Protein 3V8H (pdb70)

Organism: Burkholderia thailandensis (strain ATCC 700388 / DSM 13276 / CCUG 48851 / CIP 106301 / E264) (NCBI:txid271848)

InterPro domains:
  IPR000398 Thymidylate synthase [MF_00008] (1-323)
  IPR000398 Thymidylate synthase [PR00108] (42-63)
  IPR000398 Thymidylate synthase [PR00108] (161-180)
  IPR000398 Thymidylate synthase [PR00108] (187-202)
  IPR000398 Thymidylate synthase [PR00108] (207-233)
  IPR000398 Thymidylate synthase [PR00108] (245-262)
  IPR000398 Thymidylate synthase [TIGR03284] (153-323)
  IPR023451 Thymidylate synthase/dCMP hydroxymethylase domain [PF00303] (2-323)
  IPR023451 Thymidylate synthase/dCMP hydroxymethylase domain [cd00351] (3-265)
  IPR036926 Thymidylate synthase/dCMP hydroxymethylase superfamily [G3DSA:3.30.572.10] (1-323)
  IPR036926 Thymidylate synthase/dCMP hydroxymethylase superfamily [SSF55831] (1-323)
  IPR045097 Thymidylate synthase/dCMP hydroxymethylase [PTHR11548] (2-323)

Secondary structure (DSSP, 8-state):
-HHHHHHHHHHHHH-EEE-----EEEEEEEEEEEEGGG------SS---HHHHHHHHHHHHTT--BHHHHHHTT--TTHHHHHT-HHHHT-TT--STTB--S-THHHHHHEEEEEEEETT-HHHHHHHHHTT-EEEEEEEETTEEEEEEEEEE-HHHHHHHHHHH-TT-S--EEE---GGGGGGSSS--SEEEEEEEEETTTTEEEEEEEEEEEETTTTHHHHHHHHHHHHHHHHHHHT-EEEEEEEEEEEEEEEGGGHHHHHHHHHS-PPPP-EEEE-TTS--HHHH----TTHHHH--GGGEEEES----/-HHHHHHHHHHHHH-EEE----EEEEEEEEEEEEGGG-----TTTT--HHHHHHHHHHHHTT--BHHHHHHTT--TTHHHHHT-HHHHT-TT--STTB--S-THHHHHHEEEEEEEETT-HHHHHHHHHTT-EEEEEEEETTEEEEEEEEEE-HHHHHHHHHHH-TT-S--EEE---GGGGGGSSS--SEEEEEEEEETTTTEEEEEEEEEEEETTTTHHHHHHHHHHHHHHHHHHHT-EEEEEEEEEEEEEEEGGGHHHHHHHHHSPPPPP-EEEE-TTS--HHHH----TTHHHH--GGGEEEES----/-HHHHHHHHHHHH-EEE--TTS--EEEEEEEEEEEETTT----HHHHHHHHHHHHHTT--BHHHHHHTT--TTHHHHHT-HHHHT-TT--STTB--S-THHHHHHEEEEEEEETT-HHHHHHHHHTT-EEEEEEEETTEEEEEEEEEE-HHHHHHHHHHH-TT-S--EEE---GGGTTSSSS--SEEEEEEEEETTTTEEEEEEEEEEEETTTHHHHHHHHHHHHHHHHHHHHT-EEEEEEEEEEEEEEETT--EEEE-TTS--HHHH----TTHHHH--GGGEEEE-/-HHHHHHHHHHHH-EE--EEEEEEEEEEEETTT----HHHHHHHHHHHHHTT--BHHHHHHTT--TTHHHHHT-HHHHT-TT--STTB--S-THHHHHHEEEEEEEETT-HHHHHHHHHTT-EEEEEEEETTEEEEEEEEEE-HHHHHHHHHHH-TT-S--EEE---GGGTTSSSS--SEEEEEEEEETTTTEEEEEEEEEEEETTTHHHHHHHHHHHHHHHHHHHHT-EEEEEEEEEEEEEEEGGGHHHHHH---EEEE-TTS--HHHH----TTHHHH--GGGEEEE-

Structure (mmCIF, N/CA/C/O backbone):
data_3V8H
#
_entry.id   3V8H
#
_cell.length_a   59.060
_cell.length_b   107.690
_cell.length_c   117.240
_cell.angle_alpha   90.000
_cell.angle_beta   98.060
_cell.angle_gamma   90.000
#
_symmetry.space_group_name_H-M   'P 1 21 1'
#
loop_
_entity.id
_entity.type
_entity.pdbx_description
1 polymer 'Thymidylate synthase'
2 non-polymer 'CITRIC ACID'
3 non-polymer 1,2-ETHANEDIOL
4 water water
#
loop_
_atom_site.group_PDB
_atom_site.id
_atom_site.type_symbol
_atom_site.label_atom_id
_atom_site.label_alt_id
_atom_site.label_comp_id
_atom_site.label_asym_id
_atom_site.label_entity_id
_atom_site.label_seq_id
_atom_site.pdbx_PDB_ins_code
_atom_site.Cartn_x
_atom_site.Cartn_y
_atom_site.Cartn_z
_atom_site.occupancy
_atom_site.B_iso_or_equiv
_atom_site.auth_seq_id
_atom_site.auth_comp_id
_atom_site.auth_asym_id
_atom_site.auth_atom_id
_atom_site.pdbx_PDB_model_num
ATOM 1 N N . MET A 1 5 ? 15.324 51.276 97.196 1.00 33.93 1 MET A N 1
ATOM 2 C CA . MET A 1 5 ? 16.695 51.889 97.009 1.00 32.87 1 MET A CA 1
ATOM 3 C C . MET A 1 5 ? 16.679 53.420 96.990 1.00 32.54 1 MET A C 1
ATOM 4 O O . MET A 1 5 ? 17.708 54.046 96.741 1.00 30.32 1 MET A O 1
ATOM 9 N N . LYS A 1 6 ? 15.528 54.038 97.216 1.00 32.93 2 LYS A N 1
ATOM 10 C CA . LYS A 1 6 ? 15.518 55.487 97.348 1.00 34.37 2 LYS A CA 1
ATOM 11 C C . LYS A 1 6 ? 16.594 55.932 98.347 1.00 32.64 2 LYS A C 1
ATOM 12 O O . LYS A 1 6 ? 17.321 56.883 98.083 1.00 33.17 2 LYS A O 1
ATOM 18 N N . GLN A 1 7 ? 16.705 55.235 99.476 1.00 30.40 3 GLN A N 1
ATOM 19 C CA . GLN A 1 7 ? 17.718 55.575 100.485 1.00 29.32 3 GLN A CA 1
ATOM 20 C C . GLN A 1 7 ? 19.107 55.677 99.894 1.00 27.04 3 GLN A C 1
ATOM 21 O O . GLN A 1 7 ? 19.903 56.476 100.359 1.00 26.46 3 GLN A O 1
ATOM 27 N N . TYR A 1 8 ? 19.418 54.807 98.926 1.00 26.44 4 TYR A N 1
ATOM 28 C CA . TYR A 1 8 ? 20.740 54.814 98.291 1.00 24.72 4 TYR A CA 1
ATOM 29 C C . TYR A 1 8 ? 20.918 56.102 97.508 1.00 25.28 4 TYR A C 1
ATOM 30 O O . TYR A 1 8 ? 21.910 56.790 97.666 1.00 23.87 4 TYR A O 1
ATOM 39 N N . LEU A 1 9 ? 19.951 56.420 96.658 1.00 26.81 5 LEU A N 1
ATOM 40 C CA . LEU A 1 9 ? 20.007 57.642 95.872 1.00 28.26 5 LEU A CA 1
ATOM 41 C C . LEU A 1 9 ? 20.031 58.881 96.772 1.00 28.44 5 LEU A C 1
ATOM 42 O O . LEU A 1 9 ? 20.742 59.848 96.477 1.00 28.14 5 LEU A O 1
ATOM 47 N N . ASP A 1 10 ? 19.257 58.855 97.862 1.00 28.92 6 ASP A N 1
ATOM 48 C CA . ASP A 1 10 ? 19.286 59.931 98.858 1.00 29.48 6 ASP A CA 1
ATOM 49 C C . ASP A 1 10 ? 20.661 60.085 99.520 1.00 27.83 6 ASP A C 1
ATOM 50 O O . ASP A 1 10 ? 21.072 61.211 99.809 1.00 28.06 6 ASP A O 1
ATOM 55 N N . LEU A 1 11 ? 21.356 58.973 99.776 1.00 25.43 7 LEU A N 1
ATOM 56 C CA . LEU A 1 11 ? 22.741 59.036 100.294 1.00 24.18 7 LEU A CA 1
ATOM 57 C C . LEU A 1 11 ? 23.665 59.748 99.313 1.00 24.94 7 LEU A C 1
ATOM 58 O O . LEU A 1 11 ? 24.428 60.628 99.698 1.00 24.55 7 LEU A O 1
ATOM 63 N N . VAL A 1 12 ? 23.577 59.375 98.037 1.00 25.37 8 VAL A N 1
ATOM 64 C CA . VAL A 1 12 ? 24.346 60.034 97.004 1.00 26.07 8 VAL A CA 1
ATOM 65 C C . VAL A 1 12 ? 24.031 61.525 97.049 1.00 27.99 8 VAL A C 1
ATOM 66 O O . VAL A 1 12 ? 24.946 62.339 97.078 1.00 28.11 8 VAL A O 1
ATOM 70 N N . ARG A 1 13 ? 22.748 61.880 97.090 1.00 30.03 9 ARG A N 1
ATOM 71 C CA . ARG A 1 13 ? 22.348 63.296 97.085 1.00 33.15 9 ARG A CA 1
ATOM 72 C C . ARG A 1 13 ? 22.886 64.022 98.308 1.00 32.54 9 ARG A C 1
ATOM 73 O O . ARG A 1 13 ? 23.364 65.166 98.216 1.00 33.07 9 ARG A O 1
ATOM 81 N N . THR A 1 14 ? 22.802 63.358 99.456 1.00 30.88 10 THR A N 1
ATOM 82 C CA . THR A 1 14 ? 23.287 63.949 100.699 1.00 30.38 10 THR A CA 1
ATOM 83 C C . THR A 1 14 ? 24.785 64.217 100.646 1.00 29.32 10 THR A C 1
ATOM 84 O O . THR A 1 14 ? 25.246 65.243 101.126 1.00 30.49 10 THR A O 1
ATOM 88 N N . ILE A 1 15 ? 25.543 63.287 100.098 1.00 27.94 11 ILE A N 1
ATOM 89 C CA . ILE A 1 15 ? 26.993 63.467 99.985 1.00 27.10 11 ILE A CA 1
ATOM 90 C C . ILE A 1 15 ? 27.301 64.663 99.074 1.00 28.94 11 ILE A C 1
ATOM 91 O O . ILE A 1 15 ? 28.110 65.521 99.430 1.00 28.64 11 ILE A O 1
ATOM 96 N N . LEU A 1 16 ? 26.630 64.732 97.924 1.00 30.62 12 LEU A N 1
ATOM 97 C CA . LEU A 1 16 ? 26.844 65.847 96.989 1.00 33.22 12 LEU A CA 1
ATOM 98 C C . LEU A 1 16 ? 26.407 67.189 97.575 1.00 36.26 12 LEU A C 1
ATOM 99 O O . LEU A 1 16 ? 27.031 68.202 97.307 1.00 38.86 12 LEU A O 1
ATOM 104 N N . ASP A 1 17 ? 25.351 67.198 98.382 1.00 38.07 13 ASP A N 1
ATOM 105 C CA . ASP A 1 17 ? 24.806 68.439 98.939 1.00 40.66 13 ASP A CA 1
ATOM 106 C C . ASP A 1 17 ? 25.448 68.882 100.262 1.00 39.57 13 ASP A C 1
ATOM 107 O O . ASP A 1 17 ? 25.417 70.076 100.586 1.00 41.50 13 ASP A O 1
ATOM 112 N N . THR A 1 18 ? 26.004 67.942 101.033 1.00 37.40 14 THR A N 1
ATOM 113 C CA . THR A 1 18 ? 26.543 68.251 102.373 1.00 36.34 14 THR A CA 1
ATOM 114 C C . THR A 1 18 ? 28.012 67.823 102.593 1.00 34.73 14 THR A C 1
ATOM 115 O O . THR A 1 18 ? 28.622 68.197 103.592 1.00 34.04 14 THR A O 1
ATOM 119 N N . GLY A 1 19 ? 28.574 67.057 101.663 1.00 33.13 15 GLY A N 1
ATOM 120 C CA . GLY A 1 19 ? 29.950 66.595 101.763 1.00 31.96 15 GLY A CA 1
ATOM 121 C C . GLY A 1 19 ? 30.966 67.688 101.535 1.00 32.35 15 GLY A C 1
ATOM 122 O O . GLY A 1 19 ? 30.641 68.783 101.104 1.00 32.74 15 GLY A O 1
ATOM 123 N N . THR A 1 20 ? 32.218 67.371 101.828 1.00 32.08 16 THR A N 1
ATOM 124 C CA . THR A 1 20 ? 33.327 68.297 101.642 1.00 32.71 16 THR A CA 1
ATOM 125 C C . THR A 1 20 ? 34.404 67.622 100.755 1.00 32.71 16 THR A C 1
ATOM 126 O O . THR A 1 20 ? 34.506 66.384 100.723 1.00 32.53 16 THR A O 1
ATOM 130 N N . TRP A 1 21 ? 35.156 68.421 100.006 1.00 33.89 17 TRP A N 1
ATOM 131 C CA . TRP A 1 21 ? 36.156 67.910 99.049 1.00 34.12 17 TRP A CA 1
ATOM 132 C C . TRP A 1 21 ? 37.486 67.630 99.688 1.00 35.21 17 TRP A C 1
ATOM 133 O O . TRP A 1 21 ? 37.995 68.460 100.470 1.00 35.08 17 TRP A O 1
ATOM 144 N N . GLN A 1 22 ? 38.066 66.470 99.351 1.00 35.03 18 GLN A N 1
ATOM 145 C CA . GLN A 1 22 ? 39.376 66.035 99.868 1.00 36.15 18 GLN A CA 1
ATOM 146 C C . GLN A 1 22 ? 40.291 65.391 98.833 1.00 38.18 18 GLN A C 1
ATOM 147 O O . GLN A 1 22 ? 39.824 64.678 97.946 1.00 38.56 18 GLN A O 1
ATOM 153 N N . SER A 1 23 ? 41.597 65.618 98.986 1.00 40.40 19 SER A N 1
ATOM 154 C CA . SER A 1 23 ? 42.635 64.963 98.175 1.00 42.53 19 SER A CA 1
ATOM 155 C C . SER A 1 23 ? 43.234 63.749 98.910 1.00 44.08 19 SER A C 1
ATOM 156 O O . SER A 1 23 ? 43.231 63.703 100.143 1.00 43.77 19 SER A O 1
ATOM 159 N N . ASN A 1 24 ? 43.738 62.770 98.157 1.00 46.81 20 ASN A N 1
ATOM 160 C CA . ASN A 1 24 ? 44.193 61.487 98.729 1.00 48.03 20 ASN A CA 1
ATOM 161 C C . ASN A 1 24 ? 45.424 60.899 98.027 1.00 49.71 20 ASN A C 1
ATOM 162 O O . ASN A 1 24 ? 45.609 61.076 96.823 1.00 51.76 20 ASN A O 1
ATOM 167 N N . GLY A 1 27 ? 45.313 60.831 93.982 1.00 51.59 23 GLY A N 1
ATOM 168 C CA . GLY A 1 27 ? 45.243 61.522 92.694 1.00 51.91 23 GLY A CA 1
ATOM 169 C C . GLY A 1 27 ? 43.889 62.169 92.430 1.00 50.32 23 GLY A C 1
ATOM 170 O O . GLY A 1 27 ? 43.807 63.364 92.134 1.00 53.80 23 GLY A O 1
ATOM 171 N N . ILE A 1 28 ? 42.826 61.376 92.539 1.00 46.54 24 ILE A N 1
ATOM 172 C CA . ILE A 1 28 ? 41.467 61.829 92.226 1.00 44.15 24 ILE A CA 1
ATOM 173 C C . ILE A 1 28 ? 40.803 62.274 93.527 1.00 40.00 24 ILE A C 1
ATOM 174 O O . ILE A 1 28 ? 40.748 61.505 94.497 1.00 41.72 24 ILE A O 1
ATOM 179 N N . ARG A 1 29 ? 40.284 63.495 93.539 1.00 36.55 25 ARG A N 1
ATOM 180 C CA . ARG A 1 29 ? 39.610 64.031 94.712 1.00 34.38 25 ARG A CA 1
ATOM 181 C C . ARG A 1 29 ? 38.315 63.274 95.008 1.00 31.59 25 ARG A C 1
ATOM 182 O O . ARG A 1 29 ? 37.684 62.727 94.101 1.00 29.71 25 ARG A O 1
ATOM 190 N N . THR A 1 30 ? 37.906 63.322 96.278 1.00 29.37 26 THR A N 1
ATOM 191 C CA . THR A 1 30 ? 36.637 62.734 96.684 1.00 27.71 26 THR A CA 1
ATOM 192 C C . THR A 1 30 ? 35.801 63.736 97.472 1.00 26.98 26 THR A C 1
ATOM 193 O O . THR A 1 30 ? 36.341 64.637 98.129 1.00 27.05 26 THR A O 1
ATOM 197 N N . ILE A 1 31 ? 34.480 63.580 97.392 1.00 25.79 27 ILE A N 1
ATOM 198 C CA . ILE A 1 31 ? 33.540 64.296 98.249 1.00 24.98 27 ILE A CA 1
ATOM 199 C C . ILE A 1 31 ? 32.894 63.240 99.173 1.00 23.17 27 ILE A C 1
ATOM 200 O O . ILE A 1 31 ? 32.538 62.184 98.724 1.00 22.16 27 ILE A O 1
ATOM 205 N N . GLY A 1 32 ? 32.813 63.507 100.469 1.00 22.28 28 GLY A N 1
ATOM 206 C CA . GLY A 1 32 ? 32.423 62.473 101.421 1.00 21.22 28 GLY A CA 1
ATOM 207 C C . GLY A 1 32 ? 31.768 62.991 102.679 1.00 21.04 28 GLY A C 1
ATOM 208 O O . GLY A 1 32 ? 31.827 64.194 102.980 1.00 22.21 28 GLY A O 1
ATOM 209 N N . ILE A 1 33 ? 31.112 62.081 103.384 1.00 19.96 29 ILE A N 1
ATOM 210 C CA . ILE A 1 33 ? 30.624 62.332 104.747 1.00 19.93 29 ILE A CA 1
ATOM 211 C C . ILE A 1 33 ? 31.073 61.193 105.638 1.00 18.56 29 ILE A C 1
ATOM 212 O O . ILE A 1 33 ? 31.217 60.073 105.178 1.00 17.46 29 ILE A O 1
ATOM 217 N N . PRO A 1 34 ? 31.307 61.477 106.934 1.00 18.19 30 PRO A N 1
ATOM 218 C CA . PRO A 1 34 ? 31.657 60.446 107.908 1.00 17.67 30 PRO A CA 1
ATOM 219 C C . PRO A 1 34 ? 30.394 59.925 108.610 1.00 18.33 30 PRO A C 1
ATOM 220 O O . PRO A 1 34 ? 29.689 60.694 109.298 1.00 21.23 30 PRO A O 1
ATOM 224 N N . GLY A 1 35 ? 30.090 58.654 108.430 1.00 16.99 31 GLY A N 1
ATOM 225 C CA . GLY A 1 35 ? 28.964 58.049 109.139 1.00 16.68 31 GLY A CA 1
ATOM 226 C C . GLY A 1 35 ? 27.615 58.134 108.424 1.00 16.86 31 GLY A C 1
ATOM 227 O O . GLY A 1 35 ? 26.940 59.162 108.448 1.00 18.59 31 GLY A O 1
ATOM 228 N N . ALA A 1 36 ? 27.210 57.031 107.791 1.00 15.79 32 ALA A N 1
ATOM 229 C CA . ALA A 1 36 ? 25.898 56.920 107.164 1.00 15.75 32 ALA A CA 1
ATOM 230 C C . ALA A 1 36 ? 25.321 55.520 107.363 1.00 15.31 32 ALA A C 1
ATOM 231 O O . ALA A 1 36 ? 26.041 54.580 107.646 1.00 13.97 32 ALA A O 1
ATOM 233 N N . MET A 1 37 ? 23.993 55.407 107.256 1.00 15.80 33 MET A N 1
ATOM 234 C CA . MET A 1 37 ? 23.310 54.130 107.379 1.00 16.06 33 MET A CA 1
ATOM 235 C C . MET A 1 37 ? 22.284 53.957 106.223 1.00 16.14 33 MET A C 1
ATOM 236 O O . MET A 1 37 ? 21.515 54.890 105.879 1.00 17.32 33 MET A O 1
ATOM 241 N N . LEU A 1 38 ? 22.251 52.741 105.680 1.00 15.27 34 LEU A N 1
ATOM 242 C CA . LEU A 1 38 ? 21.185 52.301 104.794 1.00 15.86 34 LEU A CA 1
ATOM 243 C C . LEU A 1 38 ? 20.562 51.105 105.510 1.00 15.83 34 LEU A C 1
ATOM 244 O O . LEU A 1 38 ? 21.247 50.334 106.120 1.00 15.05 34 LEU A O 1
ATOM 249 N N . ARG A 1 39 ? 19.239 50.986 105.494 1.00 17.00 35 ARG A N 1
ATOM 250 C CA . ARG A 1 39 ? 18.626 49.887 106.209 1.00 17.21 35 ARG A CA 1
ATOM 251 C C . ARG A 1 39 ? 17.456 49.356 105.370 1.00 18.02 35 ARG A C 1
ATOM 252 O O . ARG A 1 39 ? 16.528 50.105 105.031 1.00 19.46 35 ARG A O 1
ATOM 260 N N . PHE A 1 40 ? 17.545 48.078 105.018 1.00 17.34 36 PHE A N 1
ATOM 261 C CA . PHE A 1 40 ? 16.635 47.439 104.084 1.00 17.88 36 PHE A CA 1
ATOM 262 C C . PHE A 1 40 ? 15.891 46.270 104.721 1.00 18.36 36 PHE A C 1
ATOM 263 O O . PHE A 1 40 ? 16.464 45.467 105.468 1.00 17.30 36 PHE A O 1
ATOM 271 N N . ASP A 1 41 ? 14.616 46.144 104.373 1.00 19.68 37 ASP A N 1
ATOM 272 C CA . ASP A 1 41 ? 13.816 45.014 104.780 1.00 20.93 37 ASP A CA 1
ATOM 273 C C . ASP A 1 41 ? 13.812 44.055 103.605 1.00 20.65 37 ASP A C 1
ATOM 274 O O . ASP A 1 41 ? 13.201 44.344 102.577 1.00 21.17 37 ASP A O 1
ATOM 279 N N . LEU A 1 42 ? 14.535 42.947 103.732 1.00 20.10 38 LEU A N 1
ATOM 280 C CA . LEU A 1 42 ? 14.768 42.062 102.601 1.00 19.95 38 LEU A CA 1
ATOM 281 C C . LEU A 1 42 ? 13.473 41.374 102.161 1.00 22.01 38 LEU A C 1
ATOM 282 O O . LEU A 1 42 ? 13.382 40.911 101.022 1.00 21.94 38 LEU A O 1
ATOM 287 N N . GLN A 1 43 ? 12.492 41.337 103.039 1.00 23.74 39 GLN A N 1
ATOM 288 C CA . GLN A 1 43 ? 11.198 40.781 102.635 1.00 26.57 39 GLN A CA 1
ATOM 289 C C . GLN A 1 43 ? 10.500 41.654 101.591 1.00 27.51 39 GLN A C 1
ATOM 290 O O . GLN A 1 43 ? 9.634 41.161 100.857 1.00 28.75 39 GLN A O 1
ATOM 296 N N . GLN A 1 44 ? 10.886 42.929 101.505 1.00 27.36 40 GLN A N 1
ATOM 297 C CA . GLN A 1 44 ? 10.407 43.834 100.477 1.00 28.75 40 GLN A CA 1
ATOM 298 C C . GLN A 1 44 ? 11.167 43.783 99.148 1.00 27.69 40 GLN A C 1
ATOM 299 O O . GLN A 1 44 ? 10.733 44.403 98.185 1.00 30.70 40 GLN A O 1
ATOM 305 N N . GLY A 1 45 ? 12.316 43.126 99.094 1.00 25.48 41 GLY A N 1
ATOM 306 C CA . GLY A 1 45 ? 13.028 42.981 97.840 1.00 24.41 41 GLY A CA 1
ATOM 307 C C . GLY A 1 45 ? 14.509 43.052 98.145 1.00 22.33 41 GLY A C 1
ATOM 308 O O . GLY A 1 45 ? 14.903 43.339 99.277 1.00 22.65 41 GLY A O 1
ATOM 309 N N . PHE A 1 46 ? 15.285 42.768 97.111 1.00 21.23 42 PHE A N 1
ATOM 310 C CA . PHE A 1 46 ? 16.759 42.693 97.173 1.00 19.99 42 PHE A CA 1
ATOM 311 C C . PHE A 1 46 ? 17.299 44.083 96.785 1.00 19.94 42 PHE A C 1
ATOM 312 O O . PHE A 1 46 ? 16.789 44.716 95.858 1.00 21.66 42 PHE A O 1
ATOM 320 N N . PRO A 1 47 ? 18.331 44.570 97.501 1.00 19.34 43 PRO A N 1
ATOM 321 C CA . PRO A 1 47 ? 18.779 45.957 97.298 1.00 19.53 43 PRO A CA 1
ATOM 322 C C . PRO A 1 47 ? 19.749 46.083 96.120 1.00 19.28 43 PRO A C 1
ATOM 323 O O . PRO A 1 47 ? 20.929 46.424 96.282 1.00 19.06 43 PRO A O 1
ATOM 327 N N . ALA A 1 48 ? 19.239 45.720 94.945 1.00 19.93 44 ALA A N 1
ATOM 328 C CA . ALA A 1 48 ? 19.920 45.927 93.672 1.00 20.35 44 ALA A CA 1
ATOM 329 C C . ALA A 1 48 ? 19.681 47.337 93.145 1.00 21.15 44 ALA A C 1
ATOM 330 O O . ALA A 1 48 ? 18.536 47.778 93.004 1.00 22.35 44 ALA A O 1
ATOM 332 N N . VAL A 1 49 ? 20.757 48.028 92.783 1.00 21.02 45 VAL A N 1
ATOM 333 C CA . VAL A 1 49 ? 20.600 49.286 92.020 1.00 22.04 45 VAL A CA 1
ATOM 334 C C . VAL A 1 49 ? 19.857 49.016 90.706 1.00 23.47 45 VAL A C 1
ATOM 335 O O . VAL A 1 49 ? 20.053 47.985 90.067 1.00 23.43 45 VAL A O 1
ATOM 339 N N . THR A 1 50 ? 18.964 49.928 90.346 1.00 24.70 46 THR A N 1
ATOM 340 C CA . THR A 1 50 ? 18.186 49.826 89.091 1.00 25.97 46 THR A CA 1
ATOM 341 C C . THR A 1 50 ? 18.431 50.991 88.127 1.00 27.17 46 THR A C 1
ATOM 342 O O . THR A 1 50 ? 18.087 50.904 86.949 1.00 27.53 46 THR A O 1
ATOM 346 N N . THR A 1 51 ? 19.040 52.066 88.631 1.00 27.53 47 THR A N 1
ATOM 347 C CA . THR A 1 51 ? 19.375 53.222 87.803 1.00 28.69 47 THR A CA 1
ATOM 348 C C . THR A 1 51 ? 20.651 52.957 86.967 1.00 28.65 47 THR A C 1
ATOM 349 O O . THR A 1 51 ? 21.040 53.787 86.147 1.00 29.05 47 THR A O 1
ATOM 353 N N . LYS A 1 52 ? 21.283 51.802 87.190 1.00 27.38 48 LYS A N 1
ATOM 354 C CA . LYS A 1 52 ? 22.309 51.241 86.312 1.00 28.14 48 LYS A CA 1
ATOM 355 C C . LYS A 1 52 ? 22.246 49.711 86.464 1.00 27.91 48 LYS A C 1
ATOM 356 O O . LYS A 1 52 ? 21.514 49.211 87.307 1.00 28.11 48 LYS A O 1
ATOM 362 N N . LYS A 1 53 ? 23.010 48.969 85.674 1.00 28.79 49 LYS A N 1
ATOM 363 C CA . LYS A 1 53 ? 23.004 47.509 85.773 1.00 29.33 49 LYS A CA 1
ATOM 364 C C . LYS A 1 53 ? 23.898 47.071 86.922 1.00 27.52 49 LYS A C 1
ATOM 365 O O . LYS A 1 53 ? 25.091 47.410 86.959 1.00 28.31 49 LYS A O 1
ATOM 371 N N . LEU A 1 54 ? 23.338 46.361 87.895 1.00 24.59 50 LEU A N 1
ATOM 372 C CA . LEU A 1 54 ? 24.170 45.775 88.955 1.00 23.43 50 LEU A CA 1
ATOM 373 C C . LEU A 1 54 ? 24.944 44.597 88.368 1.00 22.92 50 LEU A C 1
ATOM 374 O O . LEU A 1 54 ? 24.360 43.757 87.651 1.00 22.04 50 LEU A O 1
ATOM 379 N N . ALA A 1 55 ? 26.254 44.564 88.631 1.00 19.41 51 ALA A N 1
ATOM 380 C CA . ALA A 1 55 ? 27.090 43.411 88.258 1.00 19.11 51 ALA A CA 1
ATOM 381 C C . ALA A 1 55 ? 26.847 42.278 89.254 1.00 18.84 51 ALA A C 1
ATOM 382 O O . ALA A 1 55 ? 27.726 41.934 90.061 1.00 17.86 51 ALA A O 1
ATOM 384 N N . PHE A 1 56 ? 25.647 41.707 89.196 1.00 19.15 52 PHE A N 1
ATOM 385 C CA . PHE A 1 56 ? 25.175 40.755 90.196 1.00 18.74 52 PHE A CA 1
ATOM 386 C C . PHE A 1 56 ? 26.015 39.485 90.224 1.00 18.59 52 PHE A C 1
ATOM 387 O O . PHE A 1 56 ? 26.393 39.008 91.293 1.00 17.34 52 PHE A O 1
ATOM 395 N N . LYS A 1 57 ? 26.304 38.904 89.061 1.00 19.49 53 LYS A N 1
ATOM 396 C CA . LYS A 1 57 ? 27.036 37.639 89.071 1.00 19.62 53 LYS A CA 1
ATOM 397 C C . LYS A 1 57 ? 28.466 37.843 89.535 1.00 18.62 53 LYS A C 1
ATOM 398 O O . LYS A 1 57 ? 29.032 36.980 90.169 1.00 17.57 53 LYS A O 1
ATOM 404 N N . SER A 1 58 ? 29.015 39.002 89.250 1.00 17.52 54 SER A N 1
ATOM 405 C CA . SER A 1 58 ? 30.350 39.323 89.738 1.00 17.32 54 SER A CA 1
ATOM 406 C C . SER A 1 58 ? 30.411 39.407 91.296 1.00 16.28 54 SER A C 1
ATOM 407 O O . SER A 1 58 ? 31.351 38.938 91.958 1.00 15.55 54 SER A O 1
ATOM 410 N N . ALA A 1 59 ? 29.392 40.053 91.846 1.00 15.61 55 ALA A N 1
ATOM 411 C CA . ALA A 1 59 ? 29.241 40.257 93.295 1.00 14.73 55 ALA A CA 1
ATOM 412 C C . ALA A 1 59 ? 29.001 38.908 93.953 1.00 14.69 55 ALA A C 1
ATOM 413 O O . ALA A 1 59 ? 29.591 38.595 94.979 1.00 13.68 55 ALA A O 1
ATOM 415 N N . ILE A 1 60 ? 28.116 38.096 93.366 1.00 14.96 56 ILE A N 1
ATOM 416 C CA . ILE A 1 60 ? 27.861 36.755 93.924 1.00 14.69 56 ILE A CA 1
ATOM 417 C C . ILE A 1 60 ? 29.133 35.896 93.833 1.00 14.29 56 ILE A C 1
ATOM 418 O O . ILE A 1 60 ? 29.479 35.188 94.777 1.00 13.90 56 ILE A O 1
ATOM 423 N N . GLY A 1 61 ? 29.814 35.952 92.699 1.00 14.27 57 GLY A N 1
ATOM 424 C CA . GLY A 1 61 ? 31.129 35.281 92.558 1.00 14.50 57 GLY A CA 1
ATOM 425 C C . GLY A 1 61 ? 32.163 35.674 93.614 1.00 14.66 57 GLY A C 1
ATOM 426 O O . GLY A 1 61 ? 32.886 34.830 94.169 1.00 13.90 57 GLY A O 1
ATOM 427 N N . GLU A 1 62 ? 32.237 36.970 93.900 1.00 14.58 58 GLU A N 1
ATOM 428 C CA . GLU A 1 62 ? 33.127 37.448 94.927 1.00 14.34 58 GLU A CA 1
ATOM 429 C C . GLU A 1 62 ? 32.752 36.877 96.302 1.00 12.98 58 GLU A C 1
ATOM 430 O O . GLU A 1 62 ? 33.593 36.411 97.053 1.00 12.85 58 GLU A O 1
ATOM 436 N N . LEU A 1 63 ? 31.472 36.893 96.631 1.00 12.06 59 LEU A N 1
ATOM 437 C CA . LEU A 1 63 ? 31.019 36.382 97.934 1.00 11.70 59 LEU A CA 1
ATOM 438 C C . LEU A 1 63 ? 31.334 34.903 98.035 1.00 11.76 59 LEU A C 1
ATOM 439 O O . LEU A 1 63 ? 31.767 34.441 99.080 1.00 12.26 59 LEU A O 1
ATOM 444 N N . VAL A 1 64 ? 31.126 34.150 96.960 1.00 12.35 60 VAL A N 1
ATOM 445 C CA . VAL A 1 64 ? 31.365 32.704 97.024 1.00 12.56 60 VAL A CA 1
ATOM 446 C C . VAL A 1 64 ? 32.884 32.499 97.213 1.00 12.08 60 VAL A C 1
ATOM 447 O O . VAL A 1 64 ? 33.306 31.646 97.979 1.00 12.60 60 VAL A O 1
ATOM 451 N N . GLY A 1 65 ? 33.693 33.303 96.528 1.00 11.74 61 GLY A N 1
ATOM 452 C CA . GLY A 1 65 ? 35.132 33.274 96.731 1.00 11.68 61 GLY A CA 1
ATOM 453 C C . GLY A 1 65 ? 35.525 33.454 98.206 1.00 11.70 61 GLY A C 1
ATOM 454 O O . GLY A 1 65 ? 36.304 32.687 98.725 1.00 11.50 61 GLY A O 1
ATOM 455 N N . PHE A 1 66 ? 34.956 34.469 98.855 1.00 11.67 62 PHE A N 1
ATOM 456 C CA . PHE A 1 66 ? 35.196 34.727 100.258 1.00 11.57 62 PHE A CA 1
ATOM 457 C C . PHE A 1 66 ? 34.738 33.558 101.125 1.00 11.83 62 PHE A C 1
ATOM 458 O O . PHE A 1 66 ? 35.439 33.142 102.054 1.00 11.98 62 PHE A O 1
ATOM 466 N N . LEU A 1 67 ? 33.519 33.029 100.862 1.00 12.20 63 LEU A N 1
ATOM 467 C CA . LEU A 1 67 ? 33.086 31.847 101.605 1.00 12.58 63 LEU A CA 1
ATOM 468 C C . LEU A 1 67 ? 34.060 30.686 101.552 1.00 12.89 63 LEU A C 1
ATOM 469 O O . LEU A 1 67 ? 34.168 29.936 102.528 1.00 13.32 63 LEU A O 1
ATOM 474 N N . ARG A 1 68 ? 34.756 30.535 100.423 1.00 12.51 64 ARG A N 1
ATOM 475 C CA . ARG A 1 68 ? 35.757 29.490 100.224 1.00 12.81 64 ARG A CA 1
ATOM 476 C C . ARG A 1 68 ? 37.156 29.913 100.628 1.00 12.52 64 ARG A C 1
ATOM 477 O O . ARG A 1 68 ? 38.113 29.158 100.400 1.00 13.30 64 ARG A O 1
ATOM 485 N N . ALA A 1 69 ? 37.306 31.066 101.294 1.00 12.26 65 ALA A N 1
ATOM 486 C CA . ALA A 1 69 ? 38.624 31.503 101.775 1.00 12.48 65 ALA A CA 1
ATOM 487 C C . ALA A 1 69 ? 39.622 31.577 100.639 1.00 13.39 65 ALA A C 1
ATOM 488 O O . ALA A 1 69 ? 40.784 31.141 100.770 1.00 12.69 65 ALA A O 1
ATOM 490 N N . THR A 1 70 ? 39.199 32.207 99.541 1.00 13.42 66 THR A N 1
ATOM 491 C CA . THR A 1 70 ? 40.020 32.292 98.336 1.00 13.79 66 THR A CA 1
ATOM 492 C C . THR A 1 70 ? 41.031 33.385 98.409 1.00 13.41 66 THR A C 1
ATOM 493 O O . THR A 1 70 ? 40.687 34.513 98.822 1.00 13.11 66 THR A O 1
ATOM 497 N N . ARG A 1 71 ? 42.278 33.092 98.048 1.00 13.38 67 ARG A N 1
ATOM 498 C CA . ARG A 1 71 ? 43.258 34.140 97.974 1.00 13.53 67 ARG A CA 1
ATOM 499 C C . ARG A 1 71 ? 43.907 34.287 96.585 1.00 13.33 67 ARG A C 1
ATOM 500 O O . ARG A 1 71 ? 44.948 34.934 96.435 1.00 12.83 67 ARG A O 1
ATOM 508 N N . SER A 1 72 ? 43.334 33.594 95.620 1.00 12.93 68 SER A N 1
ATOM 509 C CA . SER A 1 72 ? 43.764 33.646 94.209 1.00 13.03 68 SER A CA 1
ATOM 510 C C . SER A 1 72 ? 42.749 34.377 93.303 1.00 12.73 68 SER A C 1
ATOM 511 O O . SER A 1 72 ? 41.543 34.031 93.248 1.00 12.44 68 SER A O 1
ATOM 514 N N . ALA A 1 73 ? 43.223 35.406 92.583 1.00 12.57 69 ALA A N 1
ATOM 515 C CA . ALA A 1 73 ? 42.374 36.057 91.593 1.00 13.01 69 ALA A CA 1
ATOM 516 C C . ALA A 1 73 ? 41.956 35.070 90.472 1.00 13.00 69 ALA A C 1
ATOM 517 O O . ALA A 1 73 ? 40.896 35.249 89.879 1.00 13.48 69 ALA A O 1
ATOM 519 N N . ALA A 1 74 ? 42.716 34.002 90.229 1.00 13.17 70 ALA A N 1
ATOM 520 C CA . ALA A 1 74 ? 42.301 33.036 89.192 1.00 13.91 70 ALA A CA 1
ATOM 521 C C . ALA A 1 74 ? 41.029 32.295 89.667 1.00 14.12 70 ALA A C 1
ATOM 522 O O . ALA A 1 74 ? 40.129 32.029 88.884 1.00 15.16 70 ALA A O 1
ATOM 524 N N . GLU A 1 75 ? 40.960 32.004 90.970 1.00 14.43 71 GLU A N 1
ATOM 525 C CA . GLU A 1 75 ? 39.791 31.313 91.504 1.00 14.90 71 GLU A CA 1
ATOM 526 C C . GLU A 1 75 ? 38.611 32.225 91.519 1.00 14.14 71 GLU A C 1
ATOM 527 O O . GLU A 1 75 ? 37.509 31.773 91.242 1.00 14.11 71 GLU A O 1
ATOM 533 N N . PHE A 1 76 ? 38.816 33.505 91.831 1.00 13.38 72 PHE A N 1
ATOM 534 C CA . PHE A 1 76 ? 37.744 34.480 91.667 1.00 13.62 72 PHE A CA 1
ATOM 535 C C . PHE A 1 76 ? 37.214 34.545 90.213 1.00 14.01 72 PHE A C 1
ATOM 536 O O . PHE A 1 76 ? 35.974 34.512 89.953 1.00 14.73 72 PHE A O 1
ATOM 544 N N . ARG A 1 77 ? 38.145 34.635 89.270 1.00 14.20 73 ARG A N 1
ATOM 545 C CA . ARG A 1 77 ? 37.785 34.603 87.858 1.00 14.88 73 ARG A CA 1
ATOM 546 C C . ARG A 1 77 ? 36.958 33.361 87.491 1.00 15.44 73 ARG A C 1
ATOM 547 O O . ARG A 1 77 ? 35.982 33.476 86.761 1.00 16.34 73 ARG A O 1
ATOM 555 N N . ALA A 1 78 ? 37.323 32.195 88.020 1.00 15.55 74 ALA A N 1
ATOM 556 C CA . ALA A 1 78 ? 36.578 30.950 87.746 1.00 16.60 74 ALA A CA 1
ATOM 557 C C . ALA A 1 78 ? 35.152 31.036 88.298 1.00 17.30 74 ALA A C 1
ATOM 558 O O . ALA A 1 78 ? 34.246 30.365 87.804 1.00 17.90 74 ALA A O 1
ATOM 560 N N . LEU A 1 79 ? 34.952 31.888 89.310 1.00 16.32 75 LEU A N 1
ATOM 561 C CA . LEU A 1 79 ? 33.641 32.129 89.922 1.00 17.20 75 LEU A CA 1
ATOM 562 C C . LEU A 1 79 ? 32.878 33.299 89.289 1.00 17.49 75 LEU A C 1
ATOM 563 O O . LEU A 1 79 ? 31.799 33.686 89.748 1.00 17.73 75 LEU A O 1
ATOM 568 N N . GLY A 1 80 ? 33.392 33.821 88.179 1.00 17.30 76 GLY A N 1
ATOM 569 C CA . GLY A 1 80 ? 32.723 34.901 87.470 1.00 17.57 76 GLY A CA 1
ATOM 570 C C . GLY A 1 80 ? 33.084 36.296 87.965 1.00 17.15 76 GLY A C 1
ATOM 571 O O . GLY A 1 80 ? 32.382 37.258 87.671 1.00 17.36 76 GLY A O 1
ATOM 572 N N . CYS A 1 81 ? 34.225 36.437 88.634 1.00 16.72 77 CYS A N 1
ATOM 573 C CA . CYS A 1 81 ? 34.562 37.692 89.281 1.00 15.80 77 CYS A CA 1
ATOM 574 C C . CYS A 1 81 ? 35.967 38.155 88.932 1.00 16.04 77 CYS A C 1
ATOM 575 O O . CYS A 1 81 ? 36.943 37.529 89.321 1.00 15.98 77 CYS A O 1
ATOM 578 N N . LYS A 1 82 ? 36.049 39.267 88.195 1.00 16.21 78 LYS A N 1
ATOM 579 C CA . LYS A 1 82 ? 37.345 39.833 87.745 1.00 16.88 78 LYS A CA 1
ATOM 580 C C . LYS A 1 82 ? 37.867 41.005 88.576 1.00 16.26 78 LYS A C 1
ATOM 581 O O . LYS A 1 82 ? 38.925 41.575 88.254 1.00 15.12 78 LYS A O 1
ATOM 587 N N . VAL A 1 83 ? 37.208 41.309 89.697 1.00 16.02 79 VAL A N 1
ATOM 588 C CA . VAL A 1 83 ? 37.481 42.576 90.358 1.00 15.90 79 VAL A CA 1
ATOM 589 C C . VAL A 1 83 ? 38.808 42.611 91.106 1.00 15.30 79 VAL A C 1
ATOM 590 O O . VAL A 1 83 ? 39.246 43.678 91.526 1.00 15.83 79 VAL A O 1
ATOM 594 N N . TRP A 1 84 ? 39.421 41.450 91.286 1.00 14.58 80 TRP A N 1
ATOM 595 C CA . TRP A 1 84 ? 40.708 41.357 91.967 1.00 14.57 80 TRP A CA 1
ATOM 596 C C . TRP A 1 84 ? 41.895 41.350 91.066 1.00 14.29 80 TRP A C 1
ATOM 597 O O . TRP A 1 84 ? 43.028 41.368 91.534 1.00 14.29 80 TRP A O 1
ATOM 608 N N . ASP A 1 85 ? 41.680 41.327 89.743 1.00 14.03 81 ASP A N 1
ATOM 609 C CA . ASP A 1 85 ? 42.823 41.131 88.867 1.00 14.04 81 ASP A CA 1
ATOM 610 C C . ASP A 1 85 ? 43.916 42.198 88.976 1.00 13.65 81 ASP A C 1
ATOM 611 O O . ASP A 1 85 ? 45.144 41.902 89.027 1.00 13.07 81 ASP A O 1
ATOM 616 N N . ALA A 1 86 ? 43.515 43.464 88.906 1.00 13.89 82 ALA A N 1
ATOM 617 C CA . ALA A 1 86 ? 44.466 44.566 89.029 1.00 14.24 82 ALA A CA 1
ATOM 618 C C . ALA A 1 86 ? 45.159 44.617 90.390 1.00 14.19 82 ALA A C 1
ATOM 619 O O . ALA A 1 86 ? 46.400 44.757 90.459 1.00 13.98 82 ALA A O 1
ATOM 621 N N . ASN A 1 87 ? 44.397 44.448 91.470 1.00 14.42 83 ASN A N 1
ATOM 622 C CA . ASN A 1 87 ? 45.013 44.432 92.809 1.00 15.84 83 ASN A CA 1
ATOM 623 C C . ASN A 1 87 ? 46.055 43.313 92.982 1.00 14.44 83 ASN A C 1
ATOM 624 O O . ASN A 1 87 ? 47.103 43.530 93.586 1.00 15.21 83 ASN A O 1
ATOM 629 N N . ALA A 1 88 ? 45.800 42.154 92.358 1.00 13.66 84 ALA A N 1
ATOM 630 C CA . ALA A 1 88 ? 46.703 41.020 92.439 1.00 13.61 84 ALA A CA 1
ATOM 631 C C . ALA A 1 88 ? 47.918 41.170 91.580 1.00 13.72 84 ALA A C 1
ATOM 632 O O . ALA A 1 88 ? 48.995 40.730 91.957 1.00 13.23 84 ALA A O 1
ATOM 634 N N . ASN A 1 89 ? 47.755 41.770 90.379 1.00 13.40 85 ASN A N 1
ATOM 635 C CA . ASN A 1 89 ? 48.795 41.662 89.366 1.00 14.44 85 ASN A CA 1
ATOM 636 C C . ASN A 1 89 ? 49.412 42.957 88.850 1.00 14.24 85 ASN A C 1
ATOM 637 O O . ASN A 1 89 ? 50.523 42.916 88.269 1.00 14.49 85 ASN A O 1
ATOM 642 N N . GLU A 1 90 ? 48.751 44.081 89.109 1.00 14.47 86 GLU A N 1
ATOM 643 C CA A GLU A 1 90 ? 49.286 45.376 88.650 0.50 15.11 86 GLU A CA 1
ATOM 644 C CA B GLU A 1 90 ? 49.196 45.392 88.642 0.50 15.02 86 GLU A CA 1
ATOM 645 C C . GLU A 1 90 ? 49.658 46.362 89.753 1.00 14.93 86 GLU A C 1
ATOM 646 O O . GLU A 1 90 ? 50.590 47.149 89.561 1.00 15.19 86 GLU A O 1
ATOM 657 N N . ASN A 1 91 ? 48.966 46.329 90.879 1.00 14.87 87 ASN A N 1
ATOM 658 C CA . ASN A 1 91 ? 49.252 47.217 92.015 1.00 15.61 87 ASN A CA 1
ATOM 659 C C . ASN A 1 91 ? 50.745 47.153 92.397 1.00 15.55 87 ASN A C 1
ATOM 660 O O . ASN A 1 91 ? 51.255 46.123 92.865 1.00 14.81 87 ASN A O 1
ATOM 665 N N . ALA A 1 92 ? 51.438 48.275 92.254 1.00 15.27 88 ALA A N 1
ATOM 666 C CA . ALA A 1 92 ? 52.876 48.274 92.391 1.00 15.93 88 ALA A CA 1
ATOM 667 C C . ALA A 1 92 ? 53.282 47.962 93.851 1.00 16.15 88 ALA A C 1
ATOM 668 O O . ALA A 1 92 ? 54.250 47.262 94.085 1.00 17.01 88 ALA A O 1
ATOM 670 N N . GLN A 1 93 ? 52.519 48.479 94.803 1.00 16.84 89 GLN A N 1
ATOM 671 C CA A GLN A 1 93 ? 52.862 48.297 96.217 0.70 17.59 89 GLN A CA 1
ATOM 672 C CA B GLN A 1 93 ? 52.830 48.319 96.211 0.30 16.60 89 GLN A CA 1
ATOM 673 C C . GLN A 1 93 ? 52.706 46.824 96.578 1.00 16.27 89 GLN A C 1
ATOM 674 O O . GLN A 1 93 ? 53.577 46.246 97.247 1.00 16.80 89 GLN A O 1
ATOM 685 N N . TRP A 1 94 ? 51.640 46.188 96.109 1.00 14.61 90 TRP A N 1
ATOM 686 C CA . TRP A 1 94 ? 51.460 44.741 96.343 1.00 13.42 90 TRP A CA 1
ATOM 687 C C . TRP A 1 94 ? 52.479 43.882 95.620 1.00 13.92 90 TRP A C 1
ATOM 688 O O . TRP A 1 94 ? 53.050 42.929 96.183 1.00 13.46 90 TRP A O 1
ATOM 699 N N . LEU A 1 95 ? 52.820 44.254 94.382 1.00 13.92 91 LEU A N 1
ATOM 700 C CA . LEU A 1 95 ? 53.848 43.540 93.656 1.00 14.81 91 LEU A CA 1
ATOM 701 C C . LEU A 1 95 ? 55.184 43.562 94.404 1.00 15.39 91 LEU A C 1
ATOM 702 O O . LEU A 1 95 ? 55.958 42.624 94.327 1.00 17.03 91 LEU A O 1
ATOM 707 N N . ALA A 1 96 ? 55.442 44.621 95.172 1.00 15.44 92 ALA A N 1
ATOM 708 C CA . ALA A 1 96 ? 56.688 44.790 95.937 1.00 16.19 92 ALA A CA 1
ATOM 709 C C . ALA A 1 96 ? 56.582 44.139 97.344 1.00 15.66 92 ALA A C 1
ATOM 710 O O . ALA A 1 96 ? 57.514 44.164 98.083 1.00 16.96 92 ALA A O 1
ATOM 712 N N . ASN A 1 97 ? 55.419 43.592 97.699 1.00 14.30 93 ASN A N 1
ATOM 713 C CA . ASN A 1 97 ? 55.174 43.092 99.046 1.00 13.85 93 ASN A CA 1
ATOM 714 C C . ASN A 1 97 ? 55.741 41.670 99.163 1.00 14.37 93 ASN A C 1
ATOM 715 O O . ASN A 1 97 ? 55.359 40.794 98.337 1.00 13.91 93 ASN A O 1
ATOM 720 N N . PRO A 1 98 ? 56.640 41.417 100.142 1.00 15.35 94 PRO A N 1
ATOM 721 C CA . PRO A 1 98 ? 57.270 40.091 100.204 1.00 15.35 94 PRO A CA 1
ATOM 722 C C . PRO A 1 98 ? 56.377 38.928 100.613 1.00 14.88 94 PRO A C 1
ATOM 723 O O . PRO A 1 98 ? 56.804 37.759 100.499 1.00 14.94 94 PRO A O 1
ATOM 727 N N . TYR A 1 99 ? 55.143 39.235 101.055 1.00 13.62 95 TYR A N 1
ATOM 728 C CA . TYR A 1 99 ? 54.152 38.231 101.352 1.00 13.30 95 TYR A CA 1
ATOM 729 C C . TYR A 1 99 ? 53.337 37.746 100.141 1.00 12.86 95 TYR A C 1
ATOM 730 O O . TYR A 1 99 ? 52.608 36.770 100.237 1.00 12.78 95 TYR A O 1
ATOM 739 N N . ARG A 1 100 ? 53.456 38.420 99.016 1.00 12.63 96 ARG A N 1
ATOM 740 C CA . ARG A 1 100 ? 52.726 38.053 97.797 1.00 12.65 96 ARG A CA 1
ATOM 741 C C . ARG A 1 100 ? 53.433 36.841 97.229 1.00 13.14 96 ARG A C 1
ATOM 742 O O . ARG A 1 100 ? 54.648 36.864 96.966 1.00 13.45 96 ARG A O 1
ATOM 750 N N . ARG A 1 101 ? 52.717 35.753 97.040 1.00 13.93 97 ARG A N 1
ATOM 751 C CA . ARG A 1 101 ? 53.374 34.506 96.635 1.00 15.49 97 ARG A CA 1
ATOM 752 C C . ARG A 1 101 ? 53.760 34.450 95.139 1.00 15.96 97 ARG A C 1
ATOM 753 O O . ARG A 1 101 ? 54.680 33.708 94.751 1.00 18.08 97 ARG A O 1
ATOM 761 N N . GLY A 1 102 ? 53.143 35.310 94.344 1.00 14.98 98 GLY A N 1
ATOM 762 C CA . GLY A 1 102 ? 53.273 35.300 92.886 1.00 14.50 98 GLY A CA 1
ATOM 763 C C . GLY A 1 102 ? 51.947 35.669 92.222 1.00 13.91 98 GLY A C 1
ATOM 764 O O . GLY A 1 102 ? 51.074 36.231 92.848 1.00 13.07 98 GLY A O 1
ATOM 765 N N . ALA A 1 103 ? 51.838 35.324 90.931 1.00 14.09 99 ALA A N 1
ATOM 766 C CA . ALA A 1 103 ? 50.752 35.747 90.091 1.00 13.64 99 ALA A CA 1
ATOM 767 C C . ALA A 1 103 ? 49.432 35.373 90.741 1.00 13.05 99 ALA A C 1
ATOM 768 O O . ALA A 1 103 ? 49.309 34.263 91.267 1.00 13.92 99 ALA A O 1
ATOM 770 N N . ASP A 1 104 ? 48.496 36.315 90.707 1.00 12.31 100 ASP A N 1
ATOM 771 C CA . ASP A 1 104 ? 47.107 36.175 91.128 1.00 11.83 100 ASP A CA 1
ATOM 772 C C . ASP A 1 104 ? 46.939 36.086 92.650 1.00 11.34 100 ASP A C 1
ATOM 773 O O . ASP A 1 104 ? 45.817 36.082 93.095 1.00 11.69 100 ASP A O 1
ATOM 778 N N . ASP A 1 105 ? 48.032 36.070 93.390 1.00 11.95 101 ASP A N 1
ATOM 779 C CA . ASP A 1 105 ? 47.934 36.000 94.879 1.00 11.93 101 ASP A CA 1
ATOM 780 C C . ASP A 1 105 ? 47.459 37.343 95.428 1.00 11.90 101 ASP A C 1
ATOM 781 O O . ASP A 1 105 ? 47.812 38.445 94.913 1.00 11.90 101 ASP A O 1
ATOM 786 N N . LEU A 1 106 ? 46.627 37.239 96.460 1.00 11.83 102 LEU A N 1
ATOM 787 C CA . LEU A 1 106 ? 46.081 38.384 97.174 1.00 11.40 102 LEU A CA 1
ATOM 788 C C . LEU A 1 106 ? 46.492 38.427 98.624 1.00 11.44 102 LEU A C 1
ATOM 789 O O . LEU A 1 106 ? 46.252 39.445 99.297 1.00 10.98 102 LEU A O 1
ATOM 794 N N . GLY A 1 107 ? 47.117 37.365 99.130 1.00 11.43 103 GLY A N 1
ATOM 795 C CA . GLY A 1 107 ? 47.244 37.260 100.577 1.00 12.03 103 GLY A CA 1
ATOM 796 C C . GLY A 1 107 ? 45.979 36.893 101.248 1.00 11.83 103 GLY A C 1
ATOM 797 O O . GLY A 1 107 ? 44.958 36.698 100.601 1.00 11.58 103 GLY A O 1
ATOM 798 N N . ASP A 1 108 ? 46.042 36.791 102.576 1.00 12.68 104 ASP A N 1
ATOM 799 C CA . ASP A 1 108 ? 44.939 36.260 103.368 1.00 12.80 104 ASP A CA 1
ATOM 800 C C . ASP A 1 108 ? 43.848 37.311 103.661 1.00 11.65 104 ASP A C 1
ATOM 801 O O . ASP A 1 108 ? 43.632 37.718 104.836 1.00 11.32 104 ASP A O 1
ATOM 806 N N . VAL A 1 109 ? 43.289 37.810 102.584 1.00 11.25 105 VAL A N 1
ATOM 807 C CA . VAL A 1 109 ? 42.174 38.751 102.594 1.00 10.74 105 VAL A CA 1
ATOM 808 C C . VAL A 1 109 ? 40.818 38.119 102.908 1.00 11.43 105 VAL A C 1
ATOM 809 O O . VAL A 1 109 ? 40.572 36.929 102.678 1.00 12.04 105 VAL A O 1
ATOM 813 N N . TYR A 1 110 ? 39.987 38.951 103.525 1.00 11.51 106 TYR A N 1
ATOM 814 C CA . TYR A 1 110 ? 38.547 38.698 103.673 1.00 11.66 106 TYR A CA 1
ATOM 815 C C . TYR A 1 110 ? 38.200 37.300 104.137 1.00 11.29 106 TYR A C 1
ATOM 816 O O . TYR A 1 110 ? 38.317 37.022 105.320 1.00 11.47 106 TYR A O 1
ATOM 825 N N . GLY A 1 111 ? 37.726 36.418 103.238 1.00 11.17 107 GLY A N 1
ATOM 826 C CA . GLY A 1 111 ? 37.233 35.125 103.649 1.00 11.26 107 GLY A CA 1
ATOM 827 C C . GLY A 1 111 ? 38.301 34.276 104.323 1.00 10.87 107 GLY A C 1
ATOM 828 O O . GLY A 1 111 ? 37.985 33.392 105.100 1.00 11.86 107 GLY A O 1
ATOM 829 N N . VAL A 1 112 ? 39.574 34.527 104.091 1.00 10.91 108 VAL A N 1
ATOM 830 C CA . VAL A 1 112 ? 40.551 33.770 104.832 1.00 10.20 108 VAL A CA 1
ATOM 831 C C . VAL A 1 112 ? 40.486 34.098 106.332 1.00 9.55 108 VAL A C 1
ATOM 832 O O . VAL A 1 112 ? 40.618 33.232 107.189 1.00 9.57 108 VAL A O 1
ATOM 836 N N . GLN A 1 113 ? 40.259 35.362 106.632 1.00 9.39 109 GLN A N 1
ATOM 837 C CA . GLN A 1 113 ? 40.074 35.762 107.993 1.00 9.21 109 GLN A CA 1
ATOM 838 C C . GLN A 1 113 ? 38.699 35.300 108.517 1.00 9.87 109 GLN A C 1
ATOM 839 O O . GLN A 1 113 ? 38.594 34.952 109.718 1.00 9.65 109 GLN A O 1
ATOM 845 N N . TRP A 1 114 ? 37.671 35.343 107.682 1.00 10.12 110 TRP A N 1
ATOM 846 C CA . TRP A 1 114 ? 36.323 34.901 108.098 1.00 10.88 110 TRP A CA 1
ATOM 847 C C . TRP A 1 114 ? 36.315 33.452 108.496 1.00 10.80 110 TRP A C 1
ATOM 848 O O . TRP A 1 114 ? 35.629 33.079 109.468 1.00 11.15 110 TRP A O 1
ATOM 859 N N . ARG A 1 115 ? 37.032 32.615 107.732 1.00 10.55 111 ARG A N 1
ATOM 860 C CA . ARG A 1 115 ? 36.945 31.139 107.851 1.00 10.78 111 ARG A CA 1
ATOM 861 C C . ARG A 1 115 ? 38.132 30.450 108.460 1.00 10.49 111 ARG A C 1
ATOM 862 O O . ARG A 1 115 ? 38.027 29.299 108.900 1.00 9.92 111 ARG A O 1
ATOM 870 N N . ARG A 1 116 ? 39.274 31.118 108.415 1.00 10.21 112 ARG A N 1
ATOM 871 C CA . ARG A 1 116 ? 40.583 30.550 108.759 1.00 11.17 112 ARG A CA 1
ATOM 872 C C . ARG A 1 116 ? 41.485 31.549 109.489 1.00 10.67 112 ARG A C 1
ATOM 873 O O . ARG A 1 116 ? 42.701 31.561 109.264 1.00 10.89 112 ARG A O 1
ATOM 881 N N . TRP A 1 117 ? 40.931 32.348 110.398 1.00 10.19 113 TRP A N 1
ATOM 882 C CA . TRP A 1 117 ? 41.686 33.383 111.081 1.00 10.70 113 TRP A CA 1
ATOM 883 C C . TRP A 1 117 ? 42.830 32.695 111.838 1.00 11.07 113 TRP A C 1
ATOM 884 O O . TRP A 1 117 ? 42.553 31.806 112.658 1.00 11.42 113 TRP A O 1
ATOM 895 N N . PRO A 1 118 ? 44.079 33.084 111.602 1.00 11.87 114 PRO A N 1
ATOM 896 C CA . PRO A 1 118 ? 45.155 32.437 112.312 1.00 12.27 114 PRO A CA 1
ATOM 897 C C . PRO A 1 118 ? 45.263 32.916 113.783 1.00 11.84 114 PRO A C 1
ATOM 898 O O . PRO A 1 118 ? 45.823 34.023 114.054 1.00 11.96 114 PRO A O 1
ATOM 902 N N . GLY A 1 119 ? 44.737 32.115 114.708 1.00 11.25 115 GLY A N 1
ATOM 903 C CA . GLY A 1 119 ? 44.752 32.452 116.140 1.00 11.45 115 GLY A CA 1
ATOM 904 C C . GLY A 1 119 ? 45.846 31.708 116.879 1.00 11.37 115 GLY A C 1
ATOM 905 O O . GLY A 1 119 ? 46.005 30.508 116.695 1.00 12.06 115 GLY A O 1
ATOM 906 N N . TYR A 1 120 ? 46.624 32.410 117.679 1.00 11.49 116 TYR A N 1
ATOM 907 C CA . TYR A 1 120 ? 47.694 31.821 118.446 1.00 11.29 116 TYR A CA 1
ATOM 908 C C . TYR A 1 120 ? 47.538 32.117 119.924 1.00 11.74 116 TYR A C 1
ATOM 909 O O . TYR A 1 120 ? 47.024 33.145 120.331 1.00 12.64 116 TYR A O 1
ATOM 918 N N . LYS A 1 121 ? 48.021 31.199 120.732 1.00 11.94 117 LYS A N 1
ATOM 919 C CA . LYS A 1 121 ? 48.241 31.415 122.162 1.00 12.52 117 LYS A CA 1
ATOM 920 C C . LYS A 1 121 ? 49.691 31.003 122.498 1.00 13.14 117 LYS A C 1
ATOM 921 O O . LYS A 1 121 ? 50.168 29.980 121.999 1.00 13.15 117 LYS A O 1
ATOM 927 N N . VAL A 1 122 ? 50.342 31.767 123.367 1.00 13.81 118 VAL A N 1
ATOM 928 C CA . VAL A 1 122 ? 51.576 31.323 123.977 1.00 14.47 118 VAL A CA 1
ATOM 929 C C . VAL A 1 122 ? 51.303 31.091 125.481 1.00 15.02 118 VAL A C 1
ATOM 930 O O . VAL A 1 122 ? 51.037 32.037 126.214 1.00 15.55 118 VAL A O 1
ATOM 934 N N . LEU A 1 123 ? 51.332 29.826 125.881 1.00 14.72 119 LEU A N 1
ATOM 935 C CA . LEU A 1 123 ? 51.046 29.380 127.252 1.00 15.74 119 LEU A CA 1
ATOM 936 C C . LEU A 1 123 ? 52.287 28.820 127.933 1.00 16.93 119 LEU A C 1
ATOM 937 O O . LEU A 1 123 ? 53.178 28.299 127.302 1.00 17.59 119 LEU A O 1
ATOM 942 N N . ASP A 1 124 ? 52.319 28.915 129.253 1.00 18.06 120 ASP A N 1
ATOM 943 C CA . ASP A 1 124 ? 53.292 28.171 130.014 1.00 19.72 120 ASP A CA 1
ATOM 944 C C . ASP A 1 124 ? 53.110 26.693 129.708 1.00 18.87 120 ASP A C 1
ATOM 945 O O . ASP A 1 124 ? 51.994 26.205 129.640 1.00 17.88 120 ASP A O 1
ATOM 950 N N . ALA A 1 125 ? 54.214 26.000 129.511 1.00 19.58 121 ALA A N 1
ATOM 951 C CA . ALA A 1 125 ? 54.207 24.579 129.167 1.00 19.69 121 ALA A CA 1
ATOM 952 C C . ALA A 1 125 ? 53.501 23.731 130.213 1.00 20.19 121 ALA A C 1
ATOM 953 O O . ALA A 1 125 ? 53.005 22.667 129.889 1.00 20.39 121 ALA A O 1
ATOM 955 N N . HIS A 1 126 ? 53.483 24.181 131.473 1.00 20.97 122 HIS A N 1
ATOM 956 C CA . HIS A 1 126 ? 52.807 23.441 132.539 1.00 21.60 122 HIS A CA 1
ATOM 957 C C . HIS A 1 126 ? 51.488 24.035 132.995 1.00 20.59 122 HIS A C 1
ATOM 958 O O . HIS A 1 126 ? 50.966 23.689 134.049 1.00 19.58 122 HIS A O 1
ATOM 965 N N . ALA A 1 127 ? 50.910 24.923 132.172 1.00 18.55 123 ALA A N 1
ATOM 966 C CA . ALA A 1 127 ? 49.583 25.479 132.440 1.00 17.41 123 ALA A CA 1
ATOM 967 C C . ALA A 1 127 ? 48.533 24.484 131.953 1.00 16.38 123 ALA A C 1
ATOM 968 O O . ALA A 1 127 ? 47.838 24.719 130.987 1.00 15.30 123 ALA A O 1
ATOM 970 N N . ASP A 1 128 ? 48.417 23.351 132.652 1.00 16.22 124 ASP A N 1
ATOM 971 C CA . ASP A 1 128 ? 47.699 22.214 132.117 1.00 16.42 124 ASP A CA 1
ATOM 972 C C . ASP A 1 128 ? 46.236 22.544 131.880 1.00 14.81 124 ASP A C 1
ATOM 973 O O . ASP A 1 128 ? 45.662 22.104 130.875 1.00 14.27 124 ASP A O 1
ATOM 978 N N . ALA A 1 129 ? 45.623 23.289 132.795 1.00 14.04 125 ALA A N 1
ATOM 979 C CA . ALA A 1 129 ? 44.190 23.598 132.661 1.00 13.56 125 ALA A CA 1
ATOM 980 C C . ALA A 1 129 ? 43.927 24.523 131.457 1.00 12.93 125 ALA A C 1
ATOM 981 O O . ALA A 1 129 ? 42.910 24.371 130.766 1.00 12.59 125 ALA A O 1
ATOM 983 N N . GLN A 1 130 ? 44.802 25.483 131.250 1.00 12.72 126 GLN A N 1
ATOM 984 C CA . GLN A 1 130 ? 44.661 26.378 130.084 1.00 12.25 126 GLN A CA 1
ATOM 985 C C . GLN A 1 130 ? 44.866 25.582 128.806 1.00 12.07 126 GLN A C 1
ATOM 986 O O . GLN A 1 130 ? 44.163 25.783 127.826 1.00 12.62 126 GLN A O 1
ATOM 992 N N . ILE A 1 131 ? 45.862 24.718 128.797 1.00 12.36 127 ILE A N 1
ATOM 993 C CA . ILE A 1 131 ? 46.154 23.906 127.601 1.00 12.21 127 ILE A CA 1
ATOM 994 C C . ILE A 1 131 ? 44.967 22.996 127.270 1.00 12.41 127 ILE A C 1
ATOM 995 O O . ILE A 1 131 ? 44.550 22.873 126.116 1.00 11.67 127 ILE A O 1
ATOM 1000 N N . ALA A 1 132 ? 44.441 22.316 128.278 1.00 12.39 128 ALA A N 1
ATOM 1001 C CA . ALA A 1 132 ? 43.300 21.418 128.062 1.00 12.34 128 ALA A CA 1
ATOM 1002 C C . ALA A 1 132 ? 42.087 22.182 127.563 1.00 12.23 128 ALA A C 1
ATOM 1003 O O . ALA A 1 132 ? 41.342 21.710 126.692 1.00 12.20 128 ALA A O 1
ATOM 1005 N N . ASP A 1 133 ? 41.883 23.389 128.098 1.00 12.01 129 ASP A N 1
ATOM 1006 C CA . ASP A 1 133 ? 40.748 24.193 127.667 1.00 11.75 129 ASP A CA 1
ATOM 1007 C C . ASP A 1 133 ? 40.923 24.640 126.207 1.00 10.99 129 ASP A C 1
ATOM 1008 O O . ASP A 1 133 ? 40.023 24.531 125.424 1.00 11.46 129 ASP A O 1
ATOM 1013 N N . ALA A 1 134 ? 42.129 25.043 125.860 1.00 10.31 130 ALA A N 1
ATOM 1014 C CA . ALA A 1 134 ? 42.394 25.549 124.511 1.00 9.98 130 ALA A CA 1
ATOM 1015 C C . ALA A 1 134 ? 42.239 24.386 123.520 1.00 10.05 130 ALA A C 1
ATOM 1016 O O . ALA A 1 134 ? 41.641 24.549 122.467 1.00 9.96 130 ALA A O 1
ATOM 1018 N N . THR A 1 135 ? 42.805 23.231 123.855 1.00 10.42 131 THR A N 1
ATOM 1019 C CA . THR A 1 135 ? 42.679 22.078 122.958 1.00 10.75 131 THR A CA 1
ATOM 1020 C C . THR A 1 135 ? 41.228 21.580 122.834 1.00 11.06 131 THR A C 1
ATOM 1021 O O . THR A 1 135 ? 40.809 21.121 121.766 1.00 10.83 131 THR A O 1
ATOM 1025 N N . SER A 1 136 ? 40.458 21.664 123.917 1.00 11.36 132 SER A N 1
ATOM 1026 C CA . SER A 1 136 ? 39.047 21.327 123.826 1.00 12.33 132 SER A CA 1
ATOM 1027 C C . SER A 1 136 ? 38.300 22.231 122.829 1.00 12.82 132 SER A C 1
ATOM 1028 O O . SER A 1 136 ? 37.260 21.835 122.272 1.00 13.97 132 SER A O 1
ATOM 1031 N N . ARG A 1 137 ? 38.802 23.463 122.636 1.00 12.53 133 ARG A N 1
ATOM 1032 C CA . ARG A 1 137 ? 38.208 24.441 121.717 1.00 12.87 133 ARG A CA 1
ATOM 1033 C C . ARG A 1 137 ? 38.824 24.420 120.314 1.00 12.24 133 ARG A C 1
ATOM 1034 O O . ARG A 1 137 ? 38.476 25.262 119.466 1.00 12.93 133 ARG A O 1
ATOM 1042 N N . GLY A 1 138 ? 39.733 23.463 120.051 1.00 12.21 134 GLY A N 1
ATOM 1043 C CA . GLY A 1 138 ? 40.269 23.294 118.699 1.00 11.79 134 GLY A CA 1
ATOM 1044 C C . GLY A 1 138 ? 41.684 23.809 118.453 1.00 11.48 134 GLY A C 1
ATOM 1045 O O . GLY A 1 138 ? 42.232 23.639 117.344 1.00 11.00 134 GLY A O 1
ATOM 1046 N N . PHE A 1 139 ? 42.281 24.465 119.438 1.00 11.15 135 PHE A N 1
ATOM 1047 C CA . PHE A 1 139 ? 43.706 24.824 119.362 1.00 11.35 135 PHE A CA 1
ATOM 1048 C C . PHE A 1 139 ? 44.556 23.586 119.432 1.00 11.82 135 PHE A C 1
ATOM 1049 O O . PHE A 1 139 ? 44.225 22.660 120.179 1.00 11.58 135 PHE A O 1
ATOM 1057 N N . ARG A 1 140 ? 45.692 23.608 118.731 1.00 12.24 136 ARG A N 1
ATOM 1058 C CA . ARG A 1 140 ? 46.621 22.483 118.788 1.00 12.71 136 ARG A CA 1
ATOM 1059 C C . ARG A 1 140 ? 48.012 23.022 119.020 1.00 13.39 136 ARG A C 1
ATOM 1060 O O . ARG A 1 140 ? 48.339 24.123 118.591 1.00 13.28 136 ARG A O 1
ATOM 1068 N N . ILE A 1 141 ? 48.832 22.248 119.747 1.00 14.48 137 ILE A N 1
ATOM 1069 C CA . ILE A 1 141 ? 50.197 22.625 120.103 1.00 15.57 137 ILE A CA 1
ATOM 1070 C C . ILE A 1 141 ? 51.097 22.420 118.894 1.00 16.57 137 ILE A C 1
ATOM 1071 O O . ILE A 1 141 ? 51.201 21.315 118.350 1.00 17.00 137 ILE A O 1
ATOM 1076 N N . VAL A 1 142 ? 51.726 23.499 118.459 1.00 17.63 138 VAL A N 1
ATOM 1077 C CA A VAL A 1 142 ? 52.559 23.454 117.273 0.70 18.73 138 VAL A CA 1
ATOM 1078 C CA B VAL A 1 142 ? 52.550 23.490 117.245 0.30 18.74 138 VAL A CA 1
ATOM 1079 C C . VAL A 1 142 ? 54.042 23.618 117.553 1.00 20.72 138 VAL A C 1
ATOM 1080 O O . VAL A 1 142 ? 54.872 23.367 116.680 1.00 24.82 138 VAL A O 1
ATOM 1087 N N . ALA A 1 143 ? 54.379 24.026 118.767 1.00 21.06 139 ALA A N 1
ATOM 1088 C CA . ALA A 1 143 ? 55.791 24.182 119.123 1.00 22.93 139 ALA A CA 1
ATOM 1089 C C . ALA A 1 143 ? 55.956 24.282 120.627 1.00 23.37 139 ALA A C 1
ATOM 1090 O O . ALA A 1 143 ? 55.061 24.719 121.348 1.00 20.06 139 ALA A O 1
ATOM 1092 N N . ARG A 1 144 ? 57.142 23.877 121.083 1.00 25.23 140 ARG A N 1
ATOM 1093 C CA . ARG A 1 144 ? 57.565 24.020 122.467 1.00 27.78 140 ARG A CA 1
ATOM 1094 C C . ARG A 1 144 ? 58.886 24.768 122.421 1.00 28.15 140 ARG A C 1
ATOM 1095 O O . ARG A 1 144 ? 59.767 24.406 121.636 1.00 30.90 140 ARG A O 1
ATOM 1103 N N . PHE A 1 145 ? 59.036 25.793 123.240 1.00 26.83 141 PHE A N 1
ATOM 1104 C CA . PHE A 1 145 ? 60.254 26.599 123.210 1.00 27.08 141 PHE A CA 1
ATOM 1105 C C . PHE A 1 145 ? 60.497 27.236 124.564 1.00 28.02 141 PHE A C 1
ATOM 1106 O O . PHE A 1 145 ? 59.596 27.295 125.398 1.00 25.81 141 PHE A O 1
ATOM 1114 N N . GLU A 1 146 ? 61.732 27.693 124.788 1.00 28.47 142 GLU A N 1
ATOM 1115 C CA . GLU A 1 146 ? 62.088 28.428 126.012 1.00 30.79 142 GLU A CA 1
ATOM 1116 C C . GLU A 1 146 ? 62.071 29.935 125.737 1.00 33.01 142 GLU A C 1
ATOM 1117 O O . GLU A 1 146 ? 62.494 30.396 124.670 1.00 34.59 142 GLU A O 1
ATOM 1119 N N . GLU A 1 147 ? 61.553 30.693 126.692 1.00 35.30 143 GLU A N 1
ATOM 1120 C CA . GLU A 1 147 ? 61.540 32.160 126.637 1.00 37.06 143 GLU A CA 1
ATOM 1121 C C . GLU A 1 147 ? 61.621 32.695 128.059 1.00 38.08 143 GLU A C 1
ATOM 1122 O O . GLU A 1 147 ? 60.899 32.218 128.944 1.00 40.00 143 GLU A O 1
ATOM 1128 N N . GLY A 1 148 ? 62.495 33.674 128.286 1.00 39.49 144 GLY A N 1
ATOM 1129 C CA . GLY A 1 148 ? 62.720 34.219 129.631 1.00 40.16 144 GLY A CA 1
ATOM 1130 C C . GLY A 1 148 ? 63.040 33.162 130.677 1.00 40.43 144 GLY A C 1
ATOM 1131 O O . GLY A 1 148 ? 62.696 33.314 131.851 1.00 43.58 144 GLY A O 1
ATOM 1132 N N . GLY A 1 149 ? 63.710 32.092 130.262 1.00 39.71 145 GLY A N 1
ATOM 1133 C CA . GLY A 1 149 ? 63.982 30.961 131.155 1.00 41.00 145 GLY A CA 1
ATOM 1134 C C . GLY A 1 149 ? 62.742 30.206 131.621 1.00 39.51 145 GLY A C 1
ATOM 1135 O O . GLY A 1 149 ? 62.768 29.557 132.659 1.00 42.36 145 GLY A O 1
ATOM 1136 N N . ALA A 1 150 ? 61.654 30.286 130.854 1.00 37.22 146 ALA A N 1
ATOM 1137 C CA . ALA A 1 150 ? 60.413 29.567 131.164 1.00 34.85 146 ALA A CA 1
ATOM 1138 C C . ALA A 1 150 ? 60.035 28.770 129.927 1.00 32.33 146 ALA A C 1
ATOM 1139 O O . ALA A 1 150 ? 60.173 29.256 128.819 1.00 31.64 146 ALA A O 1
ATOM 1141 N N . ASP A 1 151 ? 59.605 27.532 130.126 1.00 30.31 147 ASP A N 1
ATOM 1142 C CA . ASP A 1 151 ? 59.218 26.673 129.024 1.00 27.97 147 ASP A CA 1
ATOM 1143 C C . ASP A 1 151 ? 57.815 27.041 128.600 1.00 24.49 147 ASP A C 1
ATOM 1144 O O . ASP A 1 151 ? 56.921 27.172 129.441 1.00 23.58 147 ASP A O 1
ATOM 1149 N N . LYS A 1 152 ? 57.667 27.217 127.287 1.00 22.40 148 LYS A N 1
ATOM 1150 C CA A LYS A 1 152 ? 56.405 27.660 126.664 0.60 21.08 148 LYS A CA 1
ATOM 1151 C CA B LYS A 1 152 ? 56.378 27.611 126.720 0.40 20.63 148 LYS A CA 1
ATOM 1152 C C . LYS A 1 152 ? 55.890 26.676 125.619 1.00 19.75 148 LYS A C 1
ATOM 1153 O O . LYS A 1 152 ? 56.653 25.908 125.039 1.00 19.99 148 LYS A O 1
ATOM 1164 N N . VAL A 1 153 ? 54.579 26.741 125.364 1.00 17.62 149 VAL A N 1
ATOM 1165 C CA . VAL A 1 153 ? 53.973 26.092 124.211 1.00 17.31 149 VAL A CA 1
ATOM 1166 C C . VAL A 1 153 ? 53.230 27.124 123.330 1.00 16.09 149 VAL A C 1
ATOM 1167 O O . VAL A 1 153 ? 52.527 28.026 123.823 1.00 16.04 149 VAL A O 1
ATOM 1171 N N . LEU A 1 154 ? 53.419 27.005 122.019 1.00 15.44 150 LEU A N 1
ATOM 1172 C CA . LEU A 1 154 ? 52.625 27.748 121.037 1.00 14.84 150 LEU A CA 1
ATOM 1173 C C . LEU A 1 154 ? 51.447 26.902 120.590 1.00 14.16 150 LEU A C 1
ATOM 1174 O O . LEU A 1 154 ? 51.610 25.741 120.149 1.00 14.57 150 LEU A O 1
ATOM 1179 N N . LEU A 1 155 ? 50.254 27.453 120.751 1.00 13.74 151 LEU A N 1
ATOM 1180 C CA . LEU A 1 155 ? 49.048 26.835 120.233 1.00 13.90 151 LEU A CA 1
ATOM 1181 C C . LEU A 1 155 ? 48.489 27.635 119.063 1.00 13.01 151 LEU A C 1
ATOM 1182 O O . LEU A 1 155 ? 48.598 28.864 119.044 1.00 12.21 151 LEU A O 1
ATOM 1187 N N . HIS A 1 156 ? 47.892 26.926 118.103 1.00 12.18 152 HIS A N 1
ATOM 1188 C CA . HIS A 1 156 ? 47.299 27.543 116.909 1.00 11.93 152 HIS A CA 1
ATOM 1189 C C . HIS A 1 156 ? 45.923 26.975 116.663 1.00 11.19 152 HIS A C 1
ATOM 1190 O O . HIS A 1 156 ? 45.670 25.790 116.909 1.00 10.90 152 HIS A O 1
ATOM 1197 N N . LYS A 1 157 ? 45.022 27.827 116.191 1.00 10.91 153 LYS A N 1
ATOM 1198 C CA . LYS A 1 157 ? 43.742 27.405 115.643 1.00 11.10 153 LYS A CA 1
ATOM 1199 C C . LYS A 1 157 ? 43.441 28.297 114.433 1.00 10.72 153 LYS A C 1
ATOM 1200 O O . LYS A 1 157 ? 43.551 29.532 114.514 1.00 10.64 153 LYS A O 1
ATOM 1206 N N . ALA A 1 158 ? 43.076 27.667 113.308 1.00 11.09 154 ALA A N 1
ATOM 1207 C CA . ALA A 1 158 ? 42.507 28.414 112.188 1.00 11.04 154 ALA A CA 1
ATOM 1208 C C . ALA A 1 158 ? 41.043 28.608 112.499 1.00 10.63 154 ALA A C 1
ATOM 1209 O O . ALA A 1 158 ? 40.238 27.670 112.434 1.00 10.94 154 ALA A O 1
ATOM 1211 N N . ILE A 1 159 ? 40.682 29.794 112.990 1.00 10.49 155 ILE A N 1
ATOM 1212 C CA . ILE A 1 159 ? 39.368 29.989 113.524 1.00 11.21 155 ILE A CA 1
ATOM 1213 C C . ILE A 1 159 ? 38.304 30.281 112.469 1.00 11.07 155 ILE A C 1
ATOM 1214 O O . ILE A 1 159 ? 38.424 31.237 111.680 1.00 11.17 155 ILE A O 1
ATOM 1219 N N . ASP A 1 160 ? 37.266 29.455 112.448 1.00 11.76 156 ASP A N 1
ATOM 1220 C CA . ASP A 1 160 ? 36.223 29.600 111.492 1.00 10.81 156 ASP A CA 1
ATOM 1221 C C . ASP A 1 160 ? 35.117 30.403 112.118 1.00 10.70 156 ASP A C 1
ATOM 1222 O O . ASP A 1 160 ? 34.128 29.854 112.594 1.00 10.63 156 ASP A O 1
ATOM 1227 N N . GLN A 1 161 ? 35.278 31.717 112.102 1.00 10.24 157 GLN A N 1
ATOM 1228 C CA . GLN A 1 161 ? 34.314 32.612 112.724 1.00 10.58 157 GLN A CA 1
ATOM 1229 C C . GLN A 1 161 ? 32.931 32.444 112.147 1.00 10.86 157 GLN A C 1
ATOM 1230 O O . GLN A 1 161 ? 31.968 32.506 112.872 1.00 11.35 157 GLN A O 1
ATOM 1236 N N . LEU A 1 162 ? 32.830 32.351 110.805 1.00 11.60 158 LEU A N 1
ATOM 1237 C CA . LEU A 1 162 ? 31.514 32.295 110.167 1.00 11.49 158 LEU A CA 1
ATOM 1238 C C . LEU A 1 162 ? 30.795 31.001 110.571 1.00 12.07 158 LEU A C 1
ATOM 1239 O O . LEU A 1 162 ? 29.595 31.040 110.939 1.00 11.32 158 LEU A O 1
ATOM 1244 N N . ARG A 1 163 ? 31.492 29.847 110.490 1.00 13.19 159 ARG A N 1
ATOM 1245 C CA . ARG A 1 163 ? 30.859 28.595 110.887 1.00 14.28 159 ARG A CA 1
ATOM 1246 C C . ARG A 1 163 ? 30.492 28.608 112.370 1.00 13.59 159 ARG A C 1
ATOM 1247 O O . ARG A 1 163 ? 29.389 28.137 112.722 1.00 14.01 159 ARG A O 1
ATOM 1255 N N . ASP A 1 164 ? 31.323 29.235 113.199 1.00 13.42 160 ASP A N 1
ATOM 1256 C CA . ASP A 1 164 ? 31.034 29.429 114.634 1.00 13.37 160 ASP A CA 1
ATOM 1257 C C . ASP A 1 164 ? 29.742 30.253 114.772 1.00 13.49 160 ASP A C 1
ATOM 1258 O O . ASP A 1 164 ? 28.959 29.977 115.642 1.00 13.84 160 ASP A O 1
ATOM 1263 N N . CYS A 1 165 ? 29.533 31.248 113.905 1.00 12.60 161 CYS A N 1
ATOM 1264 C CA . CYS A 1 165 ? 28.308 32.035 113.978 1.00 13.07 161 CYS A CA 1
ATOM 1265 C C . CYS A 1 165 ? 27.145 31.187 113.621 1.00 13.38 161 CYS A C 1
ATOM 1266 O O . CYS A 1 165 ? 26.100 31.253 114.292 1.00 13.39 161 CYS A O 1
ATOM 1269 N N . LEU A 1 166 ? 27.250 30.375 112.570 1.00 13.28 162 LEU A N 1
ATOM 1270 C CA . LEU A 1 166 ? 26.067 29.558 112.220 1.00 13.87 162 LEU A CA 1
ATOM 1271 C C . LEU A 1 166 ? 25.729 28.570 113.356 1.00 14.32 162 LEU A C 1
ATOM 1272 O O . LEU A 1 166 ? 24.531 28.316 113.661 1.00 14.00 162 LEU A O 1
ATOM 1277 N N . ASP A 1 167 ? 26.760 28.002 113.964 1.00 14.67 163 ASP A N 1
ATOM 1278 C CA . ASP A 1 167 ? 26.583 27.083 115.100 1.00 15.24 163 ASP A CA 1
ATOM 1279 C C . ASP A 1 167 ? 25.810 27.767 116.257 1.00 15.11 163 ASP A C 1
ATOM 1280 O O . ASP A 1 167 ? 24.875 27.179 116.836 1.00 16.44 163 ASP A O 1
ATOM 1285 N N . THR A 1 168 ? 26.128 29.039 116.508 1.00 14.20 164 THR A N 1
ATOM 1286 C CA . THR A 1 168 ? 25.561 29.775 117.620 1.00 14.45 164 THR A CA 1
ATOM 1287 C C . THR A 1 168 ? 24.126 30.128 117.273 1.00 14.39 164 THR A C 1
ATOM 1288 O O . THR A 1 168 ? 23.250 30.068 118.116 1.00 15.47 164 THR A O 1
ATOM 1292 N N . ILE A 1 169 ? 23.876 30.486 116.014 1.00 13.99 165 ILE A N 1
ATOM 1293 C CA . ILE A 1 169 ? 22.471 30.748 115.603 1.00 14.06 165 ILE A CA 1
ATOM 1294 C C . ILE A 1 169 ? 21.574 29.532 115.903 1.00 15.50 165 ILE A C 1
ATOM 1295 O O . ILE A 1 169 ? 20.447 29.687 116.410 1.00 15.90 165 ILE A O 1
ATOM 1300 N N . VAL A 1 170 ? 22.049 28.342 115.556 1.00 15.94 166 VAL A N 1
ATOM 1301 C CA . VAL A 1 170 ? 21.254 27.100 115.755 1.00 17.42 166 VAL A CA 1
ATOM 1302 C C . VAL A 1 170 ? 21.180 26.702 117.238 1.00 19.04 166 VAL A C 1
ATOM 1303 O O . VAL A 1 170 ? 20.136 26.234 117.696 1.00 21.14 166 VAL A O 1
ATOM 1307 N N . ARG A 1 171 ? 22.271 26.894 117.979 1.00 19.95 167 ARG A N 1
ATOM 1308 C CA . ARG A 1 171 ? 22.396 26.463 119.380 1.00 20.96 167 ARG A CA 1
ATOM 1309 C C . ARG A 1 171 ? 21.856 27.475 120.394 1.00 20.86 167 ARG A C 1
ATOM 1310 O O . ARG A 1 171 ? 21.225 27.083 121.391 1.00 21.35 167 ARG A O 1
ATOM 1318 N N . ASP A 1 172 ? 22.054 28.765 120.121 1.00 20.27 168 ASP A N 1
ATOM 1319 C CA . ASP A 1 172 ? 21.851 29.817 121.112 1.00 20.21 168 ASP A CA 1
ATOM 1320 C C . ASP A 1 172 ? 21.492 31.136 120.412 1.00 18.93 168 ASP A C 1
ATOM 1321 O O . ASP A 1 172 ? 22.272 32.087 120.451 1.00 18.85 168 ASP A O 1
ATOM 1326 N N . PRO A 1 173 ? 20.298 31.206 119.785 1.00 18.44 169 PRO A N 1
ATOM 1327 C CA . PRO A 1 173 ? 19.947 32.335 118.910 1.00 18.04 169 PRO A CA 1
ATOM 1328 C C . PRO A 1 173 ? 19.778 33.660 119.661 1.00 19.08 169 PRO A C 1
ATOM 1329 O O . PRO A 1 173 ? 19.795 34.707 119.035 1.00 19.53 169 PRO A O 1
ATOM 1333 N N . SER A 1 174 ? 19.640 33.615 120.987 1.00 19.94 170 SER A N 1
ATOM 1334 C CA . SER A 1 174 ? 19.473 34.842 121.765 1.00 21.19 170 SER A CA 1
ATOM 1335 C C . SER A 1 174 ? 20.838 35.499 122.036 1.00 20.48 170 SER A C 1
ATOM 1336 O O . SER A 1 174 ? 20.909 36.623 122.538 1.00 21.33 170 SER A O 1
ATOM 1339 N N . SER A 1 175 ? 21.906 34.827 121.667 1.00 19.82 171 SER A N 1
ATOM 1340 C CA . SER A 1 175 ? 23.241 35.409 121.842 1.00 18.59 171 SER A CA 1
ATOM 1341 C C . SER A 1 175 ? 23.394 36.747 121.132 1.00 18.98 171 SER A C 1
ATOM 1342 O O . SER A 1 175 ? 22.913 36.915 120.012 1.00 18.95 171 SER A O 1
ATOM 1345 N N . ARG A 1 176 ? 24.081 37.689 121.798 1.00 18.15 172 ARG A N 1
ATOM 1346 C CA . ARG A 1 176 ? 24.320 39.015 121.250 1.00 18.40 172 ARG A CA 1
ATOM 1347 C C . ARG A 1 176 ? 25.779 39.113 120.787 1.00 16.70 172 ARG A C 1
ATOM 1348 O O . ARG A 1 176 ? 26.322 40.213 120.650 1.00 16.70 172 ARG A O 1
ATOM 1356 N N . ARG A 1 177 ? 26.395 37.964 120.526 1.00 16.17 173 ARG A N 1
ATOM 1357 C CA . ARG A 1 177 ? 27.825 37.891 120.196 1.00 15.79 173 ARG A CA 1
ATOM 1358 C C . ARG A 1 177 ? 28.077 37.183 118.856 1.00 14.07 173 ARG A C 1
ATOM 1359 O O . ARG A 1 177 ? 29.162 36.669 118.598 1.00 13.84 173 ARG A O 1
ATOM 1367 N N . ILE A 1 178 ? 27.055 37.087 118.039 1.00 12.83 174 ILE A N 1
ATOM 1368 C CA . ILE A 1 178 ? 27.101 36.355 116.778 1.00 11.82 174 ILE A CA 1
ATOM 1369 C C . ILE A 1 178 ? 27.616 37.268 115.686 1.00 11.57 174 ILE A C 1
ATOM 1370 O O . ILE A 1 178 ? 26.876 37.937 115.011 1.00 11.95 174 ILE A O 1
ATOM 1375 N N . LEU A 1 179 ? 28.936 37.390 115.619 1.00 10.85 175 LEU A N 1
ATOM 1376 C CA . LEU A 1 179 ? 29.551 38.225 114.621 1.00 11.00 175 LEU A CA 1
ATOM 1377 C C . LEU A 1 179 ? 30.907 37.678 114.174 1.00 11.03 175 LEU A C 1
ATOM 1378 O O . LEU A 1 179 ? 31.500 36.818 114.847 1.00 11.46 175 LEU A O 1
ATOM 1383 N N . PHE A 1 180 ? 31.338 38.127 112.990 1.00 10.23 176 PHE A N 1
ATOM 1384 C CA . PHE A 1 180 ? 32.713 37.866 112.532 1.00 10.32 176 PHE A CA 1
ATOM 1385 C C . PHE A 1 180 ? 33.220 39.096 111.857 1.00 10.62 176 PHE A C 1
ATOM 1386 O O . PHE A 1 180 ? 32.467 39.969 111.465 1.00 10.68 176 PHE A O 1
ATOM 1394 N N . HIS A 1 181 ? 34.546 39.198 111.755 1.00 10.42 177 HIS A N 1
ATOM 1395 C CA . HIS A 1 181 ? 35.083 40.302 110.978 1.00 11.24 177 HIS A CA 1
ATOM 1396 C C . HIS A 1 181 ? 36.399 39.981 110.375 1.00 11.08 177 HIS A C 1
ATOM 1397 O O . HIS A 1 181 ? 36.990 38.929 110.670 1.00 11.65 177 HIS A O 1
ATOM 1404 N N . GLY A 1 182 ? 36.877 40.830 109.455 1.00 10.61 178 GLY A N 1
ATOM 1405 C CA . GLY A 1 182 ? 38.091 40.519 108.725 1.00 10.88 178 GLY A CA 1
ATOM 1406 C C . GLY A 1 182 ? 39.232 41.469 108.941 1.00 10.56 178 GLY A C 1
ATOM 1407 O O . GLY A 1 182 ? 40.067 41.614 108.076 1.00 11.75 178 GLY A O 1
ATOM 1408 N N . TRP A 1 183 ? 39.235 42.188 110.078 1.00 9.82 179 TRP A N 1
ATOM 1409 C CA . TRP A 1 183 ? 40.301 43.118 110.350 1.00 9.75 179 TRP A CA 1
ATOM 1410 C C . TRP A 1 183 ? 41.233 42.529 111.359 1.00 9.52 179 TRP A C 1
ATOM 1411 O O . TRP A 1 183 ? 41.054 42.700 112.607 1.00 8.78 179 TRP A O 1
ATOM 1422 N N . ASN A 1 184 ? 42.282 41.888 110.863 1.00 9.76 180 ASN A N 1
ATOM 1423 C CA . ASN A 1 184 ? 43.291 41.257 111.704 1.00 9.71 180 ASN A CA 1
ATOM 1424 C C . ASN A 1 184 ? 44.567 42.118 111.716 1.00 9.96 180 ASN A C 1
ATOM 1425 O O . ASN A 1 184 ? 45.260 42.196 110.725 1.00 9.90 180 ASN A O 1
ATOM 1430 N N . PRO A 1 185 ? 44.769 42.875 112.799 1.00 9.74 181 PRO A N 1
ATOM 1431 C CA . PRO A 1 185 ? 45.934 43.768 112.875 1.00 10.24 181 PRO A CA 1
ATOM 1432 C C . PRO A 1 185 ? 47.261 43.128 112.657 1.00 10.84 181 PRO A C 1
ATOM 1433 O O . PRO A 1 185 ? 48.193 43.808 112.250 1.00 11.67 181 PRO A O 1
ATOM 1437 N N . ALA A 1 186 ? 47.386 41.832 112.917 1.00 10.57 182 ALA A N 1
ATOM 1438 C CA . ALA A 1 186 ? 48.656 41.169 112.792 1.00 10.96 182 ALA A CA 1
ATOM 1439 C C . ALA A 1 186 ? 49.124 40.921 111.339 1.00 11.39 182 ALA A C 1
ATOM 1440 O O . ALA A 1 186 ? 50.299 40.633 111.106 1.00 11.55 182 ALA A O 1
ATOM 1442 N N . VAL A 1 187 ? 48.231 41.059 110.387 1.00 11.47 183 VAL A N 1
ATOM 1443 C CA . VAL A 1 187 ? 48.489 40.740 109.013 1.00 11.77 183 VAL A CA 1
ATOM 1444 C C . VAL A 1 187 ? 48.090 41.835 108.034 1.00 11.84 183 VAL A C 1
ATOM 1445 O O . VAL A 1 187 ? 48.140 41.579 106.804 1.00 11.41 183 VAL A O 1
ATOM 1449 N N . LEU A 1 188 ? 47.855 43.052 108.527 1.00 11.61 184 LEU A N 1
ATOM 1450 C CA . LEU A 1 188 ? 47.669 44.202 107.615 1.00 12.32 184 LEU A CA 1
ATOM 1451 C C . LEU A 1 188 ? 48.774 44.454 106.638 1.00 13.42 184 LEU A C 1
ATOM 1452 O O . LEU A 1 188 ? 48.526 45.035 105.529 1.00 14.48 184 LEU A O 1
ATOM 1457 N N . ASP A 1 189 ? 49.979 43.973 106.954 1.00 13.40 185 ASP A N 1
ATOM 1458 C CA . ASP A 1 189 ? 51.131 44.172 106.169 1.00 14.31 185 ASP A CA 1
ATOM 1459 C C . ASP A 1 189 ? 51.360 43.039 105.157 1.00 14.18 185 ASP A C 1
ATOM 1460 O O . ASP A 1 189 ? 52.322 43.083 104.436 1.00 14.58 185 ASP A O 1
ATOM 1465 N N . GLU A 1 190 ? 50.463 42.054 105.122 1.00 13.42 186 GLU A N 1
ATOM 1466 C CA . GLU A 1 190 ? 50.658 40.859 104.346 1.00 14.01 186 GLU A CA 1
ATOM 1467 C C . GLU A 1 190 ? 49.662 40.688 103.226 1.00 13.53 186 GLU A C 1
ATOM 1468 O O . GLU A 1 190 ? 49.606 39.596 102.661 1.00 13.24 186 GLU A O 1
ATOM 1474 N N . ILE A 1 191 ? 48.867 41.726 102.879 1.00 13.10 187 ILE A N 1
ATOM 1475 C CA . ILE A 1 191 ? 47.696 41.535 102.042 1.00 13.37 187 ILE A CA 1
ATOM 1476 C C . ILE A 1 191 ? 47.598 42.618 100.953 1.00 13.92 187 ILE A C 1
ATOM 1477 O O . ILE A 1 191 ? 48.140 43.709 101.090 1.00 13.60 187 ILE A O 1
ATOM 1482 N N . ALA A 1 192 ? 46.893 42.270 99.881 1.00 14.57 188 ALA A N 1
ATOM 1483 C CA . ALA A 1 192 ? 46.727 43.168 98.755 1.00 15.72 188 ALA A CA 1
ATOM 1484 C C . ALA A 1 192 ? 45.929 44.410 99.093 1.00 16.64 188 ALA A C 1
ATOM 1485 O O . ALA A 1 192 ? 46.251 45.467 98.538 1.00 18.52 188 ALA A O 1
ATOM 1487 N N . LEU A 1 193 ? 44.926 44.240 99.957 1.00 17.17 189 LEU A N 1
ATOM 1488 C CA A LEU A 1 193 ? 43.965 45.290 100.356 0.60 18.03 189 LEU A CA 1
ATOM 1489 C CA B LEU A 1 193 ? 44.042 45.314 100.404 0.40 17.15 189 LEU A CA 1
ATOM 1490 C C . LEU A 1 193 ? 43.410 44.977 101.739 1.00 16.82 189 LEU A C 1
ATOM 1491 O O . LEU A 1 193 ? 42.983 43.869 101.976 1.00 16.78 189 LEU A O 1
ATOM 1500 N N . PRO A 1 194 ? 43.342 45.972 102.644 1.00 17.04 190 PRO A N 1
ATOM 1501 C CA . PRO A 1 194 ? 42.694 45.741 103.939 1.00 16.79 190 PRO A CA 1
ATOM 1502 C C . PRO A 1 194 ? 41.157 45.818 103.820 1.00 15.57 190 PRO A C 1
ATOM 1503 O O . PRO A 1 194 ? 40.649 46.477 102.908 1.00 16.17 190 PRO A O 1
ATOM 1507 N N . ALA A 1 195 ? 40.445 45.116 104.691 1.00 15.60 191 ALA A N 1
ATOM 1508 C CA . ALA A 1 195 ? 39.002 44.893 104.568 1.00 15.23 191 ALA A CA 1
ATOM 1509 C C . ALA A 1 195 ? 38.300 46.239 104.501 1.00 16.77 191 ALA A C 1
ATOM 1510 O O . ALA A 1 195 ? 38.600 47.125 105.343 1.00 16.19 191 ALA A O 1
ATOM 1512 N N . CYS A 1 196 ? 37.448 46.380 103.489 1.00 17.22 192 CYS A N 1
ATOM 1513 C CA . CYS A 1 196 ? 36.538 47.526 103.326 1.00 17.69 192 CYS A CA 1
ATOM 1514 C C . CYS A 1 196 ? 35.232 47.164 103.995 1.00 17.04 192 CYS A C 1
ATOM 1515 O O . CYS A 1 196 ? 34.774 47.877 104.896 1.00 18.00 192 CYS A O 1
ATOM 1518 N N . HIS A 1 197 ? 34.632 46.057 103.598 1.00 15.83 193 HIS A N 1
ATOM 1519 C CA . HIS A 1 197 ? 33.489 45.519 104.344 1.00 15.33 193 HIS A CA 1
ATOM 1520 C C . HIS A 1 197 ? 34.105 44.704 105.455 1.00 14.84 193 HIS A C 1
ATOM 1521 O O . HIS A 1 197 ? 34.879 43.768 105.202 1.00 15.10 193 HIS A O 1
ATOM 1528 N N . LEU A 1 198 ? 33.863 45.114 106.699 1.00 14.04 194 LEU A N 1
ATOM 1529 C CA . LEU A 1 198 ? 34.697 44.697 107.804 1.00 13.44 194 LEU A CA 1
ATOM 1530 C C . LEU A 1 198 ? 34.042 43.745 108.779 1.00 13.04 194 LEU A C 1
ATOM 1531 O O . LEU A 1 198 ? 34.568 42.659 108.991 1.00 13.85 194 LEU A O 1
ATOM 1536 N N . LEU A 1 199 ? 32.874 44.097 109.319 1.00 11.96 195 LEU A N 1
ATOM 1537 C CA . LEU A 1 199 ? 32.290 43.333 110.403 1.00 11.08 195 LEU A CA 1
ATOM 1538 C C . LEU A 1 199 ? 30.866 42.996 110.054 1.00 10.83 195 LEU A C 1
ATOM 1539 O O . LEU A 1 199 ? 30.144 43.855 109.606 1.00 11.37 195 LEU A O 1
ATOM 1544 N N . TYR A 1 200 ? 30.499 41.749 110.305 1.00 10.83 196 TYR A N 1
ATOM 1545 C CA . TYR A 1 200 ? 29.164 41.250 110.036 1.00 11.01 196 TYR A CA 1
ATOM 1546 C C . TYR A 1 200 ? 28.607 40.690 111.354 1.00 11.07 196 TYR A C 1
ATOM 1547 O O . TYR A 1 200 ? 29.178 39.777 111.925 1.00 11.06 196 TYR A O 1
ATOM 1556 N N . GLN A 1 201 ? 27.423 41.152 111.761 1.00 10.92 197 GLN A N 1
ATOM 1557 C CA . GLN A 1 201 ? 26.749 40.672 112.986 1.00 11.02 197 GLN A CA 1
ATOM 1558 C C . GLN A 1 201 ? 25.361 40.167 112.611 1.00 11.24 197 GLN A C 1
ATOM 1559 O O . GLN A 1 201 ? 24.548 40.884 111.988 1.00 11.02 197 GLN A O 1
ATOM 1565 N N . PHE A 1 202 ? 25.078 38.927 113.023 1.00 11.36 198 PHE A N 1
ATOM 1566 C CA . PHE A 1 202 ? 23.744 38.355 112.825 1.00 12.03 198 PHE A CA 1
ATOM 1567 C C . PHE A 1 202 ? 22.898 38.481 114.058 1.00 12.38 198 PHE A C 1
ATOM 1568 O O . PHE A 1 202 ? 23.360 38.246 115.160 1.00 11.81 198 PHE A O 1
ATOM 1576 N N . LEU A 1 203 ? 21.579 38.696 113.870 1.00 12.93 199 LEU A N 1
ATOM 1577 C CA . LEU A 1 203 ? 20.686 38.952 114.978 1.00 13.98 199 LEU A CA 1
ATOM 1578 C C . LEU A 1 203 ? 19.408 38.173 114.711 1.00 13.85 199 LEU A C 1
ATOM 1579 O O . LEU A 1 203 ? 18.467 38.692 114.061 1.00 15.52 199 LEU A O 1
ATOM 1584 N N . PRO A 1 204 ? 19.362 36.942 115.213 1.00 13.97 200 PRO A N 1
ATOM 1585 C CA . PRO A 1 204 ? 18.126 36.149 115.121 1.00 14.82 200 PRO A CA 1
ATOM 1586 C C . PRO A 1 204 ? 16.972 36.711 115.967 1.00 15.81 200 PRO A C 1
ATOM 1587 O O . PRO A 1 204 ? 17.204 37.221 117.060 1.00 16.38 200 PRO A O 1
ATOM 1591 N N . ASN A 1 205 ? 15.732 36.571 115.492 1.00 17.12 201 ASN A N 1
ATOM 1592 C CA . ASN A 1 205 ? 14.540 36.900 116.248 1.00 17.89 201 ASN A CA 1
ATOM 1593 C C . ASN A 1 205 ? 13.714 35.592 116.327 1.00 18.55 201 ASN A C 1
ATOM 1594 O O . ASN A 1 205 ? 13.200 35.134 115.306 1.00 17.67 201 ASN A O 1
ATOM 1599 N N . VAL A 1 206 ? 13.657 34.999 117.532 1.00 19.68 202 VAL A N 1
ATOM 1600 C CA . VAL A 1 206 ? 13.058 33.670 117.739 1.00 20.45 202 VAL A CA 1
ATOM 1601 C C . VAL A 1 206 ? 11.566 33.767 117.552 1.00 20.74 202 VAL A C 1
ATOM 1602 O O . VAL A 1 206 ? 11.008 32.921 116.872 1.00 20.96 202 VAL A O 1
ATOM 1606 N N . GLU A 1 207 ? 10.937 34.809 118.121 1.00 21.18 203 GLU A N 1
ATOM 1607 C CA . GLU A 1 207 ? 9.474 35.028 118.004 1.00 21.88 203 GLU A CA 1
ATOM 1608 C C . GLU A 1 207 ? 9.015 35.036 116.551 1.00 21.41 203 GLU A C 1
ATOM 1609 O O . GLU A 1 207 ? 7.976 34.460 116.215 1.00 21.72 203 GLU A O 1
ATOM 1615 N N . ARG A 1 208 ? 9.720 35.803 115.726 1.00 20.18 204 ARG A N 1
ATOM 1616 C CA . ARG A 1 208 ? 9.370 36.012 114.352 1.00 20.11 204 ARG A CA 1
ATOM 1617 C C . ARG A 1 208 ? 10.000 35.029 113.377 1.00 19.32 204 ARG A C 1
ATOM 1618 O O . ARG A 1 208 ? 9.688 35.070 112.194 1.00 19.10 204 ARG A O 1
ATOM 1626 N N . ARG A 1 209 ? 10.927 34.199 113.874 1.00 18.69 205 ARG A N 1
ATOM 1627 C CA . ARG A 1 209 ? 11.737 33.306 113.038 1.00 17.91 205 ARG A CA 1
ATOM 1628 C C . ARG A 1 209 ? 12.330 34.102 111.886 1.00 17.50 205 ARG A C 1
ATOM 1629 O O . ARG A 1 209 ? 12.227 33.732 110.697 1.00 17.50 205 ARG A O 1
ATOM 1631 N N . GLU A 1 210 ? 13.021 35.189 112.265 1.00 16.84 206 GLU A N 1
ATOM 1632 C CA . GLU A 1 210 ? 13.624 36.082 111.307 1.00 16.56 206 GLU A CA 1
ATOM 1633 C C . GLU A 1 210 ? 15.085 36.226 111.701 1.00 15.94 206 GLU A C 1
ATOM 1634 O O . GLU A 1 210 ? 15.441 36.038 112.874 1.00 15.83 206 GLU A O 1
ATOM 1640 N N . ILE A 1 211 ? 15.920 36.501 110.714 1.00 15.14 207 ILE A N 1
ATOM 1641 C CA . ILE A 1 211 ? 17.320 36.817 111.008 1.00 14.41 207 ILE A CA 1
ATOM 1642 C C . ILE A 1 211 ? 17.722 38.075 110.263 1.00 13.59 207 ILE A C 1
ATOM 1643 O O . ILE A 1 211 ? 17.422 38.231 109.082 1.00 13.28 207 ILE A O 1
ATOM 1648 N N . SER A 1 212 ? 18.437 38.952 110.985 1.00 13.18 208 SER A N 1
ATOM 1649 C CA . SER A 1 212 ? 18.902 40.236 110.475 1.00 12.14 208 SER A CA 1
ATOM 1650 C C . SER A 1 212 ? 20.444 40.269 110.477 1.00 11.62 208 SER A C 1
ATOM 1651 O O . SER A 1 212 ? 21.118 39.476 111.158 1.00 11.87 208 SER A O 1
ATOM 1654 N N . LEU A 1 213 ? 20.940 41.197 109.684 1.00 11.32 209 LEU A N 1
ATOM 1655 C CA . LEU A 1 213 ? 22.404 41.395 109.512 1.00 10.96 209 LEU A CA 1
ATOM 1656 C C . LEU A 1 213 ? 22.719 42.876 109.671 1.00 11.43 209 LEU A C 1
ATOM 1657 O O . LEU A 1 213 ? 22.053 43.702 109.041 1.00 11.68 209 LEU A O 1
ATOM 1662 N N . CYS A 1 214 ? 23.761 43.205 110.467 1.00 11.46 210 CYS A N 1
ATOM 1663 C CA . CYS A 1 214 ? 24.345 44.539 110.492 1.00 11.84 210 CYS A CA 1
ATOM 1664 C C . CYS A 1 214 ? 25.749 44.374 109.943 1.00 11.96 210 CYS A C 1
ATOM 1665 O O . CYS A 1 214 ? 26.453 43.454 110.320 1.00 12.11 210 CYS A O 1
ATOM 1668 N N . LEU A 1 215 ? 26.120 45.235 109.009 1.00 12.49 211 LEU A N 1
ATOM 1669 C CA . LEU A 1 215 ? 27.392 45.145 108.304 1.00 12.58 211 LEU A CA 1
ATOM 1670 C C . LEU A 1 215 ? 28.073 46.489 108.424 1.00 13.08 211 LEU A C 1
ATOM 1671 O O . LEU A 1 215 ? 27.474 47.501 108.004 1.00 13.08 211 LEU A O 1
ATOM 1676 N N . TYR A 1 216 ? 29.294 46.502 108.973 1.00 12.79 212 TYR A N 1
ATOM 1677 C CA . TYR A 1 216 ? 30.085 47.736 109.138 1.00 12.93 212 TYR A CA 1
ATOM 1678 C C . TYR A 1 216 ? 31.112 47.800 108.016 1.00 12.63 212 TYR A C 1
ATOM 1679 O O . TYR A 1 216 ? 31.910 46.884 107.837 1.00 11.26 212 TYR A O 1
ATOM 1688 N N . ILE A 1 217 ? 31.042 48.905 107.286 1.00 12.92 213 ILE A N 1
ATOM 1689 C CA . ILE A 1 217 ? 31.934 49.225 106.154 1.00 13.44 213 ILE A CA 1
ATOM 1690 C C . ILE A 1 217 ? 32.877 50.349 106.519 1.00 13.56 213 ILE A C 1
ATOM 1691 O O . ILE A 1 217 ? 32.441 51.443 106.820 1.00 13.73 213 ILE A O 1
ATOM 1696 N N . ARG A 1 218 ? 34.190 50.105 106.457 1.00 12.91 214 ARG A N 1
ATOM 1697 C CA . ARG A 1 218 ? 35.166 51.113 106.803 1.00 13.31 214 ARG A CA 1
ATOM 1698 C C . ARG A 1 218 ? 35.156 52.274 105.790 1.00 14.04 214 ARG A C 1
ATOM 1699 O O . ARG A 1 218 ? 35.313 53.448 106.148 1.00 13.87 214 ARG A O 1
ATOM 1707 N N . SER A 1 219 ? 35.049 51.936 104.515 1.00 14.46 215 SER A N 1
ATOM 1708 C CA . SER A 1 219 ? 35.222 52.883 103.438 1.00 15.49 215 SER A CA 1
ATOM 1709 C C . SER A 1 219 ? 34.511 52.346 102.214 1.00 16.13 215 SER A C 1
ATOM 1710 O O . SER A 1 219 ? 34.600 51.151 101.925 1.00 15.83 215 SER A O 1
ATOM 1713 N N . ASN A 1 220 ? 33.720 53.199 101.562 1.00 16.82 216 ASN A N 1
ATOM 1714 C CA . ASN A 1 220 ? 33.023 52.796 100.335 1.00 18.26 216 ASN A CA 1
ATOM 1715 C C . ASN A 1 220 ? 33.092 53.922 99.344 1.00 18.03 216 ASN A C 1
ATOM 1716 O O . ASN A 1 220 ? 32.766 55.069 99.666 1.00 17.57 216 ASN A O 1
ATOM 1721 N N . ASP A 1 221 ? 33.401 53.562 98.104 1.00 18.00 217 ASP A N 1
ATOM 1722 C CA . ASP A 1 221 ? 33.030 54.363 96.974 1.00 18.86 217 ASP A CA 1
ATOM 1723 C C . ASP A 1 221 ? 31.516 54.134 96.806 1.00 18.59 217 ASP A C 1
ATOM 1724 O O . ASP A 1 221 ? 31.085 53.017 96.460 1.00 18.13 217 ASP A O 1
ATOM 1729 N N . VAL A 1 222 ? 30.717 55.159 97.051 1.00 18.05 218 VAL A N 1
ATOM 1730 C CA . VAL A 1 222 ? 29.272 54.985 97.086 1.00 18.42 218 VAL A CA 1
ATOM 1731 C C . VAL A 1 222 ? 28.726 54.659 95.676 1.00 19.61 218 VAL A C 1
ATOM 1732 O O . VAL A 1 222 ? 27.749 53.940 95.544 1.00 19.02 218 VAL A O 1
ATOM 1736 N N . GLY A 1 223 ? 29.407 55.134 94.644 1.00 20.47 219 GLY A N 1
ATOM 1737 C CA . GLY A 1 223 ? 29.007 54.893 93.249 1.00 21.97 219 GLY A CA 1
ATOM 1738 C C . GLY A 1 223 ? 29.242 53.472 92.799 1.00 22.07 219 GLY A C 1
ATOM 1739 O O . GLY A 1 223 ? 28.307 52.814 92.357 1.00 23.01 219 GLY A O 1
ATOM 1740 N N . LEU A 1 224 ? 30.484 53.002 92.934 1.00 23.23 220 LEU A N 1
ATOM 1741 C CA . LEU A 1 224 ? 30.920 51.713 92.412 1.00 23.71 220 LEU A CA 1
ATOM 1742 C C . LEU A 1 224 ? 30.950 50.588 93.426 1.00 22.96 220 LEU A C 1
ATOM 1743 O O . LEU A 1 224 ? 30.685 49.453 93.074 1.00 22.92 220 LEU A O 1
ATOM 1748 N N . GLY A 1 225 ? 31.295 50.888 94.681 1.00 21.01 221 GLY A N 1
ATOM 1749 C CA . GLY A 1 225 ? 31.454 49.870 95.695 1.00 19.98 221 GLY A CA 1
ATOM 1750 C C . GLY A 1 225 ? 30.161 49.530 96.425 1.00 18.74 221 GLY A C 1
ATOM 1751 O O . GLY A 1 225 ? 29.860 48.347 96.591 1.00 19.27 221 GLY A O 1
ATOM 1752 N N . THR A 1 226 ? 29.400 50.542 96.853 1.00 17.97 222 THR A N 1
ATOM 1753 C CA . THR A 1 226 ? 28.195 50.299 97.692 1.00 17.23 222 THR A CA 1
ATOM 1754 C C . THR A 1 226 ? 27.234 49.336 97.050 1.00 17.61 222 THR A C 1
ATOM 1755 O O . THR A 1 226 ? 26.790 48.396 97.711 1.00 16.07 222 THR A O 1
ATOM 1759 N N . PRO A 1 227 ? 26.993 49.467 95.730 1.00 17.39 223 PRO A N 1
ATOM 1760 C CA . PRO A 1 227 ? 26.009 48.540 95.173 1.00 18.01 223 PRO A CA 1
ATOM 1761 C C . PRO A 1 227 ? 26.432 47.075 95.226 1.00 17.49 223 PRO A C 1
ATOM 1762 O O . PRO A 1 227 ? 25.626 46.171 95.442 1.00 16.96 223 PRO A O 1
ATOM 1766 N N . PHE A 1 228 ? 27.717 46.846 95.053 1.00 18.27 224 PHE A N 1
ATOM 1767 C CA . PHE A 1 228 ? 28.304 45.549 95.079 1.00 18.78 224 PHE A CA 1
ATOM 1768 C C . PHE A 1 228 ? 28.241 44.928 96.472 1.00 17.41 224 PHE A C 1
ATOM 1769 O O . PHE A 1 228 ? 27.794 43.790 96.630 1.00 16.83 224 PHE A O 1
ATOM 1777 N N . ASN A 1 229 ? 28.665 45.679 97.491 1.00 16.22 225 ASN A N 1
ATOM 1778 C CA . ASN A 1 229 ? 28.638 45.241 98.874 1.00 15.86 225 ASN A CA 1
ATOM 1779 C C . ASN A 1 229 ? 27.193 45.026 99.415 1.00 14.35 225 ASN A C 1
ATOM 1780 O O . ASN A 1 229 ? 26.961 44.148 100.220 1.00 14.00 225 ASN A O 1
ATOM 1785 N N . LEU A 1 230 ? 26.258 45.856 99.003 1.00 14.11 226 LEU A N 1
ATOM 1786 C CA . LEU A 1 230 ? 24.842 45.612 99.326 1.00 14.17 226 LEU A CA 1
ATOM 1787 C C . LEU A 1 230 ? 24.400 44.257 98.822 1.00 14.40 226 LEU A C 1
ATOM 1788 O O . LEU A 1 230 ? 23.678 43.499 99.518 1.00 14.54 226 LEU A O 1
ATOM 1793 N N . ALA A 1 231 ? 24.730 43.961 97.556 1.00 14.01 227 ALA A N 1
ATOM 1794 C CA . ALA A 1 231 ? 24.318 42.720 96.994 1.00 13.86 227 ALA A CA 1
ATOM 1795 C C . ALA A 1 231 ? 24.900 41.540 97.765 1.00 13.36 227 ALA A C 1
ATOM 1796 O O . ALA A 1 231 ? 24.233 40.543 98.049 1.00 13.81 227 ALA A O 1
ATOM 1798 N N . GLU A 1 232 ? 26.192 41.610 98.044 1.00 13.22 228 GLU A N 1
ATOM 1799 C CA A GLU A 1 232 ? 26.849 40.527 98.740 0.60 13.32 228 GLU A CA 1
ATOM 1800 C CA B GLU A 1 232 ? 26.899 40.555 98.760 0.40 13.03 228 GLU A CA 1
ATOM 1801 C C . GLU A 1 232 ? 26.326 40.307 100.151 1.00 12.58 228 GLU A C 1
ATOM 1802 O O . GLU A 1 232 ? 26.106 39.159 100.555 1.00 12.45 228 GLU A O 1
ATOM 1813 N N . GLY A 1 233 ? 26.139 41.388 100.888 1.00 12.09 229 GLY A N 1
ATOM 1814 C CA . GLY A 1 233 ? 25.620 41.282 102.263 1.00 12.12 229 GLY A CA 1
ATOM 1815 C C . GLY A 1 233 ? 24.206 40.699 102.267 1.00 12.14 229 GLY A C 1
ATOM 1816 O O . GLY A 1 233 ? 23.908 39.820 103.093 1.00 11.86 229 GLY A O 1
ATOM 1817 N N . ALA A 1 234 ? 23.323 41.187 101.391 1.00 13.15 230 ALA A N 1
ATOM 1818 C CA . ALA A 1 234 ? 21.999 40.640 101.315 1.00 13.33 230 ALA A CA 1
ATOM 1819 C C . ALA A 1 234 ? 22.010 39.144 100.960 1.00 13.40 230 ALA A C 1
ATOM 1820 O O . ALA A 1 234 ? 21.198 38.370 101.514 1.00 14.01 230 ALA A O 1
ATOM 1822 N N . ALA A 1 235 ? 22.848 38.759 100.000 1.00 12.58 231 ALA A N 1
ATOM 1823 C CA . ALA A 1 235 ? 22.963 37.354 99.608 1.00 13.01 231 ALA A CA 1
ATOM 1824 C C . ALA A 1 235 ? 23.476 36.473 100.735 1.00 12.65 231 ALA A C 1
ATOM 1825 O O . ALA A 1 235 ? 23.033 35.354 100.933 1.00 12.26 231 ALA A O 1
ATOM 1827 N N . LEU A 1 236 ? 24.499 36.949 101.446 1.00 12.27 232 LEU A N 1
ATOM 1828 C CA . LEU A 1 236 ? 25.003 36.224 102.617 1.00 12.43 232 LEU A CA 1
ATOM 1829 C C . LEU A 1 236 ? 23.890 35.987 103.653 1.00 12.85 232 LEU A C 1
ATOM 1830 O O . LEU A 1 236 ? 23.709 34.881 104.137 1.00 12.65 232 LEU A O 1
ATOM 1835 N N . LEU A 1 237 ? 23.141 37.020 103.973 1.00 12.87 233 LEU A N 1
ATOM 1836 C CA . LEU A 1 237 ? 22.096 36.869 104.972 1.00 13.73 233 LEU A CA 1
ATOM 1837 C C . LEU A 1 237 ? 21.090 35.831 104.549 1.00 14.09 233 LEU A C 1
ATOM 1838 O O . LEU A 1 237 ? 20.614 35.048 105.374 1.00 14.60 233 LEU A O 1
ATOM 1843 N N . THR A 1 238 ? 20.808 35.800 103.250 1.00 14.09 234 THR A N 1
ATOM 1844 C CA . THR A 1 238 ? 19.815 34.865 102.678 1.00 14.34 234 THR A CA 1
ATOM 1845 C C . THR A 1 238 ? 20.341 33.423 102.774 1.00 14.43 234 THR A C 1
ATOM 1846 O O . THR A 1 238 ? 19.607 32.515 103.162 1.00 15.32 234 THR A O 1
ATOM 1850 N N . LEU A 1 239 ? 21.632 33.215 102.471 1.00 14.30 235 LEU A N 1
ATOM 1851 C CA . LEU A 1 239 ? 22.235 31.894 102.598 1.00 14.03 235 LEU A CA 1
ATOM 1852 C C . LEU A 1 239 ? 22.233 31.447 104.079 1.00 14.22 235 LEU A C 1
ATOM 1853 O O . LEU A 1 239 ? 21.859 30.315 104.413 1.00 14.73 235 LEU A O 1
ATOM 1858 N N . VAL A 1 240 ? 22.591 32.357 104.973 1.00 13.85 236 VAL A N 1
ATOM 1859 C CA . VAL A 1 240 ? 22.674 32.001 106.388 1.00 13.79 236 VAL A CA 1
ATOM 1860 C C . VAL A 1 240 ? 21.280 31.660 106.924 1.00 14.28 236 VAL A C 1
ATOM 1861 O O . VAL A 1 240 ? 21.128 30.667 107.664 1.00 15.02 236 VAL A O 1
ATOM 1865 N N . GLY A 1 241 ? 20.259 32.440 106.567 1.00 15.17 237 GLY A N 1
ATOM 1866 C CA . GLY A 1 241 ? 18.918 32.080 106.985 1.00 15.72 237 GLY A CA 1
ATOM 1867 C C . GLY A 1 241 ? 18.470 30.708 106.500 1.00 16.45 237 GLY A C 1
ATOM 1868 O O . GLY A 1 241 ? 17.831 29.927 107.243 1.00 17.11 237 GLY A O 1
ATOM 1869 N N . ARG A 1 242 ? 18.783 30.399 105.252 1.00 16.50 238 ARG A N 1
ATOM 1870 C CA . ARG A 1 242 ? 18.461 29.088 104.705 1.00 17.03 238 ARG A CA 1
ATOM 1871 C C . ARG A 1 242 ? 19.097 27.956 105.508 1.00 16.98 238 ARG A C 1
ATOM 1872 O O . ARG A 1 242 ? 18.452 26.954 105.744 1.00 18.16 238 ARG A O 1
ATOM 1880 N N . LEU A 1 243 ? 20.353 28.102 105.918 1.00 16.03 239 LEU A N 1
ATOM 1881 C CA . LEU A 1 243 ? 21.021 27.026 106.606 1.00 15.73 239 LEU A CA 1
ATOM 1882 C C . LEU A 1 243 ? 20.726 26.973 108.119 1.00 15.91 239 LEU A C 1
ATOM 1883 O O . LEU A 1 243 ? 21.174 26.050 108.790 1.00 16.75 239 LEU A O 1
ATOM 1888 N N . THR A 1 244 ? 20.033 27.979 108.676 1.00 16.49 240 THR A N 1
ATOM 1889 C CA . THR A 1 244 ? 19.841 28.048 110.138 1.00 16.70 240 THR A CA 1
ATOM 1890 C C . THR A 1 244 ? 18.372 28.105 110.568 1.00 18.02 240 THR A C 1
ATOM 1891 O O . THR A 1 244 ? 18.076 28.098 111.776 1.00 19.08 240 THR A O 1
ATOM 1895 N N . GLY A 1 245 ? 17.472 28.144 109.597 1.00 18.30 241 GLY A N 1
ATOM 1896 C CA . GLY A 1 245 ? 16.044 28.053 109.890 1.00 18.37 241 GLY A CA 1
ATOM 1897 C C . GLY A 1 245 ? 15.344 29.375 110.146 1.00 18.19 241 GLY A C 1
ATOM 1898 O O . GLY A 1 245 ? 14.280 29.392 110.791 1.00 18.74 241 GLY A O 1
ATOM 1899 N N . TYR A 1 246 ? 15.877 30.475 109.607 1.00 17.03 242 TYR A N 1
ATOM 1900 C CA . TYR A 1 246 ? 15.310 31.826 109.808 1.00 16.67 242 TYR A CA 1
ATOM 1901 C C . TYR A 1 246 ? 15.066 32.520 108.468 1.00 17.24 242 TYR A C 1
ATOM 1902 O O . TYR A 1 246 ? 15.836 32.351 107.538 1.00 18.10 242 TYR A O 1
ATOM 1911 N N . SER A 1 247 ? 14.051 33.361 108.417 1.00 17.14 243 SER A N 1
ATOM 1912 C CA A SER A 1 247 ? 13.750 34.151 107.222 0.70 17.71 243 SER A CA 1
ATOM 1913 C CA B SER A 1 247 ? 13.723 34.159 107.233 0.30 17.25 243 SER A CA 1
ATOM 1914 C C . SER A 1 247 ? 14.558 35.437 107.286 1.00 16.99 243 SER A C 1
ATOM 1915 O O . SER A 1 247 ? 14.559 36.095 108.312 1.00 16.61 243 SER A O 1
ATOM 1920 N N . PRO A 1 248 ? 15.231 35.798 106.179 1.00 16.64 244 PRO A N 1
ATOM 1921 C CA . PRO A 1 248 ? 16.060 37.034 106.231 1.00 16.33 244 PRO A CA 1
ATOM 1922 C C . PRO A 1 248 ? 15.167 38.245 106.352 1.00 17.28 244 PRO A C 1
ATOM 1923 O O . PRO A 1 248 ? 14.107 38.304 105.667 1.00 18.49 244 PRO A O 1
ATOM 1927 N N . ARG A 1 249 ? 15.525 39.203 107.206 1.00 16.57 245 ARG A N 1
ATOM 1928 C CA . ARG A 1 249 ? 14.676 40.353 107.423 1.00 18.05 245 ARG A CA 1
ATOM 1929 C C . ARG A 1 249 ? 15.502 41.644 107.284 1.00 16.23 245 ARG A C 1
ATOM 1930 O O . ARG A 1 249 ? 15.687 42.130 106.169 1.00 16.05 245 ARG A O 1
ATOM 1938 N N . TRP A 1 250 ? 15.945 42.232 108.374 1.00 15.62 246 TRP A N 1
ATOM 1939 C CA . TRP A 1 250 ? 16.671 43.518 108.249 1.00 14.86 246 TRP A CA 1
ATOM 1940 C C . TRP A 1 250 ? 18.124 43.397 107.882 1.00 13.87 246 TRP A C 1
ATOM 1941 O O . TRP A 1 250 ? 18.828 42.586 108.452 1.00 13.59 246 TRP A O 1
ATOM 1952 N N . PHE A 1 251 ? 18.536 44.224 106.921 1.00 13.10 247 PHE A N 1
ATOM 1953 C CA . PHE A 1 251 ? 19.943 44.322 106.509 1.00 12.53 247 PHE A CA 1
ATOM 1954 C C . PHE A 1 251 ? 20.290 45.762 106.714 1.00 12.74 247 PHE A C 1
ATOM 1955 O O . PHE A 1 251 ? 19.803 46.657 105.970 1.00 13.00 247 PHE A O 1
ATOM 1963 N N . THR A 1 252 ? 21.116 46.015 107.737 1.00 12.94 248 THR A N 1
ATOM 1964 C CA . THR A 1 252 ? 21.536 47.366 108.079 1.00 12.34 248 THR A CA 1
ATOM 1965 C C . THR A 1 252 ? 23.020 47.513 107.704 1.00 12.16 248 THR A C 1
ATOM 1966 O O . THR A 1 252 ? 23.823 46.676 108.039 1.00 12.43 248 THR A O 1
ATOM 1970 N N . TYR A 1 253 ? 23.278 48.528 106.903 1.00 12.43 249 TYR A N 1
ATOM 1971 C CA . TYR A 1 253 ? 24.554 48.775 106.256 1.00 12.77 249 TYR A CA 1
ATOM 1972 C C . TYR A 1 253 ? 25.081 50.072 106.818 1.00 12.70 249 TYR A C 1
ATOM 1973 O O . TYR A 1 253 ? 24.558 51.129 106.497 1.00 12.71 249 TYR A O 1
ATOM 1982 N N . PHE A 1 254 ? 26.168 49.987 107.583 1.00 12.28 250 PHE A N 1
ATOM 1983 C CA . PHE A 1 254 ? 26.703 51.138 108.295 1.00 12.47 250 PHE A CA 1
ATOM 1984 C C . PHE A 1 254 ? 28.000 51.522 107.604 1.00 12.93 250 PHE A C 1
ATOM 1985 O O . PHE A 1 254 ? 28.839 50.637 107.432 1.00 13.11 250 PHE A O 1
ATOM 1993 N N . ILE A 1 255 ? 28.167 52.786 107.196 1.00 12.91 251 ILE A N 1
ATOM 1994 C CA . ILE A 1 255 ? 29.380 53.210 106.487 1.00 13.18 251 ILE A CA 1
ATOM 1995 C C . ILE A 1 255 ? 30.122 54.266 107.253 1.00 13.09 251 ILE A C 1
ATOM 1996 O O . ILE A 1 255 ? 29.564 55.294 107.673 1.00 12.96 251 ILE A O 1
ATOM 2001 N N . GLY A 1 256 ? 31.428 54.037 107.416 1.00 13.17 252 GLY A N 1
ATOM 2002 C CA . GLY A 1 256 ? 32.307 55.020 108.032 1.00 13.76 252 GLY A CA 1
ATOM 2003 C C . GLY A 1 256 ? 32.637 56.124 107.049 1.00 14.71 252 GLY A C 1
ATOM 2004 O O . GLY A 1 256 ? 32.052 57.193 107.097 1.00 14.98 252 GLY A O 1
ATOM 2005 N N . ASP A 1 257 ? 33.569 55.852 106.135 1.00 14.94 253 ASP A N 1
ATOM 2006 C CA . ASP A 1 257 ? 33.961 56.818 105.128 1.00 15.96 253 ASP A CA 1
ATOM 2007 C C . ASP A 1 257 ? 33.154 56.606 103.862 1.00 15.63 253 ASP A C 1
ATOM 2008 O O . ASP A 1 257 ? 33.490 55.746 103.041 1.00 16.04 253 ASP A O 1
ATOM 2013 N N . ALA A 1 258 ? 32.068 57.359 103.719 1.00 15.25 254 ALA A N 1
ATOM 2014 C CA . ALA A 1 258 ? 31.218 57.296 102.533 1.00 15.82 254 ALA A CA 1
ATOM 2015 C C . ALA A 1 258 ? 31.592 58.421 101.570 1.00 16.21 254 ALA A C 1
ATOM 2016 O O . ALA A 1 258 ? 31.377 59.586 101.893 1.00 17.44 254 ALA A O 1
ATOM 2018 N N . HIS A 1 259 ? 32.083 58.081 100.377 1.00 16.54 255 HIS A N 1
ATOM 2019 C CA . HIS A 1 259 ? 32.569 59.105 99.464 1.00 17.54 255 HIS A CA 1
ATOM 2020 C C . HIS A 1 259 ? 32.334 58.780 98.036 1.00 18.38 255 HIS A C 1
ATOM 2021 O O . HIS A 1 259 ? 32.109 57.604 97.645 1.00 17.95 255 HIS A O 1
ATOM 2028 N N . ILE A 1 260 ? 32.450 59.832 97.237 1.00 19.83 256 ILE A N 1
ATOM 2029 C CA . ILE A 1 260 ? 32.256 59.764 95.809 1.00 22.03 256 ILE A CA 1
ATOM 2030 C C . ILE A 1 260 ? 33.473 60.399 95.152 1.00 23.16 256 ILE A C 1
ATOM 2031 O O . ILE A 1 260 ? 33.956 61.455 95.585 1.00 23.59 256 ILE A O 1
ATOM 2036 N N . TYR A 1 261 ? 33.955 59.742 94.102 1.00 24.58 257 TYR A N 1
ATOM 2037 C CA . TYR A 1 261 ? 35.108 60.227 93.336 1.00 25.40 257 TYR A CA 1
ATOM 2038 C C . TYR A 1 261 ? 34.680 61.290 92.319 1.00 26.56 257 TYR A C 1
ATOM 2039 O O . TYR A 1 261 ? 33.605 61.201 91.711 1.00 26.69 257 TYR A O 1
ATOM 2048 N N . GLU A 1 262 ? 35.528 62.298 92.146 1.00 27.52 258 GLU A N 1
ATOM 2049 C CA . GLU A 1 262 ? 35.195 63.454 91.307 1.00 30.01 258 GLU A CA 1
ATOM 2050 C C . GLU A 1 262 ? 34.960 63.016 89.868 1.00 30.22 258 GLU A C 1
ATOM 2051 O O . GLU A 1 262 ? 34.068 63.557 89.223 1.00 30.82 258 GLU A O 1
ATOM 2057 N N . ASN A 1 263 ? 35.730 62.030 89.393 1.00 31.22 259 ASN A N 1
ATOM 2058 C CA . ASN A 1 263 ? 35.616 61.555 87.996 1.00 32.59 259 ASN A CA 1
ATOM 2059 C C . ASN A 1 263 ? 34.398 60.655 87.752 1.00 32.91 259 ASN A C 1
ATOM 2060 O O . ASN A 1 263 ? 34.203 60.151 86.649 1.00 32.43 259 ASN A O 1
ATOM 2065 N N . GLN A 1 264 ? 33.565 60.471 88.777 1.00 32.08 260 GLN A N 1
ATOM 2066 C CA . GLN A 1 264 ? 32.300 59.760 88.639 1.00 31.56 260 GLN A CA 1
ATOM 2067 C C . GLN A 1 264 ? 31.072 60.678 88.652 1.00 32.86 260 GLN A C 1
ATOM 2068 O O . GLN A 1 264 ? 29.957 60.208 88.442 1.00 33.29 260 GLN A O 1
ATOM 2074 N N . LEU A 1 265 ? 31.262 61.973 88.903 1.00 34.93 261 LEU A N 1
ATOM 2075 C CA . LEU A 1 265 ? 30.137 62.897 89.119 1.00 38.27 261 LEU A CA 1
ATOM 2076 C C . LEU A 1 265 ? 29.109 62.938 87.994 1.00 41.72 261 LEU A C 1
ATOM 2077 O O . LEU A 1 265 ? 27.896 62.947 88.248 1.00 42.21 261 LEU A O 1
ATOM 2082 N N . ASP A 1 266 ? 29.597 63.005 86.757 1.00 44.57 262 ASP A N 1
ATOM 2083 C CA . ASP A 1 266 ? 28.719 63.078 85.586 1.00 46.30 262 ASP A CA 1
ATOM 2084 C C . ASP A 1 266 ? 27.833 61.832 85.501 1.00 44.93 262 ASP A C 1
ATOM 2085 O O . ASP A 1 266 ? 26.614 61.938 85.356 1.00 45.67 262 ASP A O 1
ATOM 2090 N N . MET A 1 267 ? 28.467 60.667 85.607 1.00 43.08 263 MET A N 1
ATOM 2091 C CA . MET A 1 267 ? 27.786 59.368 85.634 1.00 42.33 263 MET A CA 1
ATOM 2092 C C . MET A 1 267 ? 26.703 59.359 86.726 1.00 40.54 263 MET A C 1
ATOM 2093 O O . MET A 1 267 ? 25.521 59.127 86.437 1.00 39.67 263 MET A O 1
ATOM 2098 N N . LEU A 1 268 ? 27.093 59.650 87.972 1.00 36.91 264 LEU A N 1
ATOM 2099 C CA . LEU A 1 268 ? 26.148 59.617 89.093 1.00 36.14 264 LEU A CA 1
ATOM 2100 C C . LEU A 1 268 ? 25.000 60.609 88.932 1.00 36.16 264 LEU A C 1
ATOM 2101 O O . LEU A 1 268 ? 23.855 60.270 89.225 1.00 35.55 264 LEU A O 1
ATOM 2106 N N . LYS A 1 269 ? 25.303 61.819 88.466 1.00 37.88 265 LYS A N 1
ATOM 2107 C CA . LYS A 1 269 ? 24.270 62.825 88.189 1.00 39.42 265 LYS A CA 1
ATOM 2108 C C . LYS A 1 269 ? 23.189 62.305 87.228 1.00 40.59 265 LYS A C 1
ATOM 2109 O O . LYS A 1 269 ? 22.004 62.522 87.464 1.00 39.85 265 LYS A O 1
ATOM 2111 N N . GLN A 1 270 ? 23.600 61.622 86.156 1.00 40.83 266 GLN A N 1
ATOM 2112 C CA . GLN A 1 270 ? 22.644 61.026 85.207 1.00 41.02 266 GLN A CA 1
ATOM 2113 C C . GLN A 1 270 ? 21.789 59.936 85.865 1.00 40.34 266 GLN A C 1
ATOM 2114 O O . GLN A 1 270 ? 20.600 59.828 85.558 1.00 39.76 266 GLN A O 1
ATOM 2116 N N . GLN A 1 271 ? 22.375 59.159 86.790 1.00 38.91 267 GLN A N 1
ATOM 2117 C CA . GLN A 1 271 ? 21.619 58.146 87.560 1.00 37.63 267 GLN A CA 1
ATOM 2118 C C . GLN A 1 271 ? 20.555 58.786 88.450 1.00 38.51 267 GLN A C 1
ATOM 2119 O O . GLN A 1 271 ? 19.453 58.251 88.591 1.00 39.47 267 GLN A O 1
ATOM 2125 N N . LEU A 1 272 ? 20.885 59.923 89.059 1.00 39.58 268 LEU A N 1
ATOM 2126 C CA . LEU A 1 272 ? 19.954 60.605 89.974 1.00 41.41 268 LEU A CA 1
ATOM 2127 C C . LEU A 1 272 ? 18.664 61.065 89.252 1.00 43.53 268 LEU A C 1
ATOM 2128 O O . LEU A 1 272 ? 17.600 61.181 89.874 1.00 43.46 268 LEU A O 1
ATOM 2133 N N . GLU A 1 273 ? 18.761 61.303 87.944 1.00 45.19 269 GLU A N 1
ATOM 2134 C CA . GLU A 1 273 ? 17.611 61.750 87.143 1.00 47.74 269 GLU A CA 1
ATOM 2135 C C . GLU A 1 273 ? 16.696 60.614 86.668 1.00 46.53 269 GLU A C 1
ATOM 2136 O O . GLU A 1 273 ? 15.552 60.870 86.307 1.00 48.14 269 GLU A O 1
ATOM 2142 N N . ARG A 1 274 ? 17.195 59.376 86.654 1.00 44.84 270 ARG A N 1
ATOM 2143 C CA . ARG A 1 274 ? 16.436 58.233 86.120 1.00 44.36 270 ARG A CA 1
ATOM 2144 C C . ARG A 1 274 ? 15.364 57.717 87.074 1.00 44.22 270 ARG A C 1
ATOM 2145 O O . ARG A 1 274 ? 15.532 57.766 88.296 1.00 43.39 270 ARG A O 1
ATOM 2153 N N . GLU A 1 275 ? 14.274 57.200 86.501 1.00 44.01 271 GLU A N 1
ATOM 2154 C CA . GLU A 1 275 ? 13.168 56.657 87.280 1.00 44.03 271 GLU A CA 1
ATOM 2155 C C . GLU A 1 275 ? 13.554 55.264 87.792 1.00 43.38 271 GLU A C 1
ATOM 2156 O O . GLU A 1 275 ? 13.704 54.333 86.998 1.00 42.91 271 GLU A O 1
ATOM 2158 N N . PRO A 1 276 ? 13.723 55.116 89.115 1.00 41.89 272 PRO A N 1
ATOM 2159 C CA . PRO A 1 276 ? 14.089 53.786 89.613 1.00 40.61 272 PRO A CA 1
ATOM 2160 C C . PRO A 1 276 ? 12.969 52.773 89.369 1.00 38.76 272 PRO A C 1
ATOM 2161 O O . PRO A 1 276 ? 11.810 53.159 89.175 1.00 39.63 272 PRO A O 1
ATOM 2165 N N . PHE A 1 277 ? 13.337 51.492 89.347 1.00 35.54 273 PHE A N 1
ATOM 2166 C CA . PHE A 1 277 ? 12.392 50.391 89.224 1.00 32.67 273 PHE A CA 1
ATOM 2167 C C . PHE A 1 277 ? 12.162 49.779 90.596 1.00 31.29 273 PHE A C 1
ATOM 2168 O O . PHE A 1 277 ? 12.948 50.002 91.513 1.00 30.92 273 PHE A O 1
ATOM 2176 N N . GLU A 1 278 ? 11.075 49.022 90.730 1.00 30.23 274 GLU A N 1
ATOM 2177 C CA . GLU A 1 278 ? 10.823 48.203 91.927 1.00 29.16 274 GLU A CA 1
ATOM 2178 C C . GLU A 1 278 ? 11.989 47.258 92.121 1.00 27.15 274 GLU A C 1
ATOM 2179 O O . GLU A 1 278 ? 12.537 46.747 91.148 1.00 26.31 274 GLU A O 1
ATOM 2181 N N . SER A 1 279 ? 12.352 47.005 93.373 1.00 25.76 275 SER A N 1
ATOM 2182 C CA . SER A 1 279 ? 13.379 46.012 93.648 1.00 24.36 275 SER A CA 1
ATOM 2183 C C . SER A 1 279 ? 13.005 44.619 93.136 1.00 24.00 275 SER A C 1
ATOM 2184 O O . SER A 1 279 ? 11.826 44.219 93.141 1.00 24.79 275 SER A O 1
ATOM 2187 N N . PRO A 1 280 ? 14.004 43.865 92.676 1.00 23.13 276 PRO A N 1
ATOM 2188 C CA . PRO A 1 280 ? 13.804 42.468 92.346 1.00 23.19 276 PRO A CA 1
ATOM 2189 C C . PRO A 1 280 ? 13.764 41.597 93.594 1.00 23.48 276 PRO A C 1
ATOM 2190 O O . PRO A 1 280 ? 13.862 42.105 94.714 1.00 22.85 276 PRO A O 1
ATOM 2194 N N . ARG A 1 281 ? 13.588 40.294 93.400 1.00 24.64 277 ARG A N 1
ATOM 2195 C CA . ARG A 1 281 ? 13.621 39.325 94.493 1.00 26.13 277 ARG A CA 1
ATOM 2196 C C . ARG A 1 281 ? 14.790 38.402 94.239 1.00 24.97 277 ARG A C 1
ATOM 2197 O O . ARG A 1 281 ? 15.060 38.050 93.087 1.00 25.06 277 ARG A O 1
ATOM 2205 N N . LEU A 1 282 ? 15.420 37.970 95.318 1.00 23.10 278 LEU A N 1
ATOM 2206 C CA . LEU A 1 282 ? 16.534 37.039 95.243 1.00 22.55 278 LEU A CA 1
ATOM 2207 C C . LEU A 1 282 ? 15.987 35.657 95.485 1.00 22.08 278 LEU A C 1
ATOM 2208 O O . LEU A 1 282 ? 15.300 35.462 96.470 1.00 22.69 278 LEU A O 1
ATOM 2213 N N . GLU A 1 283 ? 16.370 34.700 94.650 1.00 23.46 279 GLU A N 1
ATOM 2214 C CA . GLU A 1 283 ? 16.069 33.291 94.903 1.00 24.61 279 GLU A CA 1
ATOM 2215 C C . GLU A 1 283 ? 17.352 32.543 95.088 1.00 23.50 279 GLU A C 1
ATOM 2216 O O . GLU A 1 283 ? 18.288 32.696 94.307 1.00 24.70 279 GLU A O 1
ATOM 2222 N N . LEU A 1 284 ? 17.392 31.762 96.156 1.00 22.42 280 LEU A N 1
ATOM 2223 C CA . LEU A 1 284 ? 18.475 30.834 96.402 1.00 21.84 280 LEU A CA 1
ATOM 2224 C C . LEU A 1 284 ? 17.911 29.449 96.047 1.00 22.21 280 LEU A C 1
ATOM 2225 O O . LEU A 1 284 ? 16.801 29.071 96.495 1.00 23.85 280 LEU A O 1
ATOM 2230 N N . ALA A 1 285 ? 18.672 28.715 95.246 1.00 22.50 281 ALA A N 1
ATOM 2231 C CA . ALA A 1 285 ? 18.203 27.484 94.604 1.00 23.66 281 ALA A CA 1
ATOM 2232 C C . ALA A 1 285 ? 17.706 26.439 95.586 1.00 24.46 281 ALA A C 1
ATOM 2233 O O . ALA A 1 285 ? 18.226 26.280 96.676 1.00 22.64 281 ALA A O 1
ATOM 2235 N N . GLU A 1 286 ? 16.654 25.740 95.172 1.00 25.25 282 GLU A N 1
ATOM 2236 C CA . GLU A 1 286 ? 16.039 24.700 95.970 1.00 26.68 282 GLU A CA 1
ATOM 2237 C C . GLU A 1 286 ? 17.018 23.619 96.429 1.00 26.71 282 GLU A C 1
ATOM 2238 O O . GLU A 1 286 ? 16.806 23.019 97.467 1.00 27.22 282 GLU A O 1
ATOM 2240 N N . ARG A 1 287 ? 18.093 23.390 95.687 1.00 27.66 283 ARG A N 1
ATOM 2241 C CA . ARG A 1 287 ? 19.047 22.347 96.046 1.00 27.91 283 ARG A CA 1
ATOM 2242 C C . ARG A 1 287 ? 19.845 22.654 97.327 1.00 26.71 283 ARG A C 1
ATOM 2243 O O . ARG A 1 287 ? 20.359 21.734 97.964 1.00 26.97 283 ARG A O 1
ATOM 2251 N N . VAL A 1 288 ? 19.917 23.937 97.696 1.00 24.75 284 VAL A N 1
ATOM 2252 C CA . VAL A 1 288 ? 20.455 24.354 98.995 1.00 23.24 284 VAL A CA 1
ATOM 2253 C C . VAL A 1 288 ? 19.392 24.069 100.045 1.00 23.74 284 VAL A C 1
ATOM 2254 O O . VAL A 1 288 ? 18.352 24.743 100.096 1.00 22.80 284 VAL A O 1
ATOM 2258 N N . PRO A 1 289 ? 19.624 23.041 100.870 1.00 24.18 285 PRO A N 1
ATOM 2259 C CA . PRO A 1 289 ? 18.556 22.559 101.742 1.00 25.35 285 PRO A CA 1
ATOM 2260 C C . PRO A 1 289 ? 18.177 23.569 102.821 1.00 25.27 285 PRO A C 1
ATOM 2261 O O . PRO A 1 289 ? 19.040 24.327 103.303 1.00 23.87 285 PRO A O 1
ATOM 2265 N N . ASP A 1 290 ? 16.892 23.559 103.182 1.00 25.83 286 ASP A N 1
ATOM 2266 C CA . ASP A 1 290 ? 16.336 24.465 104.169 1.00 26.48 286 ASP A CA 1
ATOM 2267 C C . ASP A 1 290 ? 16.271 23.785 105.533 1.00 27.01 286 ASP A C 1
ATOM 2268 O O . ASP A 1 290 ? 15.458 22.860 105.737 1.00 27.20 286 ASP A O 1
ATOM 2273 N N . TYR A 1 291 ? 17.086 24.274 106.471 1.00 26.19 287 TYR A N 1
ATOM 2274 C CA . TYR A 1 291 ? 17.164 23.702 107.825 1.00 26.97 287 TYR A CA 1
ATOM 2275 C C . TYR A 1 291 ? 15.820 23.657 108.553 1.00 27.33 287 TYR A C 1
ATOM 2276 O O . TYR A 1 291 ? 15.566 22.739 109.345 1.00 27.78 287 TYR A O 1
ATOM 2285 N N . ALA A 1 292 ? 14.972 24.646 108.300 1.00 27.31 288 ALA A N 1
ATOM 2286 C CA . ALA A 1 292 ? 13.661 24.702 108.927 1.00 28.89 288 ALA A CA 1
ATOM 2287 C C . ALA A 1 292 ? 12.805 23.544 108.441 1.00 30.86 288 ALA A C 1
ATOM 2288 O O . ALA A 1 292 ? 11.945 23.063 109.169 1.00 34.93 288 ALA A O 1
ATOM 2290 N N . LYS A 1 293 ? 13.042 23.091 107.214 1.00 30.98 289 LYS A N 1
ATOM 2291 C CA . LYS A 1 293 ? 12.286 21.955 106.667 1.00 32.90 289 LYS A CA 1
ATOM 2292 C C . LYS A 1 293 ? 12.893 20.607 107.013 1.00 32.70 289 LYS A C 1
ATOM 2293 O O . LYS A 1 293 ? 12.163 19.655 107.347 1.00 34.20 289 LYS A O 1
ATOM 2299 N N . THR A 1 294 ? 14.208 20.494 106.886 1.00 30.49 290 THR A N 1
ATOM 2300 C CA . THR A 1 294 ? 14.883 19.219 107.071 1.00 30.62 290 THR A CA 1
ATOM 2301 C C . THR A 1 294 ? 15.188 18.892 108.523 1.00 31.34 290 THR A C 1
ATOM 2302 O O . THR A 1 294 ? 15.244 17.716 108.904 1.00 32.77 290 THR A O 1
ATOM 2306 N N . GLY A 1 295 ? 15.443 19.916 109.331 1.00 29.82 291 GLY A N 1
ATOM 2307 C CA . GLY A 1 295 ? 15.981 19.695 110.661 1.00 29.15 291 GLY A CA 1
ATOM 2308 C C . GLY A 1 295 ? 17.384 19.082 110.663 1.00 28.39 291 GLY A C 1
ATOM 2309 O O . GLY A 1 295 ? 17.862 18.652 111.723 1.00 28.81 291 GLY A O 1
ATOM 2310 N N . LYS A 1 296 ? 18.043 19.039 109.497 1.00 27.02 292 LYS A N 1
ATOM 2311 C CA . LYS A 1 296 ? 19.420 18.553 109.387 1.00 25.77 292 LYS A CA 1
ATOM 2312 C C . LYS A 1 296 ? 20.332 19.748 109.235 1.00 24.68 292 LYS A C 1
ATOM 2313 O O . LYS A 1 296 ? 20.172 20.547 108.310 1.00 23.61 292 LYS A O 1
ATOM 2315 N N . TYR A 1 297 ? 21.272 19.876 110.156 1.00 23.44 293 TYR A N 1
ATOM 2316 C CA . TYR A 1 297 ? 22.211 21.001 110.111 1.00 21.82 293 TYR A CA 1
ATOM 2317 C C . TYR A 1 297 ? 23.313 20.633 109.132 1.00 22.25 293 TYR A C 1
ATOM 2318 O O . TYR A 1 297 ? 23.961 19.614 109.291 1.00 23.04 293 TYR A O 1
ATOM 2327 N N . GLU A 1 298 ? 23.505 21.448 108.091 1.00 22.17 294 GLU A N 1
ATOM 2328 C CA . GLU A 1 298 ? 24.452 21.126 107.016 1.00 22.41 294 GLU A CA 1
ATOM 2329 C C . GLU A 1 298 ? 25.250 22.372 106.614 1.00 20.46 294 GLU A C 1
ATOM 2330 O O . GLU A 1 298 ? 25.140 22.857 105.491 1.00 19.58 294 GLU A O 1
ATOM 2336 N N . PRO A 1 299 ? 26.041 22.909 107.556 1.00 19.69 295 PRO A N 1
ATOM 2337 C CA . PRO A 1 299 ? 26.843 24.101 107.285 1.00 19.40 295 PRO A CA 1
ATOM 2338 C C . PRO A 1 299 ? 27.903 23.922 106.184 1.00 18.96 295 PRO A C 1
ATOM 2339 O O . PRO A 1 299 ? 28.470 24.921 105.726 1.00 18.64 295 PRO A O 1
ATOM 2343 N N . GLN A 1 300 ? 28.187 22.692 105.752 1.00 19.74 296 GLN A N 1
ATOM 2344 C CA . GLN A 1 300 ? 29.029 22.472 104.568 1.00 20.35 296 GLN A CA 1
ATOM 2345 C C . GLN A 1 300 ? 28.513 23.178 103.299 1.00 19.68 296 GLN A C 1
ATOM 2346 O O . GLN A 1 300 ? 29.290 23.436 102.386 1.00 19.61 296 GLN A O 1
ATOM 2352 N N . TRP A 1 301 ? 27.235 23.546 103.255 1.00 18.81 297 TRP A N 1
ATOM 2353 C CA . TRP A 1 301 ? 26.731 24.349 102.144 1.00 18.58 297 TRP A CA 1
ATOM 2354 C C . TRP A 1 301 ? 27.353 25.713 101.980 1.00 18.12 297 TRP A C 1
ATOM 2355 O O . TRP A 1 301 ? 27.214 26.330 100.911 1.00 17.56 297 TRP A O 1
ATOM 2366 N N . LEU A 1 302 ? 28.026 26.225 103.013 1.00 17.93 298 LEU A N 1
ATOM 2367 C CA . LEU A 1 302 ? 28.860 27.434 102.829 1.00 17.76 298 LEU A CA 1
ATOM 2368 C C . LEU A 1 302 ? 29.896 27.254 101.720 1.00 18.51 298 LEU A C 1
ATOM 2369 O O . LEU A 1 302 ? 30.157 28.195 100.989 1.00 19.10 298 LEU A O 1
ATOM 2374 N N . GLU A 1 303 ? 30.477 26.057 101.606 1.00 20.04 299 GLU A N 1
ATOM 2375 C CA . GLU A 1 303 ? 31.406 25.697 100.523 1.00 21.59 299 GLU A CA 1
ATOM 2376 C C . GLU A 1 303 ? 30.739 25.136 99.280 1.00 22.79 299 GLU A C 1
ATOM 2377 O O . GLU A 1 303 ? 31.235 25.365 98.162 1.00 24.07 299 GLU A O 1
ATOM 2383 N N . ARG A 1 304 ? 29.655 24.390 99.455 1.00 23.92 300 ARG A N 1
ATOM 2384 C CA . ARG A 1 304 ? 28.997 23.712 98.336 1.00 25.05 300 ARG A CA 1
ATOM 2385 C C . ARG A 1 304 ? 28.193 24.659 97.446 1.00 23.13 300 ARG A C 1
ATOM 2386 O O . ARG A 1 304 ? 28.017 24.377 96.253 1.00 23.12 300 ARG A O 1
ATOM 2394 N N . VAL A 1 305 ? 27.708 25.769 97.996 1.00 20.86 301 VAL A N 1
ATOM 2395 C CA . VAL A 1 305 ? 26.954 26.739 97.188 1.00 20.41 301 VAL A CA 1
ATOM 2396 C C . VAL A 1 305 ? 27.825 27.294 96.049 1.00 19.79 301 VAL A C 1
ATOM 2397 O O . VAL A 1 305 ? 29.041 27.520 96.204 1.00 18.13 301 VAL A O 1
ATOM 2401 N N . GLU A 1 306 ? 27.201 27.431 94.883 1.00 20.13 302 GLU A N 1
ATOM 2402 C CA . GLU A 1 306 ? 27.803 27.969 93.676 1.00 20.86 302 GLU A CA 1
ATOM 2403 C C . GLU A 1 306 ? 27.132 29.282 93.292 1.00 20.67 302 GLU A C 1
ATOM 2404 O O . GLU A 1 306 ? 25.950 29.538 93.616 1.00 19.28 302 GLU A O 1
ATOM 2410 N N . PRO A 1 307 ? 27.832 30.116 92.542 1.00 20.76 303 PRO A N 1
ATOM 2411 C CA . PRO A 1 307 ? 27.180 31.348 92.081 1.00 21.15 303 PRO A CA 1
ATOM 2412 C C . PRO A 1 307 ? 25.827 31.124 91.396 1.00 21.72 303 PRO A C 1
ATOM 2413 O O . PRO A 1 307 ? 24.893 31.896 91.603 1.00 22.20 303 PRO A O 1
ATOM 2417 N N . SER A 1 308 ? 25.710 30.031 90.648 1.00 21.75 304 SER A N 1
ATOM 2418 C CA . SER A 1 308 ? 24.487 29.715 89.924 1.00 22.70 304 SER A CA 1
ATOM 2419 C C . SER A 1 308 ? 23.302 29.436 90.837 1.00 22.65 304 SER A C 1
ATOM 2420 O O . SER A 1 308 ? 22.161 29.352 90.350 1.00 22.72 304 SER A O 1
ATOM 2423 N N . ASP A 1 309 ? 23.543 29.265 92.146 1.00 21.46 305 ASP A N 1
ATOM 2424 C CA . ASP A 1 309 ? 22.442 29.013 93.091 1.00 21.11 305 ASP A CA 1
ATOM 2425 C C . ASP A 1 309 ? 21.735 30.310 93.485 1.00 20.91 305 ASP A C 1
ATOM 2426 O O . ASP A 1 309 ? 20.638 30.278 94.042 1.00 21.78 305 ASP A O 1
ATOM 2431 N N . PHE A 1 310 ? 22.340 31.452 93.165 1.00 20.18 306 PHE A N 1
ATOM 2432 C CA . PHE A 1 310 ? 21.739 32.764 93.445 1.00 19.87 306 PHE A CA 1
ATOM 2433 C C . PHE A 1 310 ? 21.243 33.389 92.148 1.00 21.02 306 PHE A C 1
ATOM 2434 O O . PHE A 1 310 ? 22.016 33.572 91.228 1.00 20.95 306 PHE A O 1
ATOM 2442 N N . THR A 1 311 ? 19.965 33.737 92.095 1.00 22.57 307 THR A N 1
ATOM 2443 C CA . THR A 1 311 ? 19.367 34.326 90.901 1.00 24.17 307 THR A CA 1
ATOM 2444 C C . THR A 1 311 ? 18.448 35.470 91.327 1.00 24.57 307 THR A C 1
ATOM 2445 O O . THR A 1 311 ? 17.863 35.422 92.402 1.00 25.91 307 THR A O 1
ATOM 2449 N N . LEU A 1 312 ? 18.353 36.511 90.504 1.00 25.20 308 LEU A N 1
ATOM 2450 C CA . LEU A 1 312 ? 17.380 37.570 90.714 1.00 25.70 308 LEU A CA 1
ATOM 2451 C C . LEU A 1 312 ? 16.145 37.338 89.860 1.00 26.80 308 LEU A C 1
ATOM 2452 O O . LEU A 1 312 ? 16.241 36.980 88.682 1.00 27.20 308 LEU A O 1
ATOM 2457 N N . VAL A 1 313 ? 14.980 37.533 90.457 1.00 27.63 309 VAL A N 1
ATOM 2458 C CA . VAL A 1 313 ? 13.717 37.394 89.751 1.00 27.67 309 VAL A CA 1
ATOM 2459 C C . VAL A 1 313 ? 13.097 38.773 89.577 1.00 27.31 309 VAL A C 1
ATOM 2460 O O . VAL A 1 313 ? 12.958 39.534 90.547 1.00 25.97 309 VAL A O 1
ATOM 2464 N N . GLY A 1 314 ? 12.754 39.099 88.327 1.00 27.31 310 GLY A N 1
ATOM 2465 C CA . GLY A 1 314 ? 12.129 40.359 88.010 1.00 27.60 310 GLY A CA 1
ATOM 2466 C C . GLY A 1 314 ? 13.058 41.553 88.096 1.00 27.66 310 GLY A C 1
ATOM 2467 O O . GLY A 1 314 ? 12.615 42.640 88.454 1.00 27.88 310 GLY A O 1
ATOM 2468 N N . TYR A 1 315 ? 14.344 41.370 87.777 1.00 26.60 311 TYR A N 1
ATOM 2469 C CA . TYR A 1 315 ? 15.285 42.488 87.829 1.00 26.03 311 TYR A CA 1
ATOM 2470 C C . TYR A 1 315 ? 15.128 43.400 86.599 1.00 27.63 311 TYR A C 1
ATOM 2471 O O . TYR A 1 315 ? 15.360 42.976 85.463 1.00 30.65 311 TYR A O 1
ATOM 2480 N N . ARG A 1 316 ? 14.691 44.628 86.848 1.00 27.63 312 ARG A N 1
ATOM 2481 C CA . ARG A 1 316 ? 14.522 45.637 85.828 1.00 29.23 312 ARG A CA 1
ATOM 2482 C C . ARG A 1 316 ? 15.488 46.771 86.146 1.00 28.70 312 ARG A C 1
ATOM 2483 O O . ARG A 1 316 ? 15.644 47.170 87.314 1.00 27.75 312 ARG A O 1
ATOM 2491 N N . HIS A 1 317 ? 16.118 47.303 85.109 1.00 29.00 313 HIS A N 1
ATOM 2492 C CA . HIS A 1 317 ? 17.138 48.318 85.291 1.00 30.30 313 HIS A CA 1
ATOM 2493 C C . HIS A 1 317 ? 17.336 49.132 84.044 1.00 31.07 313 HIS A C 1
ATOM 2494 O O . HIS A 1 317 ? 16.965 48.706 82.962 1.00 30.85 313 HIS A O 1
ATOM 2501 N N . HIS A 1 318 ? 17.946 50.301 84.203 1.00 31.39 314 HIS A N 1
ATOM 2502 C CA . HIS A 1 318 ? 18.317 51.163 83.086 1.00 33.66 314 HIS A CA 1
ATOM 2503 C C . HIS A 1 318 ? 19.558 50.701 82.370 1.00 34.78 314 HIS A C 1
ATOM 2504 O O . HIS A 1 318 ? 20.391 50.002 82.957 1.00 35.89 314 HIS A O 1
ATOM 2511 N N . MET B 1 5 ? 23.350 32.116 47.537 1.00 49.32 1 MET B N 1
ATOM 2512 C CA . MET B 1 5 ? 22.136 31.572 46.856 1.00 47.56 1 MET B CA 1
ATOM 2513 C C . MET B 1 5 ? 22.129 30.043 46.802 1.00 47.54 1 MET B C 1
ATOM 2514 O O . MET B 1 5 ? 21.238 29.451 46.201 1.00 45.83 1 MET B O 1
ATOM 2519 N N . LYS B 1 6 ? 23.114 29.405 47.428 1.00 47.08 2 LYS B N 1
ATOM 2520 C CA . LYS B 1 6 ? 23.123 27.949 47.541 1.00 48.09 2 LYS B CA 1
ATOM 2521 C C . LYS B 1 6 ? 21.846 27.426 48.216 1.00 45.95 2 LYS B C 1
ATOM 2522 O O . LYS B 1 6 ? 21.320 26.390 47.817 1.00 47.22 2 LYS B O 1
ATOM 2528 N N . GLN B 1 7 ? 21.346 28.146 49.218 1.00 42.58 3 GLN B N 1
ATOM 2529 C CA . GLN B 1 7 ? 20.093 27.771 49.885 1.00 40.42 3 GLN B CA 1
ATOM 2530 C C . GLN B 1 7 ? 18.962 27.651 48.896 1.00 38.20 3 GLN B C 1
ATOM 2531 O O . GLN B 1 7 ? 18.040 26.863 49.099 1.00 37.30 3 GLN B O 1
ATOM 2537 N N . TYR B 1 8 ? 18.997 28.483 47.856 1.00 37.26 4 TYR B N 1
ATOM 2538 C CA . TYR B 1 8 ? 17.897 28.515 46.913 1.00 36.27 4 TYR B CA 1
ATOM 2539 C C . TYR B 1 8 ? 17.883 27.229 46.150 1.00 37.42 4 TYR B C 1
ATOM 2540 O O . TYR B 1 8 ? 16.848 26.590 46.041 1.00 36.16 4 TYR B O 1
ATOM 2549 N N . LEU B 1 9 ? 19.047 26.857 45.640 1.00 40.12 5 LEU B N 1
ATOM 2550 C CA . LEU B 1 9 ? 19.207 25.614 44.902 1.00 42.46 5 LEU B CA 1
ATOM 2551 C C . LEU B 1 9 ? 18.917 24.405 45.782 1.00 42.65 5 LEU B C 1
ATOM 2552 O O . LEU B 1 9 ? 18.308 23.439 45.317 1.00 43.15 5 LEU B O 1
ATOM 2557 N N . ASP B 1 10 ? 19.366 24.451 47.039 1.00 43.28 6 ASP B N 1
ATOM 2558 C CA . ASP B 1 10 ? 19.097 23.385 48.011 1.00 43.52 6 ASP B CA 1
ATOM 2559 C C . ASP B 1 10 ? 17.600 23.206 48.288 1.00 40.92 6 ASP B C 1
ATOM 2560 O O . ASP B 1 10 ? 17.135 22.084 48.528 1.00 41.09 6 ASP B O 1
ATOM 2565 N N . LEU B 1 11 ? 16.861 24.308 48.323 1.00 37.62 7 LEU B N 1
ATOM 2566 C CA . LEU B 1 11 ? 15.416 24.229 48.460 1.00 35.75 7 LEU B CA 1
ATOM 2567 C C . LEU B 1 11 ? 14.798 23.518 47.262 1.00 36.21 7 LEU B C 1
ATOM 2568 O O . LEU B 1 11 ? 13.932 22.662 47.430 1.00 35.77 7 LEU B O 1
ATOM 2573 N N . VAL B 1 12 ? 15.248 23.875 46.056 1.00 36.77 8 VAL B N 1
ATOM 2574 C CA . VAL B 1 12 ? 14.758 23.229 44.848 1.00 37.25 8 VAL B CA 1
ATOM 2575 C C . VAL B 1 12 ? 15.062 21.734 44.944 1.00 39.21 8 VAL B C 1
ATOM 2576 O O . VAL B 1 12 ? 14.183 20.913 44.717 1.00 39.83 8 VAL B O 1
ATOM 2580 N N . ARG B 1 13 ? 16.290 21.387 45.326 1.00 40.81 9 ARG B N 1
ATOM 2581 C CA . ARG B 1 13 ? 16.681 19.987 45.477 1.00 43.24 9 ARG B CA 1
ATOM 2582 C C . ARG B 1 13 ? 15.808 19.275 46.505 1.00 42.87 9 ARG B C 1
ATOM 2583 O O . ARG B 1 13 ? 15.379 18.143 46.284 1.00 44.42 9 ARG B O 1
ATOM 2585 N N . THR B 1 14 ? 15.545 19.940 47.627 1.00 41.18 10 THR B N 1
ATOM 2586 C CA . THR B 1 14 ? 14.735 19.364 48.704 1.00 40.52 10 THR B CA 1
ATOM 2587 C C . THR B 1 14 ? 13.302 19.085 48.251 1.00 39.07 10 THR B C 1
ATOM 2588 O O . THR B 1 14 ? 12.755 18.031 48.558 1.00 39.84 10 THR B O 1
ATOM 2592 N N . ILE B 1 15 ? 12.709 20.019 47.512 1.00 36.82 11 ILE B N 1
ATOM 2593 C CA . ILE B 1 15 ? 11.366 19.825 46.972 1.00 36.04 11 ILE B CA 1
ATOM 2594 C C . ILE B 1 15 ? 11.345 18.619 46.010 1.00 38.89 11 ILE B C 1
ATOM 2595 O O . ILE B 1 15 ? 10.455 17.757 46.102 1.00 38.89 11 ILE B O 1
ATOM 2600 N N . LEU B 1 16 ? 12.347 18.539 45.132 1.00 41.29 12 LEU B N 1
ATOM 2601 C CA . LEU B 1 16 ? 12.432 17.423 44.186 1.00 44.63 12 LEU B CA 1
ATOM 2602 C C . LEU B 1 16 ? 12.658 16.087 44.887 1.00 47.12 12 LEU B C 1
ATOM 2603 O O . LEU B 1 16 ? 12.103 15.085 44.462 1.00 49.24 12 LEU B O 1
ATOM 2608 N N . ASP B 1 17 ? 13.448 16.067 45.960 1.00 48.21 13 ASP B N 1
ATOM 2609 C CA . ASP B 1 17 ? 13.838 14.801 46.592 1.00 50.84 13 ASP B CA 1
ATOM 2610 C C . ASP B 1 17 ? 12.919 14.398 47.740 1.00 49.27 13 ASP B C 1
ATOM 2611 O O . ASP B 1 17 ? 12.997 13.268 48.201 1.00 50.99 13 ASP B O 1
ATOM 2616 N N . THR B 1 18 ? 12.069 15.314 48.223 1.00 46.04 14 THR B N 1
ATOM 2617 C CA . THR B 1 18 ? 11.180 15.002 49.363 1.00 44.38 14 THR B CA 1
ATOM 2618 C C . THR B 1 18 ? 9.712 15.425 49.177 1.00 41.98 14 THR B C 1
ATOM 2619 O O . THR B 1 18 ? 8.853 15.076 49.981 1.00 41.47 14 THR B O 1
ATOM 2623 N N . GLY B 1 19 ? 9.418 16.194 48.134 1.00 40.45 15 GLY B N 1
ATOM 2624 C CA . GLY B 1 19 ? 8.068 16.683 47.921 1.00 39.00 15 GLY B CA 1
ATOM 2625 C C . GLY B 1 19 ? 7.166 15.618 47.350 1.00 39.87 15 GLY B C 1
ATOM 2626 O O . GLY B 1 19 ? 7.619 14.540 46.975 1.00 40.65 15 GLY B O 1
ATOM 2627 N N . THR B 1 20 ? 5.880 15.933 47.284 1.00 39.28 16 THR B N 1
ATOM 2628 C CA . THR B 1 20 ? 4.879 15.015 46.761 1.00 40.68 16 THR B CA 1
ATOM 2629 C C . THR B 1 20 ? 4.152 15.674 45.570 1.00 40.39 16 THR B C 1
ATOM 2630 O O . THR B 1 20 ? 4.103 16.910 45.468 1.00 38.70 16 THR B O 1
ATOM 2634 N N . TRP B 1 21 ? 3.610 14.854 44.671 1.00 41.57 17 TRP B N 1
ATOM 2635 C CA . TRP B 1 21 ? 2.909 15.342 43.473 1.00 42.35 17 TRP B CA 1
ATOM 2636 C C . TRP B 1 21 ? 1.452 15.606 43.734 1.00 43.00 17 TRP B C 1
ATOM 2637 O O . TRP B 1 21 ? 0.760 14.779 44.346 1.00 42.59 17 TRP B O 1
ATOM 2648 N N . GLN B 1 22 ? 0.976 16.765 43.276 1.00 43.61 18 GLN B N 1
ATOM 2649 C CA . GLN B 1 22 ? -0.429 17.165 43.398 1.00 44.60 18 GLN B CA 1
ATOM 2650 C C . GLN B 1 22 ? -0.989 17.769 42.115 1.00 46.41 18 GLN B C 1
ATOM 2651 O O . GLN B 1 22 ? -0.263 18.398 41.352 1.00 46.89 18 GLN B O 1
ATOM 2657 N N . SER B 1 23 ? -2.294 17.587 41.911 1.00 48.34 19 SER B N 1
ATOM 2658 C CA . SER B 1 23 ? -3.043 18.244 40.839 1.00 50.19 19 SER B CA 1
ATOM 2659 C C . SER B 1 23 ? -3.775 19.464 41.414 1.00 50.23 19 SER B C 1
ATOM 2660 O O . SER B 1 23 ? -4.007 19.526 42.618 1.00 48.48 19 SER B O 1
ATOM 2663 N N . ASN B 1 24 ? -4.147 20.423 40.566 1.00 52.65 20 ASN B N 1
ATOM 2664 C CA . ASN B 1 24 ? -4.699 21.702 41.055 1.00 52.87 20 ASN B CA 1
ATOM 2665 C C . ASN B 1 24 ? -5.763 22.319 40.144 1.00 54.49 20 ASN B C 1
ATOM 2666 O O . ASN B 1 24 ? -5.753 22.112 38.934 1.00 56.37 20 ASN B O 1
ATOM 2671 N N . ILE B 1 28 ? -1.834 21.469 35.132 1.00 53.41 24 ILE B N 1
ATOM 2672 C CA . ILE B 1 28 ? -0.406 21.201 35.303 1.00 51.97 24 ILE B CA 1
ATOM 2673 C C . ILE B 1 28 ? -0.150 20.808 36.756 1.00 49.24 24 ILE B C 1
ATOM 2674 O O . ILE B 1 28 ? -0.532 21.536 37.674 1.00 49.45 24 ILE B O 1
ATOM 2679 N N . ARG B 1 29 ? 0.478 19.651 36.966 1.00 47.82 25 ARG B N 1
ATOM 2680 C CA . ARG B 1 29 ? 0.761 19.163 38.315 1.00 45.01 25 ARG B CA 1
ATOM 2681 C C . ARG B 1 29 ? 1.889 19.956 38.973 1.00 42.02 25 ARG B C 1
ATOM 2682 O O . ARG B 1 29 ? 2.684 20.622 38.287 1.00 41.49 25 ARG B O 1
ATOM 2690 N N . THR B 1 30 ? 1.948 19.872 40.301 1.00 39.34 26 THR B N 1
ATOM 2691 C CA . THR B 1 30 ? 3.029 20.492 41.066 1.00 37.54 26 THR B CA 1
ATOM 2692 C C . THR B 1 30 ? 3.651 19.500 42.057 1.00 35.98 26 THR B C 1
ATOM 2693 O O . THR B 1 30 ? 2.974 18.585 42.540 1.00 36.28 26 THR B O 1
ATOM 2697 N N . ILE B 1 31 ? 4.948 19.673 42.320 1.00 34.53 27 ILE B N 1
ATOM 2698 C CA . ILE B 1 31 ? 5.630 18.981 43.401 1.00 33.51 27 ILE B CA 1
ATOM 2699 C C . ILE B 1 31 ? 6.047 20.013 44.469 1.00 31.11 27 ILE B C 1
ATOM 2700 O O . ILE B 1 31 ? 6.532 21.071 44.140 1.00 30.32 27 ILE B O 1
ATOM 2705 N N . GLY B 1 32 ? 5.854 19.708 45.741 1.00 29.81 28 GLY B N 1
ATOM 2706 C CA . GLY B 1 32 ? 6.007 20.742 46.762 1.00 28.16 28 GLY B CA 1
ATOM 2707 C C . GLY B 1 32 ? 6.189 20.259 48.175 1.00 27.61 28 GLY B C 1
ATOM 2708 O O . GLY B 1 32 ? 5.986 19.087 48.469 1.00 28.46 28 GLY B O 1
ATOM 2709 N N . ILE B 1 33 ? 6.601 21.186 49.037 1.00 26.10 29 ILE B N 1
ATOM 2710 C CA . ILE B 1 33 ? 6.621 20.976 50.484 1.00 25.85 29 ILE B CA 1
ATOM 2711 C C . ILE B 1 33 ? 5.923 22.127 51.204 1.00 24.31 29 ILE B C 1
ATOM 2712 O O . ILE B 1 33 ? 5.889 23.255 50.716 1.00 23.47 29 ILE B O 1
ATOM 2717 N N . PRO B 1 34 ? 5.333 21.851 52.364 1.00 23.76 30 PRO B N 1
ATOM 2718 C CA . PRO B 1 34 ? 4.753 22.903 53.178 1.00 22.99 30 PRO B CA 1
ATOM 2719 C C . PRO B 1 34 ? 5.757 23.438 54.215 1.00 23.19 30 PRO B C 1
ATOM 2720 O O . PRO B 1 34 ? 6.169 22.689 55.108 1.00 25.28 30 PRO B O 1
ATOM 2724 N N . GLY B 1 35 ? 6.133 24.708 54.120 1.00 22.17 31 GLY B N 1
ATOM 2725 C CA . GLY B 1 35 ? 6.955 25.319 55.162 1.00 21.89 31 GLY B CA 1
ATOM 2726 C C . GLY B 1 35 ? 8.441 25.220 54.804 1.00 22.21 31 GLY B C 1
ATOM 2727 O O . GLY B 1 35 ? 9.047 24.159 54.903 1.00 23.76 31 GLY B O 1
ATOM 2728 N N . ALA B 1 36 ? 8.997 26.337 54.337 1.00 21.08 32 ALA B N 1
ATOM 2729 C CA . ALA B 1 36 ? 10.446 26.463 54.094 1.00 21.47 32 ALA B CA 1
ATOM 2730 C C . ALA B 1 36 ? 10.932 27.872 54.428 1.00 20.89 32 ALA B C 1
ATOM 2731 O O . ALA B 1 36 ? 10.159 28.785 54.494 1.00 19.68 32 ALA B O 1
ATOM 2733 N N . MET B 1 37 ? 12.246 28.020 54.618 1.00 21.67 33 MET B N 1
ATOM 2734 C CA . MET B 1 37 ? 12.840 29.313 54.930 1.00 21.61 33 MET B CA 1
ATOM 2735 C C . MET B 1 37 ? 14.146 29.476 54.135 1.00 22.31 33 MET B C 1
ATOM 2736 O O . MET B 1 37 ? 14.919 28.528 53.997 1.00 23.66 33 MET B O 1
ATOM 2741 N N . LEU B 1 38 ? 14.349 30.685 53.634 1.00 21.68 34 LEU B N 1
ATOM 2742 C CA . LEU B 1 38 ? 15.639 31.119 53.139 1.00 22.48 34 LEU B CA 1
ATOM 2743 C C . LEU B 1 38 ? 16.018 32.330 53.977 1.00 22.44 34 LEU B C 1
ATOM 2744 O O . LEU B 1 38 ? 15.150 33.106 54.382 1.00 21.86 34 LEU B O 1
ATOM 2749 N N . ARG B 1 39 ? 17.310 32.481 54.278 1.00 23.64 35 ARG B N 1
ATOM 2750 C CA . ARG B 1 39 ? 17.720 33.595 55.129 1.00 23.92 35 ARG B CA 1
ATOM 2751 C C . ARG B 1 39 ? 19.069 34.133 54.646 1.00 24.94 35 ARG B C 1
ATOM 2752 O O . ARG B 1 39 ? 20.014 33.383 54.563 1.00 26.03 35 ARG B O 1
ATOM 2760 N N . PHE B 1 40 ? 19.103 35.438 54.367 1.00 24.54 36 PHE B N 1
ATOM 2761 C CA . PHE B 1 40 ? 20.222 36.113 53.711 1.00 25.41 36 PHE B CA 1
ATOM 2762 C C . PHE B 1 40 ? 20.708 37.276 54.539 1.00 26.05 36 PHE B C 1
ATOM 2763 O O . PHE B 1 40 ? 19.943 38.011 55.123 1.00 25.32 36 PHE B O 1
ATOM 2771 N N . ASP B 1 41 ? 22.035 37.441 54.570 1.00 27.66 37 ASP B N 1
ATOM 2772 C CA . ASP B 1 41 ? 22.615 38.631 55.160 1.00 28.66 37 ASP B CA 1
ATOM 2773 C C . ASP B 1 41 ? 22.917 39.617 54.024 1.00 28.33 37 ASP B C 1
ATOM 2774 O O . ASP B 1 41 ? 23.864 39.414 53.270 1.00 28.98 37 ASP B O 1
ATOM 2779 N N . LEU B 1 42 ? 22.136 40.689 53.933 1.00 27.35 38 LEU B N 1
ATOM 2780 C CA . LEU B 1 42 ? 22.268 41.663 52.855 1.00 27.08 38 LEU B CA 1
ATOM 2781 C C . LEU B 1 42 ? 23.673 42.326 52.860 1.00 29.13 38 LEU B C 1
ATOM 2782 O O . LEU B 1 42 ? 24.132 42.737 51.806 1.00 29.13 38 LEU B O 1
ATOM 2787 N N . GLN B 1 43 ? 24.321 42.409 54.019 1.00 30.90 39 GLN B N 1
ATOM 2788 C CA . GLN B 1 43 ? 25.729 42.914 54.064 1.00 33.65 39 GLN B CA 1
ATOM 2789 C C . GLN B 1 43 ? 26.623 42.115 53.139 1.00 34.76 39 GLN B C 1
ATOM 2790 O O . GLN B 1 43 ? 27.692 42.605 52.683 1.00 35.97 39 GLN B O 1
ATOM 2796 N N . GLN B 1 44 ? 26.260 40.863 52.880 1.00 34.72 40 GLN B N 1
ATOM 2797 C CA . GLN B 1 44 ? 27.124 39.985 52.092 1.00 36.40 40 GLN B CA 1
ATOM 2798 C C . GLN B 1 44 ? 26.802 39.975 50.602 1.00 35.56 40 GLN B C 1
ATOM 2799 O O . GLN B 1 44 ? 27.522 39.360 49.828 1.00 37.06 40 GLN B O 1
ATOM 2805 N N . GLY B 1 45 ? 25.702 40.613 50.209 1.00 34.06 41 GLY B N 1
ATOM 2806 C CA . GLY B 1 45 ? 2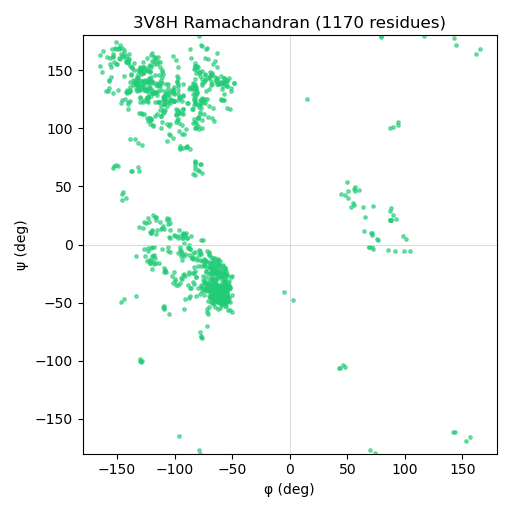5.346 40.690 48.799 1.00 33.43 41 GLY B CA 1
ATOM 2807 C C . GLY B 1 45 ? 23.842 40.580 48.619 1.00 31.55 41 GLY B C 1
ATOM 2808 O O . GLY B 1 45 ? 23.099 40.381 49.583 1.00 32.07 41 GLY B O 1
ATOM 2809 N N . PHE B 1 46 ? 23.418 40.695 47.367 1.00 31.06 42 PHE B N 1
ATOM 2810 C CA . PHE B 1 46 ? 21.999 40.746 47.004 1.00 29.84 42 PHE B CA 1
ATOM 2811 C C . PHE B 1 46 ? 21.552 39.365 46.484 1.00 29.95 42 PHE B C 1
ATOM 2812 O O . PHE B 1 46 ? 22.240 38.767 45.660 1.00 31.64 42 PHE B O 1
ATOM 2820 N N . PRO B 1 47 ? 20.383 38.861 46.956 1.00 29.41 43 PRO B N 1
ATOM 2821 C CA . PRO B 1 47 ? 19.951 37.484 46.616 1.00 29.47 43 PRO B CA 1
ATOM 2822 C C . PRO B 1 47 ? 19.324 37.340 45.212 1.00 29.82 43 PRO B C 1
ATOM 2823 O O . PRO B 1 47 ? 18.121 37.041 45.074 1.00 28.80 43 PRO B O 1
ATOM 2827 N N . ALA B 1 48 ? 20.139 37.587 44.197 1.00 31.34 44 ALA B N 1
ATOM 2828 C CA . ALA B 1 48 ? 19.782 37.392 42.796 1.00 32.42 44 ALA B CA 1
ATOM 2829 C C . ALA B 1 48 ? 20.197 36.000 42.322 1.00 34.27 44 ALA B C 1
ATOM 2830 O O . ALA B 1 48 ? 21.372 35.628 42.463 1.00 36.37 44 ALA B O 1
ATOM 2832 N N . VAL B 1 49 ? 19.268 35.243 41.729 1.00 34.72 45 VAL B N 1
ATOM 2833 C CA . VAL B 1 49 ? 19.634 33.992 41.008 1.00 37.03 45 VAL B CA 1
ATOM 2834 C C . VAL B 1 49 ? 20.697 34.231 39.927 1.00 39.74 45 VAL B C 1
ATOM 2835 O O . VAL B 1 49 ? 20.633 35.214 39.177 1.00 40.76 45 VAL B O 1
ATOM 2839 N N . THR B 1 50 ? 21.686 33.343 39.861 1.00 42.14 46 THR B N 1
ATOM 2840 C CA . THR B 1 50 ? 22.750 33.444 38.857 1.00 44.21 46 THR B CA 1
ATOM 2841 C C . THR B 1 50 ? 22.735 32.294 37.834 1.00 46.12 46 THR B C 1
ATOM 2842 O O . THR B 1 50 ? 23.367 32.403 36.788 1.00 47.92 46 THR B O 1
ATOM 2846 N N . THR B 1 51 ? 22.017 31.208 38.132 1.00 46.09 47 THR B N 1
ATOM 2847 C CA . THR B 1 51 ? 21.881 30.069 37.202 1.00 47.32 47 THR B CA 1
ATOM 2848 C C . THR B 1 51 ? 20.881 30.359 36.059 1.00 47.68 47 THR B C 1
ATOM 2849 O O . THR B 1 51 ? 20.766 29.579 35.103 1.00 49.57 47 THR B O 1
ATOM 2853 N N . LYS B 1 52 ? 20.171 31.482 36.165 1.00 46.06 48 LYS B N 1
ATOM 2854 C CA . LYS B 1 52 ? 19.434 32.078 35.048 1.00 46.55 48 LYS B CA 1
ATOM 2855 C C . LYS B 1 52 ? 19.509 33.601 35.214 1.00 44.76 48 LYS B C 1
ATOM 2856 O O . LYS B 1 52 ? 19.933 34.083 36.264 1.00 44.03 48 LYS B O 1
ATOM 2862 N N . LYS B 1 53 ? 19.108 34.360 34.199 1.00 44.50 49 LYS B N 1
ATOM 2863 C CA . LYS B 1 53 ? 19.102 35.818 34.317 1.00 43.69 49 LYS B CA 1
ATOM 2864 C C . LYS B 1 53 ? 17.885 36.240 35.132 1.00 41.64 49 LYS B C 1
ATOM 2865 O O . LYS B 1 53 ? 16.756 35.897 34.781 1.00 42.89 49 LYS B O 1
ATOM 2867 N N . LEU B 1 54 ? 18.115 36.939 36.240 1.00 38.79 50 LEU B N 1
ATOM 2868 C CA . LEU B 1 54 ? 17.014 37.532 37.000 1.00 36.46 50 LEU B CA 1
ATOM 2869 C C . LEU B 1 54 ? 16.413 38.684 36.199 1.00 36.26 50 LEU B C 1
ATOM 2870 O O . LEU B 1 54 ? 17.154 39.515 35.661 1.00 36.13 50 LEU B O 1
ATOM 2875 N N . ALA B 1 55 ? 15.076 38.730 36.116 1.00 23.36 51 ALA B N 1
ATOM 2876 C CA . ALA B 1 55 ? 14.393 39.859 35.520 1.00 22.72 51 ALA B CA 1
ATOM 2877 C C . ALA B 1 55 ? 14.392 40.982 36.568 1.00 21.94 51 ALA B C 1
ATOM 2878 O O . ALA B 1 55 ? 13.382 41.337 37.130 1.00 21.09 51 ALA B O 1
ATOM 2880 N N . PHE B 1 56 ? 15.568 41.523 36.834 1.00 20.96 52 PHE B N 1
ATOM 2881 C CA . PHE B 1 56 ? 15.763 42.451 37.941 1.00 20.52 52 PHE B CA 1
ATOM 2882 C C . PHE B 1 56 ? 14.939 43.722 37.751 1.00 20.29 52 PHE B C 1
ATOM 2883 O O . PHE B 1 56 ? 14.234 44.173 38.672 1.00 19.57 52 PHE B O 1
ATOM 2891 N N . LYS B 1 57 ? 14.997 44.323 36.568 1.00 21.18 53 LYS B N 1
ATOM 2892 C CA . LYS B 1 57 ? 14.249 45.562 36.372 1.00 21.69 53 LYS B CA 1
ATOM 2893 C C . LYS B 1 57 ? 12.747 45.324 36.425 1.00 20.14 53 LYS B C 1
ATOM 2894 O O . LYS B 1 57 ? 12.009 46.182 36.872 1.00 18.99 53 LYS B O 1
ATOM 2900 N N . SER B 1 58 ? 12.310 44.143 36.035 1.00 19.71 54 SER B N 1
ATOM 2901 C CA . SER B 1 58 ? 10.885 43.842 36.102 1.00 19.49 54 SER B CA 1
ATOM 2902 C C . SER B 1 58 ? 10.394 43.760 37.558 1.00 18.17 54 SER B C 1
ATOM 2903 O O . SER B 1 58 ? 9.297 44.233 37.897 1.00 17.87 54 SER B O 1
ATOM 2906 N N . ALA B 1 59 ? 11.217 43.148 38.399 1.00 17.80 55 ALA B N 1
ATOM 2907 C CA . ALA B 1 59 ? 10.933 43.010 39.826 1.00 17.18 55 ALA B CA 1
ATOM 2908 C C . ALA B 1 59 ? 10.983 44.362 40.509 1.00 16.89 55 ALA B C 1
ATOM 2909 O O . ALA B 1 59 ? 10.101 44.685 41.288 1.00 16.16 55 ALA B O 1
ATOM 2911 N N . ILE B 1 60 ? 12.013 45.166 40.205 1.00 16.87 56 ILE B N 1
ATOM 2912 C CA . ILE B 1 60 ? 12.063 46.522 40.759 1.00 16.99 56 ILE B CA 1
ATOM 2913 C C . ILE B 1 60 ? 10.837 47.369 40.318 1.00 16.68 56 ILE B C 1
ATOM 2914 O O . ILE B 1 60 ? 10.243 48.096 41.113 1.00 16.27 56 ILE B O 1
ATOM 2919 N N . GLY B 1 61 ? 10.441 47.254 39.054 1.00 16.89 57 GLY B N 1
ATOM 2920 C CA . GLY B 1 61 ? 9.262 47.982 38.587 1.00 16.94 57 GLY B CA 1
ATOM 2921 C C . GLY B 1 61 ? 8.015 47.551 39.296 1.00 16.42 57 GLY B C 1
ATOM 2922 O O . GLY B 1 61 ? 7.145 48.371 39.612 1.00 15.72 57 GLY B O 1
ATOM 2923 N N . GLU B 1 62 ? 7.917 46.261 39.606 1.00 16.12 58 GLU B N 1
ATOM 2924 C CA . GLU B 1 62 ? 6.733 45.778 40.333 1.00 15.80 58 GLU B CA 1
ATOM 2925 C C . GLU B 1 62 ? 6.713 46.366 41.735 1.00 14.57 58 GLU B C 1
ATOM 2926 O O . GLU B 1 62 ? 5.702 46.845 42.206 1.00 13.96 58 GLU B O 1
ATOM 2932 N N . LEU B 1 63 ? 7.865 46.396 42.384 1.00 13.97 59 LEU B N 1
ATOM 2933 C CA . LEU B 1 63 ? 7.939 46.931 43.751 1.00 13.79 59 LEU B CA 1
ATOM 2934 C C . LEU B 1 63 ? 7.573 48.400 43.773 1.00 13.51 59 LEU B C 1
ATOM 2935 O O . LEU B 1 63 ? 6.819 48.837 44.639 1.00 13.91 59 LEU B O 1
ATOM 2940 N N . VAL B 1 64 ? 8.090 49.160 42.816 1.00 13.98 60 VAL B N 1
ATOM 2941 C CA . VAL B 1 64 ? 7.826 50.593 42.767 1.00 14.26 60 VAL B CA 1
ATOM 2942 C C . VAL B 1 64 ? 6.332 50.775 42.553 1.00 13.72 60 VAL B C 1
ATOM 2943 O O . VAL B 1 64 ? 5.718 51.651 43.141 1.00 13.56 60 VAL B O 1
ATOM 2947 N N . GLY B 1 65 ? 5.751 49.972 41.672 1.00 13.22 61 GLY B N 1
ATOM 2948 C CA . GLY B 1 65 ? 4.313 50.017 41.493 1.00 13.05 61 GLY B CA 1
ATOM 2949 C C . GLY B 1 65 ? 3.520 49.807 42.773 1.00 13.05 61 GLY B C 1
ATOM 2950 O O . GLY B 1 65 ? 2.551 50.531 43.055 1.00 12.44 61 GLY B O 1
ATOM 2951 N N . PHE B 1 66 ? 3.901 48.788 43.536 1.00 13.17 62 PHE B N 1
ATOM 2952 C CA . PHE B 1 66 ? 3.279 48.555 44.816 1.00 13.00 62 PHE B CA 1
ATOM 2953 C C . PHE B 1 66 ? 3.479 49.726 45.776 1.00 13.09 62 PHE B C 1
ATOM 2954 O O . PHE B 1 66 ? 2.558 50.133 46.470 1.00 12.96 62 PHE B O 1
ATOM 2962 N N . LEU B 1 67 ? 4.696 50.258 45.838 1.00 12.94 63 LEU B N 1
ATOM 2963 C CA . LEU B 1 67 ? 4.954 51.438 46.673 1.00 13.46 63 LEU B CA 1
ATOM 2964 C C . LEU B 1 67 ? 4.011 52.590 46.354 1.00 13.65 63 LEU B C 1
ATOM 2965 O O . LEU B 1 67 ? 3.664 53.375 47.251 1.00 14.61 63 LEU B O 1
ATOM 2970 N N . ARG B 1 68 ? 3.682 52.738 45.078 1.00 13.40 64 ARG B N 1
ATOM 2971 C CA . ARG B 1 68 ? 2.754 53.754 44.595 1.00 13.67 64 ARG B CA 1
ATOM 2972 C C . ARG B 1 68 ? 1.280 53.369 44.644 1.00 13.11 64 ARG B C 1
ATOM 2973 O O . ARG B 1 68 ? 0.439 54.153 44.182 1.00 14.25 64 ARG B O 1
ATOM 2981 N N . ALA B 1 69 ? 0.933 52.230 45.244 1.00 12.96 65 ALA B N 1
ATOM 2982 C CA . ALA B 1 69 ? -0.470 51.794 45.346 1.00 13.07 65 ALA B CA 1
ATOM 2983 C C . ALA B 1 69 ? -1.154 51.698 43.972 1.00 13.65 65 ALA B C 1
ATOM 2984 O O . ALA B 1 69 ? -2.306 52.139 43.786 1.00 13.45 65 ALA B O 1
ATOM 2986 N N . THR B 1 70 ? -0.438 51.078 43.035 1.00 14.23 66 THR B N 1
ATOM 2987 C CA . THR B 1 70 ? -0.839 50.967 41.640 1.00 14.63 66 THR B CA 1
ATOM 2988 C C . THR B 1 70 ? -1.851 49.853 41.459 1.00 14.06 66 THR B C 1
ATOM 2989 O O . THR B 1 70 ? -1.651 48.734 41.957 1.00 13.60 66 THR B O 1
ATOM 2993 N N . ARG B 1 71 ? -2.961 50.148 40.788 1.00 13.74 67 ARG B N 1
ATOM 2994 C CA . ARG B 1 71 ? -3.876 49.090 40.444 1.00 13.99 67 ARG B CA 1
ATOM 2995 C C . ARG B 1 71 ? -4.084 48.961 38.904 1.00 13.74 67 ARG B C 1
ATOM 2996 O O . ARG B 1 71 ? -5.002 48.300 38.490 1.00 13.66 67 ARG B O 1
ATOM 3004 N N . SER B 1 72 ? -3.271 49.657 38.112 1.00 13.18 68 SER B N 1
ATOM 3005 C CA . SER B 1 72 ? -3.296 49.594 36.638 1.00 13.00 68 SER B CA 1
ATOM 3006 C C . SER B 1 72 ? -2.079 48.862 36.054 1.00 13.35 68 SER B C 1
ATOM 3007 O O . SER B 1 72 ? -0.930 49.237 36.361 1.00 13.27 68 SER B O 1
ATOM 3010 N N . ALA B 1 73 ? -2.312 47.833 35.219 1.00 13.07 69 ALA B N 1
ATOM 3011 C CA . ALA B 1 73 ? -1.200 47.173 34.518 1.00 13.38 69 ALA B CA 1
ATOM 3012 C C . ALA B 1 73 ? -0.459 48.157 33.576 1.00 13.75 69 ALA B C 1
ATOM 3013 O O . ALA B 1 73 ? 0.752 47.984 33.316 1.00 14.23 69 ALA B O 1
ATOM 3015 N N . ALA B 1 74 ? -1.156 49.194 33.121 1.00 14.31 70 ALA B N 1
ATOM 3016 C CA . ALA B 1 74 ? -0.492 50.197 32.261 1.00 14.93 70 ALA B CA 1
ATOM 3017 C C . ALA B 1 74 ? 0.580 50.929 33.062 1.00 15.19 70 ALA B C 1
ATOM 3018 O O . ALA B 1 74 ? 1.676 51.180 32.561 1.00 15.82 70 ALA B O 1
ATOM 3020 N N . GLU B 1 75 ? 0.283 51.239 34.319 1.00 15.24 71 GLU B N 1
ATOM 3021 C CA . GLU B 1 75 ? 1.281 51.890 35.177 1.00 15.80 71 GLU B CA 1
ATOM 3022 C C . GLU B 1 75 ? 2.445 5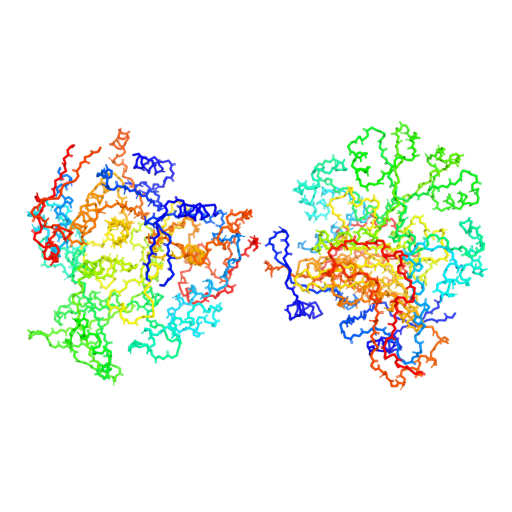0.987 35.526 1.00 14.92 71 GLU B C 1
ATOM 3023 O O . GLU B 1 75 ? 3.603 51.443 35.571 1.00 14.92 71 GLU B O 1
ATOM 3029 N N . PHE B 1 76 ? 2.177 49.704 35.766 1.00 14.12 72 PHE B N 1
ATOM 3030 C CA . PHE B 1 76 ? 3.235 48.703 35.888 1.00 14.37 72 PHE B CA 1
ATOM 3031 C C . PHE B 1 76 ? 4.113 48.649 34.644 1.00 15.01 72 PHE B C 1
ATOM 3032 O O . PHE B 1 76 ? 5.373 48.668 34.727 1.00 15.73 72 PHE B O 1
ATOM 3040 N N . ARG B 1 77 ? 3.472 48.595 33.474 1.00 15.75 73 ARG B N 1
ATOM 3041 C CA . ARG B 1 77 ? 4.250 48.587 32.223 1.00 16.40 73 ARG B CA 1
ATOM 3042 C C . ARG B 1 77 ? 5.184 49.814 32.083 1.00 16.97 73 ARG B C 1
ATOM 3043 O O . ARG B 1 77 ? 6.346 49.682 31.683 1.00 18.61 73 ARG B O 1
ATOM 3051 N N . ALA B 1 78 ? 4.690 50.994 32.479 1.00 16.85 74 ALA B N 1
ATOM 3052 C CA . ALA B 1 78 ? 5.463 52.243 32.432 1.00 17.88 74 ALA B CA 1
ATOM 3053 C C . ALA B 1 78 ? 6.682 52.199 33.385 1.00 17.73 74 ALA B C 1
ATOM 3054 O O . ALA B 1 78 ? 7.680 52.878 33.171 1.00 18.70 74 ALA B O 1
ATOM 3056 N N . LEU B 1 79 ? 6.608 51.343 34.404 1.00 17.19 75 LEU B N 1
ATOM 3057 C CA . LEU B 1 79 ? 7.679 51.109 35.366 1.00 18.26 75 LEU B CA 1
ATOM 3058 C C . LEU B 1 79 ? 8.578 49.932 34.982 1.00 18.48 75 LEU B C 1
ATOM 3059 O O . LEU B 1 79 ? 9.471 49.538 35.730 1.00 18.83 75 LEU B O 1
ATOM 3064 N N . GLY B 1 80 ? 8.391 49.393 33.772 1.00 19.25 76 GLY B N 1
ATOM 3065 C CA . GLY B 1 80 ? 9.228 48.294 33.307 1.00 20.06 76 GLY B CA 1
ATOM 3066 C C . GLY B 1 80 ? 8.744 46.914 33.699 1.00 19.71 76 GLY B C 1
ATOM 3067 O O . GLY B 1 80 ? 9.498 45.938 33.633 1.00 20.50 76 GLY B O 1
ATOM 3068 N N . CYS B 1 81 ? 7.459 46.803 34.012 1.00 19.27 77 CYS B N 1
ATOM 3069 C CA . CYS B 1 81 ? 6.911 45.571 34.525 1.00 18.61 77 CYS B CA 1
ATOM 3070 C C . CYS B 1 81 ? 5.679 45.103 33.763 1.00 18.08 77 CYS B C 1
ATOM 3071 O O . CYS B 1 81 ? 4.606 45.709 33.864 1.00 17.80 77 CYS B O 1
ATOM 3074 N N . LYS B 1 82 ? 5.820 43.981 33.049 1.00 17.87 78 LYS B N 1
ATOM 3075 C CA . LYS B 1 82 ? 4.705 43.384 32.259 1.00 18.77 78 LYS B CA 1
ATOM 3076 C C . LYS B 1 82 ? 3.979 42.210 32.897 1.00 17.66 78 LYS B C 1
ATOM 3077 O O . LYS B 1 82 ? 3.085 41.592 32.273 1.00 16.89 78 LYS B O 1
ATOM 3083 N N . VAL B 1 83 ? 4.289 41.924 34.163 1.00 17.12 79 VAL B N 1
ATOM 3084 C CA . VAL B 1 83 ? 3.855 40.643 34.730 1.00 16.43 79 VAL B CA 1
ATOM 3085 C C . VAL B 1 83 ? 2.369 40.601 35.057 1.00 15.67 79 VAL B C 1
ATOM 3086 O O . VAL B 1 83 ? 1.818 39.527 35.319 1.00 16.23 79 VAL B O 1
ATOM 3090 N N . TRP B 1 84 ? 1.749 41.767 35.073 1.00 14.77 80 TRP B N 1
ATOM 3091 C CA . TRP B 1 84 ? 0.308 41.868 35.375 1.00 14.99 80 TRP B CA 1
ATOM 3092 C C . TRP B 1 84 ? -0.588 41.874 34.196 1.00 14.48 80 TRP B C 1
ATOM 3093 O O . TRP B 1 84 ? -1.799 41.831 34.356 1.00 14.17 80 TRP B O 1
ATOM 3104 N N . ASP B 1 85 ? -0.027 41.920 32.987 1.00 15.10 81 ASP B N 1
ATOM 3105 C CA . ASP B 1 85 ? -0.866 42.092 31.801 1.00 14.98 81 ASP B CA 1
ATOM 3106 C C . ASP B 1 85 ? -1.934 41.025 31.588 1.00 14.65 81 ASP B C 1
ATOM 3107 O O . ASP B 1 85 ? -3.096 41.349 31.258 1.00 14.18 81 ASP B O 1
ATOM 3112 N N . ALA B 1 86 ? -1.555 39.756 31.705 1.00 14.55 82 ALA B N 1
ATOM 3113 C CA . ALA B 1 86 ? -2.488 38.635 31.547 1.00 14.95 82 ALA B CA 1
ATOM 3114 C C . ALA B 1 86 ? -3.556 38.563 32.621 1.00 14.77 82 ALA B C 1
ATOM 3115 O O . ALA B 1 86 ? -4.782 38.342 32.338 1.00 14.45 82 ALA B O 1
ATOM 3117 N N . ASN B 1 87 ? -3.142 38.750 33.870 1.00 15.69 83 ASN B N 1
ATOM 3118 C CA . ASN B 1 87 ? -4.115 38.794 34.965 1.00 15.73 83 ASN B CA 1
ATOM 3119 C C . ASN B 1 87 ? -5.149 39.910 34.819 1.00 14.56 83 ASN B C 1
ATOM 3120 O O . ASN B 1 87 ? -6.321 39.704 35.089 1.00 15.47 83 ASN B O 1
ATOM 3125 N N . ALA B 1 88 ? -4.729 41.053 34.288 1.00 13.88 84 ALA B N 1
ATOM 3126 C CA . ALA B 1 88 ? -5.620 42.193 34.135 1.00 13.39 84 ALA B CA 1
ATOM 3127 C C . ALA B 1 88 ? -6.573 42.052 32.978 1.00 13.74 84 ALA B C 1
ATOM 3128 O O . ALA B 1 88 ? -7.703 42.463 33.084 1.00 13.41 84 ALA B O 1
ATOM 3130 N N . ASN B 1 89 ? -6.117 41.446 31.861 1.00 14.20 85 ASN B N 1
ATOM 3131 C CA . ASN B 1 89 ? -6.805 41.604 30.617 1.00 14.71 85 ASN B CA 1
ATOM 3132 C C . ASN B 1 89 ? -7.235 40.303 29.944 1.00 14.93 85 ASN B C 1
ATOM 3133 O O . ASN B 1 89 ? -8.082 40.355 29.070 1.00 14.86 85 ASN B O 1
ATOM 3138 N N . GLU B 1 90 ? -6.703 39.171 30.397 1.00 14.82 86 GLU B N 1
ATOM 3139 C CA A GLU B 1 90 ? -7.036 37.875 29.781 0.60 15.79 86 GLU B CA 1
ATOM 3140 C CA B GLU B 1 90 ? -6.981 37.873 29.803 0.40 15.35 86 GLU B CA 1
ATOM 3141 C C . GLU B 1 90 ? -7.719 36.904 30.733 1.00 15.62 86 GLU B C 1
ATOM 3142 O O . GLU B 1 90 ? -8.560 36.115 30.296 1.00 15.39 86 GLU B O 1
ATOM 3153 N N . ASN B 1 91 ? -7.364 36.934 32.015 1.00 15.25 87 ASN B N 1
ATOM 3154 C CA . ASN B 1 91 ? -7.925 36.018 33.009 1.00 16.01 87 ASN B CA 1
ATOM 3155 C C . ASN B 1 91 ? -9.467 36.082 33.000 1.00 16.11 87 ASN B C 1
ATOM 3156 O O . ASN B 1 91 ? -10.061 37.120 33.293 1.00 16.04 87 ASN B O 1
ATOM 3161 N N . ALA B 1 92 ? -10.103 34.964 32.670 1.00 16.20 88 ALA B N 1
ATOM 3162 C CA . ALA B 1 92 ? -11.544 34.966 32.397 1.00 17.28 88 ALA B CA 1
ATOM 3163 C C . ALA B 1 92 ? -12.342 35.278 33.666 1.00 17.46 88 ALA B C 1
ATOM 3164 O O . ALA B 1 92 ? -13.373 35.951 33.607 1.00 17.98 88 ALA B O 1
ATOM 3166 N N . GLN B 1 93 ? -11.863 34.767 34.793 1.00 17.76 89 GLN B N 1
ATOM 3167 C CA A GLN B 1 93 ? -12.563 34.940 36.075 0.50 17.70 89 GLN B CA 1
ATOM 3168 C CA B GLN B 1 93 ? -12.577 34.925 36.046 0.50 17.53 89 GLN B CA 1
ATOM 3169 C C . GLN B 1 93 ? -12.555 36.417 36.436 1.00 16.62 89 GLN B C 1
ATOM 3170 O O . GLN B 1 93 ? -13.606 36.992 36.784 1.00 17.04 89 GLN B O 1
ATOM 3181 N N . TRP B 1 94 ? -11.406 37.064 36.285 1.00 14.75 90 TRP B N 1
ATOM 3182 C CA . TRP B 1 94 ? -11.304 38.509 36.553 1.00 13.98 90 TRP B CA 1
ATOM 3183 C C . TRP B 1 94 ? -12.051 39.360 35.568 1.00 14.50 90 TRP B C 1
ATOM 3184 O O . TRP B 1 94 ? -12.752 40.346 35.915 1.00 14.22 90 TRP B O 1
ATOM 3195 N N . LEU B 1 95 ? -12.050 38.948 34.295 1.00 14.46 91 LEU B N 1
ATOM 3196 C CA . LEU B 1 95 ? -12.793 39.705 33.308 1.00 15.05 91 LEU B CA 1
ATOM 3197 C C . LEU B 1 95 ? -14.300 39.685 33.645 1.00 15.45 91 LEU B C 1
ATOM 3198 O O . LEU B 1 95 ? -15.010 40.622 33.320 1.00 17.40 91 LEU B O 1
ATOM 3203 N N . ALA B 1 96 ? -14.780 38.624 34.301 1.00 15.54 92 ALA B N 1
ATOM 3204 C CA . ALA B 1 96 ? -16.186 38.459 34.726 1.00 16.08 92 ALA B CA 1
ATOM 3205 C C . ALA B 1 96 ? -16.492 39.085 36.104 1.00 15.68 92 ALA B C 1
ATOM 3206 O O . ALA B 1 96 ? -17.622 39.128 36.511 1.00 16.91 92 ALA B O 1
ATOM 3208 N N . ASN B 1 97 ? -15.464 39.616 36.757 1.00 14.44 93 ASN B N 1
ATOM 3209 C CA . ASN B 1 97 ? -15.577 40.151 38.126 1.00 13.87 93 ASN B CA 1
ATOM 3210 C C . ASN B 1 97 ? -16.137 41.576 38.045 1.00 14.01 93 ASN B C 1
ATOM 3211 O O . ASN B 1 97 ? -15.546 42.439 37.389 1.00 14.15 93 ASN B O 1
ATOM 3216 N N . PRO B 1 98 ? -17.273 41.849 38.715 1.00 14.34 94 PRO B N 1
ATOM 3217 C CA . PRO B 1 98 ? -17.896 43.174 38.592 1.00 14.49 94 PRO B CA 1
ATOM 3218 C C . PRO B 1 98 ? -17.141 44.322 39.245 1.00 14.36 94 PRO B C 1
ATOM 3219 O O . PRO B 1 98 ? -17.479 45.478 39.002 1.00 14.00 94 PRO B O 1
ATOM 3223 N N . TYR B 1 99 ? -16.078 44.002 40.001 1.00 14.29 95 TYR B N 1
ATOM 3224 C CA . TYR B 1 99 ? -15.200 45.013 40.594 1.00 13.89 95 TYR B CA 1
ATOM 3225 C C . TYR B 1 99 ? -14.093 45.503 39.672 1.00 13.41 95 TYR B C 1
ATOM 3226 O O . TYR B 1 99 ? -13.464 46.493 39.969 1.00 13.38 95 TYR B O 1
ATOM 3235 N N . ARG B 1 100 ? -13.869 44.833 38.555 1.00 13.51 96 ARG B N 1
ATOM 3236 C CA . ARG B 1 100 ? -12.844 45.229 37.587 1.00 13.62 96 ARG B CA 1
ATOM 3237 C C . ARG B 1 100 ? -13.380 46.442 36.844 1.00 14.35 96 ARG B C 1
ATOM 3238 O O . ARG B 1 100 ? -14.457 46.396 36.290 1.00 14.24 96 ARG B O 1
ATOM 3246 N N . ARG B 1 101 ? -12.636 47.533 36.831 1.00 14.99 97 ARG B N 1
ATOM 3247 C CA . ARG B 1 101 ? -13.154 48.791 36.330 1.00 16.86 97 ARG B CA 1
ATOM 3248 C C . ARG B 1 101 ? -13.120 48.831 34.791 1.00 16.99 97 ARG B C 1
ATOM 3249 O O . ARG B 1 101 ? -13.862 49.596 34.164 1.00 18.90 97 ARG B O 1
ATOM 3257 N N . GLY B 1 102 ? -12.320 47.961 34.208 1.00 15.56 98 GLY B N 1
ATOM 3258 C CA . GLY B 1 102 ? -12.086 47.947 32.759 1.00 15.23 98 GLY B CA 1
ATOM 3259 C C . GLY B 1 102 ? -10.638 47.617 32.453 1.00 14.71 98 GLY B C 1
ATOM 3260 O O . GLY B 1 102 ? -9.936 47.065 33.268 1.00 14.01 98 GLY B O 1
ATOM 3261 N N . ALA B 1 103 ? -10.218 47.944 31.239 1.00 14.52 99 ALA B N 1
ATOM 3262 C CA . ALA B 1 103 ? -8.908 47.551 30.766 1.00 14.32 99 ALA B CA 1
ATOM 3263 C C . ALA B 1 103 ? -7.771 47.921 31.736 1.00 13.97 99 ALA B C 1
ATOM 3264 O O . ALA B 1 103 ? -7.779 49.007 32.304 1.00 14.64 99 ALA B O 1
ATOM 3266 N N . ASP B 1 104 ? -6.867 46.965 31.951 1.00 13.75 100 ASP B N 1
ATOM 3267 C CA . ASP B 1 104 ? -5.644 47.078 32.773 1.00 13.09 100 ASP B CA 1
ATOM 3268 C C . ASP B 1 104 ? -5.895 47.153 34.281 1.00 12.66 100 ASP B C 1
ATOM 3269 O O . ASP B 1 104 ? -4.941 47.155 35.036 1.00 12.81 100 ASP B O 1
ATOM 3274 N N . ASP B 1 105 ? -7.150 47.151 34.699 1.00 12.56 101 ASP B N 1
ATOM 3275 C CA . ASP B 1 105 ? -7.455 47.237 36.146 1.00 12.59 101 ASP B CA 1
ATOM 3276 C C . ASP B 1 105 ? -7.127 45.918 36.822 1.00 12.34 101 ASP B C 1
ATOM 3277 O O . ASP B 1 105 ? -7.280 44.837 36.228 1.00 12.54 101 ASP B O 1
ATOM 3282 N N . LEU B 1 106 ? -6.681 46.013 38.072 1.00 12.36 102 LEU B N 1
ATOM 3283 C CA . LEU B 1 106 ? -6.330 44.840 38.879 1.00 12.35 102 LEU B CA 1
ATOM 3284 C C . LEU B 1 106 ? -7.109 44.789 40.171 1.00 12.41 102 LEU B C 1
ATOM 3285 O O . LEU B 1 106 ? -7.076 43.770 40.878 1.00 12.09 102 LEU B O 1
ATOM 3290 N N . GLY B 1 107 ? -7.890 45.820 40.447 1.00 12.24 103 GLY B N 1
ATOM 3291 C CA . GLY B 1 107 ? -8.415 46.001 41.775 1.00 13.07 103 GLY B CA 1
ATOM 3292 C C . GLY B 1 107 ? -7.396 46.369 42.783 1.00 12.41 103 GLY B C 1
ATOM 3293 O O . GLY B 1 107 ? -6.201 46.577 42.489 1.00 12.48 103 GLY B O 1
ATOM 3294 N N . ASP B 1 108 ? -7.857 46.475 44.025 1.00 13.97 104 ASP B N 1
ATOM 3295 C CA . ASP B 1 108 ? -6.995 46.972 45.107 1.00 14.22 104 ASP B CA 1
ATOM 3296 C C . ASP B 1 108 ? -5.992 45.939 45.675 1.00 14.15 104 ASP B C 1
ATOM 3297 O O . ASP B 1 108 ? -6.037 45.531 46.858 1.00 14.18 104 ASP B O 1
ATOM 3302 N N . VAL B 1 109 ? -5.100 45.514 44.812 1.00 13.84 105 VAL B N 1
ATOM 3303 C CA . VAL B 1 109 ? -4.108 44.524 45.126 1.00 13.46 105 VAL B CA 1
ATOM 3304 C C . VAL B 1 109 ? -2.866 45.134 45.823 1.00 13.98 105 VAL B C 1
ATOM 3305 O O . VAL B 1 109 ? -2.564 46.339 45.691 1.00 14.07 105 VAL B O 1
ATOM 3309 N N . TYR B 1 110 ? -2.220 44.313 46.645 1.00 14.21 106 TYR B N 1
ATOM 3310 C CA . TYR B 1 110 ? -0.866 44.575 47.159 1.00 14.14 106 TYR B CA 1
ATOM 3311 C C . TYR B 1 110 ? -0.669 45.971 47.703 1.00 13.31 106 TYR B C 1
ATOM 3312 O O . TYR B 1 110 ? -1.151 46.254 48.779 1.00 13.25 106 TYR B O 1
ATOM 3321 N N . GLY B 1 111 ? 0.025 46.861 46.985 1.00 12.90 107 GLY B N 1
ATOM 3322 C CA . GLY B 1 111 ? 0.323 48.160 47.520 1.00 12.77 107 GLY B CA 1
ATOM 3323 C C . GLY B 1 111 ? -0.864 49.015 47.879 1.00 11.93 107 GLY B C 1
ATOM 3324 O O . GLY B 1 111 ? -0.737 49.894 48.734 1.00 12.89 107 GLY B O 1
ATOM 3325 N N . VAL B 1 112 ? -2.037 48.779 47.289 1.00 11.80 108 VAL B N 1
ATOM 3326 C CA . VAL B 1 112 ? -3.211 49.522 47.714 1.00 11.24 108 VAL B CA 1
ATOM 3327 C C . VAL B 1 112 ? -3.550 49.180 49.163 1.00 10.54 108 VAL B C 1
ATOM 3328 O O . VAL B 1 112 ? -3.874 50.037 49.961 1.00 10.56 108 VAL B O 1
ATOM 3332 N N . GLN B 1 113 ? -3.432 47.921 49.506 1.00 10.47 109 GLN B N 1
ATOM 3333 C CA . GLN B 1 113 ? -3.554 47.528 50.890 1.00 10.62 109 GLN B CA 1
ATOM 3334 C C . GLN B 1 113 ? -2.371 47.970 51.769 1.00 10.82 109 GLN B C 1
ATOM 3335 O O . GLN B 1 113 ? -2.587 48.305 52.940 1.00 10.57 109 GLN B O 1
ATOM 3341 N N . TRP B 1 114 ? -1.135 47.989 51.259 1.00 11.42 110 TRP B N 1
ATOM 3342 C CA . TRP B 1 114 ? 0.002 48.419 52.044 1.00 12.13 110 TRP B CA 1
ATOM 3343 C C . TRP B 1 114 ? -0.061 49.877 52.419 1.00 11.98 110 TRP B C 1
ATOM 3344 O O . TRP B 1 114 ? 0.318 50.263 53.552 1.00 12.03 110 TRP B O 1
ATOM 3355 N N . ARG B 1 115 ? -0.573 50.689 51.483 1.00 11.76 111 ARG B N 1
ATOM 3356 C CA . ARG B 1 115 ? -0.550 52.158 51.621 1.00 11.83 111 ARG B CA 1
ATOM 3357 C C . ARG B 1 115 ? -1.858 52.834 51.873 1.00 11.60 111 ARG B C 1
ATOM 3358 O O . ARG B 1 115 ? -1.886 53.998 52.302 1.00 11.39 111 ARG B O 1
ATOM 3366 N N . ARG B 1 116 ? -2.935 52.154 51.549 1.00 11.37 112 ARG B N 1
ATOM 3367 C CA . ARG B 1 116 ? -4.264 52.740 51.504 1.00 12.27 112 ARG B CA 1
ATOM 3368 C C . ARG B 1 116 ? -5.321 51.732 51.943 1.00 11.48 112 ARG B C 1
ATOM 3369 O O . ARG B 1 116 ? -6.459 51.706 51.436 1.00 11.75 112 ARG B O 1
ATOM 3377 N N . TRP B 1 117 ? -5.013 50.923 52.939 1.00 10.92 113 TRP B N 1
ATOM 3378 C CA . TRP B 1 117 ? -5.956 49.930 53.428 1.00 11.05 113 TRP B CA 1
ATOM 3379 C C . TRP B 1 117 ? -7.254 50.594 53.859 1.00 11.48 113 TRP B C 1
ATOM 3380 O O . TRP B 1 117 ? -7.200 51.470 54.741 1.00 11.71 113 TRP B O 1
ATOM 3391 N N . PRO B 1 118 ? -8.409 50.181 53.314 1.00 12.39 114 PRO B N 1
ATOM 3392 C CA . PRO B 1 118 ? -9.658 50.848 53.702 1.00 13.00 114 PRO B CA 1
ATOM 3393 C C . PRO B 1 118 ? -10.154 50.342 55.051 1.00 12.51 114 PRO B C 1
ATOM 3394 O O . PRO B 1 118 ? -10.637 49.208 55.173 1.00 13.12 114 PRO B O 1
ATOM 3398 N N . GLY B 1 119 ? -9.928 51.142 56.082 1.00 12.12 115 GLY B N 1
ATOM 3399 C CA . GLY B 1 119 ? -10.280 50.782 57.437 1.00 12.10 115 GLY B CA 1
ATOM 3400 C C . GLY B 1 119 ? -11.523 51.540 57.854 1.00 11.73 115 GLY B C 1
ATOM 3401 O O . GLY B 1 119 ? -11.626 52.758 57.665 1.00 12.06 115 GLY B O 1
ATOM 3402 N N . TYR B 1 120 ? -12.471 50.824 58.422 1.00 11.40 116 TYR B N 1
ATOM 3403 C CA . TYR B 1 120 ? -13.736 51.410 58.837 1.00 11.70 116 TYR B CA 1
ATOM 3404 C C . TYR B 1 120 ? -14.053 51.118 60.307 1.00 12.47 116 TYR B C 1
ATOM 3405 O O . TYR B 1 120 ? -13.662 50.084 60.851 1.00 13.62 116 TYR B O 1
ATOM 3414 N N . LYS B 1 121 ? -14.819 52.016 60.927 1.00 12.10 117 LYS B N 1
ATOM 3415 C CA . LYS B 1 121 ? -15.381 51.798 62.255 1.00 12.26 117 LYS B CA 1
ATOM 3416 C C . LYS B 1 121 ? -16.802 52.235 62.171 1.00 12.57 117 LYS B C 1
ATOM 3417 O O . LYS B 1 121 ? -17.100 53.235 61.528 1.00 13.29 117 LYS B O 1
ATOM 3423 N N . VAL B 1 122 ? -17.668 51.455 62.795 1.00 13.12 118 VAL B N 1
ATOM 3424 C CA . VAL B 1 122 ? -19.050 51.877 63.009 1.00 13.36 118 VAL B CA 1
ATOM 3425 C C . VAL B 1 122 ? -19.196 52.083 64.524 1.00 14.66 118 VAL B C 1
ATOM 3426 O O . VAL B 1 122 ? -19.176 51.108 65.296 1.00 15.86 118 VAL B O 1
ATOM 3430 N N . LEU B 1 123 ? -19.340 53.333 64.939 1.00 14.58 119 LEU B N 1
ATOM 3431 C CA . LEU B 1 123 ? -19.438 53.716 66.354 1.00 15.08 119 LEU B CA 1
ATOM 3432 C C . LEU B 1 123 ? -20.851 54.262 66.643 1.00 16.17 119 LEU B C 1
ATOM 3433 O O . LEU B 1 123 ? -21.511 54.807 65.780 1.00 16.88 119 LEU B O 1
ATOM 3438 N N . ASP B 1 124 ? -21.252 54.215 67.900 1.00 17.82 120 ASP B N 1
ATOM 3439 C CA . ASP B 1 124 ? -22.457 54.917 68.275 1.00 20.17 120 ASP B CA 1
ATOM 3440 C C . ASP B 1 124 ? -22.254 56.414 68.076 1.00 19.86 120 ASP B C 1
ATOM 3441 O O . ASP B 1 124 ? -21.155 56.936 68.312 1.00 18.84 120 ASP B O 1
ATOM 3446 N N . ALA B 1 125 ? -23.289 57.090 67.607 1.00 19.80 121 ALA B N 1
ATOM 3447 C CA . ALA B 1 125 ? -23.199 58.508 67.273 1.00 19.93 121 ALA B CA 1
ATOM 3448 C C . ALA B 1 125 ? -22.791 59.391 68.460 1.00 20.73 121 ALA B C 1
ATOM 3449 O O . ALA B 1 125 ? -22.278 60.484 68.259 1.00 21.32 121 ALA B O 1
ATOM 3451 N N . HIS B 1 126 ? -23.038 58.921 69.677 1.00 21.26 122 HIS B N 1
ATOM 3452 C CA . HIS B 1 126 ? -22.717 59.684 70.887 1.00 22.65 122 HIS B CA 1
ATOM 3453 C C . HIS B 1 126 ? -21.618 59.067 71.709 1.00 20.40 122 HIS B C 1
ATOM 3454 O O . HIS B 1 126 ? -21.466 59.393 72.888 1.00 20.10 122 HIS B O 1
ATOM 3461 N N . ALA B 1 127 ? -20.811 58.192 71.086 1.00 18.23 123 ALA B N 1
ATOM 3462 C CA . ALA B 1 127 ? -19.615 57.649 71.725 1.00 17.34 123 ALA B CA 1
ATOM 3463 C C . ALA B 1 127 ? -18.474 58.665 71.572 1.00 16.54 123 ALA B C 1
ATOM 3464 O O . ALA B 1 127 ? -17.525 58.451 70.869 1.00 15.91 123 ALA B O 1
ATOM 3466 N N . ASP B 1 128 ? -18.589 59.811 72.230 1.00 16.94 124 ASP B N 1
ATOM 3467 C CA . ASP B 1 128 ? -17.715 60.942 71.943 1.00 17.38 124 ASP B CA 1
ATOM 3468 C C . ASP B 1 128 ? -16.245 60.630 72.140 1.00 15.66 124 ASP B C 1
ATOM 3469 O O . ASP B 1 128 ? -15.393 61.101 71.368 1.00 15.49 124 ASP B O 1
ATOM 3474 N N . ALA B 1 129 ? -15.927 59.907 73.206 1.00 14.59 125 ALA B N 1
ATOM 3475 C CA . ALA B 1 129 ? -14.522 59.606 73.478 1.00 13.99 125 ALA B CA 1
ATOM 3476 C C . ALA B 1 129 ? -13.929 58.681 72.415 1.00 13.54 125 ALA B C 1
ATOM 3477 O O . ALA B 1 129 ? -12.750 58.836 72.034 1.00 12.45 125 ALA B O 1
ATOM 3479 N N . GLN B 1 130 ? -14.693 57.698 71.962 1.00 13.39 126 GLN B N 1
ATOM 3480 C CA . GLN B 1 130 ? -14.198 56.819 70.874 1.00 12.77 126 GLN B CA 1
ATOM 3481 C C . GLN B 1 130 ? -14.050 57.604 69.575 1.00 12.87 126 GLN B C 1
ATOM 3482 O O . GLN B 1 130 ? -13.060 57.434 68.883 1.00 12.72 126 GLN B O 1
ATOM 3488 N N . ILE B 1 131 ? -15.019 58.452 69.272 1.00 13.21 127 ILE B N 1
ATOM 3489 C CA . ILE B 1 131 ? -14.954 59.293 68.051 1.00 13.08 127 ILE B CA 1
ATOM 3490 C C . ILE B 1 131 ? -13.716 60.201 68.093 1.00 12.91 127 ILE B C 1
ATOM 3491 O O . ILE B 1 131 ? -12.995 60.315 67.130 1.00 13.03 127 ILE B O 1
ATOM 3496 N N . ALA B 1 132 ? -13.475 60.880 69.218 1.00 12.78 128 ALA B N 1
ATOM 3497 C CA . ALA B 1 132 ? -12.346 61.786 69.315 1.00 12.83 128 ALA B CA 1
ATOM 3498 C C . ALA B 1 132 ? -11.049 61.035 69.206 1.00 12.45 128 ALA B C 1
ATOM 3499 O O . ALA B 1 132 ? -10.096 61.514 68.595 1.00 12.41 128 ALA B O 1
ATOM 3501 N N . ASP B 1 133 ? -11.002 59.834 69.779 1.00 12.43 129 ASP B N 1
ATOM 3502 C CA . ASP B 1 133 ? -9.805 59.054 69.675 1.00 12.21 129 ASP B CA 1
ATOM 3503 C C . ASP B 1 133 ? -9.546 58.645 68.204 1.00 11.44 129 ASP B C 1
ATOM 3504 O O . ASP B 1 133 ? -8.431 58.726 67.717 1.00 11.24 129 ASP B O 1
ATOM 3509 N N . ALA B 1 134 ? -10.583 58.172 67.536 1.00 10.61 130 ALA B N 1
ATOM 3510 C CA . ALA B 1 134 ? -10.451 57.689 66.154 1.00 10.14 130 ALA B CA 1
ATOM 3511 C C . ALA B 1 134 ? -10.009 58.848 65.236 1.00 10.38 130 ALA B C 1
ATOM 3512 O O . ALA B 1 134 ? -9.094 58.708 64.418 1.00 10.32 130 ALA B O 1
ATOM 3514 N N . THR B 1 135 ? -10.609 60.001 65.446 1.00 10.95 131 THR B N 1
ATOM 3515 C CA . THR B 1 135 ? -10.305 61.140 64.586 1.00 11.24 131 THR B CA 1
ATOM 3516 C C . THR B 1 135 ? -8.892 61.650 64.889 1.00 11.67 131 THR B C 1
ATOM 3517 O O . THR B 1 135 ? -8.199 62.099 63.970 1.00 11.77 131 THR B O 1
ATOM 3521 N N . SER B 1 136 ? -8.447 61.572 66.152 1.00 12.04 132 SER B N 1
ATOM 3522 C CA . SER B 1 136 ? -7.033 61.916 66.469 1.00 12.74 132 SER B CA 1
ATOM 3523 C C . SER B 1 136 ? -6.041 61.033 65.728 1.00 13.09 132 SER B C 1
ATOM 3524 O O . SER B 1 136 ? -4.908 61.461 65.476 1.00 14.84 132 SER B O 1
ATOM 3527 N N . ARG B 1 137 ? -6.437 59.798 65.386 1.00 12.91 133 ARG B N 1
ATOM 3528 C CA . ARG B 1 137 ? -5.598 58.831 64.671 1.00 13.29 133 ARG B CA 1
ATOM 3529 C C . ARG B 1 137 ? -5.836 58.816 63.154 1.00 13.20 133 ARG B C 1
ATOM 3530 O O . ARG B 1 137 ? -5.325 57.949 62.457 1.00 13.46 133 ARG B O 1
ATOM 3538 N N . GLY B 1 138 ? -6.549 59.815 62.632 1.00 13.00 134 GLY B N 1
ATOM 3539 C CA . GLY B 1 138 ? -6.707 59.960 61.168 1.00 12.72 134 GLY B CA 1
ATOM 3540 C C . GLY B 1 138 ? -8.023 59.441 60.565 1.00 12.32 134 GLY B C 1
ATOM 3541 O O . GLY B 1 138 ? -8.260 59.615 59.368 1.00 12.37 134 GLY B O 1
ATOM 3542 N N . PHE B 1 139 ? -8.882 58.804 61.349 1.00 11.65 135 PHE B N 1
ATOM 3543 C CA . PHE B 1 139 ? -10.226 58.429 60.863 1.00 11.56 135 PHE B CA 1
ATOM 3544 C C . PHE B 1 139 ? -11.068 59.670 60.680 1.00 12.03 135 PHE B C 1
ATOM 3545 O O . PHE B 1 139 ? -10.943 60.626 61.479 1.00 12.42 135 PHE B O 1
ATOM 3553 N N . ARG B 1 140 ? -11.925 59.663 59.663 1.00 12.22 136 ARG B N 1
ATOM 3554 C CA . ARG B 1 140 ? -12.894 60.752 59.470 1.00 12.41 136 ARG B CA 1
ATOM 3555 C C . ARG B 1 140 ? -14.286 60.209 59.336 1.00 13.48 136 ARG B C 1
ATOM 3556 O O . ARG B 1 140 ? -14.504 59.106 58.841 1.00 12.80 136 ARG B O 1
ATOM 3564 N N . ILE B 1 141 ? -15.237 61.000 59.817 1.00 14.72 137 ILE B N 1
ATOM 3565 C CA . ILE B 1 141 ? -16.639 60.614 59.772 1.00 15.71 137 ILE B CA 1
ATOM 3566 C C . ILE B 1 141 ? -17.113 60.773 58.344 1.00 16.67 137 ILE B C 1
ATOM 3567 O O . ILE B 1 141 ? -17.033 61.858 57.767 1.00 16.61 137 ILE B O 1
ATOM 3572 N N . VAL B 1 142 ? -17.608 59.688 57.766 1.00 17.84 138 VAL B N 1
ATOM 3573 C CA . VAL B 1 142 ? -18.091 59.732 56.396 1.00 19.09 138 VAL B CA 1
ATOM 3574 C C . VAL B 1 142 ? -19.617 59.653 56.274 1.00 21.42 138 VAL B C 1
ATOM 3575 O O . VAL B 1 142 ? -20.168 60.105 55.284 1.00 24.87 138 VAL B O 1
ATOM 3579 N N . ALA B 1 143 ? -20.287 59.107 57.277 1.00 21.67 139 ALA B N 1
ATOM 3580 C CA . ALA B 1 143 ? -21.755 59.001 57.215 1.00 22.76 139 ALA B CA 1
ATOM 3581 C C . ALA B 1 143 ? -22.331 58.924 58.603 1.00 22.70 139 ALA B C 1
ATOM 3582 O O . ALA B 1 143 ? -21.658 58.506 59.545 1.00 20.89 139 ALA B O 1
ATOM 3584 N N . ARG B 1 144 ? -23.592 59.331 58.722 1.00 23.40 140 ARG B N 1
ATOM 3585 C CA . ARG B 1 144 ? -24.357 59.140 59.937 1.00 24.81 140 ARG B CA 1
ATOM 3586 C C . ARG B 1 144 ? -25.615 58.423 59.462 1.00 25.79 140 ARG B C 1
ATOM 3587 O O . ARG B 1 144 ? -26.171 58.763 58.403 1.00 27.69 140 ARG B O 1
ATOM 3589 N N . PHE B 1 145 ? -25.985 57.377 60.174 1.00 25.02 141 PHE B N 1
ATOM 3590 C CA . PHE B 1 145 ? -27.116 56.551 59.799 1.00 26.45 141 PHE B CA 1
ATOM 3591 C C . PHE B 1 145 ? -27.705 55.878 61.033 1.00 27.80 141 PHE B C 1
ATOM 3592 O O . PHE B 1 145 ? -27.071 55.780 62.095 1.00 26.04 141 PHE B O 1
ATOM 3600 N N . GLU B 1 146 ? -28.941 55.419 60.879 1.00 29.56 142 GLU B N 1
ATOM 3601 C CA . GLU B 1 146 ? -29.604 54.618 61.882 1.00 32.35 142 GLU B CA 1
ATOM 3602 C C . GLU B 1 146 ? -29.517 53.147 61.453 1.00 33.90 142 GLU B C 1
ATOM 3603 O O . GLU B 1 146 ? -29.737 52.825 60.285 1.00 35.73 142 GLU B O 1
ATOM 3609 N N . GLU B 1 147 ? -29.196 52.263 62.385 1.00 33.53 143 GLU B N 1
ATOM 3610 C CA . GLU B 1 147 ? -29.212 50.829 62.135 1.00 35.04 143 GLU B CA 1
ATOM 3611 C C . GLU B 1 147 ? -29.807 50.121 63.346 1.00 34.74 143 GLU B C 1
ATOM 3612 O O . GLU B 1 147 ? -29.303 50.262 64.445 1.00 34.83 143 GLU B O 1
ATOM 3618 N N . GLY B 1 148 ? -30.874 49.343 63.141 1.00 32.51 144 GLY B N 1
ATOM 3619 C CA . GLY B 1 148 ? -31.492 48.583 64.230 1.00 32.47 144 GLY B CA 1
ATOM 3620 C C . GLY B 1 148 ? -31.901 49.410 65.432 1.00 31.57 144 GLY B C 1
ATOM 3621 O O . GLY B 1 148 ? -31.810 48.947 66.574 1.00 32.95 144 GLY B O 1
ATOM 3622 N N . GLY B 1 149 ? -32.358 50.634 65.185 1.00 30.26 145 GLY B N 1
ATOM 3623 C CA . GLY B 1 149 ? -32.756 51.540 66.236 1.00 30.46 145 GLY B CA 1
ATOM 3624 C C . GLY B 1 149 ? -31.689 52.394 66.896 1.00 30.67 145 GLY B C 1
ATOM 3625 O O . GLY B 1 149 ? -32.015 53.213 67.742 1.00 31.50 145 GLY B O 1
ATOM 3626 N N . ALA B 1 150 ? -30.419 52.192 66.541 1.00 30.40 146 ALA B N 1
ATOM 3627 C CA . ALA B 1 150 ? -29.312 52.945 67.166 1.00 29.76 146 ALA B CA 1
ATOM 3628 C C . ALA B 1 150 ? -28.706 53.905 66.155 1.00 28.54 146 ALA B C 1
ATOM 3629 O O . ALA B 1 150 ? -28.545 53.564 64.986 1.00 28.91 146 ALA B O 1
ATOM 3631 N N . ASP B 1 151 ? -28.396 55.113 66.611 1.00 26.94 147 ASP B N 1
ATOM 3632 C CA . ASP B 1 151 ? -27.818 56.130 65.759 1.00 26.90 147 ASP B CA 1
ATOM 3633 C C . ASP B 1 151 ? -26.317 55.860 65.717 1.00 24.04 147 ASP B C 1
ATOM 3634 O O . ASP B 1 151 ? -25.699 55.736 66.762 1.00 23.45 147 ASP B O 1
ATOM 3639 N N . LYS B 1 152 ? -25.782 55.734 64.510 1.00 21.96 148 LYS B N 1
ATOM 3640 C CA . LYS B 1 152 ? -24.364 55.387 64.281 1.00 21.16 148 LYS B CA 1
ATOM 3641 C C . LYS B 1 152 ? -23.649 56.413 63.412 1.00 19.29 148 LYS B C 1
ATOM 3642 O O . LYS B 1 152 ? -24.251 57.148 62.623 1.00 19.55 148 LYS B O 1
ATOM 3648 N N . VAL B 1 153 ? -22.325 56.393 63.501 1.00 17.12 149 VAL B N 1
ATOM 3649 C CA . VAL B 1 153 ? -21.452 57.071 62.563 1.00 16.94 149 VAL B CA 1
ATOM 3650 C C . VAL B 1 153 ? -20.492 56.065 61.936 1.00 15.70 149 VAL B C 1
ATOM 3651 O O . VAL B 1 153 ? -19.972 55.153 62.619 1.00 15.34 149 VAL B O 1
ATOM 3655 N N . LEU B 1 154 ? -20.261 56.231 60.639 1.00 15.34 150 LEU B N 1
ATOM 3656 C CA . LEU B 1 154 ? -19.264 55.473 59.930 1.00 14.69 150 LEU B CA 1
ATOM 3657 C C . LEU B 1 154 ? -17.990 56.316 59.878 1.00 13.93 150 LEU B C 1
ATOM 3658 O O . LEU B 1 154 ? -18.019 57.469 59.394 1.00 14.19 150 LEU B O 1
ATOM 3663 N N . LEU B 1 155 ? -16.890 55.738 60.321 1.00 13.44 151 LEU B N 1
ATOM 3664 C CA . LEU B 1 155 ? -15.591 56.390 60.199 1.00 13.27 151 LEU B CA 1
ATOM 3665 C C . LEU B 1 155 ? -14.730 55.591 59.234 1.00 12.88 151 LEU B C 1
ATOM 3666 O O . LEU B 1 155 ? -14.813 54.354 59.212 1.00 12.49 151 LEU B O 1
ATOM 3671 N N . HIS B 1 156 ? -13.892 56.307 58.478 1.00 12.24 152 HIS B N 1
ATOM 3672 C CA . HIS B 1 156 ? -12.966 55.716 57.503 1.00 12.13 152 HIS B CA 1
ATOM 3673 C C . HIS B 1 156 ? -11.568 56.293 57.649 1.00 11.46 152 HIS B C 1
ATOM 3674 O O . HIS B 1 156 ? -11.401 57.470 57.944 1.00 11.37 152 HIS B O 1
ATOM 3681 N N . LYS B 1 157 ? -10.571 55.441 57.466 1.00 10.96 153 LYS B N 1
ATOM 3682 C CA . LYS B 1 157 ? -9.196 55.868 57.270 1.00 11.66 153 LYS B CA 1
ATOM 3683 C C . LYS B 1 157 ? -8.582 54.973 56.173 1.00 11.86 153 LYS B C 1
ATOM 3684 O O . LYS B 1 157 ? -8.688 53.722 56.228 1.00 12.22 153 LYS B O 1
ATOM 3690 N N . ALA B 1 158 ? -7.933 55.605 55.183 1.00 11.98 154 ALA B N 1
ATOM 3691 C CA . ALA B 1 158 ? -7.073 54.865 54.277 1.00 11.41 154 ALA B CA 1
ATOM 3692 C C . ALA B 1 158 ? -5.734 54.677 54.970 1.00 10.92 154 ALA B C 1
ATOM 3693 O O . ALA B 1 158 ? -4.940 55.623 55.151 1.00 11.58 154 ALA B O 1
ATOM 3695 N N . ILE B 1 159 ? -5.523 53.482 55.517 1.00 10.97 155 ILE B N 1
ATOM 3696 C CA . ILE B 1 159 ? -4.421 53.273 56.401 1.00 11.30 155 ILE B CA 1
ATOM 3697 C C . ILE B 1 159 ? -3.111 52.997 55.674 1.00 11.57 155 ILE B C 1
ATOM 3698 O O . ILE B 1 159 ? -3.016 52.036 54.888 1.00 11.23 155 ILE B O 1
ATOM 3703 N N . ASP B 1 160 ? -2.125 53.848 55.912 1.00 11.64 156 ASP B N 1
ATOM 3704 C CA . ASP B 1 160 ? -0.824 53.695 55.298 1.00 11.77 156 ASP B CA 1
ATOM 3705 C C . ASP B 1 160 ? 0.071 52.887 56.216 1.00 11.62 156 ASP B C 1
ATOM 3706 O O . ASP B 1 160 ? 0.915 53.435 56.967 1.00 11.54 156 ASP B O 1
ATOM 3711 N N . GLN B 1 161 ? -0.075 51.563 56.127 1.00 11.16 157 GLN B N 1
ATOM 3712 C CA . GLN B 1 161 ? 0.619 50.687 57.038 1.00 10.92 157 GLN B CA 1
ATOM 3713 C C . GLN B 1 161 ? 2.107 50.852 56.834 1.00 11.23 157 GLN B C 1
ATOM 3714 O O . GLN B 1 161 ? 2.864 50.839 57.797 1.00 12.35 157 GLN B O 1
ATOM 3720 N N . LEU B 1 162 ? 2.542 50.916 55.565 1.00 11.05 158 LEU B N 1
ATOM 3721 C CA . LEU B 1 162 ? 3.985 51.061 55.289 1.00 11.41 158 LEU B CA 1
ATOM 3722 C C . LEU B 1 162 ? 4.560 52.347 55.896 1.00 12.47 158 LEU B C 1
ATOM 3723 O O . LEU B 1 162 ? 5.611 52.303 56.580 1.00 12.30 158 LEU B O 1
ATOM 3728 N N . ARG B 1 163 ? 3.968 53.497 55.581 1.00 13.17 159 ARG B N 1
ATOM 3729 C CA . ARG B 1 163 ? 4.450 54.742 56.147 1.00 14.40 159 ARG B CA 1
ATOM 3730 C C . ARG B 1 163 ? 4.408 54.763 57.667 1.00 14.11 159 ARG B C 1
ATOM 3731 O O . ARG B 1 163 ? 5.367 55.263 58.280 1.00 14.64 159 ARG B O 1
ATOM 3739 N N . ASP B 1 164 ? 3.373 54.182 58.278 1.00 13.41 160 ASP B N 1
ATOM 3740 C CA . ASP B 1 164 ? 3.302 53.976 59.728 1.00 13.96 160 ASP B CA 1
ATOM 3741 C C . ASP B 1 164 ? 4.517 53.152 60.205 1.00 14.04 160 ASP B C 1
ATOM 3742 O O . ASP B 1 164 ? 5.049 53.411 61.267 1.00 14.75 160 ASP B O 1
ATOM 3747 N N . CYS B 1 165 ? 4.917 52.131 59.452 1.00 13.99 161 CYS B N 1
ATOM 3748 C CA . CYS B 1 165 ? 6.103 51.350 59.804 1.00 14.63 161 CYS B CA 1
ATOM 3749 C C . CYS B 1 165 ? 7.359 52.217 59.824 1.00 15.15 161 CYS B C 1
ATOM 3750 O O . CYS B 1 165 ? 8.156 52.126 60.752 1.00 15.66 161 CYS B O 1
ATOM 3753 N N . LEU B 1 166 ? 7.550 53.053 58.798 1.00 15.17 162 LEU B N 1
ATOM 3754 C CA . LEU B 1 166 ? 8.789 53.885 58.763 1.00 16.11 162 LEU B CA 1
ATOM 3755 C C . LEU B 1 166 ? 8.755 54.861 59.955 1.00 16.45 162 LEU B C 1
ATOM 3756 O O . LEU B 1 166 ? 9.751 55.100 60.627 1.00 16.25 162 LEU B O 1
ATOM 3761 N N . ASP B 1 167 ? 7.574 55.415 60.221 1.00 16.38 163 ASP B N 1
ATOM 3762 C CA . ASP B 1 167 ? 7.396 56.341 61.370 1.00 16.64 163 ASP B CA 1
ATOM 3763 C C . ASP B 1 167 ? 7.797 55.667 62.673 1.00 17.04 163 ASP B C 1
ATOM 3764 O O . ASP B 1 167 ? 8.443 56.279 63.532 1.00 17.09 163 ASP B O 1
ATOM 3769 N N . THR B 1 168 ? 7.416 54.403 62.831 1.00 15.82 164 THR B N 1
ATOM 3770 C CA . THR B 1 168 ? 7.643 53.701 64.060 1.00 16.36 164 THR B CA 1
ATOM 3771 C C . THR B 1 168 ? 9.147 53.391 64.160 1.00 16.77 164 THR B C 1
ATOM 3772 O O . THR B 1 168 ? 9.725 53.439 65.229 1.00 18.36 164 THR B O 1
ATOM 3776 N N . ILE B 1 169 ? 9.752 53.068 63.031 1.00 16.94 165 ILE B N 1
ATOM 3777 C CA . ILE B 1 169 ? 11.173 52.734 63.035 1.00 17.28 165 ILE B CA 1
ATOM 3778 C C . ILE B 1 169 ? 11.976 53.931 63.563 1.00 19.17 165 ILE B C 1
ATOM 3779 O O . ILE B 1 169 ? 12.882 53.760 64.366 1.00 19.94 165 ILE B O 1
ATOM 3784 N N . VAL B 1 170 ? 11.623 55.119 63.092 1.00 19.74 166 VAL B N 1
ATOM 3785 C CA . VAL B 1 170 ? 12.290 56.374 63.504 1.00 21.00 166 VAL B CA 1
ATOM 3786 C C . VAL B 1 170 ? 11.923 56.781 64.940 1.00 22.26 166 VAL B C 1
ATOM 3787 O O . VAL B 1 170 ? 12.799 57.258 65.685 1.00 24.33 166 VAL B O 1
ATOM 3791 N N . ARG B 1 171 ? 10.655 56.605 65.340 1.00 21.79 167 ARG B N 1
ATOM 3792 C CA . ARG B 1 171 ? 10.143 57.050 66.653 1.00 22.77 167 ARG B CA 1
ATOM 3793 C C . ARG B 1 171 ? 10.340 56.037 67.805 1.00 22.55 167 ARG B C 1
ATOM 3794 O O . ARG B 1 171 ? 10.590 56.406 68.959 1.00 23.21 167 ARG B O 1
ATOM 3802 N N . ASP B 1 172 ? 10.191 54.753 67.504 1.00 22.57 168 ASP B N 1
ATOM 3803 C CA . ASP B 1 172 ? 10.104 53.730 68.528 1.00 21.68 168 ASP B CA 1
ATOM 3804 C C . ASP B 1 172 ? 10.655 52.424 67.969 1.00 20.83 168 ASP B C 1
ATOM 3805 O O . ASP B 1 172 ? 9.903 51.472 67.799 1.00 19.23 168 ASP B O 1
ATOM 3810 N N . PRO B 1 173 ? 11.987 52.356 67.705 1.00 20.54 169 PRO B N 1
ATOM 3811 C CA . PRO B 1 173 ? 12.553 51.236 66.985 1.00 20.78 169 PRO B CA 1
ATOM 3812 C C . PRO B 1 173 ? 12.552 49.943 67.756 1.00 21.64 169 PRO B C 1
ATOM 3813 O O . PRO B 1 173 ? 12.724 48.913 67.135 1.00 21.89 169 PRO B O 1
ATOM 3817 N N . SER B 1 174 ? 12.343 50.002 69.077 1.00 22.66 170 SER B N 1
ATOM 3818 C CA . SER B 1 174 ? 12.288 48.796 69.894 1.00 23.94 170 SER B CA 1
ATOM 3819 C C . SER B 1 174 ? 10.917 48.088 69.756 1.00 22.87 170 SER B C 1
ATOM 3820 O O . SER B 1 174 ? 10.757 46.969 70.244 1.00 24.39 170 SER B O 1
ATOM 3823 N N . SER B 1 175 ? 9.948 48.726 69.105 1.00 22.80 171 SER B N 1
ATOM 3824 C CA . SER B 1 175 ? 8.626 48.092 68.902 1.00 22.01 171 SER B CA 1
ATOM 3825 C C . SER B 1 175 ? 8.740 46.749 68.203 1.00 22.49 171 SER B C 1
ATOM 3826 O O . SER B 1 175 ? 9.568 46.581 67.307 1.00 22.60 171 SER B O 1
ATOM 3829 N N . ARG B 1 176 ? 7.925 45.780 68.624 1.00 22.05 172 ARG B N 1
ATOM 3830 C CA . ARG B 1 176 ? 7.908 44.465 67.968 1.00 22.61 172 ARG B CA 1
ATOM 3831 C C . ARG B 1 176 ? 6.634 44.305 67.113 1.00 20.26 172 ARG B C 1
ATOM 3832 O O . ARG B 1 176 ? 6.228 43.176 66.798 1.00 17.75 172 ARG B O 1
ATOM 3840 N N . ARG B 1 177 ? 6.048 45.438 66.721 1.00 18.74 173 ARG B N 1
ATOM 3841 C CA . ARG B 1 177 ? 4.782 45.461 65.980 1.00 18.55 173 ARG B CA 1
ATOM 3842 C C . ARG B 1 177 ? 4.929 46.209 64.646 1.00 16.51 173 ARG B C 1
ATOM 3843 O O . ARG B 1 177 ? 3.973 46.722 64.117 1.00 16.17 173 ARG B O 1
ATOM 3851 N N . ILE B 1 178 ? 6.142 46.300 64.136 1.00 15.10 174 ILE B N 1
ATOM 3852 C CA . ILE B 1 178 ? 6.446 47.028 62.926 1.00 14.37 174 ILE B CA 1
ATOM 3853 C C . ILE B 1 178 ? 6.292 46.116 61.735 1.00 14.36 174 ILE B C 1
ATOM 3854 O O . ILE B 1 178 ? 7.215 45.491 61.262 1.00 13.78 174 ILE B O 1
ATOM 3859 N N . LEU B 1 179 ? 5.050 46.022 61.277 1.00 12.98 175 LEU B N 1
ATOM 3860 C CA . LEU B 1 179 ? 4.746 45.165 60.166 1.00 13.63 175 LEU B CA 1
ATOM 3861 C C . LEU B 1 179 ? 3.616 45.703 59.331 1.00 13.12 175 LEU B C 1
ATOM 3862 O O . LEU B 1 179 ? 2.823 46.569 59.794 1.00 13.14 175 LEU B O 1
ATOM 3867 N N . PHE B 1 180 ? 3.534 45.213 58.086 1.00 12.76 176 PHE B N 1
ATOM 3868 C CA . PHE B 1 180 ? 2.369 45.486 57.251 1.00 12.22 176 PHE B CA 1
ATOM 3869 C C . PHE B 1 180 ? 2.014 44.247 56.473 1.00 12.80 176 PHE B C 1
ATOM 3870 O O . PHE B 1 180 ? 2.828 43.373 56.282 1.00 12.53 176 PHE B O 1
ATOM 3878 N N . HIS B 1 181 ? 0.768 44.149 56.029 1.00 12.46 177 HIS B N 1
ATOM 3879 C CA . HIS B 1 181 ? 0.469 43.041 55.151 1.00 13.20 177 HIS B CA 1
ATOM 3880 C C . HIS B 1 181 ? -0.637 43.362 54.198 1.00 12.45 177 HIS B C 1
ATOM 3881 O O . HIS B 1 181 ? -1.296 44.419 54.292 1.00 12.30 177 HIS B O 1
ATOM 3888 N N . GLY B 1 182 ? -0.810 42.494 53.196 1.00 12.07 178 GLY B N 1
ATOM 3889 C CA . GLY B 1 182 ? -1.776 42.779 52.146 1.00 12.11 178 GLY B CA 1
ATOM 3890 C C . GLY B 1 182 ? -2.938 41.834 52.029 1.00 11.42 178 GLY B C 1
ATOM 3891 O O . GLY B 1 182 ? -3.497 41.696 50.950 1.00 13.36 178 GLY B O 1
ATOM 3892 N N . TRP B 1 183 ? -3.241 41.093 53.113 1.00 10.79 179 TRP B N 1
ATOM 3893 C CA . TRP B 1 183 ? -4.339 40.152 53.104 1.00 10.91 179 TRP B CA 1
ATOM 3894 C C . TRP B 1 183 ? -5.555 40.730 53.805 1.00 10.62 179 TRP B C 1
ATOM 3895 O O . TRP B 1 183 ? -5.702 40.620 55.052 1.00 9.49 179 TRP B O 1
ATOM 3906 N N . ASN B 1 184 ? -6.418 41.369 53.030 1.00 10.48 180 ASN B N 1
ATOM 3907 C CA . ASN B 1 184 ? -7.628 42.020 53.575 1.00 10.20 180 ASN B CA 1
ATOM 3908 C C . ASN B 1 184 ? -8.822 41.156 53.258 1.00 10.61 180 ASN B C 1
ATOM 3909 O O . ASN B 1 184 ? -9.242 41.060 52.094 1.00 10.93 180 ASN B O 1
ATOM 3914 N N . PRO B 1 185 ? -9.321 40.432 54.266 1.00 10.22 181 PRO B N 1
ATOM 3915 C CA . PRO B 1 185 ? -10.421 39.472 54.004 1.00 11.11 181 PRO B CA 1
ATOM 3916 C C . PRO B 1 185 ? -11.685 40.099 53.413 1.00 11.98 181 PRO B C 1
ATOM 3917 O O . PRO B 1 185 ? -12.493 39.387 52.782 1.00 13.04 181 PRO B O 1
ATOM 3921 N N . ALA B 1 186 ? -11.888 41.409 53.602 1.00 11.35 182 ALA B N 1
ATOM 3922 C CA . ALA B 1 186 ? -13.120 42.064 53.147 1.00 11.56 182 ALA B CA 1
ATOM 3923 C C . ALA B 1 186 ? -13.154 42.312 51.624 1.00 12.19 182 ALA B C 1
ATOM 3924 O O . ALA B 1 186 ? -14.216 42.592 51.082 1.00 12.95 182 ALA B O 1
ATOM 3926 N N . VAL B 1 187 ? -12.005 42.188 50.964 1.00 12.48 183 VAL B N 1
ATOM 3927 C CA . VAL B 1 187 ? -11.900 42.505 49.553 1.00 12.27 183 VAL B CA 1
ATOM 3928 C C . VAL B 1 187 ? -11.290 41.376 48.697 1.00 11.79 183 VAL B C 1
ATOM 3929 O O . VAL B 1 187 ? -10.980 41.612 47.528 1.00 11.56 183 VAL B O 1
ATOM 3933 N N . LEU B 1 188 ? -11.186 40.159 49.233 1.00 11.56 184 LEU B N 1
ATOM 3934 C CA . LEU B 1 188 ? -10.717 39.028 48.430 1.00 12.30 184 LEU B CA 1
ATOM 3935 C C . LEU B 1 188 ? -11.518 38.785 47.169 1.00 13.32 184 LEU B C 1
ATOM 3936 O O . LEU B 1 188 ? -10.982 38.206 46.203 1.00 14.01 184 LEU B O 1
ATOM 3941 N N . ASP B 1 189 ? -12.807 39.210 47.151 1.00 13.68 185 ASP B N 1
ATOM 3942 C CA . ASP B 1 189 ? -13.679 39.064 46.037 1.00 14.92 185 ASP B CA 1
ATOM 3943 C C . ASP B 1 189 ? -13.604 40.204 45.014 1.00 14.62 185 ASP B C 1
ATOM 3944 O O . ASP B 1 189 ? -14.342 40.186 44.036 1.00 14.73 185 ASP B O 1
ATOM 3949 N N . GLU B 1 190 ? -12.753 41.190 45.278 1.00 13.33 186 GLU B N 1
ATOM 3950 C CA . GLU B 1 190 ? -12.677 42.419 44.484 1.00 13.63 186 GLU B CA 1
ATOM 3951 C C . GLU B 1 190 ? -11.404 42.572 43.699 1.00 12.71 186 GLU B C 1
ATOM 3952 O O . GLU B 1 190 ? -11.164 43.658 43.142 1.00 12.73 186 GLU B O 1
ATOM 3958 N N . ILE B 1 191 ? -10.603 41.516 43.560 1.00 11.75 187 ILE B N 1
ATOM 3959 C CA . ILE B 1 191 ? -9.220 41.681 43.089 1.00 12.44 187 ILE B CA 1
ATOM 3960 C C . ILE B 1 191 ? -8.807 40.607 42.093 1.00 12.90 187 ILE B C 1
ATOM 3961 O O . ILE B 1 191 ? -9.360 39.496 42.069 1.00 13.93 187 ILE B O 1
ATOM 3966 N N . ALA B 1 192 ? -7.857 40.973 41.244 1.00 13.61 188 ALA B N 1
ATOM 3967 C CA . ALA B 1 192 ? -7.383 40.092 40.182 1.00 13.78 188 ALA B CA 1
ATOM 3968 C C . ALA B 1 192 ? -6.676 38.852 40.729 1.00 14.61 188 ALA B C 1
ATOM 3969 O O . ALA B 1 192 ? -6.802 37.789 40.119 1.00 16.28 188 ALA B O 1
ATOM 3971 N N . LEU B 1 193 ? -5.961 39.014 41.844 1.00 21.70 189 LEU B N 1
ATOM 3972 C CA . LEU B 1 193 ? -5.262 37.921 42.567 1.00 21.56 189 LEU B CA 1
ATOM 3973 C C . LEU B 1 193 ? -5.071 38.279 44.019 1.00 19.68 189 LEU B C 1
ATOM 3974 O O . LEU B 1 193 ? -4.759 39.405 44.330 1.00 18.93 189 LEU B O 1
ATOM 3979 N N . PRO B 1 194 ? -5.161 37.288 44.919 1.00 19.39 190 PRO B N 1
ATOM 3980 C CA . PRO B 1 194 ? -4.964 37.512 46.357 1.00 19.11 190 PRO B CA 1
ATOM 3981 C C . PRO B 1 194 ? -3.460 37.499 46.636 1.00 18.06 190 PRO B C 1
ATOM 3982 O O . PRO B 1 194 ? -2.721 36.907 45.852 1.00 18.08 190 PRO B O 1
ATOM 3986 N N . ALA B 1 195 ? -3.027 38.185 47.685 1.00 17.92 191 ALA B N 1
ATOM 3987 C CA . ALA B 1 195 ? -1.593 38.424 47.922 1.00 17.74 191 ALA B CA 1
ATOM 3988 C C . ALA B 1 195 ? -0.875 37.092 48.040 1.00 18.79 191 ALA B C 1
ATOM 3989 O O . ALA B 1 195 ? -1.370 36.186 48.722 1.00 18.82 191 ALA B O 1
ATOM 3991 N N . CYS B 1 196 ? 0.263 36.984 47.350 1.00 19.66 192 CYS B N 1
ATOM 3992 C CA A CYS B 1 196 ? 1.160 35.816 47.434 0.50 19.86 192 CYS B CA 1
ATOM 3993 C CA B CYS B 1 196 ? 1.106 35.834 47.466 0.50 20.54 192 CYS B CA 1
ATOM 3994 C C . CYS B 1 196 ? 2.227 36.135 48.449 1.00 19.89 192 CYS B C 1
ATOM 3995 O O . CYS B 1 196 ? 2.399 35.403 49.417 1.00 20.69 192 CYS B O 1
ATOM 4000 N N . HIS B 1 197 ? 2.941 37.239 48.229 1.00 19.00 193 HIS B N 1
ATOM 4001 C CA . HIS B 1 197 ? 3.882 37.748 49.222 1.00 18.40 193 HIS B CA 1
ATOM 4002 C C . HIS B 1 197 ? 3.000 38.576 50.111 1.00 17.51 193 HIS B C 1
ATOM 4003 O O . HIS B 1 197 ? 2.410 39.542 49.656 1.00 17.69 193 HIS B O 1
ATOM 4010 N N . LEU B 1 198 ? 2.881 38.178 51.377 1.00 16.42 194 LEU B N 1
ATOM 4011 C CA . LEU B 1 198 ? 1.744 38.564 52.178 1.00 15.82 194 LEU B CA 1
ATOM 4012 C C . LEU B 1 198 ? 2.072 39.558 53.273 1.00 15.65 194 LEU B C 1
ATOM 4013 O O . LEU B 1 198 ? 1.409 40.603 53.321 1.00 16.20 194 LEU B O 1
ATOM 4018 N N . LEU B 1 199 ? 3.080 39.244 54.116 1.00 14.46 195 LEU B N 1
ATOM 4019 C CA . LEU B 1 199 ? 3.347 39.986 55.365 1.00 13.96 195 LEU B CA 1
ATOM 4020 C C . LEU B 1 199 ? 4.795 40.344 55.410 1.00 13.63 195 LEU B C 1
ATOM 4021 O O . LEU B 1 199 ? 5.617 39.479 55.165 1.00 13.94 195 LEU B O 1
ATOM 4026 N N . TYR B 1 200 ? 5.089 41.606 55.736 1.00 13.31 196 TYR B N 1
ATOM 4027 C CA . TYR B 1 200 ? 6.445 42.110 55.818 1.00 13.46 196 TYR B CA 1
ATOM 4028 C C . TYR B 1 200 ? 6.626 42.691 57.233 1.00 13.26 196 TYR B C 1
ATOM 4029 O O . TYR B 1 200 ? 5.856 43.557 57.627 1.00 13.09 196 TYR B O 1
ATOM 4038 N N . GLN B 1 201 ? 7.619 42.221 57.980 1.00 12.97 197 GLN B N 1
ATOM 4039 C CA . GLN B 1 201 ? 7.863 42.700 59.354 1.00 13.37 197 GLN B CA 1
ATOM 4040 C C . GLN B 1 201 ? 9.290 43.215 59.401 1.00 13.86 197 GLN B C 1
ATOM 4041 O O . GLN B 1 201 ? 10.218 42.489 59.063 1.00 14.64 197 GLN B O 1
ATOM 4047 N N . PHE B 1 202 ? 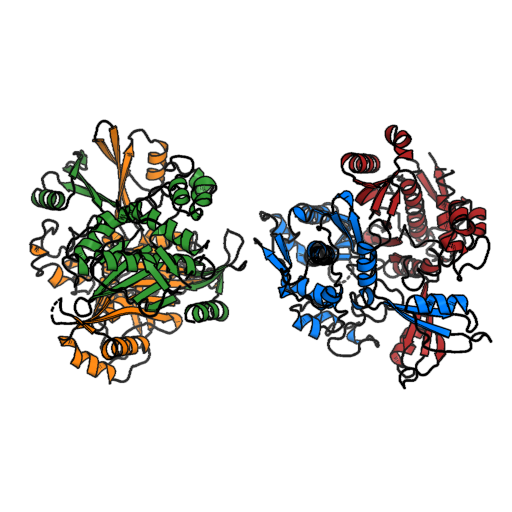9.458 44.458 59.865 1.00 13.90 198 PHE B N 1
ATOM 4048 C CA . PHE B 1 202 ? 10.790 45.059 60.007 1.00 14.74 198 PHE B CA 1
ATOM 4049 C C . PHE B 1 202 ? 11.253 44.906 61.443 1.00 15.23 198 PHE B C 1
ATOM 4050 O O . PHE B 1 202 ? 10.480 45.095 62.362 1.00 15.17 198 PHE B O 1
ATOM 4058 N N . LEU B 1 203 ? 12.553 44.660 61.644 1.00 15.54 199 LEU B N 1
ATOM 4059 C CA . LEU B 1 203 ? 13.059 44.406 62.966 1.00 16.86 199 LEU B CA 1
ATOM 4060 C C . LEU B 1 203 ? 14.328 45.233 63.134 1.00 17.29 199 LEU B C 1
ATOM 4061 O O . LEU B 1 203 ? 15.415 44.807 62.759 1.00 18.94 199 LEU B O 1
ATOM 4066 N N . PRO B 1 204 ? 14.175 46.453 63.645 1.00 17.62 200 PRO B N 1
ATOM 4067 C CA . PRO B 1 204 ? 15.391 47.245 63.893 1.00 18.64 200 PRO B CA 1
ATOM 4068 C C . PRO B 1 204 ? 16.242 46.711 65.066 1.00 20.06 200 PRO B C 1
ATOM 4069 O O . PRO B 1 204 ? 15.719 46.242 66.067 1.00 20.96 200 PRO B O 1
ATOM 4073 N N . ASN B 1 205 ? 17.552 46.809 64.931 1.00 21.73 201 ASN B N 1
ATOM 4074 C CA . ASN B 1 205 ? 18.501 46.491 66.001 1.00 22.83 201 ASN B CA 1
ATOM 4075 C C . ASN B 1 205 ? 19.101 47.868 66.345 1.00 24.04 201 ASN B C 1
ATOM 4076 O O . ASN B 1 205 ? 19.933 48.377 65.613 1.00 23.24 201 ASN B O 1
ATOM 4081 N N . VAL B 1 206 ? 18.592 48.447 67.437 1.00 24.85 202 VAL B N 1
ATOM 4082 C CA . VAL B 1 206 ? 18.846 49.830 67.820 1.00 26.28 202 VAL B CA 1
ATOM 4083 C C . VAL B 1 206 ? 20.319 49.965 68.103 1.00 27.44 202 VAL B C 1
ATOM 4084 O O . VAL B 1 206 ? 20.970 50.915 67.628 1.00 29.15 202 VAL B O 1
ATOM 4088 N N . GLU B 1 207 ? 20.870 49.006 68.848 1.00 28.08 203 GLU B N 1
ATOM 4089 C CA . GLU B 1 207 ? 22.286 49.074 69.265 1.00 29.35 203 GLU B CA 1
ATOM 4090 C C . GLU B 1 207 ? 23.314 48.990 68.120 1.00 29.81 203 GLU B C 1
ATOM 4091 O O . GLU B 1 207 ? 24.374 49.633 68.180 1.00 30.08 203 GLU B O 1
ATOM 4093 N N . ARG B 1 208 ? 23.033 48.173 67.107 1.00 28.57 204 ARG B N 1
ATOM 4094 C CA . ARG B 1 208 ? 23.897 48.029 65.953 1.00 28.54 204 ARG B CA 1
ATOM 4095 C C . ARG B 1 208 ? 23.491 48.915 64.772 1.00 27.35 204 ARG B C 1
ATOM 4096 O O . ARG B 1 208 ? 24.152 48.908 63.747 1.00 27.21 204 ARG B O 1
ATOM 4104 N N . ARG B 1 209 ? 22.397 49.663 64.911 1.00 27.21 205 ARG B N 1
ATOM 4105 C CA . ARG B 1 209 ? 21.874 50.481 63.819 1.00 26.68 205 ARG B CA 1
ATOM 4106 C C . ARG B 1 209 ? 21.719 49.665 62.542 1.00 24.93 205 ARG B C 1
ATOM 4107 O O . ARG B 1 209 ? 22.045 50.137 61.463 1.00 24.25 205 ARG B O 1
ATOM 4115 N N . GLU B 1 210 ? 21.131 48.465 62.671 1.00 23.10 206 GLU B N 1
ATOM 4116 C CA . GLU B 1 210 ? 20.899 47.569 61.542 1.00 21.82 206 GLU B CA 1
ATOM 4117 C C . GLU B 1 210 ? 19.424 47.305 61.484 1.00 19.97 206 GLU B C 1
ATOM 4118 O O . GLU B 1 210 ? 18.786 47.424 62.499 1.00 19.58 206 GLU B O 1
ATOM 4124 N N . ILE B 1 211 ? 18.919 46.995 60.304 1.00 18.63 207 ILE B N 1
ATOM 4125 C CA . ILE B 1 211 ? 17.482 46.658 60.189 1.00 17.34 207 ILE B CA 1
ATOM 4126 C C . ILE B 1 211 ? 17.321 45.391 59.369 1.00 17.15 207 ILE B C 1
ATOM 4127 O O . ILE B 1 211 ? 17.966 45.219 58.324 1.00 17.42 207 ILE B O 1
ATOM 4132 N N . SER B 1 212 ? 16.408 44.519 59.835 1.00 16.63 208 SER B N 1
ATOM 4133 C CA . SER B 1 212 ? 16.169 43.230 59.197 1.00 16.17 208 SER B CA 1
ATOM 4134 C C . SER B 1 212 ? 14.706 43.164 58.750 1.00 15.28 208 SER B C 1
ATOM 4135 O O . SER B 1 212 ? 13.873 43.938 59.216 1.00 15.67 208 SER B O 1
ATOM 4138 N N . LEU B 1 213 ? 14.425 42.227 57.852 1.00 15.31 209 LEU B N 1
ATOM 4139 C CA . LEU B 1 213 ? 13.075 42.037 57.299 1.00 14.91 209 LEU B CA 1
ATOM 4140 C C . LEU B 1 213 ? 12.725 40.549 57.327 1.00 15.11 209 LEU B C 1
ATOM 4141 O O . LEU B 1 213 ? 13.550 39.711 56.970 1.00 15.54 209 LEU B O 1
ATOM 4146 N N . CYS B 1 214 ? 11.483 40.244 57.735 1.00 14.80 210 CYS B N 1
ATOM 4147 C CA . CYS B 1 214 ? 10.921 38.906 57.636 1.00 15.25 210 CYS B CA 1
ATOM 4148 C C . CYS B 1 214 ? 9.730 39.035 56.698 1.00 14.77 210 CYS B C 1
ATOM 4149 O O . CYS B 1 214 ? 8.928 39.951 56.839 1.00 13.77 210 CYS B O 1
ATOM 4152 N N . LEU B 1 215 ? 9.664 38.151 55.711 1.00 15.01 211 LEU B N 1
ATOM 4153 C CA . LEU B 1 215 ? 8.629 38.222 54.677 1.00 15.03 211 LEU B CA 1
ATOM 4154 C C . LEU B 1 215 ? 7.944 36.860 54.626 1.00 15.01 211 LEU B C 1
ATOM 4155 O O . LEU B 1 215 ? 8.626 35.852 54.439 1.00 15.90 211 LEU B O 1
ATOM 4160 N N . TYR B 1 216 ? 6.613 36.839 54.780 1.00 14.43 212 TYR B N 1
ATOM 4161 C CA . TYR B 1 216 ? 5.825 35.602 54.719 1.00 15.04 212 TYR B CA 1
ATOM 4162 C C . TYR B 1 216 ? 5.165 35.539 53.371 1.00 15.26 212 TYR B C 1
ATOM 4163 O O . TYR B 1 216 ? 4.473 36.479 52.986 1.00 14.32 212 TYR B O 1
ATOM 4172 N N . ILE B 1 217 ? 5.432 34.438 52.676 1.00 16.57 213 ILE B N 1
ATOM 4173 C CA . ILE B 1 217 ? 4.897 34.128 51.349 1.00 17.41 213 ILE B CA 1
ATOM 4174 C C . ILE B 1 217 ? 3.895 32.997 51.445 1.00 17.96 213 ILE B C 1
ATOM 4175 O O . ILE B 1 217 ? 4.227 31.906 51.888 1.00 18.31 213 ILE B O 1
ATOM 4180 N N . ARG B 1 218 ? 2.653 33.240 51.025 1.00 17.57 214 ARG B N 1
ATOM 4181 C CA . ARG B 1 218 ? 1.628 32.231 51.093 1.00 18.53 214 ARG B CA 1
ATOM 4182 C C . ARG B 1 218 ? 1.921 31.050 50.142 1.00 19.48 214 ARG B C 1
ATOM 4183 O O . ARG B 1 218 ? 1.693 29.878 50.449 1.00 19.82 214 ARG B O 1
ATOM 4191 N N . SER B 1 219 ? 2.378 31.388 48.951 1.00 19.82 215 SER B N 1
ATOM 4192 C CA . SER B 1 219 ? 2.538 30.399 47.907 1.00 21.56 215 SER B CA 1
ATOM 4193 C C . SER B 1 219 ? 3.560 30.908 46.927 1.00 21.95 215 SER B C 1
ATOM 4194 O O . SER B 1 219 ? 3.537 32.084 46.604 1.00 21.06 215 SER B O 1
ATOM 4197 N N . ASN B 1 220 ? 4.496 30.057 46.507 1.00 22.65 216 ASN B N 1
ATOM 4198 C CA . ASN B 1 220 ? 5.535 30.463 45.538 1.00 23.98 216 ASN B CA 1
ATOM 4199 C C . ASN B 1 220 ? 5.722 29.331 44.552 1.00 24.61 216 ASN B C 1
ATOM 4200 O O . ASN B 1 220 ? 5.892 28.172 44.950 1.00 24.59 216 ASN B O 1
ATOM 4205 N N . ASP B 1 221 ? 5.735 29.691 43.275 1.00 24.82 217 ASP B N 1
ATOM 4206 C CA . ASP B 1 221 ? 6.446 28.942 42.271 1.00 25.94 217 ASP B CA 1
ATOM 4207 C C . ASP B 1 221 ? 7.946 29.176 42.535 1.00 25.68 217 ASP B C 1
ATOM 4208 O O . ASP B 1 221 ? 8.474 30.289 42.344 1.00 24.44 217 ASP B O 1
ATOM 4213 N N . VAL B 1 222 ? 8.630 28.149 43.005 1.00 26.16 218 VAL B N 1
ATOM 4214 C CA . VAL B 1 222 ? 10.001 28.334 43.450 1.00 26.67 218 VAL B CA 1
ATOM 4215 C C . VAL B 1 222 ? 10.915 28.597 42.249 1.00 27.96 218 VAL B C 1
ATOM 4216 O O . VAL B 1 222 ? 11.976 29.211 42.393 1.00 28.02 218 VAL B O 1
ATOM 4220 N N . GLY B 1 223 ? 10.509 28.122 41.073 1.00 28.80 219 GLY B N 1
ATOM 4221 C CA . GLY B 1 223 ? 11.295 28.326 39.854 1.00 30.11 219 GLY B CA 1
ATOM 4222 C C . GLY B 1 223 ? 11.215 29.765 39.401 1.00 30.16 219 GLY B C 1
ATOM 4223 O O . GLY B 1 223 ? 12.239 30.452 39.320 1.00 30.08 219 GLY B O 1
ATOM 4224 N N . LEU B 1 224 ? 9.991 30.246 39.158 1.00 30.36 220 LEU B N 1
ATOM 4225 C CA . LEU B 1 224 ? 9.792 31.544 38.511 1.00 30.86 220 LEU B CA 1
ATOM 4226 C C . LEU B 1 224 ? 9.416 32.665 39.459 1.00 29.32 220 LEU B C 1
ATOM 4227 O O . LEU B 1 224 ? 9.665 33.806 39.151 1.00 29.29 220 LEU B O 1
ATOM 4232 N N . GLY B 1 225 ? 8.779 32.352 40.589 1.00 27.69 221 GLY B N 1
ATOM 4233 C CA . GLY B 1 225 ? 8.306 33.376 41.506 1.00 26.48 221 GLY B CA 1
ATOM 4234 C C . GLY B 1 225 ? 9.315 33.747 42.583 1.00 25.41 221 GLY B C 1
ATOM 4235 O O . GLY B 1 225 ? 9.531 34.934 42.858 1.00 25.37 221 GLY B O 1
ATOM 4236 N N . THR B 1 226 ? 9.912 32.739 43.215 1.00 25.09 222 THR B N 1
ATOM 4237 C CA . THR B 1 226 ? 10.830 32.972 44.342 1.00 24.26 222 THR B CA 1
ATOM 4238 C C . THR B 1 226 ? 11.952 33.965 43.991 1.00 24.52 222 THR B C 1
ATOM 4239 O O . THR B 1 226 ? 12.187 34.909 44.751 1.00 23.09 222 THR B O 1
ATOM 4243 N N . PRO B 1 227 ? 12.586 33.822 42.823 1.00 25.30 223 PRO B N 1
ATOM 4244 C CA . PRO B 1 227 ? 13.678 34.783 42.535 1.00 25.42 223 PRO B CA 1
ATOM 4245 C C . PRO B 1 227 ? 13.244 36.262 42.474 1.00 24.61 223 PRO B C 1
ATOM 4246 O O . PRO B 1 227 ? 13.958 37.172 42.932 1.00 24.34 223 PRO B O 1
ATOM 4250 N N . PHE B 1 228 ? 12.044 36.461 41.945 1.00 24.86 224 PHE B N 1
ATOM 4251 C CA . PHE B 1 228 ? 11.388 37.726 41.820 1.00 25.15 224 PHE B CA 1
ATOM 4252 C C . PHE B 1 228 ? 11.113 38.366 43.175 1.00 23.76 224 PHE B C 1
ATOM 4253 O O . PHE B 1 228 ? 11.501 39.509 43.432 1.00 22.85 224 PHE B O 1
ATOM 4261 N N . ASN B 1 229 ? 10.419 37.617 44.037 1.00 22.34 225 ASN B N 1
ATOM 4262 C CA . ASN B 1 229 ? 10.066 38.069 45.375 1.00 21.54 225 ASN B CA 1
ATOM 4263 C C . ASN B 1 229 ? 11.290 38.306 46.304 1.00 19.64 225 ASN B C 1
ATOM 4264 O O . ASN B 1 229 ? 11.256 39.203 47.155 1.00 18.85 225 ASN B O 1
ATOM 4269 N N . LEU B 1 230 ? 12.349 37.517 46.138 1.00 18.96 226 LEU B N 1
ATOM 4270 C CA . LEU B 1 230 ? 13.624 37.751 46.849 1.00 18.55 226 LEU B CA 1
ATOM 4271 C C . LEU B 1 230 ? 14.208 39.120 46.473 1.00 18.03 226 LEU B C 1
ATOM 4272 O O . LEU B 1 230 ? 14.578 39.898 47.346 1.00 17.08 226 LEU B O 1
ATOM 4277 N N . ALA B 1 231 ? 14.213 39.435 45.177 1.00 17.75 227 ALA B N 1
ATOM 4278 C CA . ALA B 1 231 ? 14.703 40.732 44.712 1.00 17.58 227 ALA B CA 1
ATOM 4279 C C . ALA B 1 231 ? 13.920 41.884 45.290 1.00 16.79 227 ALA B C 1
ATOM 4280 O O . ALA B 1 231 ? 14.469 42.880 45.749 1.00 17.01 227 ALA B O 1
ATOM 4282 N N . GLU B 1 232 ? 12.599 41.786 45.217 1.00 16.21 228 GLU B N 1
ATOM 4283 C CA A GLU B 1 232 ? 11.722 42.831 45.712 0.50 15.69 228 GLU B CA 1
ATOM 4284 C CA B GLU B 1 232 ? 11.749 42.854 45.704 0.50 15.65 228 GLU B CA 1
ATOM 4285 C C . GLU B 1 232 ? 11.905 43.073 47.201 1.00 14.99 228 GLU B C 1
ATOM 4286 O O . GLU B 1 232 ? 11.976 44.222 47.663 1.00 14.64 228 GLU B O 1
ATOM 4297 N N . GLY B 1 233 ? 11.936 41.991 47.962 1.00 14.79 229 GLY B N 1
ATOM 4298 C CA . GLY B 1 233 ? 12.069 42.092 49.420 1.00 14.82 229 GLY B CA 1
ATOM 4299 C C . GLY B 1 233 ? 13.392 42.734 49.827 1.00 15.19 229 GLY B C 1
ATOM 4300 O O . GLY B 1 233 ? 13.434 43.648 50.671 1.00 14.75 229 GLY B O 1
ATOM 4301 N N . ALA B 1 234 ? 14.460 42.252 49.230 1.00 16.08 230 ALA B N 1
ATOM 4302 C CA . ALA B 1 234 ? 15.775 42.820 49.504 1.00 16.72 230 ALA B CA 1
ATOM 4303 C C . ALA B 1 234 ? 15.839 44.306 49.146 1.00 16.71 230 ALA B C 1
ATOM 4304 O O . ALA B 1 234 ? 16.458 45.117 49.888 1.00 17.21 230 ALA B O 1
ATOM 4306 N N . ALA B 1 235 ? 15.298 44.650 47.981 1.00 16.41 231 ALA B N 1
ATOM 4307 C CA . ALA B 1 235 ? 15.256 46.055 47.550 1.00 16.40 231 ALA B CA 1
ATOM 4308 C C . ALA B 1 235 ? 14.482 46.918 48.521 1.00 15.93 231 ALA B C 1
ATOM 4309 O O . ALA B 1 235 ? 14.901 48.028 48.858 1.00 16.40 231 ALA B O 1
ATOM 4311 N N . LEU B 1 236 ? 13.320 46.438 48.951 1.00 15.33 232 LEU B N 1
ATOM 4312 C CA . LEU B 1 236 ? 12.511 47.180 49.895 1.00 14.99 232 LEU B CA 1
ATOM 4313 C C . LEU B 1 236 ? 13.235 47.445 51.201 1.00 15.27 232 LEU B C 1
ATOM 4314 O O . LEU B 1 236 ? 13.234 48.579 51.683 1.00 15.02 232 LEU B O 1
ATOM 4319 N N . LEU B 1 237 ? 13.902 46.434 51.733 1.00 15.86 233 LEU B N 1
ATOM 4320 C CA . LEU B 1 237 ? 14.575 46.572 53.006 1.00 16.05 233 LEU B CA 1
ATOM 4321 C C . LEU B 1 237 ? 15.685 47.619 52.862 1.00 16.34 233 LEU B C 1
ATOM 4322 O O . LEU B 1 237 ? 15.861 48.440 53.751 1.00 16.42 233 LEU B O 1
ATOM 4327 N N . THR B 1 238 ? 16.308 47.636 51.690 1.00 16.61 234 THR B N 1
ATOM 4328 C CA . THR B 1 238 ? 17.427 48.559 51.398 1.00 17.23 234 THR B CA 1
ATOM 4329 C C . THR B 1 238 ? 16.904 50.006 51.376 1.00 17.17 234 THR B C 1
ATOM 4330 O O . THR B 1 238 ? 17.528 50.915 51.986 1.00 18.16 234 THR B O 1
ATOM 4334 N N . LEU B 1 239 ? 15.722 50.202 50.749 1.00 16.83 235 LEU B N 1
ATOM 4335 C CA . LEU B 1 239 ? 15.088 51.517 50.668 1.00 16.61 235 LEU B CA 1
ATOM 4336 C C . LEU B 1 239 ? 14.636 51.985 52.062 1.00 16.40 235 LEU B C 1
ATOM 4337 O O . LEU B 1 239 ? 14.847 53.143 52.463 1.00 16.40 235 LEU B O 1
ATOM 4342 N N . VAL B 1 240 ? 14.060 51.056 52.814 1.00 15.85 236 VAL B N 1
ATOM 4343 C CA . VAL B 1 240 ? 13.566 51.406 54.151 1.00 15.87 236 VAL B CA 1
ATOM 4344 C C . VAL B 1 240 ? 14.752 51.799 55.045 1.00 16.18 236 VAL B C 1
ATOM 4345 O O . VAL B 1 240 ? 14.689 52.794 55.803 1.00 16.27 236 VAL B O 1
ATOM 4349 N N . GLY B 1 241 ? 15.857 51.049 54.993 1.00 17.26 237 GLY B N 1
ATOM 4350 C CA . GLY B 1 241 ? 17.049 51.433 55.779 1.00 18.34 237 GLY B CA 1
ATOM 4351 C C . GLY B 1 241 ? 17.616 52.817 55.458 1.00 18.98 237 GLY B C 1
ATOM 4352 O O . GLY B 1 241 ? 17.945 53.627 56.361 1.00 19.61 237 GLY B O 1
ATOM 4353 N N . ARG B 1 242 ? 17.712 53.105 54.165 1.00 18.75 238 ARG B N 1
ATOM 4354 C CA . ARG B 1 242 ? 18.127 54.423 53.690 1.00 19.32 238 ARG B CA 1
ATOM 4355 C C . ARG B 1 242 ? 17.284 55.565 54.278 1.00 19.37 238 ARG B C 1
ATOM 4356 O O . ARG B 1 242 ? 17.814 56.571 54.755 1.00 20.16 238 ARG B O 1
ATOM 4364 N N . LEU B 1 243 ? 15.959 55.401 54.271 1.00 18.35 239 LEU B N 1
ATOM 4365 C CA . LEU B 1 243 ? 15.085 56.454 54.739 1.00 18.49 239 LEU B CA 1
ATOM 4366 C C . LEU B 1 243 ? 14.931 56.500 56.275 1.00 19.10 239 LEU B C 1
ATOM 4367 O O . LEU B 1 243 ? 14.295 57.423 56.802 1.00 20.25 239 LEU B O 1
ATOM 4372 N N . THR B 1 244 ? 15.393 55.482 56.988 1.00 19.49 240 THR B N 1
ATOM 4373 C CA . THR B 1 244 ? 15.198 55.442 58.451 1.00 20.11 240 THR B CA 1
ATOM 4374 C C . THR B 1 244 ? 16.491 55.445 59.304 1.00 21.63 240 THR B C 1
ATOM 4375 O O . THR B 1 244 ? 16.383 55.451 60.538 1.00 23.29 240 THR B O 1
ATOM 4379 N N . GLY B 1 245 ? 17.667 55.431 58.665 1.00 21.59 241 GLY B N 1
ATOM 4380 C CA . GLY B 1 245 ? 18.977 55.544 59.347 1.00 23.07 241 GLY B CA 1
ATOM 4381 C C . GLY B 1 245 ? 19.558 54.222 59.812 1.00 22.64 241 GLY B C 1
ATOM 4382 O O . GLY B 1 245 ? 20.387 54.207 60.722 1.00 24.41 241 GLY B O 1
ATOM 4383 N N . TYR B 1 246 ? 19.101 53.109 59.214 1.00 21.45 242 TYR B N 1
ATOM 4384 C CA . TYR B 1 246 ? 19.564 51.749 59.546 1.00 21.13 242 TYR B CA 1
ATOM 4385 C C . TYR B 1 246 ? 20.190 51.052 58.349 1.00 21.24 242 TYR B C 1
ATOM 4386 O O . TYR B 1 246 ? 19.729 51.176 57.216 1.00 21.06 242 TYR B O 1
ATOM 4395 N N . SER B 1 247 ? 21.269 50.331 58.608 1.00 21.94 243 SER B N 1
ATOM 4396 C CA A SER B 1 247 ? 21.924 49.526 57.604 0.50 21.98 243 SER B CA 1
ATOM 4397 C CA B SER B 1 247 ? 21.897 49.540 57.579 0.50 22.01 243 SER B CA 1
ATOM 4398 C C . SER B 1 247 ? 21.160 48.220 57.416 1.00 21.07 243 SER B C 1
ATOM 4399 O O . SER B 1 247 ? 20.888 47.543 58.393 1.00 20.36 243 SER B O 1
ATOM 4404 N N . PRO B 1 248 ? 20.865 47.839 56.160 1.00 20.57 244 PRO B N 1
ATOM 4405 C CA . PRO B 1 248 ? 20.134 46.573 55.961 1.00 20.24 244 PRO B CA 1
ATOM 4406 C C . PRO B 1 248 ? 20.946 45.350 56.339 1.00 21.04 244 PRO B C 1
ATOM 4407 O O . PRO B 1 248 ? 22.176 45.263 56.051 1.00 21.90 244 PRO B O 1
ATOM 4411 N N . ARG B 1 249 ? 20.289 44.401 57.001 1.00 20.59 245 ARG B N 1
ATOM 4412 C CA . ARG B 1 249 ? 20.993 43.237 57.487 1.00 21.38 245 ARG B CA 1
ATOM 4413 C C . ARG B 1 249 ? 20.304 41.917 57.088 1.00 20.52 245 ARG B C 1
ATOM 4414 O O . ARG B 1 249 ? 20.466 41.473 55.946 1.00 20.13 245 ARG B O 1
ATOM 4422 N N . TRP B 1 250 ? 19.545 41.287 57.991 1.00 20.16 246 TRP B N 1
ATOM 4423 C CA . TRP B 1 250 ? 18.975 39.976 57.677 1.00 19.78 246 TRP B CA 1
ATOM 4424 C C . TRP B 1 250 ? 17.685 40.088 56.905 1.00 18.55 246 TRP B C 1
ATOM 4425 O O . TRP B 1 250 ? 16.851 40.911 57.209 1.00 17.82 246 TRP B O 1
ATOM 4436 N N . PHE B 1 251 ? 17.541 39.232 55.895 1.00 18.32 247 PHE B N 1
ATOM 4437 C CA . PHE B 1 251 ? 16.340 39.115 55.110 1.00 17.66 247 PHE B CA 1
ATOM 4438 C C . PHE B 1 251 ? 15.918 37.656 55.194 1.00 17.75 247 PHE B C 1
ATOM 4439 O O . PHE B 1 251 ? 16.582 36.783 54.642 1.00 18.19 247 PHE B O 1
ATOM 4447 N N . THR B 1 252 ? 14.830 37.409 55.918 1.00 17.30 248 THR B N 1
ATOM 4448 C CA . THR B 1 252 ? 14.341 36.056 56.128 1.00 17.23 248 THR B CA 1
ATOM 4449 C C . THR B 1 252 ? 13.042 35.890 55.332 1.00 16.78 248 THR B C 1
ATOM 4450 O O . THR B 1 252 ? 12.129 36.721 55.405 1.00 15.90 248 THR B O 1
ATOM 4454 N N . TYR B 1 253 ? 13.018 34.842 54.529 1.00 17.12 249 TYR B N 1
ATOM 4455 C CA . TYR B 1 253 ? 11.975 34.577 53.561 1.00 17.38 249 TYR B CA 1
ATOM 4456 C C . TYR B 1 253 ? 11.301 33.280 53.945 1.00 16.94 249 TYR B C 1
ATOM 4457 O O . TYR B 1 253 ? 11.899 32.215 53.814 1.00 17.62 249 TYR B O 1
ATOM 4466 N N . PHE B 1 254 ? 10.057 33.374 54.395 1.00 16.09 250 PHE B N 1
ATOM 4467 C CA . PHE B 1 254 ? 9.330 32.234 54.882 1.00 16.31 250 PHE B CA 1
ATOM 4468 C C . PHE B 1 254 ? 8.275 31.861 53.853 1.00 16.26 250 PHE B C 1
ATOM 4469 O O . PHE B 1 254 ? 7.502 32.749 53.433 1.00 15.84 250 PHE B O 1
ATOM 4477 N N . ILE B 1 255 ? 8.225 30.583 53.456 1.00 16.86 251 ILE B N 1
ATOM 4478 C CA . ILE B 1 255 ? 7.308 30.153 52.415 1.00 17.05 251 ILE B CA 1
ATOM 4479 C C . ILE B 1 255 ? 6.382 29.095 52.941 1.00 17.17 251 ILE B C 1
ATOM 4480 O O . ILE B 1 255 ? 6.823 28.104 53.506 1.00 17.31 251 ILE B O 1
ATOM 4485 N N . GLY B 1 256 ? 5.084 29.315 52.746 1.00 16.96 252 GLY B N 1
ATOM 4486 C CA . GLY B 1 256 ? 4.088 28.339 53.100 1.00 17.50 252 GLY B CA 1
ATOM 4487 C C . GLY B 1 256 ? 4.018 27.228 52.080 1.00 18.91 252 GLY B C 1
ATOM 4488 O O . GLY B 1 256 ? 4.483 26.126 52.343 1.00 19.69 252 GLY B O 1
ATOM 4489 N N . ASP B 1 257 ? 3.421 27.492 50.916 1.00 19.24 253 ASP B N 1
ATOM 4490 C CA . ASP B 1 257 ? 3.298 26.474 49.857 1.00 20.78 253 ASP B CA 1
ATOM 4491 C C . ASP B 1 257 ? 4.455 26.694 48.880 1.00 21.12 253 ASP B C 1
ATOM 4492 O O . ASP B 1 257 ? 4.400 27.568 48.009 1.00 20.87 253 ASP B O 1
ATOM 4497 N N . ALA B 1 258 ? 5.520 25.922 49.055 1.00 21.50 254 ALA B N 1
ATOM 4498 C CA . ALA B 1 258 ? 6.683 25.979 48.176 1.00 22.21 254 ALA B CA 1
ATOM 4499 C C . ALA B 1 258 ? 6.603 24.848 47.151 1.00 23.31 254 ALA B C 1
ATOM 4500 O O . ALA B 1 258 ? 6.739 23.686 47.514 1.00 23.88 254 ALA B O 1
ATOM 4502 N N . HIS B 1 259 ? 6.386 25.190 45.876 1.00 24.10 255 HIS B N 1
ATOM 4503 C CA . HIS B 1 259 ? 6.185 24.167 44.844 1.00 25.58 255 HIS B CA 1
ATOM 4504 C C . HIS B 1 259 ? 6.870 24.474 43.545 1.00 26.85 255 HIS B C 1
ATOM 4505 O O . HIS B 1 259 ? 7.241 25.617 43.251 1.00 25.87 255 HIS B O 1
ATOM 4512 N N . ILE B 1 260 ? 6.978 23.423 42.730 1.00 28.57 256 ILE B N 1
ATOM 4513 C CA . ILE B 1 260 ? 7.574 23.485 41.418 1.00 30.52 256 ILE B CA 1
ATOM 4514 C C . ILE B 1 260 ? 6.566 22.878 40.451 1.00 32.10 256 ILE B C 1
ATOM 4515 O O . ILE B 1 260 ? 5.945 21.872 40.763 1.00 32.59 256 ILE B O 1
ATOM 4520 N N . TYR B 1 261 ? 6.413 23.494 39.284 1.00 33.85 257 TYR B N 1
ATOM 4521 C CA . TYR B 1 261 ? 5.488 23.009 38.248 1.00 35.61 257 TYR B CA 1
ATOM 4522 C C . TYR B 1 261 ? 6.143 21.929 37.406 1.00 37.69 257 TYR B C 1
ATOM 4523 O O . TYR B 1 261 ? 7.328 22.023 37.073 1.00 37.43 257 TYR B O 1
ATOM 4532 N N . GLU B 1 262 ? 5.374 20.883 37.088 1.00 39.65 258 GLU B N 1
ATOM 4533 C CA . GLU B 1 262 ? 5.893 19.745 36.320 1.00 42.42 258 GLU B CA 1
ATOM 4534 C C . GLU B 1 262 ? 6.515 20.169 34.990 1.00 43.20 258 GLU B C 1
ATOM 4535 O O . GLU B 1 262 ? 7.577 19.654 34.617 1.00 44.03 258 GLU B O 1
ATOM 4541 N N . ASN B 1 263 ? 5.884 21.126 34.300 1.00 43.30 259 ASN B N 1
ATOM 4542 C CA . ASN B 1 263 ? 6.399 21.601 32.999 1.00 44.12 259 ASN B CA 1
ATOM 4543 C C . ASN B 1 263 ? 7.634 22.519 33.104 1.00 43.31 259 ASN B C 1
ATOM 4544 O O . ASN B 1 263 ? 8.111 23.025 32.091 1.00 42.33 259 ASN B O 1
ATOM 4549 N N . GLN B 1 264 ? 8.154 22.725 34.319 1.00 41.30 260 GLN B N 1
ATOM 4550 C CA . GLN B 1 264 ? 9.412 23.450 34.506 1.00 41.31 260 GLN B CA 1
ATOM 4551 C C . GLN B 1 264 ? 10.588 22.521 34.864 1.00 42.43 260 GLN B C 1
ATOM 4552 O O . GLN B 1 264 ? 11.710 22.985 34.988 1.00 41.90 260 GLN B O 1
ATOM 4558 N N . LEU B 1 265 ? 10.342 21.221 35.011 1.00 44.40 261 LEU B N 1
ATOM 4559 C CA . LEU B 1 265 ? 11.353 20.299 35.563 1.00 47.29 261 LEU B CA 1
ATOM 4560 C C . LEU B 1 265 ? 12.707 20.284 34.841 1.00 50.16 261 LEU B C 1
ATOM 4561 O O . LEU B 1 265 ? 13.752 20.415 35.482 1.00 50.83 261 LEU B O 1
ATOM 4566 N N . ASP B 1 266 ? 12.687 20.080 33.522 1.00 53.28 262 ASP B N 1
ATOM 4567 C CA . ASP B 1 266 ? 13.922 20.053 32.734 1.00 54.67 262 ASP B CA 1
ATOM 4568 C C . ASP B 1 266 ? 14.682 21.379 32.859 1.00 54.22 262 ASP B C 1
ATOM 4569 O O . ASP B 1 266 ? 15.894 21.375 33.079 1.00 56.67 262 ASP B O 1
ATOM 4571 N N . MET B 1 267 ? 13.978 22.503 32.732 1.00 52.26 263 MET B N 1
ATOM 4572 C CA . MET B 1 267 ? 14.608 23.822 32.854 1.00 51.53 263 MET B CA 1
ATOM 4573 C C . MET B 1 267 ? 15.337 23.960 34.194 1.00 51.43 263 MET B C 1
ATOM 4574 O O . MET B 1 267 ? 16.523 24.300 34.224 1.00 51.32 263 MET B O 1
ATOM 4576 N N . LEU B 1 268 ? 14.626 23.679 35.294 1.00 50.42 264 LEU B N 1
ATOM 4577 C CA . LEU B 1 268 ? 15.212 23.736 36.643 1.00 50.22 264 LEU B CA 1
ATOM 4578 C C . LEU B 1 268 ? 16.345 22.734 36.810 1.00 52.08 264 LEU B C 1
ATOM 4579 O O . LEU B 1 268 ? 17.359 23.042 37.440 1.00 52.85 264 LEU B O 1
ATOM 4584 N N . LYS B 1 269 ? 16.168 21.543 36.241 1.00 53.78 265 LYS B N 1
ATOM 4585 C CA . LYS B 1 269 ? 17.193 20.502 36.268 1.00 56.41 265 LYS B CA 1
ATOM 4586 C C . LYS B 1 269 ? 18.524 21.008 35.710 1.00 57.45 265 LYS B C 1
ATOM 4587 O O . LYS B 1 269 ? 19.577 20.765 36.300 1.00 57.73 265 LYS B O 1
ATOM 4589 N N . GLN B 1 270 ? 18.469 21.712 34.577 1.00 58.61 266 GLN B N 1
ATOM 4590 C CA . GLN B 1 270 ? 19.672 22.288 33.958 1.00 59.58 266 GLN B CA 1
ATOM 4591 C C . GLN B 1 270 ? 20.316 23.375 34.839 1.00 58.47 266 GLN B C 1
ATOM 4592 O O . GLN B 1 270 ? 21.542 23.499 34.864 1.00 59.18 266 GLN B O 1
ATOM 4594 N N . GLN B 1 271 ? 19.500 24.141 35.567 1.00 56.52 267 GLN B N 1
ATOM 4595 C CA . GLN B 1 271 ? 20.019 25.138 36.517 1.00 55.57 267 GLN B CA 1
ATOM 4596 C C . GLN B 1 271 ? 20.767 24.483 37.681 1.00 57.04 267 GLN B C 1
ATOM 4597 O O . GLN B 1 271 ? 21.796 24.989 38.141 1.00 57.16 267 GLN B O 1
ATOM 4603 N N . LEU B 1 272 ? 20.227 23.369 38.171 1.00 58.67 268 LEU B N 1
ATOM 4604 C CA . LEU B 1 272 ? 20.836 22.636 39.277 1.00 60.02 268 LEU B CA 1
ATOM 4605 C C . LEU B 1 272 ? 22.221 22.095 38.907 1.00 62.85 268 LEU B C 1
ATOM 4606 O O . LEU B 1 272 ? 23.044 21.852 39.792 1.00 64.38 268 LEU B O 1
ATOM 4608 N N . GLU B 1 273 ? 22.465 21.905 37.608 1.00 62.94 269 GLU B N 1
ATOM 4609 C CA . GLU B 1 273 ? 23.761 21.439 37.107 1.00 65.03 269 GLU B CA 1
ATOM 4610 C C . GLU B 1 273 ? 24.754 22.585 36.844 1.00 65.08 269 GLU B C 1
ATOM 4611 O O . GLU B 1 273 ? 25.964 22.362 36.852 1.00 67.17 269 GLU B O 1
ATOM 4613 N N . ARG B 1 274 ? 24.254 23.801 36.619 1.00 64.34 270 ARG B N 1
ATOM 4614 C CA . ARG B 1 274 ? 25.120 24.954 36.310 1.00 64.23 270 ARG B CA 1
ATOM 4615 C C . ARG B 1 274 ? 25.878 25.468 37.543 1.00 63.96 270 ARG B C 1
ATOM 4616 O O . ARG B 1 274 ? 25.359 25.424 38.662 1.00 62.32 270 ARG B O 1
ATOM 4618 N N . GLU B 1 275 ? 27.103 25.955 37.320 1.00 64.33 271 GLU B N 1
ATOM 4619 C CA . GLU B 1 275 ? 27.957 26.494 38.390 1.00 63.18 271 GLU B CA 1
ATOM 4620 C C . GLU B 1 275 ? 27.456 27.877 38.858 1.00 60.66 271 GLU B C 1
ATOM 4621 O O . GLU B 1 275 ? 27.362 28.803 38.046 1.00 58.79 271 GLU B O 1
ATOM 4623 N N . PRO B 1 276 ? 27.131 28.026 40.163 1.00 59.28 272 PRO B N 1
ATOM 4624 C CA . PRO B 1 276 ? 26.596 29.318 40.641 1.00 57.08 272 PRO B CA 1
ATOM 4625 C C . PRO B 1 276 ? 27.670 30.403 40.796 1.00 56.44 272 PRO B C 1
ATOM 4626 O O . PRO B 1 276 ? 28.763 30.118 41.296 1.00 58.55 272 PRO B O 1
ATOM 4630 N N . PHE B 1 277 ? 27.359 31.626 40.362 1.00 53.10 273 PHE B N 1
ATOM 4631 C CA . PHE B 1 277 ? 28.280 32.760 40.512 1.00 51.08 273 PHE B CA 1
ATOM 4632 C C . PHE B 1 277 ? 28.077 33.385 41.879 1.00 47.96 273 PHE B C 1
ATOM 4633 O O . PHE B 1 277 ? 27.033 33.183 42.500 1.00 46.40 273 PHE B O 1
ATOM 4641 N N . GLU B 1 278 ? 29.076 34.141 42.341 1.00 46.11 274 GLU B N 1
ATOM 4642 C CA . GLU B 1 278 ? 28.950 34.937 43.570 1.00 43.45 274 GLU B CA 1
ATOM 4643 C C . GLU B 1 278 ? 27.868 35.993 43.391 1.00 40.10 274 GLU B C 1
ATOM 4644 O O . GLU B 1 278 ? 27.611 36.452 42.276 1.00 38.73 274 GLU B O 1
ATOM 4646 N N . SER B 1 279 ? 27.259 36.387 44.501 1.00 37.88 275 SER B N 1
ATOM 4647 C CA . SER B 1 279 ? 26.173 37.380 44.499 1.00 34.84 275 SER B CA 1
ATOM 4648 C C . SER B 1 279 ? 26.608 38.774 44.043 1.00 32.82 275 SER B C 1
ATOM 4649 O O . SER B 1 279 ? 27.728 39.202 44.317 1.00 33.96 275 SER B O 1
ATOM 4652 N N . PRO B 1 280 ? 25.725 39.490 43.333 1.00 30.71 276 PRO B N 1
ATOM 4653 C CA . PRO B 1 280 ? 26.006 40.870 43.017 1.00 29.70 276 PRO B CA 1
ATOM 4654 C C . PRO B 1 280 ? 25.716 41.737 44.224 1.00 28.88 276 PRO B C 1
ATOM 4655 O O . PRO B 1 280 ? 25.360 41.230 45.299 1.00 28.60 276 PRO B O 1
ATOM 4659 N N . ARG B 1 281 ? 25.860 43.041 44.055 1.00 28.34 277 ARG B N 1
ATOM 4660 C CA . ARG B 1 281 ? 25.486 43.981 45.091 1.00 27.56 277 ARG B CA 1
ATOM 4661 C C . ARG B 1 281 ? 24.429 44.909 44.515 1.00 26.55 277 ARG B C 1
ATOM 4662 O O . ARG B 1 281 ? 24.395 45.173 43.317 1.00 26.99 277 ARG B O 1
ATOM 4670 N N . LEU B 1 282 ? 23.606 45.417 45.394 1.00 25.72 278 LEU B N 1
ATOM 4671 C CA . LEU B 1 282 ? 22.547 46.335 45.025 1.00 25.35 278 LEU B CA 1
ATOM 4672 C C . LEU B 1 282 ? 23.026 47.729 45.347 1.00 25.91 278 LEU B C 1
ATOM 4673 O O . LEU B 1 282 ? 23.477 47.964 46.462 1.00 27.07 278 LEU B O 1
ATOM 4678 N N . GLU B 1 283 ? 22.918 48.652 44.400 1.00 26.76 279 GLU B N 1
ATOM 4679 C CA . GLU B 1 283 ? 23.127 50.061 44.697 1.00 28.26 279 GLU B CA 1
ATOM 4680 C C . GLU B 1 283 ? 21.822 50.807 44.614 1.00 27.06 279 GLU B C 1
ATOM 4681 O O . GLU B 1 283 ? 21.106 50.697 43.628 1.00 27.16 279 GLU B O 1
ATOM 4687 N N . LEU B 1 284 ? 21.513 51.528 45.685 1.00 25.83 280 LEU B N 1
ATOM 4688 C CA . LEU B 1 284 ? 20.398 52.450 45.710 1.00 25.43 280 LEU B CA 1
ATOM 4689 C C . LEU B 1 284 ? 21.015 53.840 45.520 1.00 25.51 280 LEU B C 1
ATOM 4690 O O . LEU B 1 284 ? 21.938 54.224 46.270 1.00 26.88 280 LEU B O 1
ATOM 4695 N N . ALA B 1 285 ? 20.549 54.537 44.486 1.00 25.18 281 ALA B N 1
ATOM 4696 C CA . ALA B 1 285 ? 21.148 55.785 44.000 1.00 26.14 281 ALA B CA 1
ATOM 4697 C C . ALA B 1 285 ? 21.325 56.840 45.098 1.00 26.45 281 ALA B C 1
ATOM 4698 O O . ALA B 1 285 ? 20.509 56.948 45.998 1.00 26.11 281 ALA B O 1
ATOM 4700 N N . GLU B 1 286 ? 22.424 57.595 45.010 1.00 27.26 282 GLU B N 1
ATOM 4701 C CA . GLU B 1 286 ? 22.789 58.609 46.009 1.00 27.81 282 GLU B CA 1
ATOM 4702 C C . GLU B 1 286 ? 21.759 59.722 46.142 1.00 27.85 282 GLU B C 1
ATOM 4703 O O . GLU B 1 286 ? 21.640 60.311 47.206 1.00 28.72 282 GLU B O 1
ATOM 4705 N N . ARG B 1 287 ? 20.989 59.989 45.094 1.00 27.99 283 ARG B N 1
ATOM 4706 C CA . ARG B 1 287 ? 19.945 61.004 45.160 1.00 28.60 283 ARG B CA 1
ATOM 4707 C C . ARG B 1 287 ? 18.814 60.657 46.141 1.00 27.56 283 ARG B C 1
ATOM 4708 O O . ARG B 1 287 ? 18.075 61.542 46.535 1.00 28.34 283 ARG B O 1
ATOM 4716 N N . VAL B 1 288 ? 18.659 59.381 46.517 1.00 26.56 284 VAL B N 1
ATOM 4717 C CA . VAL B 1 288 ? 17.729 59.015 47.606 1.00 25.11 284 VAL B CA 1
ATOM 4718 C C . VAL B 1 288 ? 18.459 59.319 48.915 1.00 25.12 284 VAL B C 1
ATOM 4719 O O . VAL B 1 288 ? 19.454 58.645 49.263 1.00 25.67 284 VAL B O 1
ATOM 4723 N N . PRO B 1 289 ? 18.003 60.360 49.635 1.00 24.95 285 PRO B N 1
ATOM 4724 C CA . PRO B 1 289 ? 18.789 60.865 50.765 1.00 26.29 285 PRO B CA 1
ATOM 4725 C C . PRO B 1 289 ? 18.839 59.867 51.916 1.00 25.98 285 PRO B C 1
ATOM 4726 O O . PRO B 1 289 ? 17.902 59.131 52.142 1.00 24.01 285 PRO B O 1
ATOM 4730 N N . ASP B 1 290 ? 19.965 59.846 52.607 1.00 26.91 286 ASP B N 1
ATOM 4731 C CA . ASP B 1 290 ? 20.241 58.908 53.687 1.00 27.61 286 ASP B CA 1
ATOM 4732 C C . ASP B 1 290 ? 19.972 59.643 54.987 1.00 28.13 286 ASP B C 1
ATOM 4733 O O . ASP B 1 290 ? 20.673 60.596 55.314 1.00 27.92 286 ASP B O 1
ATOM 4738 N N . TYR B 1 291 ? 18.930 59.221 55.693 1.00 27.83 287 TYR B N 1
ATOM 4739 C CA . TYR B 1 291 ? 18.525 59.821 56.969 1.00 28.74 287 TYR B CA 1
ATOM 4740 C C . TYR B 1 291 ? 19.630 59.832 58.054 1.00 30.30 287 TYR B C 1
ATOM 4741 O O . TYR B 1 291 ? 19.675 60.729 58.909 1.00 30.48 287 TYR B O 1
ATOM 4750 N N . ALA B 1 292 ? 20.526 58.851 58.008 1.00 29.75 288 ALA B N 1
ATOM 4751 C CA . ALA B 1 292 ? 21.628 58.787 58.953 1.00 31.68 288 ALA B CA 1
ATOM 4752 C C . ALA B 1 292 ? 22.592 59.933 58.724 1.00 33.34 288 ALA B C 1
ATOM 4753 O O . ALA B 1 292 ? 23.306 60.326 59.650 1.00 35.82 288 ALA B O 1
ATOM 4755 N N . LYS B 1 293 ? 22.618 60.462 57.497 1.00 32.96 289 LYS B N 1
ATOM 4756 C CA . LYS B 1 293 ? 23.531 61.570 57.137 1.00 34.40 289 LYS B CA 1
ATOM 4757 C C . LYS B 1 293 ? 22.839 62.920 57.227 1.00 34.61 289 LYS B C 1
ATOM 4758 O O . LYS B 1 293 ? 23.465 63.915 57.553 1.00 36.12 289 LYS B O 1
ATOM 4764 N N . THR B 1 294 ? 21.554 62.974 56.902 1.00 33.12 290 THR B N 1
ATOM 4765 C CA . THR B 1 294 ? 20.877 64.264 56.801 1.00 33.61 290 THR B CA 1
ATOM 4766 C C . THR B 1 294 ? 20.148 64.652 58.073 1.00 33.81 290 THR B C 1
ATOM 4767 O O . THR B 1 294 ? 20.035 65.840 58.359 1.00 34.86 290 THR B O 1
ATOM 4771 N N . GLY B 1 295 ? 19.625 63.666 58.804 1.00 33.03 291 GLY B N 1
ATOM 4772 C CA . GLY B 1 295 ? 18.796 63.924 59.967 1.00 32.97 291 GLY B CA 1
ATOM 4773 C C . GLY B 1 295 ? 17.417 64.464 59.603 1.00 32.50 291 GLY B C 1
ATOM 4774 O O . GLY B 1 295 ? 16.667 64.882 60.490 1.00 32.78 291 GLY B O 1
ATOM 4775 N N . LYS B 1 296 ? 17.085 64.436 58.306 1.00 31.43 292 LYS B N 1
ATOM 4776 C CA . LYS B 1 296 ? 15.832 64.966 57.799 1.00 31.19 292 LYS B CA 1
ATOM 4777 C C . LYS B 1 296 ? 14.958 63.778 57.381 1.00 28.50 292 LYS B C 1
ATOM 4778 O O . LYS B 1 296 ? 15.305 63.033 56.458 1.00 26.96 292 LYS B O 1
ATOM 4784 N N . TYR B 1 297 ? 13.833 63.597 58.061 1.00 26.73 293 TYR B N 1
ATOM 4785 C CA . TYR B 1 297 ? 12.942 62.487 57.756 1.00 25.08 293 TYR B CA 1
ATOM 4786 C C . TYR B 1 297 ? 12.101 62.804 56.517 1.00 24.64 293 TYR B C 1
ATOM 4787 O O . TYR B 1 297 ? 11.350 63.761 56.510 1.00 25.39 293 TYR B O 1
ATOM 4796 N N . GLU B 1 298 ? 12.223 61.978 55.481 1.00 24.31 294 GLU B N 1
ATOM 4797 C CA . GLU B 1 298 ? 11.666 62.270 54.156 1.00 23.85 294 GLU B CA 1
ATOM 4798 C C . GLU B 1 298 ? 11.011 61.008 53.576 1.00 22.17 294 GLU B C 1
ATOM 4799 O O . GLU B 1 298 ? 11.445 60.497 52.537 1.00 21.05 294 GLU B O 1
ATOM 4805 N N . PRO B 1 299 ? 9.960 60.513 54.258 1.00 20.97 295 PRO B N 1
ATOM 4806 C CA . PRO B 1 299 ? 9.290 59.292 53.785 1.00 20.63 295 PRO B CA 1
ATOM 4807 C C . PRO B 1 299 ? 8.553 59.427 52.456 1.00 20.51 295 PRO B C 1
ATOM 4808 O O . PRO B 1 299 ? 8.185 58.405 51.893 1.00 19.65 295 PRO B O 1
ATOM 4812 N N . GLN B 1 300 ? 8.374 60.649 51.952 1.00 21.49 296 GLN B N 1
ATOM 4813 C CA . GLN B 1 300 ? 7.869 60.867 50.589 1.00 21.99 296 GLN B CA 1
ATOM 4814 C C . GLN B 1 300 ? 8.704 60.171 49.509 1.00 21.10 296 GLN B C 1
ATOM 4815 O O . GLN B 1 300 ? 8.220 59.934 48.390 1.00 21.74 296 GLN B O 1
ATOM 4821 N N . TRP B 1 301 ? 9.949 59.825 49.824 1.00 20.23 297 TRP B N 1
ATOM 4822 C CA . TRP B 1 301 ? 10.750 59.029 48.902 1.00 20.38 297 TRP B CA 1
ATOM 4823 C C . TRP B 1 301 ? 10.232 57.657 48.576 1.00 19.62 297 TRP B C 1
ATOM 4824 O O . TRP B 1 301 ? 10.693 57.019 47.632 1.00 19.60 297 TRP B O 1
ATOM 4835 N N . LEU B 1 302 ? 9.260 57.175 49.332 1.00 19.33 298 LEU B N 1
ATOM 4836 C CA . LEU B 1 302 ? 8.581 55.921 48.962 1.00 19.26 298 LEU B CA 1
ATOM 4837 C C . LEU B 1 302 ? 7.874 56.0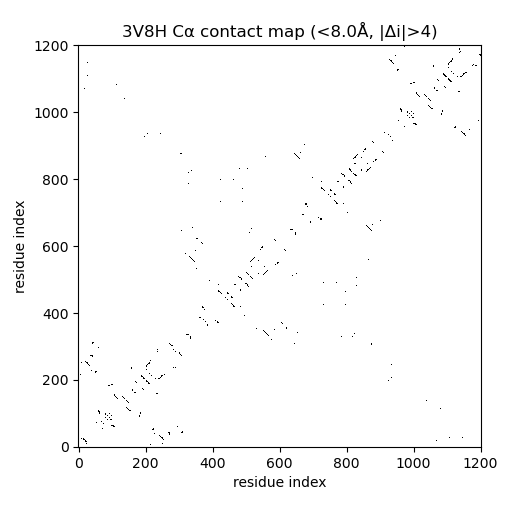62 47.608 1.00 20.19 298 LEU B C 1
ATOM 4838 O O . LEU B 1 302 ? 7.845 55.116 46.835 1.00 20.45 298 LEU B O 1
ATOM 4843 N N . GLU B 1 303 ? 7.331 57.246 47.350 1.00 21.48 299 GLU B N 1
ATOM 4844 C CA . GLU B 1 303 ? 6.757 57.637 46.061 1.00 23.74 299 GLU B CA 1
ATOM 4845 C C . GLU B 1 303 ? 7.729 58.144 45.019 1.00 25.12 299 GLU B C 1
ATOM 4846 O O . GLU B 1 303 ? 7.508 57.930 43.825 1.00 26.30 299 GLU B O 1
ATOM 4852 N N . ARG B 1 304 ? 8.773 58.840 45.456 1.00 24.96 300 ARG B N 1
ATOM 4853 C CA . ARG B 1 304 ? 9.659 59.567 44.540 1.00 25.94 300 ARG B CA 1
ATOM 4854 C C . ARG B 1 304 ? 10.702 58.639 43.941 1.00 23.94 300 ARG B C 1
ATOM 4855 O O . ARG B 1 304 ? 11.203 58.908 42.851 1.00 23.69 300 ARG B O 1
ATOM 4863 N N . VAL B 1 305 ? 11.022 57.531 44.619 1.00 21.70 301 VAL B N 1
ATOM 4864 C CA . VAL B 1 305 ? 12.041 56.597 44.090 1.00 21.17 301 VAL B CA 1
ATOM 4865 C C . VAL B 1 305 ? 11.510 56.003 42.768 1.00 20.62 301 VAL B C 1
ATOM 4866 O O . VAL B 1 305 ? 10.313 55.734 42.624 1.00 19.42 301 VAL B O 1
ATOM 4870 N N . GLU B 1 306 ? 12.408 55.845 41.801 1.00 21.15 302 GLU B N 1
ATOM 4871 C CA . GLU B 1 306 ? 12.123 55.295 40.480 1.00 22.13 302 GLU B CA 1
ATOM 4872 C C . GLU B 1 306 ? 12.875 53.991 40.278 1.00 21.71 302 GLU B C 1
ATOM 4873 O O . GLU B 1 306 ? 13.884 53.745 40.939 1.00 20.69 302 GLU B O 1
ATOM 4879 N N . PRO B 1 307 ? 12.425 53.155 39.330 1.00 21.66 303 PRO B N 1
ATOM 4880 C CA . PRO B 1 307 ? 13.214 51.930 39.076 1.00 22.57 303 PRO B CA 1
ATOM 4881 C C . PRO B 1 307 ? 14.703 52.166 38.789 1.00 22.72 303 PRO B C 1
ATOM 4882 O O . PRO B 1 307 ? 15.564 51.402 39.261 1.00 22.54 303 PRO B O 1
ATOM 4886 N N . SER B 1 308 ? 15.016 53.235 38.059 1.00 23.50 304 SER B N 1
ATOM 4887 C CA . SER B 1 308 ? 16.408 53.605 37.749 1.00 24.76 304 SER B CA 1
ATOM 4888 C C . SER B 1 308 ? 17.280 53.897 38.980 1.00 24.44 304 SER B C 1
ATOM 4889 O O . SER B 1 308 ? 18.525 53.980 38.862 1.00 24.92 304 SER B O 1
ATOM 4892 N N . ASP B 1 309 ? 16.652 54.079 40.148 1.00 23.67 305 ASP B N 1
ATOM 4893 C CA . ASP B 1 309 ? 17.402 54.304 41.395 1.00 23.34 305 ASP B CA 1
ATOM 4894 C C . ASP B 1 309 ? 17.977 53.008 41.966 1.00 23.11 305 ASP B C 1
ATOM 4895 O O . ASP B 1 309 ? 18.875 53.063 42.815 1.00 23.94 305 ASP B O 1
ATOM 4900 N N . PHE B 1 310 ? 17.528 51.859 41.474 1.00 22.07 306 PHE B N 1
ATOM 4901 C CA . PHE B 1 310 ? 18.034 50.542 41.911 1.00 22.12 306 PHE B CA 1
ATOM 4902 C C . PHE B 1 310 ? 18.854 49.894 40.810 1.00 23.20 306 PHE B C 1
ATOM 4903 O O . PHE B 1 310 ? 18.355 49.702 39.718 1.00 22.78 306 PHE B O 1
ATOM 4911 N N . THR B 1 311 ? 20.126 49.587 41.083 1.00 24.38 307 THR B N 1
ATOM 4912 C CA . THR B 1 311 ? 20.990 48.977 40.074 1.00 25.62 307 THR B CA 1
ATOM 4913 C C . THR B 1 311 ? 21.716 47.769 40.677 1.00 25.97 307 THR B C 1
ATOM 4914 O O . THR B 1 311 ? 22.061 47.767 41.859 1.00 26.08 307 THR B O 1
ATOM 4918 N N . LEU B 1 312 ? 21.931 46.729 39.885 1.00 26.50 308 LEU B N 1
ATOM 4919 C CA . LEU B 1 312 ? 22.758 45.614 40.319 1.00 27.87 308 LEU B CA 1
ATOM 4920 C C . LEU B 1 312 ? 24.156 45.790 39.773 1.00 29.32 308 LEU B C 1
ATOM 4921 O O . LEU B 1 312 ? 24.357 46.032 38.579 1.00 28.94 308 LEU B O 1
ATOM 4926 N N . VAL B 1 313 ? 25.121 45.675 40.662 1.00 30.78 309 VAL B N 1
ATOM 4927 C CA . VAL B 1 313 ? 26.513 45.837 40.288 1.00 32.44 309 VAL B CA 1
ATOM 4928 C C . VAL B 1 313 ? 27.229 44.497 40.419 1.00 34.48 309 VAL B C 1
ATOM 4929 O O . VAL B 1 313 ? 26.983 43.733 41.357 1.00 33.45 309 VAL B O 1
ATOM 4933 N N . GLY B 1 314 ? 28.108 44.224 39.456 1.00 35.97 310 GLY B N 1
ATOM 4934 C CA . GLY B 1 314 ? 28.799 42.942 39.370 1.00 38.42 310 GLY B CA 1
ATOM 4935 C C . GLY B 1 314 ? 27.896 41.739 39.133 1.00 39.18 310 GLY B C 1
ATOM 4936 O O . GLY B 1 314 ? 28.212 40.645 39.599 1.00 40.16 310 GLY B O 1
ATOM 4937 N N . TYR B 1 315 ? 26.790 41.911 38.400 1.00 38.92 311 TYR B N 1
ATOM 4938 C CA . TYR B 1 315 ? 25.859 40.803 38.180 1.00 39.22 311 TYR B CA 1
ATOM 4939 C C . TYR B 1 315 ? 26.315 39.857 37.062 1.00 41.94 311 TYR B C 1
ATOM 4940 O O . TYR B 1 315 ? 26.214 40.180 35.872 1.00 43.72 311 TYR B O 1
ATOM 4949 N N . ARG B 1 316 ? 26.824 38.694 37.458 1.00 42.81 312 ARG B N 1
ATOM 4950 C CA . ARG B 1 316 ? 27.225 37.649 36.515 1.00 45.51 312 ARG B CA 1
ATOM 4951 C C . ARG B 1 316 ? 26.182 36.529 36.572 1.00 46.01 312 ARG B C 1
ATOM 4952 O O . ARG B 1 316 ? 25.707 36.166 37.660 1.00 46.00 312 ARG B O 1
ATOM 4954 N N . HIS B 1 317 ? 25.809 36.005 35.406 1.00 46.65 313 HIS B N 1
ATOM 4955 C CA . HIS B 1 317 ? 24.782 34.965 35.325 1.00 47.49 313 HIS B CA 1
ATOM 4956 C C . HIS B 1 317 ? 24.950 34.078 34.120 1.00 48.98 313 HIS B C 1
ATOM 4957 O O . HIS B 1 317 ? 25.561 34.469 33.120 1.00 47.75 313 HIS B O 1
ATOM 4964 N N . HIS B 1 318 ? 24.386 32.878 34.222 1.00 50.07 314 HIS B N 1
ATOM 4965 C CA . HIS B 1 318 ? 24.338 31.928 33.118 1.00 53.26 314 HIS B CA 1
ATOM 4966 C C . HIS B 1 318 ? 23.264 32.287 32.134 1.00 53.76 314 HIS B C 1
ATOM 4967 O O . HIS B 1 318 ? 23.325 31.877 30.971 1.00 56.15 314 HIS B O 1
ATOM 4974 N N . LYS C 1 6 ? 15.237 19.207 70.330 1.00 48.75 2 LYS C N 1
ATOM 4975 C CA . LYS C 1 6 ? 16.574 19.272 69.676 1.00 50.79 2 LYS C CA 1
ATOM 4976 C C . LYS C 1 6 ? 16.671 20.480 68.750 1.00 49.37 2 LYS C C 1
ATOM 4977 O O . LYS C 1 6 ? 17.691 21.172 68.718 1.00 50.81 2 LYS C O 1
ATOM 4979 N N . GLN C 1 7 ? 15.621 20.717 67.974 1.00 46.76 3 GLN C N 1
ATOM 4980 C CA . GLN C 1 7 ? 15.533 21.925 67.162 1.00 43.60 3 GLN C CA 1
ATOM 4981 C C . GLN C 1 7 ? 15.366 23.123 68.063 1.00 43.39 3 GLN C C 1
ATOM 4982 O O . GLN C 1 7 ? 15.952 24.188 67.837 1.00 43.36 3 GLN C O 1
ATOM 4988 N N . TYR C 1 8 ? 14.490 22.950 69.047 1.00 42.46 4 TYR C N 1
ATOM 4989 C CA . TYR C 1 8 ? 14.196 23.997 70.001 1.00 41.65 4 TYR C CA 1
ATOM 4990 C C . TYR C 1 8 ? 15.474 24.393 70.734 1.00 42.64 4 TYR C C 1
ATOM 4991 O O . TYR C 1 8 ? 15.765 25.575 70.884 1.00 41.64 4 TYR C O 1
ATOM 5000 N N . LEU C 1 9 ? 16.242 23.393 71.158 1.00 43.96 5 LEU C N 1
ATOM 5001 C CA . LEU C 1 9 ? 17.536 23.624 71.801 1.00 45.21 5 LEU C CA 1
ATOM 5002 C C . LEU C 1 9 ? 18.570 24.267 70.876 1.00 44.40 5 LEU C C 1
ATOM 5003 O O . LEU C 1 9 ? 19.343 25.110 71.317 1.00 44.83 5 LEU C O 1
ATOM 5008 N N . ASP C 1 10 ? 18.599 23.868 69.607 1.00 43.27 6 ASP C N 1
ATOM 5009 C CA . ASP C 1 10 ? 19.486 24.512 68.630 1.00 43.64 6 ASP C CA 1
ATOM 5010 C C . ASP C 1 10 ? 19.127 25.979 68.432 1.00 40.86 6 ASP C C 1
ATOM 5011 O O . ASP C 1 10 ? 20.017 26.817 68.235 1.00 41.32 6 ASP C O 1
ATOM 5016 N N . LEU C 1 11 ? 17.831 26.292 68.463 1.00 37.57 7 LEU C N 1
ATOM 5017 C CA . LEU C 1 11 ? 17.393 27.681 68.353 1.00 34.76 7 LEU C CA 1
ATOM 5018 C C . LEU C 1 11 ? 17.856 28.465 69.577 1.00 35.11 7 LEU C C 1
ATOM 5019 O O . LEU C 1 11 ? 18.421 29.539 69.434 1.00 35.25 7 LEU C O 1
ATOM 5024 N N . VAL C 1 12 ? 17.642 27.909 70.769 1.00 36.28 8 VAL C N 1
ATOM 5025 C CA . VAL C 1 12 ? 18.146 28.513 72.009 1.00 37.58 8 VAL C CA 1
ATOM 5026 C C . VAL C 1 12 ? 19.648 28.814 71.900 1.00 38.86 8 VAL C C 1
ATOM 5027 O O . VAL C 1 12 ? 20.061 29.962 72.070 1.00 39.62 8 VAL C O 1
ATOM 5031 N N . ARG C 1 13 ? 20.452 27.790 71.599 1.00 40.78 9 ARG C N 1
ATOM 5032 C CA . ARG C 1 13 ? 21.906 27.938 71.431 1.00 43.01 9 ARG C CA 1
ATOM 5033 C C . ARG C 1 13 ? 22.264 29.010 70.402 1.00 42.12 9 ARG C C 1
ATOM 5034 O O . ARG C 1 13 ? 23.200 29.772 70.612 1.00 41.78 9 ARG C O 1
ATOM 5036 N N . THR C 1 14 ? 21.512 29.068 69.301 1.00 39.57 10 THR C N 1
ATOM 5037 C CA . THR C 1 14 ? 21.783 30.040 68.245 1.00 38.50 10 THR C CA 1
ATOM 5038 C C . THR C 1 14 ? 21.527 31.456 68.729 1.00 37.05 10 THR C C 1
ATOM 5039 O O . THR C 1 14 ? 22.291 32.365 68.411 1.00 37.20 10 THR C O 1
ATOM 5043 N N . ILE C 1 15 ? 20.453 31.652 69.493 1.00 35.43 11 ILE C N 1
ATOM 5044 C CA . ILE C 1 15 ? 20.141 32.990 70.008 1.00 34.54 11 ILE C CA 1
ATOM 5045 C C . ILE C 1 15 ? 21.233 33.414 70.997 1.00 37.60 11 ILE C C 1
ATOM 5046 O O . ILE C 1 15 ? 21.706 34.549 70.957 1.00 37.39 11 ILE C O 1
ATOM 5051 N N . LEU C 1 16 ? 21.658 32.480 71.845 1.00 40.34 12 LEU C N 1
ATOM 5052 C CA . LEU C 1 16 ? 22.722 32.739 72.811 1.00 43.49 12 LEU C CA 1
ATOM 5053 C C . LEU C 1 16 ? 24.050 33.048 72.120 1.00 45.48 12 LEU C C 1
ATOM 5054 O O . LEU C 1 16 ? 24.729 34.009 72.492 1.00 48.31 12 LEU C O 1
ATOM 5059 N N . ASP C 1 17 ? 24.424 32.242 71.125 1.00 46.25 13 ASP C N 1
ATOM 5060 C CA . ASP C 1 17 ? 25.731 32.394 70.457 1.00 47.16 13 ASP C CA 1
ATOM 5061 C C . ASP C 1 17 ? 25.812 33.560 69.454 1.00 45.94 13 ASP C C 1
ATOM 5062 O O . ASP C 1 17 ? 26.863 34.200 69.333 1.00 46.65 13 ASP C O 1
ATOM 5067 N N . THR C 1 18 ? 24.716 33.837 68.747 1.00 43.25 14 THR C N 1
ATOM 5068 C CA . THR C 1 18 ? 24.735 34.783 67.625 1.00 41.67 14 THR C CA 1
ATOM 5069 C C . THR C 1 18 ? 23.839 36.007 67.822 1.00 40.07 14 THR C C 1
ATOM 5070 O O . THR C 1 18 ? 23.994 37.012 67.115 1.00 38.94 14 THR C O 1
ATOM 5074 N N . GLY C 1 19 ? 22.908 35.921 68.771 1.00 38.40 15 GLY C N 1
ATOM 5075 C CA . GLY C 1 19 ? 22.000 37.016 69.073 1.00 35.99 15 GLY C CA 1
ATOM 5076 C C . GLY C 1 19 ? 22.691 38.256 69.586 1.00 36.26 15 GLY C C 1
ATOM 5077 O O . GLY C 1 19 ? 23.866 38.221 69.981 1.00 37.70 15 GLY C O 1
ATOM 5078 N N . THR C 1 20 ? 21.958 39.359 69.582 1.00 34.62 16 THR C N 1
ATOM 5079 C CA . THR C 1 20 ? 22.445 40.626 70.117 1.00 35.52 16 THR C CA 1
ATOM 5080 C C . THR C 1 20 ? 21.514 41.095 71.235 1.00 34.85 16 THR C C 1
ATOM 5081 O O . THR C 1 20 ? 20.312 40.768 71.229 1.00 34.20 16 THR C O 1
ATOM 5085 N N . TRP C 1 21 ? 22.078 41.799 72.219 1.00 35.72 17 TRP C N 1
ATOM 5086 C CA . TRP C 1 21 ? 21.299 42.345 73.331 1.00 35.48 17 TRP C CA 1
ATOM 5087 C C . TRP C 1 21 ? 20.647 43.618 72.924 1.00 35.95 17 TRP C C 1
ATOM 5088 O O . TRP C 1 21 ? 21.284 44.461 72.294 1.00 38.86 17 TRP C O 1
ATOM 5099 N N . GLN C 1 22 ? 19.375 43.772 73.272 1.00 35.35 18 GLN C N 1
ATOM 5100 C CA . GLN C 1 22 ? 18.634 44.998 73.013 1.00 36.13 18 GLN C CA 1
ATOM 5101 C C . GLN C 1 22 ? 17.928 45.367 74.298 1.00 37.76 18 GLN C C 1
ATOM 5102 O O . GLN C 1 22 ? 17.347 44.498 74.932 1.00 36.11 18 GLN C O 1
ATOM 5104 N N . SER C 1 23 ? 18.007 46.638 74.696 1.00 40.98 19 SER C N 1
ATOM 5105 C CA . SER C 1 23 ? 17.254 47.116 75.852 1.00 43.11 19 SER C CA 1
ATOM 5106 C C . SER C 1 23 ? 15.819 47.574 75.504 1.00 43.96 19 SER C C 1
ATOM 5107 O O . SER C 1 23 ? 15.433 47.691 74.332 1.00 41.90 19 SER C O 1
ATOM 5110 N N . ASN C 1 24 ? 15.025 47.784 76.548 1.00 44.68 20 ASN C N 1
ATOM 5111 C CA . ASN C 1 24 ? 13.620 48.135 76.408 1.00 45.04 20 ASN C CA 1
ATOM 5112 C C . ASN C 1 24 ? 13.201 49.122 77.487 1.00 47.29 20 ASN C C 1
ATOM 5113 O O . ASN C 1 24 ? 13.902 49.286 78.494 1.00 49.09 20 ASN C O 1
ATOM 5118 N N . ARG C 1 25 ? 12.046 49.756 77.283 1.00 46.06 21 ARG C N 1
ATOM 5119 C CA . ARG C 1 25 ? 11.478 50.670 78.278 1.00 47.18 21 ARG C CA 1
ATOM 5120 C C . ARG C 1 25 ? 11.054 49.878 79.533 1.00 46.54 21 ARG C C 1
ATOM 5121 O O . ARG C 1 25 ? 10.951 50.429 80.636 1.00 48.56 21 ARG C O 1
ATOM 5123 N N . THR C 1 26 ? 10.831 48.579 79.331 1.00 44.49 22 THR C N 1
ATOM 5124 C CA . THR C 1 26 ? 10.455 47.626 80.364 1.00 44.51 22 THR C CA 1
ATOM 5125 C C . THR C 1 26 ? 11.528 47.426 81.460 1.00 43.90 22 THR C C 1
ATOM 5126 O O . THR C 1 26 ? 11.194 47.033 82.586 1.00 43.51 22 THR C O 1
ATOM 5130 N N . GLY C 1 27 ? 12.797 47.683 81.129 1.00 40.56 23 GLY C N 1
ATOM 5131 C CA . GLY C 1 27 ? 13.905 47.468 82.060 1.00 40.90 23 GLY C CA 1
ATOM 5132 C C . GLY C 1 27 ? 14.569 46.097 82.004 1.00 39.47 23 GLY C C 1
ATOM 5133 O O . GLY C 1 27 ? 15.578 45.863 82.694 1.00 38.71 23 GLY C O 1
ATOM 5134 N N . ILE C 1 28 ? 14.017 45.187 81.199 1.00 37.94 24 ILE C N 1
ATOM 5135 C CA . ILE C 1 28 ? 14.615 43.869 81.012 1.00 37.86 24 ILE C CA 1
ATOM 5136 C C . ILE C 1 28 ? 15.094 43.749 79.570 1.00 36.49 24 ILE C C 1
ATOM 5137 O O . ILE C 1 28 ? 14.313 43.913 78.630 1.00 34.40 24 ILE C O 1
ATOM 5142 N N . ARG C 1 29 ? 16.384 43.483 79.396 1.00 36.32 25 ARG C N 1
ATOM 5143 C CA . ARG C 1 29 ? 16.943 43.352 78.067 1.00 36.28 25 ARG C CA 1
ATOM 5144 C C . ARG C 1 29 ? 16.444 42.056 77.427 1.00 35.51 25 ARG C C 1
ATOM 5145 O O . ARG C 1 29 ? 16.003 41.134 78.103 1.00 34.79 25 ARG C O 1
ATOM 5153 N N . THR C 1 30 ? 16.516 42.001 76.111 1.00 34.66 26 THR C N 1
ATOM 5154 C CA . THR C 1 30 ? 16.253 40.756 75.402 1.00 34.61 26 THR C CA 1
ATOM 5155 C C . THR C 1 30 ? 17.484 40.458 74.573 1.00 34.56 26 THR C C 1
ATOM 5156 O O . THR C 1 30 ? 18.190 41.385 74.180 1.00 33.39 26 THR C O 1
ATOM 5160 N N . ILE C 1 31 ? 17.770 39.171 74.359 1.00 33.74 27 ILE C N 1
ATOM 5161 C CA . ILE C 1 31 ? 18.767 38.752 73.370 1.00 32.56 27 ILE C CA 1
ATOM 5162 C C . ILE C 1 31 ? 18.023 37.967 72.293 1.00 30.39 27 ILE C C 1
ATOM 5163 O O . ILE C 1 31 ? 17.258 37.061 72.607 1.00 29.36 27 ILE C O 1
ATOM 5168 N N . GLY C 1 32 ? 18.225 38.334 71.031 1.00 27.75 28 GLY C N 1
ATOM 5169 C CA . GLY C 1 32 ? 17.380 37.791 69.968 1.00 25.37 28 GLY C CA 1
ATOM 5170 C C . GLY C 1 32 ? 18.021 37.759 68.607 1.00 24.71 28 GLY C C 1
ATOM 5171 O O . GLY C 1 32 ? 19.113 38.328 68.409 1.00 25.86 28 GLY C O 1
ATOM 5172 N N . ILE C 1 33 ? 17.351 37.051 67.699 1.00 22.32 29 ILE C N 1
ATOM 5173 C CA . ILE C 1 33 ? 17.637 37.061 66.284 1.00 22.29 29 ILE C CA 1
ATOM 5174 C C . ILE C 1 33 ? 16.360 37.343 65.493 1.00 20.88 29 ILE C C 1
ATOM 5175 O O . ILE C 1 33 ? 15.260 37.043 65.961 1.00 20.45 29 ILE C O 1
ATOM 5180 N N . PRO C 1 34 ? 16.502 37.962 64.315 1.00 20.15 30 PRO C N 1
ATOM 5181 C CA . PRO C 1 34 ? 15.362 38.231 63.452 1.00 19.37 30 PRO C CA 1
ATOM 5182 C C . PRO C 1 34 ? 15.191 37.093 62.460 1.00 19.72 30 PRO C C 1
ATOM 5183 O O . PRO C 1 34 ? 16.051 36.908 61.598 1.00 22.19 30 PRO C O 1
ATOM 5187 N N . GLY C 1 35 ? 14.112 36.333 62.582 1.00 18.71 31 GLY C N 1
ATOM 5188 C CA . GLY C 1 35 ? 13.790 35.295 61.620 1.00 18.14 31 GLY C CA 1
ATOM 5189 C C . GLY C 1 35 ? 14.326 33.932 62.039 1.00 18.24 31 GLY C C 1
ATOM 5190 O O . GLY C 1 35 ? 15.526 33.662 61.946 1.00 20.35 31 GLY C O 1
ATOM 5191 N N . ALA C 1 36 ? 13.438 33.069 62.501 1.00 17.17 32 ALA C N 1
ATOM 5192 C CA . ALA C 1 36 ? 13.779 31.706 62.870 1.00 17.24 32 ALA C CA 1
ATOM 5193 C C . ALA C 1 36 ? 12.644 30.792 62.468 1.00 16.80 32 ALA C C 1
ATOM 5194 O O . ALA C 1 36 ? 11.509 31.248 62.316 1.00 15.12 32 ALA C O 1
ATOM 5196 N N . MET C 1 37 ? 12.951 29.515 62.295 1.00 17.69 33 MET C N 1
ATOM 5197 C CA . MET C 1 37 ? 11.957 28.503 61.919 1.00 18.00 33 MET C CA 1
ATOM 5198 C C . MET C 1 37 ? 12.139 27.247 62.743 1.00 18.29 33 MET C C 1
ATOM 5199 O O . MET C 1 37 ? 13.253 26.782 62.918 1.00 19.48 33 MET C O 1
ATOM 5204 N N . LEU C 1 38 ? 11.029 26.687 63.206 1.00 17.87 34 LEU C N 1
ATOM 5205 C CA . LEU C 1 38 ? 10.985 25.362 63.800 1.00 18.35 34 LEU C CA 1
ATOM 5206 C C . LEU C 1 38 ? 9.980 24.548 62.970 1.00 18.47 34 LEU C C 1
ATOM 5207 O O . LEU C 1 38 ? 8.963 25.092 62.538 1.00 18.56 34 LEU C O 1
ATOM 5212 N N . ARG C 1 39 ? 10.263 23.270 62.726 1.00 19.18 35 ARG C N 1
ATOM 5213 C CA . ARG C 1 39 ? 9.418 22.475 61.848 1.00 19.35 35 ARG C CA 1
ATOM 5214 C C . ARG C 1 39 ? 9.257 21.073 62.416 1.00 19.55 35 ARG C C 1
ATOM 5215 O O . ARG C 1 39 ? 10.241 20.355 62.574 1.00 20.56 35 ARG C O 1
ATOM 5223 N N . PHE C 1 40 ? 8.024 20.706 62.760 1.00 18.69 36 PHE C N 1
ATOM 5224 C CA . PHE C 1 40 ? 7.740 19.467 63.466 1.00 19.80 36 PHE C CA 1
ATOM 5225 C C . PHE C 1 40 ? 6.783 18.584 62.666 1.00 19.37 36 PHE C C 1
ATOM 5226 O O . PHE C 1 40 ? 5.798 19.084 62.114 1.00 18.83 36 PHE C O 1
ATOM 5234 N N . ASP C 1 41 ? 7.054 17.276 62.681 1.00 19.96 37 ASP C N 1
ATOM 5235 C CA . ASP C 1 41 ? 6.161 16.298 62.079 1.00 19.66 37 ASP C CA 1
ATOM 5236 C C . ASP C 1 41 ? 5.282 15.755 63.185 1.00 19.49 37 ASP C C 1
ATOM 5237 O O . ASP C 1 41 ? 5.728 14.963 64.003 1.00 20.28 37 ASP C O 1
ATOM 5242 N N . LEU C 1 42 ? 4.031 16.183 63.220 1.00 18.59 38 LEU C N 1
ATOM 5243 C CA . LEU C 1 42 ? 3.146 15.835 64.326 1.00 19.00 38 LEU C CA 1
ATOM 5244 C C . LEU C 1 42 ? 2.758 14.357 64.323 1.00 20.77 38 LEU C C 1
ATOM 5245 O O . LEU C 1 42 ? 2.300 13.851 65.341 1.00 20.92 38 LEU C O 1
ATOM 5250 N N . GLN C 1 43 ? 2.919 13.661 63.194 1.00 21.84 39 GLN C N 1
ATOM 5251 C CA . GLN C 1 43 ? 2.678 12.203 63.187 1.00 24.59 39 GLN C CA 1
ATOM 5252 C C . GLN C 1 43 ? 3.771 11.508 64.011 1.00 26.74 39 GLN C C 1
ATOM 5253 O O . GLN C 1 43 ? 3.529 10.450 64.597 1.00 28.38 39 GLN C O 1
ATOM 5259 N N . GLN C 1 44 ? 4.968 12.092 64.058 1.00 28.04 40 GLN C N 1
ATOM 5260 C CA . GLN C 1 44 ? 6.038 11.538 64.898 1.00 30.91 40 GLN C CA 1
ATOM 5261 C C . GLN C 1 44 ? 5.694 11.726 66.362 1.00 30.39 40 GLN C C 1
ATOM 5262 O O . GLN C 1 44 ? 5.919 10.837 67.157 1.00 31.54 40 GLN C O 1
ATOM 5268 N N . GLY C 1 45 ? 5.130 12.879 66.708 1.00 28.81 41 GLY C N 1
ATOM 5269 C CA . GLY C 1 45 ? 4.858 13.212 68.082 1.00 28.92 41 GLY C CA 1
ATOM 5270 C C . GLY C 1 45 ? 4.547 14.679 68.282 1.00 28.48 41 GLY C C 1
ATOM 5271 O O . GLY C 1 45 ? 4.762 15.503 67.396 1.00 26.26 41 GLY C O 1
ATOM 5272 N N . PHE C 1 46 ? 4.051 14.985 69.473 1.00 30.38 42 PHE C N 1
ATOM 5273 C CA . PHE C 1 46 ? 3.729 16.350 69.862 1.00 31.40 42 PHE C CA 1
ATOM 5274 C C . PHE C 1 46 ? 5.040 17.076 70.187 1.00 33.47 42 PHE C C 1
ATOM 5275 O O . PHE C 1 46 ? 5.934 16.491 70.803 1.00 36.91 42 PHE C O 1
ATOM 5283 N N . PRO C 1 47 ? 5.185 18.344 69.761 1.00 33.42 43 PRO C N 1
ATOM 5284 C CA . PRO C 1 47 ? 6.469 19.000 70.051 1.00 35.16 43 PRO C CA 1
ATOM 5285 C C . PRO C 1 47 ? 6.625 19.378 71.536 1.00 37.63 43 PRO C C 1
ATOM 5286 O O . PRO C 1 47 ? 5.864 20.232 72.019 1.00 41.45 43 PRO C O 1
ATOM 5290 N N . LEU C 1 54 ? -0.014 22.257 83.951 1.00 47.49 50 LEU C N 1
ATOM 5291 C CA . LEU C 1 54 ? -0.689 23.542 84.049 1.00 45.40 50 LEU C CA 1
ATOM 5292 C C . LEU C 1 54 ? -0.574 24.275 82.717 1.00 42.23 50 LEU C C 1
ATOM 5293 O O . LEU C 1 54 ? -1.576 24.771 82.194 1.00 41.38 50 LEU C O 1
ATOM 5295 N N . ALA C 1 55 ? 0.649 24.310 82.178 1.00 39.43 51 ALA C N 1
ATOM 5296 C CA . ALA C 1 55 ? 0.973 24.993 80.938 1.00 35.62 51 ALA C CA 1
ATOM 5297 C C . ALA C 1 55 ? 0.149 24.504 79.741 1.00 32.83 51 ALA C C 1
ATOM 5298 O O . ALA C 1 55 ? -0.397 25.311 78.997 1.00 30.59 51 ALA C O 1
ATOM 5300 N N . PHE C 1 56 ? 0.068 23.190 79.550 1.00 24.33 52 PHE C N 1
ATOM 5301 C CA . PHE C 1 56 ? -0.681 22.639 78.400 1.00 23.22 52 PHE C CA 1
ATOM 5302 C C . PHE C 1 56 ? -2.146 23.047 78.461 1.00 22.80 52 PHE C C 1
ATOM 5303 O O . PHE C 1 56 ? -2.705 23.573 77.487 1.00 19.98 52 PHE C O 1
ATOM 5311 N N . LYS C 1 57 ? -2.753 22.878 79.634 1.00 22.81 53 LYS C N 1
ATOM 5312 C CA . LYS C 1 57 ? -4.175 23.179 79.783 1.00 23.01 53 LYS C CA 1
ATOM 5313 C C . LYS C 1 57 ? -4.470 24.668 79.614 1.00 21.33 53 LYS C C 1
ATOM 5314 O O . LYS C 1 57 ? -5.529 25.039 79.113 1.00 19.92 53 LYS C O 1
ATOM 5320 N N . SER C 1 58 ? -3.523 25.512 79.994 1.00 21.02 54 SER C N 1
ATOM 5321 C CA . SER C 1 58 ? -3.687 26.946 79.839 1.00 20.26 54 SER C CA 1
ATOM 5322 C C . SER C 1 58 ? -3.722 27.298 78.337 1.00 19.15 54 SER C C 1
ATOM 5323 O O . SER C 1 58 ? -4.546 28.106 77.872 1.00 17.47 54 SER C O 1
ATOM 5326 N N . ALA C 1 59 ? -2.832 26.639 77.586 1.00 18.75 55 ALA C N 1
ATOM 5327 C CA . ALA C 1 59 ? -2.718 26.825 76.136 1.00 17.86 55 ALA C CA 1
ATOM 5328 C C . ALA C 1 59 ? -3.979 26.348 75.450 1.00 16.75 55 ALA C C 1
ATOM 5329 O O . ALA C 1 59 ? -4.492 27.026 74.600 1.00 16.37 55 ALA C O 1
ATOM 5331 N N . ILE C 1 60 ? -4.470 25.180 75.843 1.00 16.30 56 ILE C N 1
ATOM 5332 C CA . ILE C 1 60 ? -5.725 24.681 75.284 1.00 16.44 56 ILE C CA 1
ATOM 5333 C C . ILE C 1 60 ? -6.924 25.579 75.594 1.00 15.76 56 ILE C C 1
ATOM 5334 O O . ILE C 1 60 ? -7.786 25.838 74.737 1.00 15.82 56 ILE C O 1
ATOM 5339 N N . GLY C 1 61 ? -7.003 26.049 76.848 1.00 16.17 57 GLY C N 1
ATOM 5340 C CA . GLY C 1 61 ? -8.017 26.997 77.237 1.00 15.81 57 GLY C CA 1
ATOM 5341 C C . GLY C 1 61 ? -7.993 28.279 76.419 1.00 15.12 57 GLY C C 1
ATOM 5342 O O . GLY C 1 61 ? -9.035 28.772 76.008 1.00 15.05 57 GLY C O 1
ATOM 5343 N N . GLU C 1 62 ? -6.801 28.794 76.147 1.00 15.39 58 GLU C N 1
ATOM 5344 C CA . GLU C 1 62 ? -6.679 29.944 75.237 1.00 15.55 58 GLU C CA 1
ATOM 5345 C C . GLU C 1 62 ? -7.221 29.637 73.826 1.00 14.86 58 GLU C C 1
ATOM 5346 O O . GLU C 1 62 ? -7.974 30.409 73.282 1.00 14.26 58 GLU C O 1
ATOM 5352 N N . LEU C 1 63 ? -6.831 28.498 73.265 1.00 14.75 59 LEU C N 1
ATOM 5353 C CA . LEU C 1 63 ? -7.274 28.126 71.915 1.00 14.33 59 LEU C CA 1
ATOM 5354 C C . LEU C 1 63 ? -8.786 28.034 71.884 1.00 13.79 59 LEU C C 1
ATOM 5355 O O . LEU C 1 63 ? -9.418 28.561 70.994 1.00 14.09 59 LEU C O 1
ATOM 5360 N N . VAL C 1 64 ? -9.398 27.366 72.874 1.00 13.58 60 VAL C N 1
ATOM 5361 C CA . VAL C 1 64 ? -10.853 27.231 72.869 1.00 13.56 60 VAL C CA 1
ATOM 5362 C C . VAL C 1 64 ? -11.482 28.633 72.980 1.00 13.64 60 VAL C C 1
ATOM 5363 O O . VAL C 1 64 ? -12.477 28.937 72.340 1.00 14.38 60 VAL C O 1
ATOM 5367 N N . GLY C 1 65 ? -10.891 29.498 73.774 1.00 13.79 61 GLY C N 1
ATOM 5368 C CA . GLY C 1 65 ? -11.354 30.860 73.930 1.00 13.43 61 GLY C CA 1
ATOM 5369 C C . GLY C 1 65 ? -11.391 31.567 72.581 1.00 13.91 61 GLY C C 1
ATOM 5370 O O . GLY C 1 65 ? -12.388 32.204 72.193 1.00 13.34 61 GLY C O 1
ATOM 5371 N N . PHE C 1 66 ? -10.298 31.416 71.849 1.00 14.04 62 PHE C N 1
ATOM 5372 C CA . PHE C 1 66 ? -10.173 32.036 70.507 1.00 14.25 62 PHE C CA 1
ATOM 5373 C C . PHE C 1 66 ? -11.198 31.434 69.527 1.00 13.61 62 PHE C C 1
ATOM 5374 O O . PHE C 1 66 ? -11.893 32.146 68.807 1.00 13.22 62 PHE C O 1
ATOM 5382 N N . LEU C 1 67 ? -11.354 30.124 69.552 1.00 13.56 63 LEU C N 1
ATOM 5383 C CA . LEU C 1 67 ? -12.344 29.495 68.694 1.00 13.63 63 LEU C CA 1
ATOM 5384 C C . LEU C 1 67 ? -13.742 30.050 68.913 1.00 13.79 63 LEU C C 1
ATOM 5385 O O . LEU C 1 67 ? -14.508 30.156 67.959 1.00 14.45 63 LEU C O 1
ATOM 5390 N N . ARG C 1 68 ? -14.080 30.402 70.169 1.00 13.68 64 ARG C N 1
ATOM 5391 C CA . ARG C 1 68 ? -15.400 30.942 70.527 1.00 13.80 64 ARG C CA 1
ATOM 5392 C C . ARG C 1 68 ? -15.467 32.467 70.497 1.00 13.80 64 ARG C C 1
ATOM 5393 O O . ARG C 1 68 ? -16.477 33.051 70.924 1.00 13.54 64 ARG C O 1
ATOM 5401 N N . ALA C 1 69 ? -14.420 33.100 69.964 1.00 13.25 65 ALA C N 1
ATOM 5402 C CA . ALA C 1 69 ? -14.412 34.535 69.680 1.00 13.36 65 ALA C CA 1
ATOM 5403 C C . ALA C 1 69 ? -14.628 35.303 71.008 1.00 13.08 65 ALA C C 1
ATOM 5404 O O . ALA C 1 69 ? -15.517 36.178 71.119 1.00 13.79 65 ALA C O 1
ATOM 5406 N N . THR C 1 70 ? -13.869 34.883 72.012 1.00 13.39 66 THR C N 1
ATOM 5407 C CA . THR C 1 70 ? -14.006 35.413 73.373 1.00 13.41 66 THR C CA 1
ATOM 5408 C C . THR C 1 70 ? -13.259 36.715 73.504 1.00 12.47 66 THR C C 1
ATOM 5409 O O . THR C 1 70 ? -12.073 36.779 73.128 1.00 12.73 66 THR C O 1
ATOM 5413 N N . ARG C 1 71 ? -13.883 37.708 74.153 1.00 12.58 67 ARG C N 1
ATOM 5414 C CA . ARG C 1 71 ? -13.194 38.929 74.519 1.00 12.50 67 ARG C CA 1
ATOM 5415 C C . ARG C 1 71 ? -13.155 39.236 76.002 1.00 12.88 67 ARG C C 1
ATOM 5416 O O . ARG C 1 71 ? -12.776 40.351 76.391 1.00 13.37 67 ARG C O 1
ATOM 5424 N N . SER C 1 72 ? -13.572 38.256 76.803 1.00 12.80 68 SER C N 1
ATOM 5425 C CA . SER C 1 72 ? -13.634 38.401 78.292 1.00 12.82 68 SER C CA 1
ATOM 5426 C C . SER C 1 72 ? -12.626 37.485 78.946 1.00 12.83 68 SER C C 1
ATOM 5427 O O . SER C 1 72 ? -12.656 36.263 78.746 1.00 12.65 68 SER C O 1
ATOM 5430 N N . ALA C 1 73 ? -11.720 38.068 79.735 1.00 12.32 69 ALA C N 1
ATOM 5431 C CA . ALA C 1 73 ? -10.771 37.271 80.550 1.00 12.12 69 ALA C CA 1
ATOM 5432 C C . ALA C 1 73 ? -11.491 36.289 81.494 1.00 12.27 69 ALA C C 1
ATOM 5433 O O . ALA C 1 73 ? -10.985 35.219 81.773 1.00 12.46 69 ALA C O 1
ATOM 5435 N N . ALA C 1 74 ? -12.723 36.605 81.908 1.00 12.49 70 ALA C N 1
ATOM 5436 C CA . ALA C 1 74 ? -13.502 35.678 82.763 1.00 12.69 70 ALA C CA 1
ATOM 5437 C C . ALA C 1 74 ? -13.854 34.403 81.993 1.00 13.03 70 ALA C C 1
ATOM 5438 O O . ALA C 1 74 ? -13.839 33.317 82.564 1.00 13.65 70 ALA C O 1
ATOM 5440 N N . GLU C 1 75 ? -14.253 34.554 80.729 1.00 13.58 71 GLU C N 1
ATOM 5441 C CA . GLU C 1 75 ? -14.546 33.380 79.868 1.00 14.15 71 GLU C CA 1
ATOM 5442 C C . GLU C 1 75 ? -13.287 32.565 79.638 1.00 13.70 71 GLU C C 1
ATOM 5443 O O . GLU C 1 75 ? -13.356 31.336 79.669 1.00 13.78 71 GLU C O 1
ATOM 5449 N N . PHE C 1 76 ? -12.139 33.214 79.452 1.00 12.95 72 PHE C N 1
ATOM 5450 C CA . PHE C 1 76 ? -10.856 32.468 79.361 1.00 12.64 72 PHE C CA 1
ATOM 5451 C C . PHE C 1 76 ? -10.584 31.709 80.660 1.00 13.13 72 PHE C C 1
ATOM 5452 O O . PHE C 1 76 ? -10.198 30.556 80.657 1.00 14.13 72 PHE C O 1
ATOM 5460 N N . ARG C 1 77 ? -10.790 32.370 81.800 1.00 13.16 73 ARG C N 1
ATOM 5461 C CA . ARG C 1 77 ? -10.586 31.664 83.077 1.00 13.77 73 ARG C CA 1
ATOM 5462 C C . ARG C 1 77 ? -11.472 30.453 83.254 1.00 14.49 73 ARG C C 1
ATOM 5463 O O . ARG C 1 77 ? -11.034 29.408 83.780 1.00 14.94 73 ARG C O 1
ATOM 5471 N N . ALA C 1 78 ? -12.726 30.545 82.822 1.00 14.56 74 ALA C N 1
ATOM 5472 C CA . ALA C 1 78 ? -13.604 29.388 82.913 1.00 14.86 74 ALA C CA 1
ATOM 5473 C C . ALA C 1 78 ? -13.138 28.202 82.060 1.00 15.19 74 ALA C C 1
ATOM 5474 O O . ALA C 1 78 ? -13.485 27.051 82.319 1.00 16.32 74 ALA C O 1
ATOM 5476 N N . LEU C 1 79 ? -12.355 28.513 81.044 1.00 15.20 75 LEU C N 1
ATOM 5477 C CA . LEU C 1 79 ? -11.728 27.514 80.177 1.00 15.17 75 LEU C CA 1
ATOM 5478 C C . LEU C 1 79 ? -10.310 27.119 80.645 1.00 15.96 75 LEU C C 1
ATOM 5479 O O . LEU C 1 79 ? -9.612 26.407 79.933 1.00 16.44 75 LEU C O 1
ATOM 5484 N N . GLY C 1 80 ? -9.891 27.553 81.845 1.00 16.30 76 GLY C N 1
ATOM 5485 C CA . GLY C 1 80 ? -8.623 27.157 82.417 1.00 16.64 76 GLY C CA 1
ATOM 5486 C C . GLY C 1 80 ? -7.461 28.021 82.040 1.00 16.69 76 GLY C C 1
ATOM 5487 O O . GLY C 1 80 ? -6.317 27.585 82.167 1.00 17.53 76 GLY C O 1
ATOM 5488 N N . CYS C 1 81 ? -7.733 29.260 81.603 1.00 16.72 77 CYS C N 1
ATOM 5489 C CA . CYS C 1 81 ? -6.715 30.152 81.080 1.00 16.57 77 CYS C CA 1
ATOM 5490 C C . CYS C 1 81 ? -6.709 31.508 81.767 1.00 16.44 77 CYS C C 1
ATOM 5491 O O . CYS C 1 81 ? -7.651 32.306 81.571 1.00 15.91 77 CYS C O 1
ATOM 5494 N N . LYS C 1 82 ? -5.639 31.788 82.532 1.00 16.48 78 LYS C N 1
ATOM 5495 C CA . LYS C 1 82 ? -5.574 33.017 83.326 1.00 17.12 78 LYS C CA 1
ATOM 5496 C C . LYS C 1 82 ? -4.634 34.036 82.690 1.00 16.24 78 LYS C C 1
ATOM 5497 O O . LYS C 1 82 ? -4.430 35.123 83.252 1.00 15.28 78 LYS C O 1
ATOM 5503 N N . VAL C 1 83 ? -4.133 33.743 81.486 1.00 15.68 79 VAL C N 1
ATOM 5504 C CA . VAL C 1 83 ? -3.020 34.527 80.941 1.00 16.24 79 VAL C CA 1
ATOM 5505 C C . VAL C 1 83 ? -3.389 35.929 80.470 1.00 15.80 79 VAL C C 1
ATOM 5506 O O . VAL C 1 83 ? -2.513 36.745 80.286 1.00 16.63 79 VAL C O 1
ATOM 5510 N N . TRP C 1 84 ? -4.685 36.193 80.352 1.00 15.47 80 TRP C N 1
ATOM 5511 C CA . TRP C 1 84 ? -5.216 37.462 79.859 1.00 15.01 80 TRP C CA 1
ATOM 5512 C C . TRP C 1 84 ? -5.616 38.435 80.959 1.00 14.29 80 TRP C C 1
ATOM 5513 O O . TRP C 1 84 ? -5.978 39.577 80.675 1.00 14.15 80 TRP C O 1
ATOM 5524 N N . ASP C 1 85 ? -5.588 38.000 82.220 1.00 13.92 81 ASP C N 1
ATOM 5525 C CA . ASP C 1 85 ? -6.107 38.836 83.293 1.00 14.31 81 ASP C CA 1
ATOM 5526 C C . ASP C 1 85 ? -5.395 40.174 83.442 1.00 14.47 81 ASP C C 1
ATOM 5527 O O . ASP C 1 85 ? -6.027 41.229 83.522 1.00 13.59 81 ASP C O 1
ATOM 5532 N N . ALA C 1 86 ? -4.068 40.125 83.470 1.00 14.46 82 ALA C N 1
ATOM 5533 C CA . ALA C 1 86 ? -3.281 41.337 83.674 1.00 15.26 82 ALA C CA 1
ATOM 5534 C C . ALA C 1 86 ? -3.416 42.327 82.496 1.00 14.22 82 ALA C C 1
ATOM 5535 O O . ALA C 1 86 ? -3.516 43.528 82.702 1.00 14.96 82 ALA C O 1
ATOM 5537 N N . ASN C 1 87 ? -3.416 41.825 81.275 1.00 14.99 83 ASN C N 1
ATOM 5538 C CA . ASN C 1 87 ? -3.685 42.687 80.108 1.00 14.70 83 ASN C CA 1
ATOM 5539 C C . ASN C 1 87 ? -5.098 43.298 80.122 1.00 13.86 83 ASN C C 1
ATOM 5540 O O . ASN C 1 87 ? -5.276 44.456 79.700 1.00 14.53 83 ASN C O 1
ATOM 5545 N N . ALA C 1 88 ? -6.094 42.564 80.629 1.00 13.67 84 ALA C N 1
ATOM 5546 C CA . ALA C 1 88 ? -7.447 43.101 80.722 1.00 12.90 84 ALA C CA 1
ATOM 5547 C C . ALA C 1 88 ? -7.617 44.191 81.806 1.00 13.09 84 ALA C C 1
ATOM 5548 O O . ALA C 1 88 ? -8.325 45.174 81.623 1.00 12.43 84 ALA C O 1
ATOM 5550 N N . ASN C 1 89 ? -6.964 43.969 82.946 1.00 13.33 85 ASN C N 1
ATOM 5551 C CA . ASN C 1 89 ? -7.266 44.704 84.163 1.00 13.51 85 ASN C CA 1
ATOM 5552 C C . ASN C 1 89 ? -6.150 45.518 84.785 1.00 14.37 85 ASN C C 1
ATOM 5553 O O . ASN C 1 89 ? -6.435 46.306 85.673 1.00 15.07 85 ASN C O 1
ATOM 5558 N N . GLU C 1 90 ? -4.899 45.325 84.371 1.00 15.72 86 GLU C N 1
ATOM 5559 C CA . GLU C 1 90 ? -3.785 46.043 84.986 1.00 17.48 86 GLU C CA 1
ATOM 5560 C C . GLU C 1 90 ? -2.939 46.898 84.039 1.00 17.80 86 GLU C C 1
ATOM 5561 O O . GLU C 1 90 ? -2.177 47.760 84.501 1.00 20.53 86 GLU C O 1
ATOM 5567 N N . ASN C 1 91 ? -3.066 46.666 82.752 1.00 16.71 87 ASN C N 1
ATOM 5568 C CA . ASN C 1 91 ? -2.333 47.425 81.758 1.00 16.88 87 ASN C CA 1
ATOM 5569 C C . ASN C 1 91 ? -2.841 48.861 81.676 1.00 16.78 87 ASN C C 1
ATOM 5570 O O . ASN C 1 91 ? -4.009 49.119 81.382 1.00 16.16 87 ASN C O 1
ATOM 5575 N N . ALA C 1 92 ? -1.959 49.812 81.959 1.00 17.13 88 ALA C N 1
ATOM 5576 C CA . ALA C 1 92 ? -2.388 51.194 82.115 1.00 17.59 88 ALA C CA 1
ATOM 5577 C C . ALA C 1 92 ? -2.973 51.766 80.813 1.00 17.40 88 ALA C C 1
ATOM 5578 O O . ALA C 1 92 ? -3.980 52.471 80.840 1.00 17.22 88 ALA C O 1
ATOM 5580 N N . GLN C 1 93 ? -2.318 51.467 79.697 1.00 18.69 89 GLN C N 1
ATOM 5581 C CA . GLN C 1 93 ? -2.760 51.952 78.391 1.00 19.10 89 GLN C CA 1
ATOM 5582 C C . GLN C 1 93 ? -4.176 51.429 78.089 1.00 16.94 89 GLN C C 1
ATOM 5583 O O . GLN C 1 93 ? -5.038 52.181 77.657 1.00 17.17 89 GLN C O 1
ATOM 5589 N N . TRP C 1 94 ? -4.405 50.134 78.333 1.00 14.89 90 TRP C N 1
ATOM 5590 C CA . TRP C 1 94 ? -5.696 49.533 78.029 1.00 13.86 90 TRP C CA 1
ATOM 5591 C C . TRP C 1 94 ? -6.746 50.059 78.958 1.00 14.21 90 TRP C C 1
ATOM 5592 O O . TRP C 1 94 ? -7.886 50.298 78.557 1.00 14.06 90 TRP C O 1
ATOM 5603 N N . LEU C 1 95 ? -6.418 50.211 80.253 1.00 15.14 91 LEU C N 1
ATOM 5604 C CA . LEU C 1 95 ? -7.379 50.766 81.210 1.00 15.52 91 LEU C CA 1
ATOM 5605 C C . LEU C 1 95 ? -7.896 52.149 80.798 1.00 16.35 91 LEU C C 1
ATOM 5606 O O . LEU C 1 95 ? -9.048 52.486 81.086 1.00 17.03 91 LEU C O 1
ATOM 5611 N N . ALA C 1 96 ? -7.062 52.919 80.103 1.00 16.02 92 ALA C N 1
ATOM 5612 C CA . ALA C 1 96 ? -7.413 54.256 79.625 1.00 16.60 92 ALA C CA 1
ATOM 5613 C C . ALA C 1 96 ? -8.073 54.241 78.238 1.00 15.89 92 ALA C C 1
ATOM 5614 O O . ALA C 1 96 ? -8.453 55.295 77.701 1.00 16.42 92 ALA C O 1
ATOM 5616 N N . ASN C 1 97 ? -8.201 53.068 77.625 1.00 14.91 93 ASN C N 1
ATOM 5617 C CA . ASN C 1 97 ? -8.646 53.012 76.239 1.00 13.68 93 ASN C CA 1
ATOM 5618 C C . ASN C 1 97 ? -10.177 53.113 76.191 1.00 13.62 93 ASN C C 1
ATOM 5619 O O . ASN C 1 97 ? -10.862 52.392 76.909 1.00 13.42 93 ASN C O 1
ATOM 5624 N N . PRO C 1 98 ? -10.721 54.021 75.361 1.00 13.36 94 PRO C N 1
ATOM 5625 C CA . PRO C 1 98 ? -12.186 54.204 75.353 1.00 13.60 94 PRO C CA 1
ATOM 5626 C C . PRO C 1 98 ? -13.033 53.080 74.780 1.00 13.70 94 PRO C C 1
ATOM 5627 O O . PRO C 1 98 ? -14.277 53.170 74.837 1.00 13.84 94 PRO C O 1
ATOM 5631 N N . TYR C 1 99 ? -12.403 52.056 74.210 1.00 13.34 95 TYR C N 1
ATOM 5632 C CA . TYR C 1 99 ? -13.117 50.909 73.668 1.00 12.76 95 TYR C CA 1
ATOM 5633 C C . TYR C 1 99 ? -13.201 49.768 74.700 1.00 12.83 95 TYR C C 1
ATOM 5634 O O . TYR C 1 99 ? -13.885 48.756 74.473 1.00 13.25 95 TYR C O 1
ATOM 5643 N N . ARG C 1 100 ? -12.538 49.937 75.836 1.00 13.48 96 ARG C N 1
ATOM 5644 C CA . ARG C 1 100 ? -12.574 48.917 76.883 1.00 13.27 96 ARG C CA 1
ATOM 5645 C C . ARG C 1 100 ? -13.937 49.015 77.601 1.00 14.04 96 ARG C C 1
ATOM 5646 O O . ARG C 1 100 ? -14.275 50.110 78.109 1.00 15.22 96 ARG C O 1
ATOM 5654 N N . ARG C 1 101 ? -14.686 47.912 77.703 1.00 14.22 97 ARG C N 1
ATOM 5655 C CA . ARG C 1 101 ? -16.053 47.959 78.225 1.00 15.85 97 ARG C CA 1
ATOM 5656 C C . ARG C 1 101 ? -16.103 47.971 79.749 1.00 16.02 97 ARG C C 1
ATOM 5657 O O . ARG C 1 101 ? -17.054 48.462 80.338 1.00 18.46 97 ARG C O 1
ATOM 5665 N N . GLY C 1 102 ? -15.099 47.381 80.370 1.00 14.77 98 GLY C N 1
ATOM 5666 C CA . GLY C 1 102 ? -15.077 47.232 81.833 1.00 14.19 98 GLY C CA 1
ATOM 5667 C C . GLY C 1 102 ? -14.192 46.087 82.244 1.00 13.25 98 GLY C C 1
ATOM 5668 O O . GLY C 1 102 ? -13.469 45.540 81.438 1.00 12.55 98 GLY C O 1
ATOM 5669 N N . ALA C 1 103 ? -14.321 45.678 83.501 1.00 13.04 99 ALA C N 1
ATOM 5670 C CA . ALA C 1 103 ? -13.449 44.650 84.032 1.00 12.58 99 ALA C CA 1
ATOM 5671 C C . ALA C 1 103 ? -13.496 43.399 83.149 1.00 12.74 99 ALA C C 1
ATOM 5672 O O . ALA C 1 103 ? -14.535 43.006 82.662 1.00 13.14 99 ALA C O 1
ATOM 5674 N N . ASP C 1 104 ? -12.329 42.802 83.011 1.00 12.28 100 ASP C N 1
ATOM 5675 C CA . ASP C 1 104 ? -12.082 41.576 82.244 1.00 12.25 100 ASP C CA 1
ATOM 5676 C C . ASP C 1 104 ? -12.217 41.734 80.729 1.00 11.79 100 ASP C C 1
ATOM 5677 O O . ASP C 1 104 ? -11.960 40.776 80.018 1.00 11.89 100 ASP C O 1
ATOM 5682 N N . ASP C 1 105 ? -12.574 42.913 80.222 1.00 11.74 101 ASP C N 1
ATOM 5683 C CA . ASP C 1 105 ? -12.699 43.061 78.750 1.00 11.77 101 ASP C CA 1
ATOM 5684 C C . ASP C 1 105 ? -11.319 43.199 78.104 1.00 12.09 101 ASP C C 1
ATOM 5685 O O . ASP C 1 105 ? -10.425 43.819 78.645 1.00 11.91 101 ASP C O 1
ATOM 5690 N N . LEU C 1 106 ? -11.194 42.639 76.896 1.00 11.87 102 LEU C N 1
ATOM 5691 C CA . LEU C 1 106 ? -9.958 42.673 76.133 1.00 12.58 102 LEU C CA 1
ATOM 5692 C C . LEU C 1 106 ? -10.112 43.368 74.783 1.00 12.24 102 LEU C C 1
ATOM 5693 O O . LEU C 1 106 ? -9.097 43.590 74.124 1.00 12.57 102 LEU C O 1
ATOM 5698 N N . GLY C 1 107 ? -11.358 43.665 74.378 1.00 12.11 103 GLY C N 1
ATOM 5699 C CA . GLY C 1 107 ? -11.611 44.132 73.013 1.00 12.29 103 GLY C CA 1
ATOM 5700 C C . GLY C 1 107 ? -11.618 42.958 72.054 1.00 12.27 103 GLY C C 1
ATOM 5701 O O . GLY C 1 107 ? -11.393 41.819 72.445 1.00 11.81 103 GLY C O 1
ATOM 5702 N N . ASP C 1 108 ? -11.866 43.257 70.777 1.00 12.48 104 ASP C N 1
ATOM 5703 C CA . ASP C 1 108 ? -12.003 42.235 69.743 1.00 13.35 104 ASP C CA 1
ATOM 5704 C C . ASP C 1 108 ? -10.657 41.609 69.279 1.00 13.51 104 ASP C C 1
ATOM 5705 O O . ASP C 1 108 ? -10.262 41.654 68.097 1.00 12.66 104 ASP C O 1
ATOM 5710 N N . VAL C 1 109 ? -9.994 40.985 70.224 1.00 12.38 105 VAL C N 1
ATOM 5711 C CA . VAL C 1 109 ? -8.691 40.331 70.001 1.00 13.08 105 VAL C CA 1
ATOM 5712 C C . VAL C 1 109 ? -8.887 38.946 69.366 1.00 13.02 105 VAL C C 1
ATOM 5713 O O . VAL C 1 109 ? -9.933 38.294 69.516 1.00 12.68 105 VAL C O 1
ATOM 5717 N N . TYR C 1 110 ? -7.844 38.538 68.650 1.00 13.60 106 TYR C N 1
ATOM 5718 C CA . TYR C 1 110 ? -7.627 37.187 68.143 1.00 13.63 106 TYR C CA 1
ATOM 5719 C C . TYR C 1 110 ? -8.876 36.525 67.557 1.00 13.81 106 TYR C C 1
ATOM 5720 O O . TYR C 1 110 ? -9.289 36.850 66.453 1.00 13.00 106 TYR C O 1
ATOM 5729 N N . GLY C 1 111 ? -9.466 35.564 68.259 1.00 13.47 107 GLY C N 1
ATOM 5730 C CA . GLY C 1 111 ? -10.619 34.871 67.761 1.00 13.05 107 GLY C CA 1
ATOM 5731 C C . GLY C 1 111 ? -11.801 35.686 67.264 1.00 12.40 107 GLY C C 1
ATOM 5732 O O . GLY C 1 111 ? -12.557 35.212 66.428 1.00 12.76 107 GLY C O 1
ATOM 5733 N N . VAL C 1 112 ? -12.004 36.894 67.790 1.00 11.33 108 VAL C N 1
ATOM 5734 C CA . VAL C 1 112 ? -13.051 37.733 67.237 1.00 11.38 108 VAL C CA 1
ATOM 5735 C C . VAL C 1 112 ? -12.727 38.026 65.763 1.00 10.75 108 VAL C C 1
ATOM 5736 O O . VAL C 1 112 ? -13.600 38.055 64.931 1.00 11.36 108 VAL C O 1
ATOM 5740 N N . GLN C 1 113 ? -11.446 38.271 65.463 1.00 10.33 109 GLN C N 1
ATOM 5741 C CA . GLN C 1 113 ? -11.006 38.512 64.081 1.00 10.05 109 GLN C CA 1
ATOM 5742 C C . GLN C 1 113 ? -10.987 37.225 63.279 1.00 10.48 109 GLN C C 1
ATOM 5743 O O . GLN C 1 113 ? -11.264 37.265 62.090 1.00 10.42 109 GLN C O 1
ATOM 5749 N N . TRP C 1 114 ? -10.691 36.083 63.917 1.00 10.85 110 TRP C N 1
ATOM 5750 C CA . TRP C 1 114 ? -10.664 34.815 63.199 1.00 10.97 110 TRP C CA 1
ATOM 5751 C C . TRP C 1 114 ? -12.066 34.411 62.742 1.00 11.54 110 TRP C C 1
ATOM 5752 O O . TRP C 1 114 ? -12.244 33.793 61.686 1.00 11.73 110 TRP C O 1
ATOM 5763 N N . ARG C 1 115 ? -13.042 34.677 63.593 1.00 12.08 111 ARG C N 1
ATOM 5764 C CA . ARG C 1 115 ? -14.417 34.170 63.414 1.00 12.08 111 ARG C CA 1
ATOM 5765 C C . ARG C 1 115 ? -15.459 35.160 63.009 1.00 12.31 111 ARG C C 1
ATOM 5766 O O . ARG C 1 115 ? -16.512 34.758 62.551 1.00 11.57 111 ARG C O 1
ATOM 5774 N N . ARG C 1 116 ? -15.226 36.440 63.301 1.00 13.11 112 ARG C N 1
ATOM 5775 C CA . ARG C 1 116 ? -16.221 37.472 63.117 1.00 14.02 112 ARG C CA 1
ATOM 5776 C C . ARG C 1 116 ? -15.552 38.781 62.670 1.00 13.43 112 ARG C C 1
ATOM 5777 O O . ARG C 1 116 ? -15.825 39.852 63.203 1.00 14.03 112 ARG C O 1
ATOM 5785 N N . TRP C 1 117 ? -14.636 38.670 61.723 1.00 12.82 113 TRP C N 1
ATOM 5786 C CA . TRP C 1 117 ? -13.875 39.836 61.226 1.00 12.21 113 TRP C CA 1
ATOM 5787 C C . TRP C 1 117 ? -14.876 40.845 60.662 1.00 12.89 113 TRP C C 1
ATOM 5788 O O . TRP C 1 117 ? -15.687 40.514 59.783 1.00 12.29 113 TRP C O 1
ATOM 5799 N N . PRO C 1 118 ? -14.830 42.097 61.154 1.00 13.43 114 PRO C N 1
ATOM 5800 C CA . PRO C 1 118 ? -15.825 43.039 60.610 1.00 13.33 114 PRO C CA 1
ATOM 5801 C C . PRO C 1 118 ? -15.424 43.574 59.249 1.00 12.96 114 PRO C C 1
ATOM 5802 O O . PRO C 1 118 ? -14.533 44.458 59.150 1.00 12.86 114 PRO C O 1
ATOM 5806 N N . GLY C 1 119 ? -16.007 42.985 58.224 1.00 12.16 115 GLY C N 1
ATOM 5807 C CA . GLY C 1 119 ? -15.756 43.329 56.835 1.00 11.81 115 GLY C CA 1
ATOM 5808 C C . GLY C 1 119 ? -16.723 44.354 56.313 1.00 11.86 115 GLY C C 1
ATOM 5809 O O . GLY C 1 119 ? -17.949 44.144 56.380 1.00 12.49 115 GLY C O 1
ATOM 5810 N N . TYR C 1 120 ? -16.210 45.420 55.715 1.00 12.49 116 TYR C N 1
ATOM 5811 C CA . TYR C 1 120 ? -17.058 46.448 55.192 1.00 12.30 116 TYR C CA 1
ATOM 5812 C C . TYR C 1 120 ? -16.720 46.734 53.742 1.00 12.87 116 TYR C C 1
ATOM 5813 O O . TYR C 1 120 ? -15.542 46.626 53.338 1.00 13.60 116 TYR C O 1
ATOM 5822 N N . LYS C 1 121 ? -17.738 47.101 52.992 1.00 13.21 117 LYS C N 1
ATOM 5823 C CA . LYS C 1 121 ? -17.594 47.696 51.658 1.00 13.09 117 LYS C CA 1
ATOM 5824 C C . LYS C 1 121 ? -18.441 48.960 51.552 1.00 13.47 117 LYS C C 1
ATOM 5825 O O . LYS C 1 121 ? -19.597 48.993 51.993 1.00 13.40 117 LYS C O 1
ATOM 5831 N N . VAL C 1 122 ? -17.868 50.003 50.938 1.00 13.14 118 VAL C N 1
ATOM 5832 C CA . VAL C 1 122 ? -18.631 51.154 50.524 1.00 13.40 118 VAL C CA 1
ATOM 5833 C C . VAL C 1 122 ? -18.692 51.096 48.996 1.00 14.26 118 VAL C C 1
ATOM 5834 O O . VAL C 1 122 ? -17.652 51.152 48.326 1.00 15.31 118 VAL C O 1
ATOM 5838 N N . LEU C 1 123 ? -19.896 50.889 48.486 1.00 14.87 119 LEU C N 1
ATOM 5839 C CA . LEU C 1 123 ? -20.122 50.766 47.042 1.00 15.92 119 LEU C CA 1
ATOM 5840 C C . LEU C 1 123 ? -21.045 51.881 46.552 1.00 16.60 119 LEU C C 1
ATOM 5841 O O . LEU C 1 123 ? -21.838 52.431 47.303 1.00 17.93 119 LEU C O 1
ATOM 5846 N N . ASP C 1 124 ? -20.959 52.215 45.271 1.00 17.40 120 ASP C N 1
ATOM 5847 C CA . ASP C 1 124 ? -21.958 53.111 44.698 1.00 18.86 120 ASP C CA 1
ATOM 5848 C C . ASP C 1 124 ? -23.318 52.443 44.771 1.00 18.68 120 ASP C C 1
ATOM 5849 O O . ASP C 1 124 ? -23.419 51.251 44.491 1.00 18.55 120 ASP C O 1
ATOM 5854 N N . ALA C 1 125 ? -24.350 53.190 45.132 1.00 18.69 121 ALA C N 1
ATOM 5855 C CA . ALA C 1 125 ? -25.691 52.605 45.288 1.00 20.21 121 ALA C CA 1
ATOM 5856 C C . ALA C 1 125 ? -26.253 52.002 44.015 1.00 20.90 121 ALA C C 1
ATOM 5857 O O . ALA C 1 125 ? -27.194 51.247 44.085 1.00 21.97 121 ALA C O 1
ATOM 5859 N N . HIS C 1 126 ? -25.711 52.364 42.867 1.00 21.76 122 HIS C N 1
ATOM 5860 C CA . HIS C 1 126 ? -26.201 51.837 41.592 1.00 23.24 122 HIS C CA 1
ATOM 5861 C C . HIS C 1 126 ? -25.213 50.896 40.960 1.00 21.33 122 HIS C C 1
ATOM 5862 O O . HIS C 1 126 ? -25.329 50.557 39.777 1.00 20.70 122 HIS C O 1
ATOM 5869 N N . ALA C 1 127 ? -24.237 50.427 41.737 1.00 19.98 123 ALA C N 1
ATOM 5870 C CA . ALA C 1 127 ? -23.326 49.387 41.239 1.00 18.38 123 ALA C CA 1
ATOM 5871 C C . ALA C 1 127 ? -24.004 48.040 41.417 1.00 18.30 123 ALA C C 1
ATOM 5872 O O . ALA C 1 127 ? -23.633 47.246 42.295 1.00 17.55 123 ALA C O 1
ATOM 5874 N N . ASP C 1 128 ? -25.038 47.797 40.608 1.00 19.23 124 ASP C N 1
ATOM 5875 C CA . ASP C 1 128 ? -25.920 46.678 40.841 1.00 20.49 124 ASP C CA 1
ATOM 5876 C C . ASP C 1 128 ? -25.231 45.326 40.864 1.00 18.50 124 ASP C C 1
ATOM 5877 O O . ASP C 1 128 ? -25.523 44.498 41.735 1.00 18.41 124 ASP C O 1
ATOM 5882 N N . ALA C 1 129 ? -24.331 45.093 39.912 1.00 17.51 125 ALA C N 1
ATOM 5883 C CA . ALA C 1 129 ? -23.605 43.803 39.831 1.00 17.06 125 ALA C CA 1
ATOM 5884 C C . ALA C 1 129 ? -22.669 43.566 41.025 1.00 16.43 125 ALA C C 1
ATOM 5885 O O . ALA C 1 129 ? -22.556 42.442 41.532 1.00 15.34 125 ALA C O 1
ATOM 5887 N N . GLN C 1 130 ? -22.016 44.629 41.500 1.00 15.54 126 GLN C N 1
ATOM 5888 C CA . GLN C 1 130 ? -21.159 44.525 42.673 1.00 15.60 126 GLN C CA 1
ATOM 5889 C C . GLN C 1 130 ? -21.974 44.256 43.927 1.00 15.46 126 GLN C C 1
ATOM 5890 O O . GLN C 1 130 ? -21.672 43.365 44.679 1.00 15.54 126 GLN C O 1
ATOM 5896 N N . ILE C 1 131 ? -23.062 44.995 44.106 1.00 15.23 127 ILE C N 1
ATOM 5897 C CA . ILE C 1 131 ? -23.962 44.762 45.235 1.00 15.23 127 ILE C CA 1
ATOM 5898 C C . ILE C 1 131 ? -24.538 43.346 45.219 1.00 14.91 127 ILE C C 1
ATOM 5899 O O . ILE C 1 131 ? -24.577 42.682 46.263 1.00 14.41 127 ILE C O 1
ATOM 5904 N N . ALA C 1 132 ? -24.936 42.847 44.040 1.00 15.44 128 ALA C N 1
ATOM 5905 C CA . ALA C 1 132 ? -25.473 41.474 43.939 1.00 16.02 128 ALA C CA 1
ATOM 5906 C C . ALA C 1 132 ? -24.411 40.475 44.293 1.00 15.59 128 ALA C C 1
ATOM 5907 O O . ALA C 1 132 ? -24.680 39.463 44.940 1.00 16.05 128 ALA C O 1
ATOM 5909 N N . ASP C 1 133 ? -23.196 40.725 43.834 1.00 15.48 129 ASP C N 1
ATOM 5910 C CA . ASP C 1 133 ? -22.114 39.820 44.151 1.00 15.23 129 ASP C CA 1
ATOM 5911 C C . ASP C 1 133 ? -21.856 39.791 45.663 1.00 14.31 129 ASP C C 1
ATOM 5912 O O . ASP C 1 133 ? -21.755 38.722 46.268 1.00 13.86 129 ASP C O 1
ATOM 5917 N N . ALA C 1 134 ? -21.794 40.974 46.263 1.00 14.17 130 ALA C N 1
ATOM 5918 C CA . ALA C 1 134 ? -21.526 41.096 47.703 1.00 14.12 130 ALA C CA 1
ATOM 5919 C C . ALA C 1 134 ? -22.629 40.373 48.501 1.00 14.28 130 ALA C C 1
ATOM 5920 O O . ALA C 1 134 ? -22.324 39.587 49.415 1.00 14.10 130 ALA C O 1
ATOM 5922 N N . THR C 1 135 ? -23.905 40.628 48.177 1.00 14.90 131 THR C N 1
ATOM 5923 C CA . THR C 1 135 ? -24.972 39.996 48.913 1.00 15.77 131 THR C CA 1
ATOM 5924 C C . THR C 1 135 ? -24.963 38.466 48.749 1.00 15.69 131 THR C C 1
ATOM 5925 O O . THR C 1 135 ? -25.200 37.726 49.716 1.00 16.05 131 THR C O 1
ATOM 5929 N N . SER C 1 136 ? -24.611 37.991 47.567 1.00 16.09 132 SER C N 1
ATOM 5930 C CA . SER C 1 136 ? -24.505 36.536 47.338 1.00 17.27 132 SER C CA 1
ATOM 5931 C C . SER C 1 136 ? -23.429 35.873 48.175 1.00 17.56 132 SER C C 1
ATOM 5932 O O . SER C 1 136 ? -23.478 34.653 48.402 1.00 18.96 132 SER C O 1
ATOM 5935 N N . ARG C 1 137 ? -22.449 36.668 48.609 1.00 17.56 133 ARG C N 1
ATOM 5936 C CA . ARG C 1 137 ? -21.357 36.204 49.463 1.00 17.00 133 ARG C CA 1
ATOM 5937 C C . ARG C 1 137 ? -21.591 36.475 50.948 1.00 16.96 133 ARG C C 1
ATOM 5938 O O . ARG C 1 137 ? -20.671 36.304 51.734 1.00 17.53 133 ARG C O 1
ATOM 5946 N N . GLY C 1 138 ? -22.792 36.942 51.321 1.00 14.86 134 GLY C N 1
ATOM 5947 C CA . GLY C 1 138 ? -23.117 37.091 52.730 1.00 15.24 134 GLY C CA 1
ATOM 5948 C C . GLY C 1 138 ? -22.963 38.480 53.313 1.00 14.24 134 GLY C C 1
ATOM 5949 O O . GLY C 1 138 ? -23.155 38.665 54.534 1.00 14.84 134 GLY C O 1
ATOM 5950 N N . PHE C 1 139 ? -22.695 39.461 52.468 1.00 14.02 135 PHE C N 1
ATOM 5951 C CA . PHE C 1 139 ? -22.710 40.865 52.911 1.00 13.87 135 PHE C CA 1
ATOM 5952 C C . PHE C 1 139 ? -24.146 41.326 52.924 1.00 14.22 135 PHE C C 1
ATOM 5953 O O . PHE C 1 139 ? -24.964 40.842 52.117 1.00 15.21 135 PHE C O 1
ATOM 5961 N N . ARG C 1 140 ? -24.461 42.231 53.857 1.00 14.37 136 ARG C N 1
ATOM 5962 C CA . ARG C 1 140 ? -25.791 42.789 53.965 1.00 15.50 136 ARG C CA 1
ATOM 5963 C C . ARG C 1 140 ? -25.644 44.301 53.844 1.00 16.25 136 ARG C C 1
ATOM 5964 O O . ARG C 1 140 ? -24.685 44.889 54.365 1.00 15.42 136 ARG C O 1
ATOM 5966 N N . ILE C 1 141 ? -26.575 44.940 53.132 1.00 16.83 137 ILE C N 1
ATOM 5967 C CA . ILE C 1 141 ? -26.619 46.408 53.086 1.00 17.73 137 ILE C CA 1
ATOM 5968 C C . ILE C 1 141 ? -27.117 46.910 54.440 1.00 19.09 137 ILE C C 1
ATOM 5969 O O . ILE C 1 141 ? -28.218 46.511 54.866 1.00 20.24 137 ILE C O 1
ATOM 5974 N N . VAL C 1 142 ? -26.371 47.792 55.100 1.00 19.01 138 VAL C N 1
ATOM 5975 C CA . VAL C 1 142 ? -26.766 48.293 56.415 1.00 20.18 138 VAL C CA 1
ATOM 5976 C C . VAL C 1 142 ? -26.984 49.798 56.474 1.00 20.67 138 VAL C C 1
ATOM 5977 O O . VAL C 1 142 ? -27.490 50.308 57.468 1.00 23.05 138 VAL C O 1
ATOM 5981 N N . ALA C 1 143 ? -26.610 50.509 55.425 1.00 20.91 139 ALA C N 1
ATOM 5982 C CA . ALA C 1 143 ? -26.727 51.976 55.408 1.00 21.83 139 ALA C CA 1
ATOM 5983 C C . ALA C 1 143 ? -26.630 52.504 54.000 1.00 22.21 139 ALA C C 1
ATOM 5984 O O . ALA C 1 143 ? -25.991 51.906 53.137 1.00 20.51 139 ALA C O 1
ATOM 5986 N N . ARG C 1 144 ? -27.347 53.616 53.797 1.00 23.08 140 ARG C N 1
ATOM 5987 C CA A ARG C 1 144 ? -27.413 54.333 52.528 0.60 24.23 140 ARG C CA 1
ATOM 5988 C CA B ARG C 1 144 ? -27.384 54.314 52.534 0.40 23.68 140 ARG C CA 1
ATOM 5989 C C . ARG C 1 144 ? -27.087 55.777 52.852 1.00 24.47 140 ARG C C 1
ATOM 5990 O O . ARG C 1 144 ? -27.663 56.345 53.772 1.00 27.06 140 ARG C O 1
ATOM 6005 N N . PHE C 1 145 ? -26.153 56.372 52.129 1.00 23.83 141 PHE C N 1
ATOM 6006 C CA . PHE C 1 145 ? -25.731 57.713 52.460 1.00 24.42 141 PHE C CA 1
ATOM 6007 C C . PHE C 1 145 ? -25.151 58.387 51.244 1.00 24.24 141 PHE C C 1
ATOM 6008 O O . PHE C 1 145 ? -24.785 57.727 50.290 1.00 23.10 141 PHE C O 1
ATOM 6016 N N . GLU C 1 146 ? -25.099 59.712 51.281 1.00 26.43 142 GLU C N 1
ATOM 6017 C CA . GLU C 1 146 ? -24.514 60.494 50.214 1.00 27.75 142 GLU C CA 1
ATOM 6018 C C . GLU C 1 146 ? -23.108 60.945 50.620 1.00 27.65 142 GLU C C 1
ATOM 6019 O O . GLU C 1 146 ? -22.890 61.419 51.755 1.00 28.43 142 GLU C O 1
ATOM 6025 N N . GLU C 1 147 ? -22.151 60.756 49.730 1.00 27.25 143 GLU C N 1
ATOM 6026 C CA . GLU C 1 147 ? -20.786 61.199 49.958 1.00 28.73 143 GLU C CA 1
ATOM 6027 C C . GLU C 1 147 ? -20.249 61.702 48.637 1.00 29.64 143 GLU C C 1
ATOM 6028 O O . GLU C 1 147 ? -20.377 61.006 47.606 1.00 27.21 143 GLU C O 1
ATOM 6034 N N . GLY C 1 148 ? -19.653 62.894 48.671 1.00 28.83 144 GLY C N 1
ATOM 6035 C CA . GLY C 1 148 ? -19.100 63.535 47.476 1.00 29.15 144 GLY C CA 1
ATOM 6036 C C . GLY C 1 148 ? -20.103 63.569 46.342 1.00 28.66 144 GLY C C 1
ATOM 6037 O O . GLY C 1 148 ? -19.762 63.302 45.194 1.00 30.59 144 GLY C O 1
ATOM 6038 N N . GLY C 1 149 ? -21.361 63.847 46.668 1.00 29.11 145 GLY C N 1
ATOM 6039 C CA . GLY C 1 149 ? -22.412 63.957 45.659 1.00 29.36 145 GLY C CA 1
ATOM 6040 C C . GLY C 1 149 ? -22.927 62.631 45.096 1.00 29.25 145 GLY C C 1
ATOM 6041 O O . GLY C 1 149 ? -23.776 62.629 44.211 1.00 30.32 145 GLY C O 1
ATOM 6042 N N . ALA C 1 150 ? -22.437 61.509 45.613 1.00 28.66 146 ALA C N 1
ATOM 6043 C CA . ALA C 1 150 ? -22.786 60.173 45.086 1.00 28.75 146 ALA C CA 1
ATOM 6044 C C . ALA C 1 150 ? -23.557 59.404 46.139 1.00 28.97 146 ALA C C 1
ATOM 6045 O O . ALA C 1 150 ? -23.207 59.484 47.317 1.00 28.37 146 ALA C O 1
ATOM 6047 N N . ASP C 1 151 ? -24.620 58.692 45.730 1.00 28.40 147 ASP C N 1
ATOM 6048 C CA . ASP C 1 151 ? -25.371 57.837 46.650 1.00 28.57 147 ASP C CA 1
ATOM 6049 C C . ASP C 1 151 ? -24.532 56.587 46.849 1.00 25.30 147 ASP C C 1
ATOM 6050 O O . ASP C 1 151 ? -24.158 55.941 45.876 1.00 23.04 147 ASP C O 1
ATOM 6055 N N . LYS C 1 152 ? -24.228 56.276 48.110 1.00 23.80 148 LYS C N 1
ATOM 6056 C CA . LYS C 1 152 ? -23.405 55.115 48.460 1.00 22.47 148 LYS C CA 1
ATOM 6057 C C . LYS C 1 152 ? -24.216 54.155 49.315 1.00 20.67 148 LYS C C 1
ATOM 6058 O O . LYS C 1 152 ? -25.220 54.543 49.938 1.00 21.50 148 LYS C O 1
ATOM 6064 N N . VAL C 1 153 ? -23.786 52.898 49.321 1.00 18.75 149 VAL C N 1
ATOM 6065 C CA . VAL C 1 153 ? -24.256 51.926 50.299 1.00 17.82 149 VAL C CA 1
ATOM 6066 C C . VAL C 1 153 ? -23.080 51.360 51.105 1.00 16.74 149 VAL C C 1
ATOM 6067 O O . VAL C 1 153 ? -21.999 51.092 50.557 1.00 15.33 149 VAL C O 1
ATOM 6071 N N . LEU C 1 154 ? -23.322 51.133 52.396 1.00 16.14 150 LEU C N 1
ATOM 6072 C CA . LEU C 1 154 ? -22.368 50.457 53.269 1.00 15.20 150 LEU C CA 1
ATOM 6073 C C . LEU C 1 154 ? -22.852 49.026 53.391 1.00 15.28 150 LEU C C 1
ATOM 6074 O O . LEU C 1 154 ? -24.010 48.828 53.728 1.00 15.35 150 LEU C O 1
ATOM 6079 N N . LEU C 1 155 ? -22.019 48.050 53.043 1.00 14.60 151 LEU C N 1
ATOM 6080 C CA . LEU C 1 155 ? -22.325 46.660 53.274 1.00 15.11 151 LEU C CA 1
ATOM 6081 C C . LEU C 1 155 ? -21.417 46.097 54.343 1.00 14.20 151 LEU C C 1
ATOM 6082 O O . LEU C 1 155 ? -20.251 46.520 54.493 1.00 13.53 151 LEU C O 1
ATOM 6087 N N . HIS C 1 156 ? -21.922 45.120 55.066 1.00 13.74 152 HIS C N 1
ATOM 6088 C CA . HIS C 1 156 ? -21.216 44.485 56.171 1.00 13.50 152 HIS C CA 1
ATOM 6089 C C . HIS C 1 156 ? -21.320 42.981 56.122 1.00 12.65 152 HIS C C 1
ATOM 6090 O O . HIS C 1 156 ? -22.364 42.432 55.788 1.00 12.47 152 HIS C O 1
ATOM 6097 N N . LYS C 1 157 ? -20.220 42.303 56.454 1.00 12.29 153 LYS C N 1
ATOM 6098 C CA . LYS C 1 157 ? -20.237 40.890 56.740 1.00 12.24 153 LYS C CA 1
ATOM 6099 C C . LYS C 1 157 ? -19.304 40.604 57.891 1.00 11.81 153 LYS C C 1
ATOM 6100 O O . LYS C 1 157 ? -18.160 41.089 57.887 1.00 11.51 153 LYS C O 1
ATOM 6106 N N . ALA C 1 158 ? -19.773 39.814 58.875 1.00 12.09 154 ALA C N 1
ATOM 6107 C CA . ALA C 1 158 ? -18.908 39.287 59.924 1.00 11.70 154 ALA C CA 1
ATOM 6108 C C . ALA C 1 158 ? -18.267 38.044 59.345 1.00 11.55 154 ALA C C 1
ATOM 6109 O O . ALA C 1 158 ? -18.886 37.006 59.234 1.00 12.79 154 ALA C O 1
ATOM 6111 N N . ILE C 1 159 ? -16.988 38.148 58.965 1.00 11.38 155 ILE C N 1
ATOM 6112 C CA . ILE C 1 159 ? -16.347 37.146 58.124 1.00 11.28 155 ILE C CA 1
ATOM 6113 C C . ILE C 1 159 ? -15.766 36.093 59.067 1.00 11.31 155 ILE C C 1
ATOM 6114 O O . ILE C 1 159 ? -14.887 36.364 59.891 1.00 11.09 155 ILE C O 1
ATOM 6119 N N . ASP C 1 160 ? -16.215 34.871 58.858 1.00 11.37 156 ASP C N 1
ATOM 6120 C CA . ASP C 1 160 ? -15.693 33.737 59.627 1.00 11.42 156 ASP C CA 1
ATOM 6121 C C . ASP C 1 160 ? -14.572 33.072 58.817 1.00 11.11 156 ASP C C 1
ATOM 6122 O O . ASP C 1 160 ? -14.783 32.103 58.050 1.00 11.13 156 ASP C O 1
ATOM 6127 N N . GLN C 1 161 ? -13.373 33.631 58.922 1.00 11.01 157 GLN C N 1
ATOM 6128 C CA . GLN C 1 161 ? -12.245 33.142 58.149 1.00 10.91 157 GLN C CA 1
ATOM 6129 C C . GLN C 1 161 ? -11.932 31.688 58.452 1.00 10.96 157 GLN C C 1
ATOM 6130 O O . GLN C 1 161 ? -11.619 30.921 57.539 1.00 10.91 157 GLN C O 1
ATOM 6136 N N . LEU C 1 162 ? -12.019 31.304 59.715 1.00 11.19 158 LEU C N 1
ATOM 6137 C CA . LEU C 1 162 ? -11.693 29.916 60.099 1.00 11.51 158 LEU C CA 1
ATOM 6138 C C . LEU C 1 162 ? -12.725 28.939 59.530 1.00 12.21 158 LEU C C 1
ATOM 6139 O O . LEU C 1 162 ? -12.350 27.949 58.958 1.00 12.77 158 LEU C O 1
ATOM 6144 N N . ARG C 1 163 ? -14.007 29.236 59.636 1.00 13.26 159 ARG C N 1
ATOM 6145 C CA . ARG C 1 163 ? -15.009 28.352 59.048 1.00 14.72 159 ARG C CA 1
ATOM 6146 C C . ARG C 1 163 ? -14.826 28.297 57.536 1.00 13.97 159 ARG C C 1
ATOM 6147 O O . ARG C 1 163 ? -14.946 27.228 56.944 1.00 14.64 159 ARG C O 1
ATOM 6155 N N . ASP C 1 164 ? -14.538 29.440 56.909 1.00 13.12 160 ASP C N 1
ATOM 6156 C CA . ASP C 1 164 ? -14.271 29.481 55.471 1.00 13.56 160 ASP C CA 1
ATOM 6157 C C . ASP C 1 164 ? -13.088 28.556 55.107 1.00 13.86 160 ASP C C 1
ATOM 6158 O O . ASP C 1 164 ? -13.112 27.839 54.073 1.00 13.97 160 ASP C O 1
ATOM 6163 N N . CYS C 1 165 ? -12.065 28.549 55.946 1.00 13.19 161 CYS C N 1
ATOM 6164 C CA . CYS C 1 165 ? -10.940 27.616 55.753 1.00 13.75 161 CYS C CA 1
ATOM 6165 C C . CYS C 1 165 ? -11.415 26.150 55.779 1.00 14.14 161 CYS C C 1
ATOM 6166 O O . CYS C 1 165 ? -11.044 25.365 54.903 1.00 14.19 161 CYS C O 1
ATOM 6169 N N . LEU C 1 166 ? -12.166 25.756 56.809 1.00 14.73 162 LEU C N 1
ATOM 6170 C CA . LEU C 1 166 ? -12.622 24.359 56.917 1.00 15.39 162 LEU C CA 1
ATOM 6171 C C . LEU C 1 166 ? -13.482 24.026 55.684 1.00 15.61 162 LEU C C 1
ATOM 6172 O O . LEU C 1 166 ? -13.337 22.959 55.082 1.00 15.35 162 LEU C O 1
ATOM 6177 N N . ASP C 1 167 ? -14.331 24.974 55.260 1.00 16.11 163 ASP C N 1
ATOM 6178 C CA . ASP C 1 167 ? -15.181 24.736 54.081 1.00 16.65 163 ASP C CA 1
ATOM 6179 C C . ASP C 1 167 ? -14.331 24.462 52.848 1.00 15.89 163 ASP C C 1
ATOM 6180 O O . ASP C 1 167 ? -14.604 23.532 52.073 1.00 15.99 163 ASP C O 1
ATOM 6185 N N . THR C 1 168 ? -13.262 25.239 52.670 1.00 15.00 164 THR C N 1
ATOM 6186 C CA . THR C 1 168 ? -12.401 25.106 51.517 1.00 15.01 164 THR C CA 1
ATOM 6187 C C . THR C 1 168 ? -11.546 23.842 51.549 1.00 14.46 164 THR C C 1
ATOM 6188 O O . THR C 1 168 ? -11.290 23.244 50.515 1.00 15.12 164 THR C O 1
ATOM 6192 N N . ILE C 1 169 ? -11.135 23.417 52.734 1.00 14.00 165 ILE C N 1
ATOM 6193 C CA . ILE C 1 169 ? -10.388 22.167 52.851 1.00 14.60 165 ILE C CA 1
ATOM 6194 C C . ILE C 1 169 ? -11.239 21.022 52.333 1.00 15.79 165 ILE C C 1
ATOM 6195 O O . ILE C 1 169 ? -10.764 20.179 51.613 1.00 16.54 165 ILE C O 1
ATOM 6200 N N . VAL C 1 170 ? -12.517 21.020 52.693 1.00 16.55 166 VAL C N 1
ATOM 6201 C CA . VAL C 1 170 ? -13.431 19.944 52.294 1.00 18.26 166 VAL C CA 1
ATOM 6202 C C . VAL C 1 170 ? -13.846 20.089 50.812 1.00 18.79 166 VAL C C 1
ATOM 6203 O O . VAL C 1 170 ? -13.871 19.083 50.087 1.00 20.14 166 VAL C O 1
ATOM 6207 N N . ARG C 1 171 ? -14.095 21.321 50.363 1.00 19.20 167 ARG C N 1
ATOM 6208 C CA A ARG C 1 171 ? -14.596 21.613 49.004 0.50 19.53 167 ARG C CA 1
ATOM 6209 C CA B ARG C 1 171 ? -14.584 21.561 48.999 0.50 20.82 167 ARG C CA 1
ATOM 6210 C C . ARG C 1 171 ? -13.510 21.599 47.944 1.00 20.02 167 ARG C C 1
ATOM 6211 O O . ARG C 1 171 ? -13.711 21.061 46.838 1.00 20.74 167 ARG C O 1
ATOM 6226 N N . ASP C 1 172 ? -12.382 22.218 48.254 1.00 19.39 168 ASP C N 1
ATOM 6227 C CA . ASP C 1 172 ? -11.369 22.526 47.264 1.00 19.97 168 ASP C CA 1
ATOM 6228 C C . ASP C 1 172 ? -9.992 22.512 47.903 1.00 18.92 168 ASP C C 1
ATOM 6229 O O . ASP C 1 172 ? -9.343 23.550 48.015 1.00 18.48 168 ASP C O 1
ATOM 6234 N N . PRO C 1 173 ? -9.536 21.321 48.326 1.00 18.75 169 PRO C N 1
ATOM 6235 C CA . PRO C 1 173 ? -8.268 21.214 49.053 1.00 18.86 169 PRO C CA 1
ATOM 6236 C C . PRO C 1 173 ? -7.027 21.586 48.291 1.00 20.01 169 PRO C C 1
ATOM 6237 O O . PRO C 1 173 ? -6.001 21.767 48.931 1.00 21.44 169 PRO C O 1
ATOM 6241 N N . SER C 1 174 ? -7.082 21.665 46.955 1.00 20.77 170 SER C N 1
ATOM 6242 C CA . SER C 1 174 ? -5.913 22.123 46.203 1.00 21.81 170 SER C CA 1
ATOM 6243 C C . SER C 1 174 ? -5.740 23.625 46.232 1.00 21.04 170 SER C C 1
ATOM 6244 O O . SER C 1 174 ? -4.714 24.103 45.777 1.00 22.22 170 SER C O 1
ATOM 6247 N N . SER C 1 175 ? -6.686 24.357 46.809 1.00 21.00 171 SER C N 1
ATOM 6248 C CA . SER C 1 175 ? -6.524 25.801 47.005 1.00 21.80 171 SER C CA 1
ATOM 6249 C C . SER C 1 175 ? -5.272 26.097 47.844 1.00 21.67 171 SER C C 1
ATOM 6250 O O . SER C 1 175 ? -4.924 25.356 48.778 1.00 21.38 171 SER C O 1
ATOM 6253 N N . ARG C 1 176 ? -4.554 27.135 47.448 1.00 21.82 172 ARG C N 1
ATOM 6254 C CA . ARG C 1 176 ? -3.372 27.580 48.159 1.00 21.72 172 ARG C CA 1
ATOM 6255 C C . ARG C 1 176 ? -3.678 28.881 48.919 1.00 21.00 172 ARG C C 1
ATOM 6256 O O . ARG C 1 176 ? -2.761 29.622 49.241 1.00 20.19 172 ARG C O 1
ATOM 6264 N N . ARG C 1 177 ? -4.965 29.124 49.175 1.00 20.77 173 ARG C N 1
ATOM 6265 C CA . ARG C 1 177 ? -5.452 30.334 49.876 1.00 19.79 173 ARG C CA 1
ATOM 6266 C C . ARG C 1 177 ? -6.185 30.003 51.173 1.00 17.74 173 ARG C C 1
ATOM 6267 O O . ARG C 1 177 ? -7.066 30.742 51.623 1.00 18.44 173 ARG C O 1
ATOM 6275 N N . ILE C 1 178 ? -5.869 28.859 51.759 1.00 15.35 174 ILE C N 1
ATOM 6276 C CA . ILE C 1 178 ? -6.561 28.400 52.940 1.00 14.10 174 ILE C CA 1
ATOM 6277 C C . ILE C 1 178 ? -5.814 28.952 54.162 1.00 13.64 174 ILE C C 1
ATOM 6278 O O . ILE C 1 178 ? -4.929 28.321 54.727 1.00 13.09 174 ILE C O 1
ATOM 6283 N N . LEU C 1 179 ? -6.136 30.181 54.520 1.00 12.68 175 LEU C N 1
ATOM 6284 C CA . LEU C 1 179 ? -5.471 30.843 55.626 1.00 12.47 175 LEU C CA 1
ATOM 6285 C C . LEU C 1 179 ? -6.363 31.833 56.310 1.00 12.01 175 LEU C C 1
ATOM 6286 O O . LEU C 1 179 ? -7.381 32.297 55.747 1.00 11.72 175 LEU C O 1
ATOM 6291 N N . PHE C 1 180 ? -6.034 32.085 57.572 1.00 11.42 176 PHE C N 1
ATOM 6292 C CA . PHE C 1 180 ? -6.711 33.143 58.329 1.00 11.49 176 PHE C CA 1
ATOM 6293 C C . PHE C 1 180 ? -5.686 33.872 59.197 1.00 11.64 176 PHE C C 1
ATOM 6294 O O . PHE C 1 180 ? -4.594 33.366 59.489 1.00 10.96 176 PHE C O 1
ATOM 6302 N N . HIS C 1 181 ? -6.012 35.109 59.571 1.00 11.38 177 HIS C N 1
ATOM 6303 C CA . HIS C 1 181 ? -5.174 35.823 60.487 1.00 11.18 177 HIS C CA 1
ATOM 6304 C C . HIS C 1 181 ? -5.929 36.776 61.365 1.00 10.76 177 HIS C C 1
ATOM 6305 O O . HIS C 1 181 ? -7.139 37.033 61.163 1.00 11.89 177 HIS C O 1
ATOM 6312 N N . GLY C 1 182 ? -5.222 37.273 62.378 1.00 10.50 178 GLY C N 1
ATOM 6313 C CA . GLY C 1 182 ? -5.820 38.107 63.418 1.00 10.91 178 GLY C CA 1
ATOM 6314 C C . GLY C 1 182 ? -5.399 39.568 63.405 1.00 11.35 178 GLY C C 1
ATOM 6315 O O . GLY C 1 182 ? -5.609 40.262 64.409 1.00 12.67 178 GLY C O 1
ATOM 6316 N N . TRP C 1 183 ? -4.776 40.018 62.320 1.00 11.41 179 TRP C N 1
ATOM 6317 C CA . TRP C 1 183 ? -4.158 41.376 62.289 1.00 10.77 179 TRP C CA 1
ATOM 6318 C C . TRP C 1 183 ? -5.016 42.263 61.451 1.00 10.41 179 TRP C C 1
ATOM 6319 O O . TRP C 1 183 ? -4.795 42.376 60.243 1.00 9.90 179 TRP C O 1
ATOM 6330 N N . ASN C 1 184 ? -5.996 42.913 62.109 1.00 10.52 180 ASN C N 1
ATOM 6331 C CA . ASN C 1 184 ? -6.880 43.850 61.489 1.00 9.89 180 ASN C CA 1
ATOM 6332 C C . ASN C 1 184 ? -6.425 45.273 61.750 1.00 10.37 180 ASN C C 1
ATOM 6333 O O . ASN C 1 184 ? -6.583 45.758 62.868 1.00 10.43 180 ASN C O 1
ATOM 6338 N N . PRO C 1 185 ? -5.852 45.938 60.732 1.00 10.95 181 PRO C N 1
ATOM 6339 C CA . PRO C 1 185 ? -5.354 47.311 60.959 1.00 11.53 181 PRO C CA 1
ATOM 6340 C C . PRO C 1 185 ? -6.379 48.322 61.443 1.00 11.46 181 PRO C C 1
ATOM 6341 O O . PRO C 1 185 ? -5.989 49.312 62.073 1.00 12.39 181 PRO C O 1
ATOM 6345 N N . ALA C 1 186 ? -7.655 48.094 61.153 1.00 10.95 182 ALA C N 1
ATOM 6346 C CA . ALA C 1 186 ?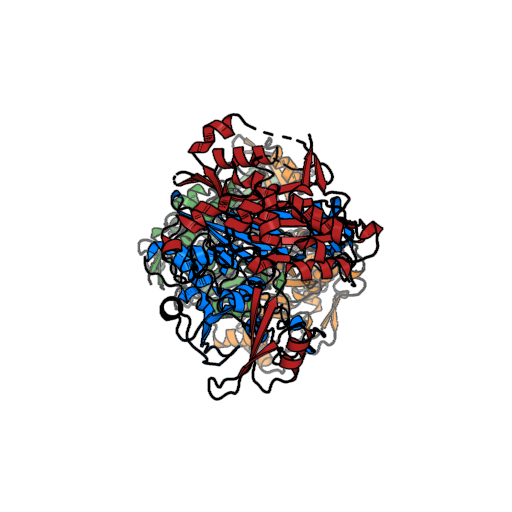 -8.679 49.073 61.459 1.00 11.38 182 ALA C CA 1
ATOM 6347 C C . ALA C 1 186 ? -8.962 49.121 62.963 1.00 12.06 182 ALA C C 1
ATOM 6348 O O . ALA C 1 186 ? -9.588 50.085 63.406 1.00 13.51 182 ALA C O 1
ATOM 6350 N N . VAL C 1 187 ? -8.551 48.099 63.714 1.00 11.60 183 VAL C N 1
ATOM 6351 C CA . VAL C 1 187 ? -8.899 47.996 65.151 1.00 12.56 183 VAL C CA 1
ATOM 6352 C C . VAL C 1 187 ? -7.717 47.814 66.084 1.00 12.18 183 VAL C C 1
ATOM 6353 O O . VAL C 1 187 ? -7.894 47.468 67.264 1.00 13.06 183 VAL C O 1
ATOM 6357 N N . LEU C 1 188 ? -6.497 48.151 65.638 1.00 12.35 184 LEU C N 1
ATOM 6358 C CA . LEU C 1 188 ? -5.341 48.016 66.468 1.00 12.47 184 LEU C CA 1
ATOM 6359 C C . LEU C 1 188 ? -5.443 48.967 67.668 1.00 12.57 184 LEU C C 1
ATOM 6360 O O . LEU C 1 188 ? -4.774 48.748 68.685 1.00 13.66 184 LEU C O 1
ATOM 6365 N N . ASP C 1 189 ? -6.258 50.015 67.513 1.00 12.21 185 ASP C N 1
ATOM 6366 C CA . ASP C 1 189 ? -6.513 51.008 68.565 1.00 12.54 185 ASP C CA 1
ATOM 6367 C C . ASP C 1 189 ? -7.678 50.689 69.506 1.00 11.74 185 ASP C C 1
ATOM 6368 O O . ASP C 1 189 ? -7.975 51.481 70.405 1.00 11.72 185 ASP C O 1
ATOM 6373 N N . GLU C 1 190 ? -8.273 49.494 69.369 1.00 11.17 186 GLU C N 1
ATOM 6374 C CA . GLU C 1 190 ? -9.481 49.143 70.087 1.00 11.72 186 GLU C CA 1
ATOM 6375 C C . GLU C 1 190 ? -9.332 47.929 70.998 1.00 11.52 186 GLU C C 1
ATOM 6376 O O . GLU C 1 190 ? -10.300 47.414 71.496 1.00 11.07 186 GLU C O 1
ATOM 6382 N N . ILE C 1 191 ? -8.107 47.497 71.201 1.00 11.14 187 ILE C N 1
ATOM 6383 C CA . ILE C 1 191 ? -7.805 46.175 71.744 1.00 11.99 187 ILE C CA 1
ATOM 6384 C C . ILE C 1 191 ? -6.693 46.184 72.795 1.00 12.50 187 ILE C C 1
ATOM 6385 O O . ILE C 1 191 ? -5.841 47.054 72.815 1.00 12.53 187 ILE C O 1
ATOM 6390 N N . ALA C 1 192 ? -6.740 45.213 73.712 1.00 12.84 188 ALA C N 1
ATOM 6391 C CA . ALA C 1 192 ? -5.775 45.142 74.780 1.00 13.72 188 ALA C CA 1
ATOM 6392 C C . ALA C 1 192 ? -4.351 44.823 74.332 1.00 14.48 188 ALA C C 1
ATOM 6393 O O . ALA C 1 192 ? -3.406 45.371 74.892 1.00 15.98 188 ALA C O 1
ATOM 6395 N N . LEU C 1 193 ? -4.219 43.992 73.285 1.00 15.27 189 LEU C N 1
ATOM 6396 C CA . LEU C 1 193 ? -2.933 43.618 72.725 1.00 17.75 189 LEU C CA 1
ATOM 6397 C C . LEU C 1 193 ? -3.175 43.171 71.269 1.00 16.23 189 LEU C C 1
ATOM 6398 O O . LEU C 1 193 ? -4.182 42.533 70.989 1.00 15.79 189 LEU C O 1
ATOM 6403 N N . PRO C 1 194 ? -2.287 43.528 70.356 1.00 16.99 190 PRO C N 1
ATOM 6404 C CA . PRO C 1 194 ? -2.420 43.088 68.984 1.00 16.48 190 PRO C CA 1
ATOM 6405 C C . PRO C 1 194 ? -1.863 41.677 68.809 1.00 16.55 190 PRO C C 1
ATOM 6406 O O . PRO C 1 194 ? -1.023 41.228 69.591 1.00 17.31 190 PRO C O 1
ATOM 6410 N N . ALA C 1 195 ? -2.357 40.995 67.777 1.00 15.75 191 ALA C N 1
ATOM 6411 C CA . ALA C 1 195 ? -2.037 39.585 67.557 1.00 15.88 191 ALA C CA 1
ATOM 6412 C C . ALA C 1 195 ? -0.543 39.354 67.496 1.00 16.86 191 ALA C C 1
ATOM 6413 O O . ALA C 1 195 ? 0.160 40.055 66.740 1.00 17.82 191 ALA C O 1
ATOM 6415 N N A CYS C 1 196 ? -0.091 38.349 68.226 0.70 15.85 192 CYS C N 1
ATOM 6416 N N B CYS C 1 196 ? -0.056 38.433 68.332 0.30 16.93 192 CYS C N 1
ATOM 6417 C CA A CYS C 1 196 ? 1.293 37.937 68.252 0.70 16.41 192 CYS C CA 1
ATOM 6418 C CA B CYS C 1 196 ? 1.316 37.920 68.277 0.30 17.63 192 CYS C CA 1
ATOM 6419 C C A CYS C 1 196 ? 1.504 36.686 67.411 0.70 16.97 192 CYS C C 1
ATOM 6420 C C B CYS C 1 196 ? 1.348 36.746 67.322 0.30 17.58 192 CYS C C 1
ATOM 6421 O O A CYS C 1 196 ? 2.317 36.701 66.486 0.70 16.36 192 CYS C O 1
ATOM 6422 O O B CYS C 1 196 ? 1.846 36.884 66.198 0.30 17.21 192 CYS C O 1
ATOM 6427 N N . HIS C 1 197 ? 0.792 35.606 67.753 1.00 16.98 193 HIS C N 1
ATOM 6428 C CA . HIS C 1 197 ? 0.610 34.473 66.834 1.00 17.33 193 HIS C CA 1
ATOM 6429 C C . HIS C 1 197 ? -0.458 34.903 65.873 1.00 17.20 193 HIS C C 1
ATOM 6430 O O . HIS C 1 197 ? -1.659 34.982 66.215 1.00 19.01 193 HIS C O 1
ATOM 6437 N N . LEU C 1 198 ? -0.020 35.145 64.656 1.00 16.66 194 LEU C N 1
ATOM 6438 C CA . LEU C 1 198 ? -0.682 36.091 63.745 1.00 16.26 194 LEU C CA 1
ATOM 6439 C C . LEU C 1 198 ? -1.401 35.419 62.585 1.00 15.41 194 LEU C C 1
ATOM 6440 O O . LEU C 1 198 ? -2.607 35.614 62.414 1.00 14.92 194 LEU C O 1
ATOM 6445 N N . LEU C 1 199 ? -0.683 34.612 61.815 1.00 14.29 195 LEU C N 1
ATOM 6446 C CA . LEU C 1 199 ? -1.199 34.022 60.575 1.00 14.28 195 LEU C CA 1
ATOM 6447 C C . LEU C 1 199 ? -1.096 32.515 60.619 1.00 13.61 195 LEU C C 1
ATOM 6448 O O . LEU C 1 199 ? -0.031 31.978 60.963 1.00 12.78 195 LEU C O 1
ATOM 6453 N N . TYR C 1 200 ? -2.191 31.871 60.245 1.00 12.83 196 TYR C N 1
ATOM 6454 C CA . TYR C 1 200 ? -2.300 30.405 60.184 1.00 13.07 196 TYR C CA 1
ATOM 6455 C C . TYR C 1 200 ? -2.701 29.998 58.761 1.00 12.32 196 TYR C C 1
ATOM 6456 O O . TYR C 1 200 ? -3.779 30.413 58.276 1.00 12.91 196 TYR C O 1
ATOM 6465 N N . GLN C 1 201 ? -1.892 29.154 58.121 1.00 12.42 197 GLN C N 1
ATOM 6466 C CA . GLN C 1 201 ? -2.171 28.653 56.785 1.00 12.81 197 GLN C CA 1
ATOM 6467 C C . GLN C 1 201 ? -2.205 27.133 56.837 1.00 12.37 197 GLN C C 1
ATOM 6468 O O . GLN C 1 201 ? -1.268 26.509 57.339 1.00 12.82 197 GLN C O 1
ATOM 6474 N N . PHE C 1 202 ? -3.320 26.576 56.334 1.00 11.97 198 PHE C N 1
ATOM 6475 C CA . PHE C 1 202 ? -3.463 25.118 56.167 1.00 12.31 198 PHE C CA 1
ATOM 6476 C C . PHE C 1 202 ? -3.148 24.647 54.764 1.00 12.41 198 PHE C C 1
ATOM 6477 O O . PHE C 1 202 ? -3.510 25.287 53.791 1.00 12.72 198 PHE C O 1
ATOM 6485 N N . LEU C 1 203 ? -2.426 23.523 54.691 1.00 12.66 199 LEU C N 1
ATOM 6486 C CA . LEU C 1 203 ? -1.957 22.966 53.418 1.00 13.60 199 LEU C CA 1
ATOM 6487 C C . LEU C 1 203 ? -2.357 21.497 53.334 1.00 14.12 199 LEU C C 1
ATOM 6488 O O . LEU C 1 203 ? -1.633 20.591 53.700 1.00 14.18 199 LEU C O 1
ATOM 6493 N N . PRO C 1 204 ? -3.574 21.249 52.876 1.00 15.33 200 PRO C N 1
ATOM 6494 C CA . PRO C 1 204 ? -3.978 19.871 52.620 1.00 15.76 200 PRO C CA 1
ATOM 6495 C C . PRO C 1 204 ? -3.285 19.243 51.429 1.00 17.19 200 PRO C C 1
ATOM 6496 O O . PRO C 1 204 ? -3.068 19.911 50.410 1.00 18.98 200 PRO C O 1
ATOM 6500 N N . ASN C 1 205 ? -2.974 17.956 51.548 1.00 16.95 201 ASN C N 1
ATOM 6501 C CA . ASN C 1 205 ? -2.419 17.145 50.486 1.00 18.03 201 ASN C CA 1
ATOM 6502 C C . ASN C 1 205 ? -3.428 16.026 50.244 1.00 18.89 201 ASN C C 1
ATOM 6503 O O . ASN C 1 205 ? -3.522 15.073 51.026 1.00 16.94 201 ASN C O 1
ATOM 6508 N N . VAL C 1 206 ? -4.200 16.149 49.168 1.00 20.50 202 VAL C N 1
ATOM 6509 C CA . VAL C 1 206 ? -5.379 15.294 48.992 1.00 21.13 202 VAL C CA 1
ATOM 6510 C C . VAL C 1 206 ? -4.877 13.874 48.647 1.00 21.68 202 VAL C C 1
ATOM 6511 O O . VAL C 1 206 ? -5.455 12.907 49.112 1.00 21.29 202 VAL C O 1
ATOM 6515 N N . GLU C 1 207 ? -3.757 13.740 47.937 1.00 21.77 203 GLU C N 1
ATOM 6516 C CA . GLU C 1 207 ? -3.228 12.401 47.558 1.00 23.43 203 GLU C CA 1
ATOM 6517 C C . GLU C 1 207 ? -2.797 11.551 48.781 1.00 21.86 203 GLU C C 1
ATOM 6518 O O . GLU C 1 207 ? -2.868 10.326 48.779 1.00 21.82 203 GLU C O 1
ATOM 6524 N N . ARG C 1 208 ? -2.368 12.211 49.845 1.00 19.31 204 ARG C N 1
ATOM 6525 C CA A ARG C 1 208 ? -1.924 11.516 51.051 0.70 19.56 204 ARG C CA 1
ATOM 6526 C CA B ARG C 1 208 ? -1.928 11.502 51.032 0.30 18.65 204 ARG C CA 1
ATOM 6527 C C . ARG C 1 208 ? -2.905 11.683 52.217 1.00 17.97 204 ARG C C 1
ATOM 6528 O O . ARG C 1 208 ? -2.731 11.060 53.268 1.00 16.59 204 ARG C O 1
ATOM 6543 N N . ARG C 1 209 ? -3.934 12.515 52.029 1.00 16.24 205 ARG C N 1
ATOM 6544 C CA . ARG C 1 209 ? -4.879 12.921 53.081 1.00 16.40 205 ARG C CA 1
ATOM 6545 C C . ARG C 1 209 ? -4.159 13.364 54.361 1.00 15.27 205 ARG C C 1
ATOM 6546 O O . ARG C 1 209 ? -4.519 13.002 55.474 1.00 14.44 205 ARG C O 1
ATOM 6554 N N . GLU C 1 210 ? -3.094 14.122 54.142 1.00 15.27 206 GLU C N 1
ATOM 6555 C CA . GLU C 1 210 ? -2.301 14.729 55.206 1.00 15.65 206 GLU C CA 1
ATOM 6556 C C . GLU C 1 210 ? -2.500 16.229 55.154 1.00 14.38 206 GLU C C 1
ATOM 6557 O O . GLU C 1 210 ? -2.536 16.800 54.078 1.00 14.79 206 GLU C O 1
ATOM 6563 N N . ILE C 1 211 ? -2.580 16.872 56.313 1.00 13.71 207 ILE C N 1
ATOM 6564 C CA . ILE C 1 211 ? -2.751 18.328 56.373 1.00 13.71 207 ILE C CA 1
ATOM 6565 C C . ILE C 1 211 ? -1.647 18.944 57.258 1.00 13.23 207 ILE C C 1
ATOM 6566 O O . ILE C 1 211 ? -1.344 18.454 58.368 1.00 12.76 207 ILE C O 1
ATOM 6571 N N . SER C 1 212 ? -1.056 20.023 56.746 1.00 13.16 208 SER C N 1
ATOM 6572 C CA . SER C 1 212 ? 0.020 20.715 57.394 1.00 13.30 208 SER C CA 1
ATOM 6573 C C . SER C 1 212 ? -0.401 22.162 57.721 1.00 12.55 208 SER C C 1
ATOM 6574 O O . SER C 1 212 ? -1.409 22.692 57.186 1.00 12.54 208 SER C O 1
ATOM 6577 N N . LEU C 1 213 ? 0.341 22.767 58.636 1.00 12.62 209 LEU C N 1
ATOM 6578 C CA . LEU C 1 213 ? 0.035 24.107 59.171 1.00 11.67 209 LEU C CA 1
ATOM 6579 C C . LEU C 1 213 ? 1.313 24.928 59.152 1.00 11.86 209 LEU C C 1
ATOM 6580 O O . LEU C 1 213 ? 2.372 24.434 59.582 1.00 11.22 209 LEU C O 1
ATOM 6585 N N . CYS C 1 214 ? 1.243 26.162 58.639 1.00 11.83 210 CYS C N 1
ATOM 6586 C CA . CYS C 1 214 ? 2.322 27.138 58.808 1.00 12.26 210 CYS C CA 1
ATOM 6587 C C . CYS C 1 214 ? 1.726 28.243 59.659 1.00 12.25 210 CYS C C 1
ATOM 6588 O O . CYS C 1 214 ? 0.555 28.637 59.415 1.00 11.79 210 CYS C O 1
ATOM 6591 N N . LEU C 1 215 ? 2.497 28.692 60.640 1.00 12.37 211 LEU C N 1
ATOM 6592 C CA . LEU C 1 215 ? 2.086 29.680 61.639 1.00 12.61 211 LEU C CA 1
ATOM 6593 C C . LEU C 1 215 ? 3.140 30.756 61.708 1.00 13.21 211 LEU C C 1
ATOM 6594 O O . LEU C 1 215 ? 4.293 30.430 61.934 1.00 13.88 211 LEU C O 1
ATOM 6599 N N . TYR C 1 216 ? 2.745 32.015 61.480 1.00 13.13 212 TYR C N 1
ATOM 6600 C CA . TYR C 1 216 ? 3.673 33.147 61.590 1.00 13.42 212 TYR C CA 1
ATOM 6601 C C . TYR C 1 216 ? 3.411 33.867 62.908 1.00 13.92 212 TYR C C 1
ATOM 6602 O O . TYR C 1 216 ? 2.263 34.308 63.164 1.00 13.18 212 TYR C O 1
ATOM 6611 N N . ILE C 1 217 ? 4.470 33.987 63.705 1.00 14.69 213 ILE C N 1
ATOM 6612 C CA . ILE C 1 217 ? 4.434 34.665 65.017 1.00 16.85 213 ILE C CA 1
ATOM 6613 C C . ILE C 1 217 ? 5.309 35.885 64.909 1.00 17.25 213 ILE C C 1
ATOM 6614 O O . ILE C 1 217 ? 6.475 35.769 64.572 1.00 16.32 213 ILE C O 1
ATOM 6619 N N . ARG C 1 218 ? 4.775 37.078 65.163 1.00 17.56 214 ARG C N 1
ATOM 6620 C CA . ARG C 1 218 ? 5.629 38.251 65.015 1.00 19.04 214 ARG C CA 1
ATOM 6621 C C . ARG C 1 218 ? 6.687 38.420 66.108 1.00 19.77 214 ARG C C 1
ATOM 6622 O O . ARG C 1 218 ? 7.728 39.042 65.870 1.00 20.02 214 ARG C O 1
ATOM 6630 N N . SER C 1 219 ? 6.464 37.836 67.280 1.00 20.50 215 SER C N 1
ATOM 6631 C CA . SER C 1 219 ? 7.332 38.033 68.412 1.00 22.53 215 SER C CA 1
ATOM 6632 C C . SER C 1 219 ? 7.140 36.901 69.402 1.00 22.95 215 SER C C 1
ATOM 6633 O O . SER C 1 219 ? 6.000 36.553 69.707 1.00 23.14 215 SER C O 1
ATOM 6636 N N . ASN C 1 220 ? 8.235 36.319 69.861 1.00 23.90 216 ASN C N 1
ATOM 6637 C CA . ASN C 1 220 ? 8.165 35.150 70.751 1.00 26.44 216 ASN C CA 1
ATOM 6638 C C . ASN C 1 220 ? 9.312 35.129 71.754 1.00 27.20 216 ASN C C 1
ATOM 6639 O O . ASN C 1 220 ? 10.512 35.121 71.385 1.00 25.62 216 ASN C O 1
ATOM 6644 N N . ASP C 1 221 ? 8.933 35.113 73.031 1.00 27.88 217 ASP C N 1
ATOM 6645 C CA . ASP C 1 221 ? 9.821 34.666 74.075 1.00 29.44 217 ASP C CA 1
ATOM 6646 C C . ASP C 1 221 ? 10.034 33.170 73.875 1.00 29.28 217 ASP C C 1
ATOM 6647 O O . ASP C 1 221 ? 9.114 32.370 74.073 1.00 28.58 217 ASP C O 1
ATOM 6652 N N . VAL C 1 222 ? 11.238 32.801 73.449 1.00 29.87 218 VAL C N 1
ATOM 6653 C CA . VAL C 1 222 ? 11.558 31.404 73.143 1.00 30.51 218 VAL C CA 1
ATOM 6654 C C . VAL C 1 222 ? 11.550 30.484 74.394 1.00 32.36 218 VAL C C 1
ATOM 6655 O O . VAL C 1 222 ? 11.296 29.284 74.289 1.00 32.94 218 VAL C O 1
ATOM 6659 N N . GLY C 1 223 ? 11.791 31.046 75.572 1.00 33.13 219 GLY C N 1
ATOM 6660 C CA . GLY C 1 223 ? 11.703 30.281 76.830 1.00 35.03 219 GLY C CA 1
ATOM 6661 C C . GLY C 1 223 ? 10.281 29.908 77.244 1.00 34.80 219 GLY C C 1
ATOM 6662 O O . GLY C 1 223 ? 9.965 28.736 77.373 1.00 36.65 219 GLY C O 1
ATOM 6663 N N . LEU C 1 224 ? 9.423 30.901 77.449 1.00 35.66 220 LEU C N 1
ATOM 6664 C CA . LEU C 1 224 ? 8.065 30.671 77.966 1.00 36.45 220 LEU C CA 1
ATOM 6665 C C . LEU C 1 224 ? 6.960 30.702 76.902 1.00 34.05 220 LEU C C 1
ATOM 6666 O O . LEU C 1 224 ? 5.967 29.982 77.019 1.00 35.97 220 LEU C O 1
ATOM 6671 N N . GLY C 1 225 ? 7.118 31.523 75.870 1.00 30.81 221 GLY C N 1
ATOM 6672 C CA . GLY C 1 225 ? 6.055 31.723 74.895 1.00 28.58 221 GLY C CA 1
ATOM 6673 C C . GLY C 1 225 ? 6.009 30.612 73.859 1.00 27.41 221 GLY C C 1
ATOM 6674 O O . GLY C 1 225 ? 4.915 30.112 73.509 1.00 24.64 221 GLY C O 1
ATOM 6675 N N . THR C 1 226 ? 7.184 30.224 73.353 1.00 26.98 222 THR C N 1
ATOM 6676 C CA . THR C 1 226 ? 7.257 29.206 72.288 1.00 26.10 222 THR C CA 1
ATOM 6677 C C . THR C 1 226 ? 6.561 27.870 72.657 1.00 25.71 222 THR C C 1
ATOM 6678 O O . THR C 1 226 ? 5.791 27.377 71.871 1.00 24.37 222 THR C O 1
ATOM 6682 N N . PRO C 1 227 ? 6.822 27.279 73.845 1.00 26.85 223 PRO C N 1
ATOM 6683 C CA . PRO C 1 227 ? 6.127 26.000 74.117 1.00 26.02 223 PRO C CA 1
ATOM 6684 C C . PRO C 1 227 ? 4.583 26.121 74.124 1.00 24.51 223 PRO C C 1
ATOM 6685 O O . PRO C 1 227 ? 3.857 25.233 73.659 1.00 22.27 223 PRO C O 1
ATOM 6689 N N . PHE C 1 228 ? 4.114 27.255 74.617 1.00 23.90 224 PHE C N 1
ATOM 6690 C CA . PHE C 1 228 ? 2.702 27.561 74.726 1.00 23.21 224 PHE C CA 1
ATOM 6691 C C . PHE C 1 228 ? 2.078 27.680 73.342 1.00 21.57 224 PHE C C 1
ATOM 6692 O O . PHE C 1 228 ? 1.043 27.076 73.068 1.00 19.98 224 PHE C O 1
ATOM 6700 N N . ASN C 1 229 ? 2.700 28.475 72.470 1.00 20.26 225 ASN C N 1
ATOM 6701 C CA . ASN C 1 229 ? 2.214 28.664 71.126 1.00 19.82 225 ASN C CA 1
ATOM 6702 C C . ASN C 1 229 ? 2.314 27.393 70.302 1.00 18.29 225 ASN C C 1
ATOM 6703 O O . ASN C 1 229 ? 1.424 27.139 69.503 1.00 17.43 225 ASN C O 1
ATOM 6708 N N . LEU C 1 230 ? 3.369 26.591 70.509 1.00 17.91 226 LEU C N 1
ATOM 6709 C CA . LEU C 1 230 ? 3.466 25.265 69.850 1.00 17.32 226 LEU C CA 1
ATOM 6710 C C . LEU C 1 230 ? 2.299 24.333 70.236 1.00 17.00 226 LEU C C 1
ATOM 6711 O O . LEU C 1 230 ? 1.702 23.683 69.388 1.00 16.13 226 LEU C O 1
ATOM 6716 N N . ALA C 1 231 ? 1.952 24.266 71.515 1.00 16.60 227 ALA C N 1
ATOM 6717 C CA . ALA C 1 231 ? 0.806 23.497 71.945 1.00 16.80 227 ALA C CA 1
ATOM 6718 C C . ALA C 1 231 ? -0.495 23.933 71.268 1.00 16.31 227 ALA C C 1
ATOM 6719 O O . ALA C 1 231 ? -1.285 23.080 70.820 1.00 16.04 227 ALA C O 1
ATOM 6721 N N . GLU C 1 232 ? -0.743 25.237 71.179 1.00 16.49 228 GLU C N 1
ATOM 6722 C CA . GLU C 1 232 ? -1.997 25.706 70.599 1.00 16.99 228 GLU C CA 1
ATOM 6723 C C . GLU C 1 232 ? -2.081 25.377 69.114 1.00 15.37 228 GLU C C 1
ATOM 6724 O O . GLU C 1 232 ? -3.128 24.958 68.593 1.00 13.98 228 GLU C O 1
ATOM 6730 N N . GLY C 1 233 ? -0.969 25.625 68.425 1.00 14.69 229 GLY C N 1
ATOM 6731 C CA . GLY C 1 233 ? -0.888 25.390 66.988 1.00 13.99 229 GLY C CA 1
ATOM 6732 C C . GLY C 1 233 ? -1.105 23.935 66.641 1.00 13.89 229 GLY C C 1
ATOM 6733 O O . GLY C 1 233 ? -1.900 23.599 65.708 1.00 13.49 229 GLY C O 1
ATOM 6734 N N . ALA C 1 234 ? -0.417 23.055 67.385 1.00 14.31 230 ALA C N 1
ATOM 6735 C CA . ALA C 1 234 ? -0.557 21.614 67.162 1.00 14.21 230 ALA C CA 1
ATOM 6736 C C . ALA C 1 234 ? -1.972 21.138 67.466 1.00 14.02 230 ALA C C 1
ATOM 6737 O O . ALA C 1 234 ? -2.541 20.334 66.728 1.00 14.46 230 ALA C O 1
ATOM 6739 N N . ALA C 1 235 ? -2.532 21.610 68.576 1.00 14.00 231 ALA C N 1
ATOM 6740 C CA . ALA C 1 235 ? -3.941 21.344 68.907 1.00 13.53 231 ALA C CA 1
ATOM 6741 C C . ALA C 1 235 ? -4.912 21.791 67.819 1.00 13.34 231 ALA C C 1
ATOM 6742 O O . ALA C 1 235 ? -5.817 21.038 67.465 1.00 13.30 231 ALA C O 1
ATOM 6744 N N . LEU C 1 236 ? -4.716 22.990 67.286 1.00 12.58 232 LEU C N 1
ATOM 6745 C CA . LEU C 1 236 ? -5.586 23.491 66.235 1.00 12.26 232 LEU C CA 1
ATOM 6746 C C . LEU C 1 236 ? -5.509 22.612 64.974 1.00 12.22 232 LEU C C 1
ATOM 6747 O O . LEU C 1 236 ? -6.528 22.281 64.387 1.00 12.76 232 LEU C O 1
ATOM 6752 N N . LEU C 1 237 ? -4.307 22.244 64.578 1.00 12.06 233 LEU C N 1
ATOM 6753 C CA . LEU C 1 237 ? -4.141 21.441 63.373 1.00 12.12 233 LEU C CA 1
ATOM 6754 C C . LEU C 1 237 ? -4.829 20.081 63.582 1.00 12.88 233 LEU C C 1
ATOM 6755 O O . LEU C 1 237 ? -5.462 19.539 62.663 1.00 14.11 233 LEU C O 1
ATOM 6760 N N . THR C 1 238 ? -4.720 19.541 64.786 1.00 13.25 234 THR C N 1
ATOM 6761 C CA . THR C 1 238 ? -5.316 18.222 65.091 1.00 13.81 234 THR C CA 1
ATOM 6762 C C . THR C 1 238 ? -6.830 18.313 64.984 1.00 13.66 234 THR C C 1
ATOM 6763 O O . THR C 1 238 ? -7.466 17.428 64.421 1.00 14.64 234 THR C O 1
ATOM 6767 N N . LEU C 1 239 ? -7.393 19.388 65.523 1.00 12.81 235 LEU C N 1
ATOM 6768 C CA . LEU C 1 239 ? -8.838 19.616 65.461 1.00 13.05 235 LEU C CA 1
ATOM 6769 C C . LEU C 1 239 ? -9.351 19.764 64.031 1.00 13.14 235 LEU C C 1
ATOM 6770 O O . LEU C 1 239 ? -10.353 19.154 63.642 1.00 12.95 235 LEU C O 1
ATOM 6775 N N . VAL C 1 240 ? -8.673 20.619 63.274 1.00 13.04 236 VAL C N 1
ATOM 6776 C CA . VAL C 1 240 ? -9.037 20.871 61.903 1.00 13.01 236 VAL C CA 1
ATOM 6777 C C . VAL C 1 240 ? -8.934 19.610 61.053 1.00 13.02 236 VAL C C 1
ATOM 6778 O O . VAL C 1 240 ? -9.798 19.334 60.238 1.00 13.62 236 VAL C O 1
ATOM 6782 N N . GLY C 1 241 ? -7.888 18.829 61.234 1.00 13.95 237 GLY C N 1
ATOM 6783 C CA . GLY C 1 241 ? -7.788 17.548 60.509 1.00 13.81 237 GLY C CA 1
ATOM 6784 C C . GLY C 1 241 ? -8.926 16.591 60.856 1.00 14.16 237 GLY C C 1
ATOM 6785 O O . GLY C 1 241 ? -9.538 15.915 59.985 1.00 14.78 237 GLY C O 1
ATOM 6786 N N . ARG C 1 242 ? -9.257 16.522 62.135 1.00 14.44 238 ARG C N 1
ATOM 6787 C CA . ARG C 1 242 ? -10.407 15.715 62.567 1.00 14.26 238 ARG C CA 1
ATOM 6788 C C . ARG C 1 242 ? -11.696 16.096 61.852 1.00 14.21 238 ARG C C 1
ATOM 6789 O O . ARG C 1 242 ? -12.455 15.224 61.401 1.00 14.87 238 ARG C O 1
ATOM 6797 N N . LEU C 1 243 ? -11.936 17.390 61.730 1.00 13.55 239 LEU C N 1
ATOM 6798 C CA . LEU C 1 243 ? -13.213 17.881 61.214 1.00 13.70 239 LEU C CA 1
ATOM 6799 C C . LEU C 1 243 ? -13.254 17.924 59.662 1.00 13.91 239 LEU C C 1
ATOM 6800 O O . LEU C 1 243 ? -14.309 18.137 59.073 1.00 14.25 239 LEU C O 1
ATOM 6805 N N . THR C 1 244 ? -12.098 17.780 59.013 1.00 13.81 240 THR C N 1
ATOM 6806 C CA . THR C 1 244 ? -12.034 17.915 57.561 1.00 13.81 240 THR C CA 1
ATOM 6807 C C . THR C 1 244 ? -11.545 16.670 56.838 1.00 14.50 240 THR C C 1
ATOM 6808 O O . THR C 1 244 ? -11.506 16.670 55.594 1.00 15.56 240 THR C O 1
ATOM 6812 N N . GLY C 1 245 ? -11.188 15.636 57.579 1.00 14.58 241 GLY C N 1
ATOM 6813 C CA . GLY C 1 245 ? -10.791 14.352 56.969 1.00 14.86 241 GLY C CA 1
ATOM 6814 C C . GLY C 1 245 ? -9.337 14.183 56.598 1.00 14.67 241 GLY C C 1
ATOM 6815 O O . GLY C 1 245 ? -9.049 13.447 55.640 1.00 14.81 241 GLY C O 1
ATOM 6816 N N . TYR C 1 246 ? -8.436 14.800 57.342 1.00 13.98 242 TYR C N 1
ATOM 6817 C CA . TYR C 1 246 ? -6.981 14.791 57.088 1.00 14.37 242 TYR C CA 1
ATOM 6818 C C . TYR C 1 246 ? -6.203 14.499 58.314 1.00 15.39 242 TYR C C 1
ATOM 6819 O O . TYR C 1 246 ? -6.555 14.956 59.411 1.00 16.36 242 TYR C O 1
ATOM 6828 N N . SER C 1 247 ? -5.123 13.747 58.161 1.00 16.20 243 SER C N 1
ATOM 6829 C CA A SER C 1 247 ? -4.233 13.506 59.284 0.60 16.44 243 SER C CA 1
ATOM 6830 C CA B SER C 1 247 ? -4.209 13.483 59.278 0.40 16.31 243 SER C CA 1
ATOM 6831 C C . SER C 1 247 ? -3.194 14.600 59.411 1.00 15.48 243 SER C C 1
ATOM 6832 O O . SER C 1 247 ? -2.584 15.001 58.424 1.00 14.37 243 SER C O 1
ATOM 6837 N N . PRO C 1 248 ? -3.011 15.113 60.626 1.00 14.71 244 PRO C N 1
ATOM 6838 C CA . PRO C 1 248 ? -1.965 16.121 60.774 1.00 14.57 244 PRO C CA 1
ATOM 6839 C C . PRO C 1 248 ? -0.560 15.634 60.460 1.00 15.36 244 PRO C C 1
ATOM 6840 O O . PRO C 1 248 ? -0.165 14.550 60.845 1.00 17.63 244 PRO C O 1
ATOM 6844 N N . ARG C 1 249 ? 0.184 16.480 59.761 1.00 15.72 245 ARG C N 1
ATOM 6845 C CA . ARG C 1 249 ? 1.525 16.174 59.392 1.00 15.80 245 ARG C CA 1
ATOM 6846 C C . ARG C 1 249 ? 2.438 17.319 59.819 1.00 15.41 245 ARG C C 1
ATOM 6847 O O . ARG C 1 249 ? 2.739 17.418 61.003 1.00 14.27 245 ARG C O 1
ATOM 6855 N N . TRP C 1 250 ? 2.830 18.208 58.904 1.00 14.61 246 TRP C N 1
ATOM 6856 C CA . TRP C 1 250 ? 3.852 19.215 59.227 1.00 14.76 246 TRP C CA 1
ATOM 6857 C C . TRP C 1 250 ? 3.305 20.414 59.909 1.00 14.77 246 TRP C C 1
ATOM 6858 O O . TRP C 1 250 ? 2.283 20.960 59.478 1.00 14.51 246 TRP C O 1
ATOM 6869 N N . PHE C 1 251 ? 3.986 20.841 60.961 1.00 14.32 247 PHE C N 1
ATOM 6870 C CA . PHE C 1 251 ? 3.689 22.089 61.669 1.00 13.67 247 PHE C CA 1
ATOM 6871 C C . PHE C 1 251 ? 4.916 22.972 61.601 1.00 13.96 247 PHE C C 1
ATOM 6872 O O . PHE C 1 251 ? 5.917 22.665 62.247 1.00 14.03 247 PHE C O 1
ATOM 6880 N N . THR C 1 252 ? 4.866 24.030 60.785 1.00 13.47 248 THR C N 1
ATOM 6881 C CA . THR C 1 252 ? 6.020 24.904 60.588 1.00 13.63 248 THR C CA 1
ATOM 6882 C C . THR C 1 252 ? 5.730 26.226 61.290 1.00 13.64 248 THR C C 1
ATOM 6883 O O . THR C 1 252 ? 4.642 26.802 61.137 1.00 14.05 248 THR C O 1
ATOM 6887 N N . TYR C 1 253 ? 6.690 26.643 62.100 1.00 13.90 249 TYR C N 1
ATOM 6888 C CA . TYR C 1 253 ? 6.518 27.715 63.068 1.00 14.13 249 TYR C CA 1
ATOM 6889 C C . TYR C 1 253 ? 7.531 28.750 62.714 1.00 13.88 249 TYR C C 1
ATOM 6890 O O . TYR C 1 253 ? 8.754 28.584 62.945 1.00 14.59 249 TYR C O 1
ATOM 6899 N N . PHE C 1 254 ? 7.059 29.847 62.158 1.00 13.35 250 PHE C N 1
ATOM 6900 C CA . PHE C 1 254 ? 7.915 30.893 61.655 1.00 13.59 250 PHE C CA 1
ATOM 6901 C C . PHE C 1 254 ? 7.857 32.050 62.652 1.00 14.03 250 PHE C C 1
ATOM 6902 O O . PHE C 1 254 ? 6.758 32.529 62.971 1.00 14.22 250 PHE C O 1
ATOM 6910 N N . ILE C 1 255 ? 9.032 32.501 63.106 1.00 14.62 251 ILE C N 1
ATOM 6911 C CA . ILE C 1 255 ? 9.119 33.571 64.120 1.00 15.25 251 ILE C CA 1
ATOM 6912 C C . ILE C 1 255 ? 9.864 34.776 63.557 1.00 16.20 251 ILE C C 1
ATOM 6913 O O . ILE C 1 255 ? 10.975 34.652 63.032 1.00 16.57 251 ILE C O 1
ATOM 6918 N N . GLY C 1 256 ? 9.274 35.955 63.716 1.00 16.45 252 GLY C N 1
ATOM 6919 C CA . GLY C 1 256 ? 9.949 37.202 63.383 1.00 17.71 252 GLY C CA 1
ATOM 6920 C C . GLY C 1 256 ? 10.970 37.561 64.442 1.00 19.08 252 GLY C C 1
ATOM 6921 O O . GLY C 1 256 ? 12.179 37.350 64.268 1.00 20.62 252 GLY C O 1
ATOM 6922 N N . ASP C 1 257 ? 10.508 38.143 65.545 1.00 20.36 253 ASP C N 1
ATOM 6923 C CA . ASP C 1 257 ? 11.375 38.550 66.632 1.00 21.88 253 ASP C CA 1
ATOM 6924 C C . ASP C 1 257 ? 11.458 37.392 67.622 1.00 21.77 253 ASP C C 1
ATOM 6925 O O . ASP C 1 257 ? 10.569 37.238 68.463 1.00 21.06 253 ASP C O 1
ATOM 6930 N N . ALA C 1 258 ? 12.495 36.573 67.471 1.00 20.96 254 ALA C N 1
ATOM 6931 C CA . ALA C 1 258 ? 12.755 35.416 68.327 1.00 22.11 254 ALA C CA 1
ATOM 6932 C C . ALA C 1 258 ? 13.759 35.817 69.415 1.00 23.79 254 ALA C C 1
ATOM 6933 O O . ALA C 1 258 ? 14.945 36.076 69.138 1.00 25.06 254 ALA C O 1
ATOM 6935 N N . HIS C 1 259 ? 13.326 35.822 70.670 1.00 25.12 255 HIS C N 1
ATOM 6936 C CA . HIS C 1 259 ? 14.188 36.358 71.726 1.00 27.05 255 HIS C CA 1
ATOM 6937 C C . HIS C 1 259 ? 14.083 35.611 73.029 1.00 29.12 255 HIS C C 1
ATOM 6938 O O . HIS C 1 259 ? 13.193 34.778 73.224 1.00 28.60 255 HIS C O 1
ATOM 6945 N N . ILE C 1 260 ? 15.037 35.912 73.909 1.00 30.99 256 ILE C N 1
ATOM 6946 C CA . ILE C 1 260 ? 15.118 35.352 75.241 1.00 33.02 256 ILE C CA 1
ATOM 6947 C C . ILE C 1 260 ? 15.301 36.550 76.189 1.00 35.27 256 ILE C C 1
ATOM 6948 O O . ILE C 1 260 ? 16.184 37.372 75.953 1.00 35.95 256 ILE C O 1
ATOM 6953 N N . TYR C 1 261 ? 14.451 36.652 77.216 1.00 36.19 257 TYR C N 1
ATOM 6954 C CA . TYR C 1 261 ? 14.558 37.719 78.215 1.00 39.56 257 TYR C CA 1
ATOM 6955 C C . TYR C 1 261 ? 15.724 37.452 79.155 1.00 40.88 257 TYR C C 1
ATOM 6956 O O . TYR C 1 261 ? 15.959 36.307 79.541 1.00 41.27 257 TYR C O 1
ATOM 6965 N N . GLU C 1 262 ? 16.458 38.511 79.502 1.00 43.10 258 GLU C N 1
ATOM 6966 C CA . GLU C 1 262 ? 17.631 38.391 80.371 1.00 46.29 258 GLU C CA 1
ATOM 6967 C C . GLU C 1 262 ? 17.298 37.759 81.730 1.00 47.96 258 GLU C C 1
ATOM 6968 O O . GLU C 1 262 ? 18.117 37.018 82.275 1.00 48.29 258 GLU C O 1
ATOM 6974 N N . ASN C 1 263 ? 16.102 38.044 82.254 1.00 48.50 259 ASN C N 1
ATOM 6975 C CA . ASN C 1 263 ? 15.652 37.485 83.536 1.00 49.88 259 ASN C CA 1
ATOM 6976 C C . ASN C 1 263 ? 15.378 35.981 83.496 1.00 50.01 259 ASN C C 1
ATOM 6977 O O . ASN C 1 263 ? 15.287 35.349 84.541 1.00 52.63 259 ASN C O 1
ATOM 6982 N N . GLN C 1 264 ? 15.245 35.416 82.299 1.00 49.41 260 GLN C N 1
ATOM 6983 C CA . GLN C 1 264 ? 15.123 33.965 82.117 1.00 49.02 260 GLN C CA 1
ATOM 6984 C C . GLN C 1 264 ? 16.497 33.388 81.801 1.00 48.95 260 GLN C C 1
ATOM 6985 O O . GLN C 1 264 ? 16.647 32.182 81.618 1.00 48.01 260 GLN C O 1
ATOM 6991 N N . PRO C 1 280 ? 5.648 13.384 74.417 1.00 39.56 276 PRO C N 1
ATOM 6992 C CA . PRO C 1 280 ? 4.319 12.909 74.734 1.00 38.34 276 PRO C CA 1
ATOM 6993 C C . PRO C 1 280 ? 3.430 12.839 73.500 1.00 36.39 276 PRO C C 1
ATOM 6994 O O . PRO C 1 280 ? 3.853 13.197 72.385 1.00 35.62 276 PRO C O 1
ATOM 6998 N N . ARG C 1 281 ? 2.197 12.395 73.718 1.00 35.19 277 ARG C N 1
ATOM 6999 C CA . ARG C 1 281 ? 1.217 12.247 72.666 1.00 35.54 277 ARG C CA 1
ATOM 7000 C C . ARG C 1 281 ? 0.003 13.133 72.963 1.00 32.83 277 ARG C C 1
ATOM 7001 O O . ARG C 1 281 ? -0.541 13.116 74.073 1.00 32.20 277 ARG C O 1
ATOM 7009 N N . LEU C 1 282 ? -0.432 13.861 71.949 1.00 29.40 278 LEU C N 1
ATOM 7010 C CA . LEU C 1 282 ? -1.685 14.595 72.003 1.00 28.16 278 LEU C CA 1
ATOM 7011 C C . LEU C 1 282 ? -2.810 13.658 71.607 1.00 28.69 278 LEU C C 1
ATOM 7012 O O . LEU C 1 282 ? -2.707 12.910 70.614 1.00 28.86 278 LEU C O 1
ATOM 7017 N N . GLU C 1 283 ? -3.885 13.681 72.374 1.00 28.65 279 GLU C N 1
ATOM 7018 C CA . GLU C 1 283 ? -5.095 12.956 72.021 1.00 29.30 279 GLU C CA 1
ATOM 7019 C C . GLU C 1 283 ? -6.215 13.961 71.948 1.00 26.94 279 GLU C C 1
ATOM 7020 O O . GLU C 1 283 ? -6.338 14.814 72.823 1.00 25.73 279 GLU C O 1
ATOM 7026 N N . LEU C 1 284 ? -7.017 13.873 70.898 1.00 23.55 280 LEU C N 1
ATOM 7027 C CA . LEU C 1 284 ? -8.274 14.607 70.813 1.00 21.56 280 LEU C CA 1
ATOM 7028 C C . LEU C 1 284 ? -9.365 13.567 70.947 1.00 21.74 280 LEU C C 1
ATOM 7029 O O . LEU C 1 284 ? -9.375 12.587 70.195 1.00 21.51 280 LEU C O 1
ATOM 7034 N N . ALA C 1 285 ? -10.271 13.790 71.908 1.00 22.07 281 ALA C N 1
ATOM 7035 C CA . ALA C 1 285 ? -11.321 12.832 72.250 1.00 23.17 281 ALA C CA 1
ATOM 7036 C C . ALA C 1 285 ? -12.110 12.273 71.059 1.00 23.87 281 ALA C C 1
ATOM 7037 O O . ALA C 1 285 ? -12.511 13.002 70.157 1.00 21.34 281 ALA C O 1
ATOM 7039 N N . GLU C 1 286 ? -12.375 10.969 71.120 1.00 24.82 282 GLU C N 1
ATOM 7040 C CA . GLU C 1 286 ? -13.232 10.310 70.137 1.00 26.64 282 GLU C CA 1
ATOM 7041 C C . GLU C 1 286 ? -14.619 10.941 70.020 1.00 25.14 282 GLU C C 1
ATOM 7042 O O . GLU C 1 286 ? -15.259 10.802 69.000 1.00 25.60 282 GLU C O 1
ATOM 7048 N N . ARG C 1 287 ? -15.087 11.662 71.030 1.00 24.79 283 ARG C N 1
ATOM 7049 C CA . ARG C 1 287 ? -16.414 12.246 70.892 1.00 24.61 283 ARG C CA 1
ATOM 7050 C C . ARG C 1 287 ? -16.442 13.347 69.829 1.00 23.10 283 ARG C C 1
ATOM 7051 O O . ARG C 1 287 ? -17.527 13.698 69.367 1.00 23.98 283 ARG C O 1
ATOM 7059 N N . VAL C 1 288 ? -15.274 13.890 69.474 1.00 21.37 284 VAL C N 1
ATOM 7060 C CA . VAL C 1 288 ? -15.180 14.845 68.372 1.00 20.03 284 VAL C CA 1
ATOM 7061 C C . VAL C 1 288 ? -15.108 13.992 67.096 1.00 19.06 284 VAL C C 1
ATOM 7062 O O . VAL C 1 288 ? -14.089 13.324 66.860 1.00 18.91 284 VAL C O 1
ATOM 7066 N N . PRO C 1 289 ? -16.196 13.975 66.304 1.00 18.95 285 PRO C N 1
ATOM 7067 C CA . PRO C 1 289 ? -16.337 13.072 65.172 1.00 19.26 285 PRO C CA 1
ATOM 7068 C C . PRO C 1 289 ? -15.312 13.284 64.076 1.00 19.06 285 PRO C C 1
ATOM 7069 O O . PRO C 1 289 ? -14.893 14.419 63.807 1.00 18.62 285 PRO C O 1
ATOM 7073 N N . ASP C 1 290 ? -14.883 12.177 63.487 1.00 19.11 286 ASP C N 1
ATOM 7074 C CA . ASP C 1 290 ? -13.910 12.196 62.377 1.00 18.91 286 ASP C CA 1
ATOM 7075 C C . ASP C 1 290 ? -14.630 12.198 61.062 1.00 19.54 286 ASP C C 1
ATOM 7076 O O . ASP C 1 290 ? -15.296 11.208 60.695 1.00 19.55 286 ASP C O 1
ATOM 7081 N N . TYR C 1 291 ? -14.501 13.306 60.341 1.00 18.92 287 TYR C N 1
ATOM 7082 C CA . TYR C 1 291 ? -15.163 13.487 59.065 1.00 19.26 287 TYR C CA 1
ATOM 7083 C C . TYR C 1 291 ? -14.839 12.366 58.084 1.00 19.17 287 TYR C C 1
ATOM 7084 O O . TYR C 1 291 ? -15.690 11.977 57.302 1.00 19.96 287 TYR C O 1
ATOM 7093 N N . ALA C 1 292 ? -13.614 11.854 58.130 1.00 18.61 288 ALA C N 1
ATOM 7094 C CA . ALA C 1 292 ? -13.194 10.815 57.211 1.00 19.68 288 ALA C CA 1
ATOM 7095 C C . ALA C 1 292 ? -13.928 9.516 57.513 1.00 21.90 288 ALA C C 1
ATOM 7096 O O . ALA C 1 292 ? -14.031 8.667 56.626 1.00 22.76 288 ALA C O 1
ATOM 7098 N N . LYS C 1 293 ? -14.409 9.354 58.745 1.00 22.45 289 LYS C N 1
ATOM 7099 C CA . LYS C 1 293 ? -15.209 8.191 59.131 1.00 24.64 289 LYS C CA 1
ATOM 7100 C C . LYS C 1 293 ? -16.720 8.397 59.028 1.00 25.34 289 LYS C C 1
ATOM 7101 O O . LYS C 1 293 ? -17.450 7.447 58.782 1.00 25.74 289 LYS C O 1
ATOM 7107 N N . THR C 1 294 ? -17.218 9.614 59.178 1.00 24.41 290 THR C N 1
ATOM 7108 C CA . THR C 1 294 ? -18.662 9.810 59.210 1.00 24.73 290 THR C CA 1
ATOM 7109 C C . THR C 1 294 ? -19.241 10.299 57.879 1.00 25.55 290 THR C C 1
ATOM 7110 O O . THR C 1 294 ? -20.404 10.047 57.584 1.00 27.01 290 THR C O 1
ATOM 7114 N N . GLY C 1 295 ? -18.460 11.032 57.104 1.00 24.93 291 GLY C N 1
ATOM 7115 C CA . GLY C 1 295 ? -18.950 11.656 55.892 1.00 26.41 291 GLY C CA 1
ATOM 7116 C C . GLY C 1 295 ? -19.891 12.830 56.161 1.00 26.29 291 GLY C C 1
ATOM 7117 O O . GLY C 1 295 ? -20.490 13.366 55.239 1.00 26.84 291 GLY C O 1
ATOM 7118 N N . LYS C 1 296 ? -20.010 13.231 57.427 1.00 25.28 292 LYS C N 1
ATOM 7119 C CA . LYS C 1 296 ? -20.943 14.248 57.837 1.00 25.50 292 LYS C CA 1
ATOM 7120 C C . LYS C 1 296 ? -20.145 15.457 58.290 1.00 23.45 292 LYS C C 1
ATOM 7121 O O . LYS C 1 296 ? -19.414 15.370 59.269 1.00 22.59 292 LYS C O 1
ATOM 7127 N N . TYR C 1 297 ? -20.292 16.559 57.562 1.00 21.93 293 TYR C N 1
ATOM 7128 C CA . TYR C 1 297 ? -19.558 17.782 57.855 1.00 20.78 293 TYR C CA 1
ATOM 7129 C C . TYR C 1 297 ? -20.221 18.496 59.018 1.00 21.00 293 TYR C C 1
ATOM 7130 O O . TYR C 1 297 ? -21.410 18.872 58.957 1.00 21.06 293 TYR C O 1
ATOM 7139 N N . GLU C 1 298 ? -19.463 18.638 60.100 1.00 20.33 294 GLU C N 1
ATOM 7140 C CA . GLU C 1 298 ? -19.983 19.204 61.352 1.00 20.36 294 GLU C CA 1
ATOM 7141 C C . GLU C 1 298 ? -19.030 20.299 61.911 1.00 19.24 294 GLU C C 1
ATOM 7142 O O . GLU C 1 298 ? -18.471 20.148 62.997 1.00 17.34 294 GLU C O 1
ATOM 7148 N N . PRO C 1 299 ? -18.894 21.428 61.199 1.00 18.57 295 PRO C N 1
ATOM 7149 C CA . PRO C 1 299 ? -17.940 22.481 61.628 1.00 18.66 295 PRO C CA 1
ATOM 7150 C C . PRO C 1 299 ? -18.335 23.157 62.945 1.00 19.12 295 PRO C C 1
ATOM 7151 O O . PRO C 1 299 ? -17.544 23.886 63.537 1.00 18.70 295 PRO C O 1
ATOM 7155 N N . GLN C 1 300 ? -19.573 22.934 63.375 1.00 19.89 296 GLN C N 1
ATOM 7156 C CA . GLN C 1 300 ? -20.059 23.403 64.674 1.00 20.75 296 GLN C CA 1
ATOM 7157 C C . GLN C 1 300 ? -19.227 22.874 65.852 1.00 19.76 296 GLN C C 1
ATOM 7158 O O . GLN C 1 300 ? -19.257 23.455 66.949 1.00 19.39 296 GLN C O 1
ATOM 7164 N N . TRP C 1 301 ? -18.443 21.819 65.625 1.00 18.42 297 TRP C N 1
ATOM 7165 C CA . TRP C 1 301 ? -17.491 21.353 66.627 1.00 17.80 297 TRP C CA 1
ATOM 7166 C C . TRP C 1 301 ? -16.411 22.345 66.982 1.00 16.41 297 TRP C C 1
ATOM 7167 O O . TRP C 1 301 ? -15.804 22.218 68.025 1.00 15.86 297 TRP C O 1
ATOM 7178 N N . LEU C 1 302 ? -16.194 23.375 66.163 1.00 15.81 298 LEU C N 1
ATOM 7179 C CA . LEU C 1 302 ? -15.291 24.444 66.556 1.00 15.14 298 LEU C CA 1
ATOM 7180 C C . LEU C 1 302 ? -15.744 25.104 67.864 1.00 15.87 298 LEU C C 1
ATOM 7181 O O . LEU C 1 302 ? -14.921 25.457 68.666 1.00 16.64 298 LEU C O 1
ATOM 7186 N N . GLU C 1 303 ? -17.057 25.227 68.075 1.00 16.59 299 GLU C N 1
ATOM 7187 C CA . GLU C 1 303 ? -17.617 25.796 69.306 1.00 18.24 299 GLU C CA 1
ATOM 7188 C C . GLU C 1 303 ? -17.914 24.722 70.331 1.00 19.18 299 GLU C C 1
ATOM 7189 O O . GLU C 1 303 ? -17.970 25.007 71.513 1.00 20.90 299 GLU C O 1
ATOM 7195 N N . ARG C 1 304 ? -18.169 23.500 69.896 1.00 18.69 300 ARG C N 1
ATOM 7196 C CA . ARG C 1 304 ? -18.555 22.443 70.839 1.00 20.25 300 ARG C CA 1
ATOM 7197 C C . ARG C 1 304 ? -17.370 21.805 71.558 1.00 18.97 300 ARG C C 1
ATOM 7198 O O . ARG C 1 304 ? -17.519 21.298 72.692 1.00 19.77 300 ARG C O 1
ATOM 7206 N N . VAL C 1 305 ? -16.193 21.799 70.939 1.00 18.01 301 VAL C N 1
ATOM 7207 C CA . VAL C 1 305 ? -15.021 21.233 71.560 1.00 18.06 301 VAL C CA 1
ATOM 7208 C C . VAL C 1 305 ? -14.715 21.952 72.887 1.00 18.47 301 VAL C C 1
ATOM 7209 O O . VAL C 1 305 ? -14.876 23.198 73.012 1.00 18.67 301 VAL C O 1
ATOM 7213 N N . GLU C 1 306 ? -14.329 21.151 73.880 1.00 18.40 302 GLU C N 1
ATOM 7214 C CA . GLU C 1 306 ? -14.003 21.676 75.225 1.00 19.36 302 GLU C CA 1
ATOM 7215 C C . GLU C 1 306 ? -12.521 21.451 75.518 1.00 18.30 302 GLU C C 1
ATOM 7216 O O . GLU C 1 306 ? -11.886 20.593 74.914 1.00 17.32 302 GLU C O 1
ATOM 7222 N N . PRO C 1 307 ? -11.958 22.182 76.490 1.00 19.10 303 PRO C N 1
ATOM 7223 C CA . PRO C 1 307 ? -10.570 21.906 76.830 1.00 19.04 303 PRO C CA 1
ATOM 7224 C C . PRO C 1 307 ? -10.314 20.439 77.221 1.00 20.51 303 PRO C C 1
ATOM 7225 O O . PRO C 1 307 ? -9.219 19.927 76.945 1.00 20.54 303 PRO C O 1
ATOM 7229 N N . SER C 1 308 ? -11.307 19.791 77.838 1.00 21.33 304 SER C N 1
ATOM 7230 C CA . SER C 1 308 ? -11.176 18.416 78.331 1.00 21.81 304 SER C CA 1
ATOM 7231 C C . SER C 1 308 ? -11.040 17.402 77.210 1.00 21.23 304 SER C C 1
ATOM 7232 O O . SER C 1 308 ? -10.642 16.273 77.458 1.00 21.17 304 SER C O 1
ATOM 7235 N N . ASP C 1 309 ? -11.375 17.820 75.987 1.00 19.75 305 ASP C N 1
ATOM 7236 C CA . ASP C 1 309 ? -11.241 16.964 74.795 1.00 19.74 305 ASP C CA 1
ATOM 7237 C C . ASP C 1 309 ? -9.801 16.812 74.359 1.00 19.50 305 ASP C C 1
ATOM 7238 O O . ASP C 1 309 ? -9.499 15.904 73.580 1.00 19.36 305 ASP C O 1
ATOM 7243 N N . PHE C 1 310 ? -8.917 17.688 74.817 1.00 19.12 306 PHE C N 1
ATOM 7244 C CA . PHE C 1 310 ? -7.489 17.658 74.476 1.00 20.73 306 PHE C CA 1
ATOM 7245 C C . PHE C 1 310 ? -6.680 17.174 75.665 1.00 22.35 306 PHE C C 1
ATOM 7246 O O . PHE C 1 310 ? -6.685 17.805 76.753 1.00 21.83 306 PHE C O 1
ATOM 7254 N N . THR C 1 311 ? -5.977 16.061 75.493 1.00 23.86 307 THR C N 1
ATOM 7255 C CA . THR C 1 311 ? -5.156 15.537 76.575 1.00 26.91 307 THR C CA 1
ATOM 7256 C C . THR C 1 311 ? -3.762 15.274 76.058 1.00 28.31 307 THR C C 1
ATOM 7257 O O . THR C 1 311 ? -3.591 14.928 74.886 1.00 27.27 307 THR C O 1
ATOM 7261 N N . LEU C 1 312 ? -2.782 15.470 76.929 1.00 29.84 308 LEU C N 1
ATOM 7262 C CA . LEU C 1 312 ? -1.387 15.198 76.648 1.00 32.54 308 LEU C CA 1
ATOM 7263 C C . LEU C 1 312 ? -0.954 13.993 77.484 1.00 36.15 308 LEU C C 1
ATOM 7264 O O . LEU C 1 312 ? -0.805 14.106 78.697 1.00 37.07 308 LEU C O 1
ATOM 7269 N N . VAL C 1 313 ? -0.801 12.835 76.837 1.00 38.63 309 VAL C N 1
ATOM 7270 C CA . VAL C 1 313 ? -0.468 11.573 77.515 1.00 42.23 309 VAL C CA 1
ATOM 7271 C C . VAL C 1 313 ? 1.029 11.283 77.436 1.00 44.63 309 VAL C C 1
ATOM 7272 O O . VAL C 1 313 ? 1.560 11.046 76.351 1.00 43.89 309 VAL C O 1
ATOM 7276 N N . GLY C 1 314 ? 1.699 11.289 78.592 1.00 48.77 310 GLY C N 1
ATOM 7277 C CA . GLY C 1 314 ? 3.143 11.065 78.657 1.00 48.50 310 GLY C CA 1
ATOM 7278 C C . GLY C 1 314 ? 3.511 9.661 78.227 1.00 49.91 310 GLY C C 1
ATOM 7279 O O . GLY C 1 314 ? 4.608 9.436 77.718 1.00 52.34 310 GLY C O 1
ATOM 7280 N N . LYS D 1 6 ? 16.287 63.854 121.285 1.00 44.07 2 LYS D N 1
ATOM 7281 C CA . LYS D 1 6 ? 15.372 63.987 120.118 1.00 44.33 2 LYS D CA 1
ATOM 7282 C C . LYS D 1 6 ? 15.536 62.787 119.180 1.00 41.80 2 LYS D C 1
ATOM 7283 O O . LYS D 1 6 ? 14.592 62.018 118.951 1.00 41.29 2 LYS D O 1
ATOM 7285 N N . GLN D 1 7 ? 16.742 62.631 118.636 1.00 38.74 3 GLN D N 1
ATOM 7286 C CA . GLN D 1 7 ? 17.140 61.409 117.954 1.00 35.92 3 GLN D CA 1
ATOM 7287 C C . GLN D 1 7 ? 17.055 60.248 118.897 1.00 34.30 3 GLN D C 1
ATOM 7288 O O . GLN D 1 7 ? 16.754 59.123 118.498 1.00 34.67 3 GLN D O 1
ATOM 7294 N N . TYR D 1 8 ? 17.462 60.512 120.128 1.00 34.00 4 TYR D N 1
ATOM 7295 C CA . TYR D 1 8 ? 17.481 59.500 121.155 1.00 33.87 4 TYR D CA 1
ATOM 7296 C C . TYR D 1 8 ? 16.065 59.053 121.498 1.00 34.71 4 TYR D C 1
ATOM 7297 O O . TYR D 1 8 ? 15.782 57.856 121.593 1.00 33.86 4 TYR D O 1
ATOM 7306 N N . LEU D 1 9 ? 15.167 60.017 121.672 1.00 36.99 5 LEU D N 1
ATOM 7307 C CA . LEU D 1 9 ? 13.780 59.702 121.980 1.00 38.25 5 LEU D CA 1
ATOM 7308 C C . LEU D 1 9 ? 13.064 59.023 120.806 1.00 37.58 5 LEU D C 1
ATOM 7309 O O . LEU D 1 9 ? 12.204 58.169 121.022 1.00 38.14 5 LEU D O 1
ATOM 7314 N N . ASP D 1 10 ? 13.420 59.372 119.573 1.00 36.32 6 ASP D N 1
ATOM 7315 C CA . ASP D 1 10 ? 12.860 58.681 118.397 1.00 36.61 6 ASP D CA 1
ATOM 7316 C C . ASP D 1 10 ? 13.234 57.194 118.352 1.00 33.20 6 ASP D C 1
ATOM 7317 O O . ASP D 1 10 ? 12.404 56.340 117.987 1.00 32.34 6 ASP D O 1
ATOM 7322 N N . LEU D 1 11 ? 14.493 56.902 118.672 1.00 29.52 7 LEU D N 1
ATOM 7323 C CA . LEU D 1 11 ? 14.971 55.518 118.824 1.00 27.04 7 LEU D CA 1
ATOM 7324 C C . LEU D 1 11 ? 14.199 54.788 119.931 1.00 27.38 7 LEU D C 1
ATOM 7325 O O . LEU D 1 11 ? 13.783 53.646 119.755 1.00 25.96 7 LEU D O 1
ATOM 7330 N N . VAL D 1 12 ? 14.013 55.448 121.069 1.00 27.77 8 VAL D N 1
ATOM 7331 C CA . VAL D 1 12 ? 13.237 54.854 122.154 1.00 28.32 8 VAL D CA 1
ATOM 7332 C C . VAL D 1 12 ? 11.837 54.534 121.671 1.00 29.55 8 VAL D C 1
ATOM 7333 O O . VAL D 1 12 ? 11.388 53.402 121.817 1.00 29.75 8 VAL D O 1
ATOM 7337 N N . ARG D 1 13 ? 11.157 55.519 121.075 1.00 31.36 9 ARG D N 1
ATOM 7338 C CA . ARG D 1 13 ? 9.798 55.327 120.553 1.00 32.54 9 ARG D CA 1
ATOM 7339 C C . ARG D 1 13 ? 9.753 54.165 119.546 1.00 31.15 9 ARG D C 1
ATOM 7340 O O . ARG D 1 13 ? 8.872 53.309 119.610 1.00 32.08 9 ARG D O 1
ATOM 7342 N N . THR D 1 14 ? 10.721 54.115 118.636 1.00 29.36 10 THR D N 1
ATOM 7343 C CA . THR D 1 14 ? 10.758 53.074 117.615 1.00 28.33 10 THR D CA 1
ATOM 7344 C C . THR D 1 14 ? 10.910 51.685 118.229 1.00 27.12 10 THR D C 1
ATOM 7345 O O . THR D 1 14 ? 10.243 50.721 117.799 1.00 27.03 10 THR D O 1
ATOM 7349 N N . ILE D 1 15 ? 11.802 51.558 119.213 1.00 25.40 11 ILE D N 1
ATOM 7350 C CA . ILE D 1 15 ? 11.973 50.271 119.880 1.00 24.84 11 ILE D CA 1
ATOM 7351 C C . ILE D 1 15 ? 10.689 49.821 120.561 1.00 26.53 11 ILE D C 1
ATOM 7352 O O . ILE D 1 15 ? 10.279 48.673 120.432 1.00 25.92 11 ILE D O 1
ATOM 7357 N N . LEU D 1 16 ? 10.072 50.734 121.295 1.00 28.57 12 LEU D N 1
ATOM 7358 C CA . LEU D 1 16 ? 8.825 50.420 122.020 1.00 31.18 12 LEU D CA 1
ATOM 7359 C C . LEU D 1 16 ? 7.659 50.067 121.106 1.00 32.55 12 LEU D C 1
ATOM 7360 O O . LEU D 1 16 ? 6.793 49.253 121.470 1.00 33.48 12 LEU D O 1
ATOM 7365 N N . ASP D 1 17 ? 7.622 50.687 119.931 1.00 33.22 13 ASP D N 1
ATOM 7366 C CA . ASP D 1 17 ? 6.475 50.552 119.006 1.00 34.48 13 ASP D CA 1
ATOM 7367 C C . ASP D 1 17 ? 6.667 49.400 118.027 1.00 32.91 13 ASP D C 1
ATOM 7368 O O . ASP D 1 17 ? 5.694 48.818 117.543 1.00 33.93 13 ASP D O 1
ATOM 7373 N N . THR D 1 18 ? 7.925 49.066 117.726 1.00 30.43 14 THR D N 1
ATOM 7374 C CA . THR D 1 18 ? 8.193 48.075 116.686 1.00 29.28 14 THR D CA 1
ATOM 7375 C C . THR D 1 18 ? 9.106 46.910 117.114 1.00 27.75 14 THR D C 1
ATOM 7376 O O . THR D 1 18 ? 9.344 45.987 116.337 1.00 26.10 14 THR D O 1
ATOM 7380 N N . GLY D 1 19 ? 9.627 46.945 118.335 1.00 27.69 15 GLY D N 1
ATOM 7381 C CA . GLY D 1 19 ? 10.552 45.910 118.774 1.00 25.87 15 GLY D CA 1
ATOM 7382 C C . GLY D 1 19 ? 9.893 44.590 119.140 1.00 26.10 15 GLY D C 1
ATOM 7383 O O . GLY D 1 19 ? 8.654 44.490 119.236 1.00 28.36 15 GLY D O 1
ATOM 7384 N N . THR D 1 20 ? 10.723 43.588 119.352 1.00 25.67 16 THR D N 1
ATOM 7385 C CA . THR D 1 20 ? 10.295 42.267 119.790 1.00 25.76 16 THR D CA 1
ATOM 7386 C C . THR D 1 20 ? 10.815 41.997 121.192 1.00 27.43 16 THR D C 1
ATOM 7387 O O . THR D 1 20 ? 12.009 42.253 121.492 1.00 26.33 16 THR D O 1
ATOM 7391 N N . TRP D 1 21 ? 9.943 41.433 122.021 1.00 28.91 17 TRP D N 1
ATOM 7392 C CA . TRP D 1 21 ? 10.242 41.055 123.393 1.00 31.13 17 TRP D CA 1
ATOM 7393 C C . TRP D 1 21 ? 10.997 39.758 123.446 1.00 33.25 17 TRP D C 1
ATOM 7394 O O . TRP D 1 21 ? 10.768 38.874 122.617 1.00 33.74 17 TRP D O 1
ATOM 7405 N N . GLN D 1 22 ? 11.877 39.624 124.440 1.00 35.72 18 GLN D N 1
ATOM 7406 C CA . GLN D 1 22 ? 12.484 38.321 124.778 1.00 36.80 18 GLN D CA 1
ATOM 7407 C C . GLN D 1 22 ? 12.451 38.080 126.291 1.00 39.55 18 GLN D C 1
ATOM 7408 O O . GLN D 1 22 ? 12.628 39.020 127.074 1.00 40.80 18 GLN D O 1
ATOM 7410 N N . ARG D 1 29 ? 13.454 40.733 131.046 1.00 40.72 25 ARG D N 1
ATOM 7411 C CA . ARG D 1 29 ? 13.014 40.820 129.649 1.00 38.82 25 ARG D CA 1
ATOM 7412 C C . ARG D 1 29 ? 13.482 42.124 128.999 1.00 36.24 25 ARG D C 1
ATOM 7413 O O . ARG D 1 29 ? 13.537 43.168 129.654 1.00 37.23 25 ARG D O 1
ATOM 7421 N N . THR D 1 30 ? 13.800 42.044 127.710 1.00 33.17 26 THR D N 1
ATOM 7422 C CA . THR D 1 30 ? 14.184 43.219 126.926 1.00 31.10 26 THR D CA 1
ATOM 7423 C C . THR D 1 30 ? 13.379 43.283 125.632 1.00 28.27 26 THR D C 1
ATOM 7424 O O . THR D 1 30 ? 12.931 42.249 125.115 1.00 27.45 26 THR D O 1
ATOM 7428 N N . ILE D 1 31 ? 13.175 44.502 125.119 1.00 26.34 27 ILE D N 1
ATOM 7429 C CA . ILE D 1 31 ? 12.537 44.716 123.808 1.00 24.69 27 ILE D CA 1
ATOM 7430 C C . ILE D 1 31 ? 13.555 45.396 122.886 1.00 23.48 27 ILE D C 1
ATOM 7431 O O . ILE D 1 31 ? 14.155 46.386 123.279 1.00 23.38 27 ILE D O 1
ATOM 7436 N N . GLY D 1 32 ? 13.733 44.886 121.667 1.00 22.57 28 GLY D N 1
ATOM 7437 C CA . GLY D 1 32 ? 14.813 45.353 120.803 1.00 21.65 28 GLY D CA 1
ATOM 7438 C C . GLY D 1 32 ? 14.517 45.380 119.309 1.00 21.27 28 GLY D C 1
ATOM 7439 O O . GLY D 1 32 ? 13.552 44.735 118.836 1.00 20.94 28 GLY D O 1
ATOM 7440 N N . ILE D 1 33 ? 15.348 46.149 118.587 1.00 19.30 29 ILE D N 1
ATOM 7441 C CA . ILE D 1 33 ? 15.418 46.128 117.124 1.00 18.93 29 ILE D CA 1
ATOM 7442 C C . ILE D 1 33 ? 16.878 45.907 116.672 1.00 18.08 29 ILE D C 1
ATOM 7443 O O . ILE D 1 33 ? 17.818 46.122 117.448 1.00 18.86 29 ILE D O 1
ATOM 7448 N N . PRO D 1 34 ? 17.073 45.398 115.436 1.00 17.84 30 PRO D N 1
ATOM 7449 C CA . PRO D 1 34 ? 18.419 45.218 114.923 1.00 17.35 30 PRO D CA 1
ATOM 7450 C C . PRO D 1 34 ? 18.827 46.411 114.035 1.00 17.97 30 PRO D C 1
ATOM 7451 O O . PRO D 1 34 ? 18.108 46.705 113.067 1.00 20.18 30 PRO D O 1
ATOM 7455 N N . GLY D 1 35 ? 19.943 47.083 114.345 1.00 17.56 31 GLY D N 1
ATOM 7456 C CA . GLY D 1 35 ? 20.482 48.122 113.485 1.00 17.28 31 GLY D CA 1
ATOM 7457 C C . GLY D 1 35 ? 19.893 49.479 113.759 1.00 17.26 31 GLY D C 1
ATOM 7458 O O . GLY D 1 35 ? 18.770 49.774 113.345 1.00 18.19 31 GLY D O 1
ATOM 7459 N N . ALA D 1 36 ? 20.613 50.318 114.485 1.00 16.34 32 ALA D N 1
ATOM 7460 C CA . ALA D 1 36 ? 20.180 51.708 114.679 1.00 16.30 32 ALA D CA 1
ATOM 7461 C C . ALA D 1 36 ? 21.402 52.621 114.594 1.00 15.90 32 ALA D C 1
ATOM 7462 O O . ALA D 1 36 ? 22.551 52.164 114.747 1.00 15.52 32 ALA D O 1
ATOM 7464 N N . MET D 1 37 ? 21.154 53.897 114.327 1.00 16.53 33 MET D N 1
ATOM 7465 C CA . MET D 1 37 ? 22.260 54.880 114.269 1.00 16.67 33 MET D CA 1
ATOM 7466 C C . MET D 1 37 ? 21.828 56.112 115.035 1.00 16.84 33 MET D C 1
ATOM 7467 O O . MET D 1 37 ? 20.679 56.549 114.915 1.00 18.34 33 MET D O 1
ATOM 7472 N N . LEU D 1 38 ? 22.760 56.681 115.795 1.00 16.40 34 LEU D N 1
ATOM 7473 C CA . LEU D 1 38 ? 22.601 58.021 116.339 1.00 16.51 34 LEU D CA 1
ATOM 7474 C C . LEU D 1 38 ? 23.789 58.825 115.817 1.00 16.20 34 LEU D C 1
ATOM 7475 O O . LEU D 1 38 ? 24.879 58.294 115.730 1.00 16.10 34 LEU D O 1
ATOM 7480 N N . ARG D 1 39 ? 23.604 60.088 115.488 1.00 16.95 35 ARG D N 1
ATOM 7481 C CA . ARG D 1 39 ? 24.723 60.842 114.909 1.00 16.88 35 ARG D CA 1
ATOM 7482 C C . ARG D 1 39 ? 24.700 62.256 115.498 1.00 17.74 35 ARG D C 1
ATOM 7483 O O . ARG D 1 39 ? 23.699 62.959 115.394 1.00 19.07 35 ARG D O 1
ATOM 7491 N N . PHE D 1 40 ? 25.796 62.664 116.128 1.00 17.57 36 PHE D N 1
ATOM 7492 C CA . PHE D 1 40 ? 25.817 63.917 116.870 1.00 18.21 36 PHE D CA 1
ATOM 7493 C C . PHE D 1 40 ? 26.972 64.801 116.389 1.00 17.61 36 PHE D C 1
ATOM 7494 O O . PHE D 1 40 ? 28.063 64.286 116.137 1.00 16.80 36 PHE D O 1
ATOM 7502 N N . ASP D 1 41 ? 26.717 66.111 116.308 1.00 17.99 37 ASP D N 1
ATOM 7503 C CA . ASP D 1 41 ? 27.750 67.090 116.008 1.00 17.93 37 ASP D CA 1
ATOM 7504 C C . ASP D 1 41 ? 28.322 67.624 117.328 1.00 17.79 37 ASP D C 1
ATOM 7505 O O . ASP D 1 41 ? 27.701 68.436 117.991 1.00 18.20 37 ASP D O 1
ATOM 7510 N N . LEU D 1 42 ? 29.509 67.143 117.700 1.00 17.23 38 LEU D N 1
ATOM 7511 C CA . LEU D 1 42 ? 30.099 67.486 119.009 1.00 17.45 38 LEU D CA 1
ATOM 7512 C C . LEU D 1 42 ? 30.487 68.969 119.126 1.00 18.75 38 LEU D C 1
ATOM 7513 O O . LEU D 1 42 ? 30.601 69.484 120.231 1.00 19.06 38 LEU D O 1
ATOM 7518 N N . GLN D 1 43 ? 30.682 69.653 118.008 1.00 19.47 39 GLN D N 1
ATOM 7519 C CA . GLN D 1 43 ? 30.939 71.106 118.051 1.00 21.79 39 GLN D CA 1
ATOM 7520 C C . GLN D 1 43 ? 29.708 71.856 118.567 1.00 23.55 39 GLN D C 1
ATOM 7521 O O . GLN D 1 43 ? 29.820 72.916 119.206 1.00 24.27 39 GLN D O 1
ATOM 7527 N N . GLN D 1 44 ? 28.522 71.316 118.306 1.00 24.56 40 GLN D N 1
ATOM 7528 C CA . GLN D 1 44 ? 27.311 71.936 118.822 1.00 26.83 40 GLN D CA 1
ATOM 7529 C C . GLN D 1 44 ? 27.116 71.684 120.304 1.00 26.31 40 GLN D C 1
ATOM 7530 O O . GLN D 1 44 ? 26.582 72.518 121.010 1.00 26.63 40 GLN D O 1
ATOM 7536 N N . GLY D 1 45 ? 27.597 70.545 120.771 1.00 25.41 41 GLY D N 1
ATOM 7537 C CA . GLY D 1 45 ? 27.437 70.170 122.146 1.00 26.27 41 GLY D CA 1
ATOM 7538 C C . GLY D 1 45 ? 27.650 68.700 122.410 1.00 26.06 41 GLY D C 1
ATOM 7539 O O . GLY D 1 45 ? 27.653 67.865 121.494 1.00 24.52 41 GLY D O 1
ATOM 7540 N N . PHE D 1 46 ? 27.835 68.403 123.685 1.00 28.00 42 PHE D N 1
ATOM 7541 C CA . PHE D 1 46 ? 27.962 67.038 124.152 1.00 29.13 42 PHE D CA 1
ATOM 7542 C C . PHE D 1 46 ? 26.607 66.355 123.972 1.00 31.59 42 PHE D C 1
ATOM 7543 O O . PHE D 1 46 ? 25.578 66.983 124.213 1.00 34.59 42 PHE D O 1
ATOM 7551 N N . PRO D 1 47 ? 26.591 65.073 123.551 1.00 30.23 43 PRO D N 1
ATOM 7552 C CA . PRO D 1 47 ? 25.306 64.386 123.415 1.00 31.97 43 PRO D CA 1
ATOM 7553 C C . PRO D 1 47 ? 24.653 64.101 124.772 1.00 33.33 43 PRO D C 1
ATOM 7554 O O . PRO D 1 47 ? 23.886 64.916 125.276 1.00 36.76 43 PRO D O 1
ATOM 7558 N N . LEU D 1 54 ? 27.406 60.891 138.458 1.00 39.26 50 LEU D N 1
ATOM 7559 C CA . LEU D 1 54 ? 28.171 59.722 138.829 1.00 37.46 50 LEU D CA 1
ATOM 7560 C C . LEU D 1 54 ? 28.466 58.906 137.570 1.00 34.29 50 LEU D C 1
ATOM 7561 O O . LEU D 1 54 ? 29.574 58.370 137.401 1.00 32.55 50 LEU D O 1
ATOM 7563 N N . ALA D 1 55 ? 27.446 58.829 136.716 1.00 31.52 51 ALA D N 1
ATOM 7564 C CA . ALA D 1 55 ? 27.484 58.206 135.404 1.00 29.50 51 ALA D CA 1
ATOM 7565 C C . ALA D 1 55 ? 28.631 58.690 134.504 1.00 27.05 51 ALA D C 1
ATOM 7566 O O . ALA D 1 55 ? 29.363 57.872 133.928 1.00 26.81 51 ALA D O 1
ATOM 7568 N N . PHE D 1 56 ? 28.779 60.011 134.388 1.00 25.12 52 PHE D N 1
ATOM 7569 C CA . PHE D 1 56 ? 29.796 60.591 133.523 1.00 23.08 52 PHE D CA 1
ATOM 7570 C C . PHE D 1 56 ? 31.172 60.211 134.025 1.00 21.58 52 PHE D C 1
ATOM 7571 O O . PHE D 1 56 ? 31.994 59.730 133.247 1.00 20.00 52 PHE D O 1
ATOM 7579 N N . LYS D 1 57 ? 31.416 60.354 135.334 1.00 20.96 53 LYS D N 1
ATOM 7580 C CA A LYS D 1 57 ? 32.748 60.080 135.902 0.50 21.03 53 LYS D CA 1
ATOM 7581 C CA B LYS D 1 57 ? 32.766 60.086 135.829 0.50 21.13 53 LYS D CA 1
ATOM 7582 C C . LYS D 1 57 ? 33.097 58.588 135.782 1.00 20.00 53 LYS D C 1
ATOM 7583 O O . LYS D 1 57 ? 34.245 58.214 135.634 1.00 18.94 53 LYS D O 1
ATOM 7594 N N . SER D 1 58 ? 32.088 57.743 135.847 1.00 20.26 54 SER D N 1
ATOM 7595 C CA . SER D 1 58 ? 32.277 56.308 135.730 1.00 19.40 54 SER D CA 1
ATOM 7596 C C . SER D 1 58 ? 32.729 55.938 134.300 1.00 18.33 54 SER D C 1
ATOM 7597 O O . SER D 1 58 ? 33.626 55.100 134.096 1.00 16.40 54 SER D O 1
ATOM 7600 N N . ALA D 1 59 ? 32.139 56.642 133.322 1.00 17.86 55 ALA D N 1
ATOM 7601 C CA . ALA D 1 59 ? 32.412 56.424 131.901 1.00 16.82 55 ALA D CA 1
ATOM 7602 C C . ALA D 1 59 ? 33.821 56.899 131.626 1.00 16.11 55 ALA D C 1
ATOM 7603 O O . ALA D 1 59 ? 34.564 56.240 130.947 1.00 15.69 55 ALA D O 1
ATOM 7605 N N . ILE D 1 60 ? 34.167 58.062 132.152 1.00 15.46 56 ILE D N 1
ATOM 7606 C CA . ILE D 1 60 ? 35.523 58.576 131.975 1.00 15.52 56 ILE D CA 1
ATOM 7607 C C . ILE D 1 60 ? 36.569 57.677 132.621 1.00 15.17 56 ILE D C 1
ATOM 7608 O O . ILE D 1 60 ? 37.654 57.430 132.057 1.00 15.12 56 ILE D O 1
ATOM 7613 N N . GLY D 1 61 ? 36.272 57.190 133.832 1.00 15.10 57 GLY D N 1
ATOM 7614 C CA . GLY D 1 61 ? 37.165 56.246 134.485 1.00 14.77 57 GLY D CA 1
ATOM 7615 C C . GLY D 1 61 ? 37.376 54.978 133.666 1.00 14.30 57 GLY D C 1
ATOM 7616 O O . GLY D 1 61 ? 38.501 54.484 133.559 1.00 13.92 57 GLY D O 1
ATOM 7617 N N . GLU D 1 62 ? 36.300 54.479 133.071 1.00 14.44 58 GLU D N 1
ATOM 7618 C CA . GLU D 1 62 ? 36.414 53.325 132.169 1.00 14.80 58 GLU D CA 1
ATOM 7619 C C . GLU D 1 62 ? 37.351 53.615 130.991 1.00 14.34 58 GLU D C 1
ATOM 7620 O O . GLU D 1 62 ? 38.279 52.856 130.722 1.00 13.91 58 GLU D O 1
ATOM 7626 N N . LEU D 1 63 ? 37.144 54.754 130.352 1.00 14.04 59 LEU D N 1
ATOM 7627 C CA . LEU D 1 63 ? 37.938 55.127 129.188 1.00 13.33 59 LEU D CA 1
ATOM 7628 C C . LEU D 1 63 ? 39.423 55.222 129.580 1.00 12.94 59 LEU D C 1
ATOM 7629 O O . LEU D 1 63 ? 40.282 54.693 128.895 1.00 12.65 59 LEU D O 1
ATOM 7634 N N . VAL D 1 64 ? 39.730 55.882 130.708 1.00 12.53 60 VAL D N 1
ATOM 7635 C CA . VAL D 1 64 ? 41.124 56.034 131.102 1.00 12.73 60 VAL D CA 1
ATOM 7636 C C . VAL D 1 64 ? 41.704 54.638 131.375 1.00 12.61 60 VAL D C 1
ATOM 7637 O O . VAL D 1 64 ? 42.850 54.334 131.010 1.00 12.78 60 VAL D O 1
ATOM 7641 N N . GLY D 1 65 ? 40.903 53.756 131.953 1.00 12.75 61 GLY D N 1
ATOM 7642 C CA . GLY D 1 65 ? 41.370 52.397 132.250 1.00 12.76 61 GLY D CA 1
ATOM 7643 C C . GLY D 1 65 ? 41.728 51.660 130.962 1.00 12.93 61 GLY D C 1
ATOM 7644 O O . GLY D 1 65 ? 42.791 51.007 130.854 1.00 13.18 61 GLY D O 1
ATOM 7645 N N . PHE D 1 66 ? 40.847 51.794 129.971 1.00 13.02 62 PHE D N 1
ATOM 7646 C CA . PHE D 1 66 ? 41.100 51.203 128.625 1.00 12.95 62 PHE D CA 1
ATOM 7647 C C . PHE D 1 66 ? 42.377 51.793 127.990 1.00 12.70 62 PHE D C 1
ATOM 7648 O O . PHE D 1 66 ? 43.235 51.071 127.497 1.00 12.13 62 PHE D O 1
ATOM 7656 N N . LEU D 1 67 ? 42.501 53.112 128.030 1.00 12.52 63 LEU D N 1
ATOM 7657 C CA . LEU D 1 67 ? 43.707 53.754 127.518 1.00 12.72 63 LEU D CA 1
ATOM 7658 C C . LEU D 1 67 ? 44.988 53.195 128.113 1.00 13.13 63 LEU D C 1
ATOM 7659 O O . LEU D 1 67 ? 46.011 53.103 127.406 1.00 13.71 63 LEU D O 1
ATOM 7664 N N . ARG D 1 68 ? 44.953 52.841 129.408 1.00 13.12 64 ARG D N 1
ATOM 7665 C CA . ARG D 1 68 ? 46.112 52.301 130.134 1.00 13.20 64 ARG D CA 1
ATOM 7666 C C . ARG D 1 68 ? 46.211 50.778 130.083 1.00 13.29 64 ARG D C 1
ATOM 7667 O O . ARG D 1 68 ? 47.044 50.205 130.804 1.00 13.53 64 ARG D O 1
ATOM 7675 N N . ALA D 1 69 ? 45.364 50.132 129.261 1.00 12.77 65 ALA D N 1
ATOM 7676 C CA . ALA D 1 69 ? 45.421 48.672 129.038 1.00 12.77 65 ALA D CA 1
ATOM 7677 C C . ALA D 1 69 ? 45.297 47.926 130.373 1.00 12.90 65 ALA D C 1
ATOM 7678 O O . ALA D 1 69 ? 46.110 47.045 130.730 1.00 13.38 65 ALA D O 1
ATOM 7680 N N . THR D 1 70 ? 44.279 48.334 131.114 1.00 13.90 66 THR D N 1
ATOM 7681 C CA . THR D 1 70 ? 43.994 47.808 132.462 1.00 14.06 66 THR D CA 1
ATOM 7682 C C . THR D 1 70 ? 43.239 46.512 132.375 1.00 13.40 66 THR D C 1
ATOM 7683 O O . THR D 1 70 ? 42.209 46.452 131.693 1.00 13.21 66 THR D O 1
ATOM 7687 N N . ARG D 1 71 ? 43.662 45.495 133.132 1.00 12.89 67 ARG D N 1
ATOM 7688 C CA . ARG D 1 71 ? 42.888 44.271 133.281 1.00 12.82 67 ARG D CA 1
ATOM 7689 C C . ARG D 1 71 ? 42.404 43.994 134.708 1.00 13.25 67 ARG D C 1
ATOM 7690 O O . ARG D 1 71 ? 41.923 42.895 134.989 1.00 12.87 67 ARG D O 1
ATOM 7698 N N . SER D 1 72 ? 42.588 44.981 135.582 1.00 13.28 68 SER D N 1
ATOM 7699 C CA . SER D 1 72 ? 42.241 44.850 137.037 1.00 13.63 68 SER D CA 1
ATOM 7700 C C . SER D 1 72 ? 41.073 45.757 137.367 1.00 13.45 68 SER D C 1
ATOM 7701 O O . SER D 1 72 ? 41.168 46.978 137.194 1.00 13.29 68 SER D O 1
ATOM 7704 N N . ALA D 1 73 ? 39.964 45.163 137.831 1.00 13.11 69 ALA D N 1
ATOM 7705 C CA . ALA D 1 73 ? 38.843 45.970 138.389 1.00 13.18 69 ALA D CA 1
ATOM 7706 C C . ALA D 1 73 ? 39.287 46.958 139.492 1.00 13.28 69 ALA D C 1
ATOM 7707 O O . ALA D 1 73 ? 38.721 48.052 139.601 1.00 13.85 69 ALA D O 1
ATOM 7709 N N . ALA D 1 74 ? 40.319 46.629 140.265 1.00 13.78 70 ALA D N 1
ATOM 7710 C CA . ALA D 1 74 ? 40.815 47.563 141.287 1.00 13.97 70 ALA D CA 1
ATOM 7711 C C . ALA D 1 74 ? 41.337 48.832 140.638 1.00 14.06 70 ALA D C 1
ATOM 7712 O O . ALA D 1 74 ? 41.143 49.935 141.166 1.00 14.56 70 ALA D O 1
ATOM 7714 N N . GLU D 1 75 ? 42.115 48.662 139.574 1.00 14.37 71 GLU D N 1
ATOM 7715 C CA . GLU D 1 75 ? 42.639 49.844 138.845 1.00 15.24 71 GLU D CA 1
ATOM 7716 C C . GLU D 1 75 ? 41.517 50.665 138.260 1.00 14.33 71 GLU D C 1
ATOM 7717 O O . GLU D 1 75 ? 41.593 51.883 138.278 1.00 14.07 71 GLU D O 1
ATOM 7723 N N . PHE D 1 76 ? 40.451 50.039 137.774 1.00 13.51 72 PHE D N 1
ATOM 7724 C CA . PHE D 1 76 ? 39.295 50.795 137.319 1.00 13.49 72 PHE D CA 1
ATOM 7725 C C . PHE D 1 76 ? 38.657 51.567 138.482 1.00 13.48 72 PHE D C 1
ATOM 7726 O O . PHE D 1 76 ? 38.284 52.725 138.356 1.00 13.72 72 PHE D O 1
ATOM 7734 N N . ARG D 1 77 ? 38.517 50.893 139.621 1.00 13.45 73 ARG D N 1
ATOM 7735 C CA . ARG D 1 77 ? 37.931 51.580 140.782 1.00 13.93 73 ARG D CA 1
ATOM 7736 C C . ARG D 1 77 ? 38.730 52.810 141.184 1.00 14.48 73 ARG D C 1
ATOM 7737 O O . ARG D 1 77 ? 38.144 53.839 141.518 1.00 15.16 73 ARG D O 1
ATOM 7745 N N . ALA D 1 78 ? 40.068 52.745 141.136 1.00 14.61 74 ALA D N 1
ATOM 7746 C CA . ALA D 1 78 ? 40.894 53.875 141.507 1.00 14.85 74 ALA D CA 1
ATOM 7747 C C . ALA D 1 78 ? 40.692 55.061 140.578 1.00 15.25 74 ALA D C 1
ATOM 7748 O O . ALA D 1 78 ? 41.000 56.192 140.939 1.00 16.05 74 ALA D O 1
ATOM 7750 N N . LEU D 1 79 ? 40.237 54.749 139.370 1.00 14.84 75 LEU D N 1
ATOM 7751 C CA . LEU D 1 79 ? 39.926 55.731 138.343 1.00 15.24 75 LEU D CA 1
ATOM 7752 C C . LEU D 1 79 ? 38.454 56.144 138.382 1.00 15.70 75 LEU D C 1
ATOM 7753 O O . LEU D 1 79 ? 38.017 56.881 137.511 1.00 16.25 75 LEU D O 1
ATOM 7758 N N . GLY D 1 80 ? 37.700 55.662 139.377 1.00 16.30 76 GLY D N 1
ATOM 7759 C CA . GLY D 1 80 ? 36.335 56.097 139.584 1.00 16.48 76 GLY D CA 1
ATOM 7760 C C . GLY D 1 80 ? 35.316 55.242 138.887 1.00 16.45 76 GLY D C 1
ATOM 7761 O O . GLY D 1 80 ? 34.182 55.683 138.683 1.00 16.83 76 GLY D O 1
ATOM 7762 N N . CYS D 1 81 ? 35.680 53.994 138.574 1.00 16.36 77 CYS D N 1
ATOM 7763 C CA . CYS D 1 81 ? 34.823 53.123 137.792 1.00 16.08 77 CYS D CA 1
ATOM 7764 C C . CYS D 1 81 ? 34.610 51.768 138.439 1.00 16.31 77 CYS D C 1
ATOM 7765 O O . CYS D 1 81 ? 35.548 50.950 138.512 1.00 16.00 77 CYS D O 1
ATOM 7768 N N . LYS D 1 82 ? 33.361 51.510 138.859 1.00 16.60 78 LYS D N 1
ATOM 7769 C CA . LYS D 1 82 ? 33.046 50.261 139.580 1.00 17.08 78 LYS D CA 1
ATOM 7770 C C . LYS D 1 82 ? 32.317 49.231 138.740 1.00 16.56 78 LYS D C 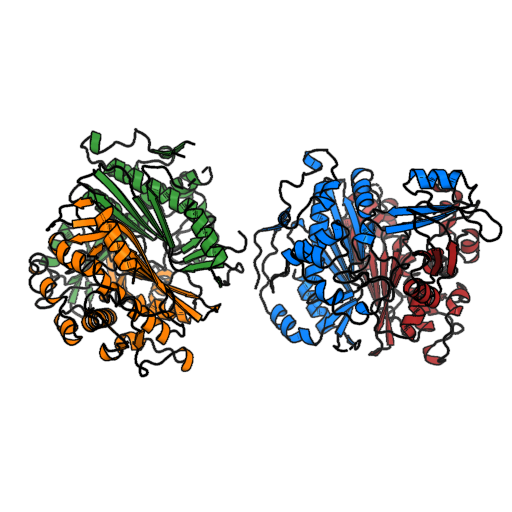1
ATOM 7771 O O . LYS D 1 82 ? 31.969 48.156 139.253 1.00 15.76 78 LYS D O 1
ATOM 7777 N N . VAL D 1 83 ? 32.148 49.515 137.441 1.00 15.90 79 VAL D N 1
ATOM 7778 C CA . VAL D 1 83 ? 31.234 48.737 136.601 1.00 16.07 79 VAL D CA 1
ATOM 7779 C C . VAL D 1 83 ? 31.726 47.343 136.246 1.00 15.61 79 VAL D C 1
ATOM 7780 O O . VAL D 1 83 ? 30.930 46.520 135.805 1.00 17.05 79 VAL D O 1
ATOM 7784 N N . TRP D 1 84 ? 33.015 47.083 136.467 1.00 15.31 80 TRP D N 1
ATOM 7785 C CA . TRP D 1 84 ? 33.641 45.794 136.194 1.00 14.74 80 TRP D CA 1
ATOM 7786 C C . TRP D 1 84 ? 33.740 44.823 137.347 1.00 14.44 80 TRP D C 1
ATOM 7787 O O . TRP D 1 84 ? 34.126 43.669 137.149 1.00 14.34 80 TRP D O 1
ATOM 7798 N N . ASP D 1 85 ? 33.439 45.262 138.563 1.00 14.28 81 ASP D N 1
ATOM 7799 C CA . ASP D 1 85 ? 33.607 44.400 139.724 1.00 14.59 81 ASP D CA 1
ATOM 7800 C C . ASP D 1 85 ? 32.875 43.071 139.643 1.00 14.60 81 ASP D C 1
ATOM 7801 O O . ASP D 1 85 ? 33.440 42.000 139.924 1.00 13.86 81 ASP D O 1
ATOM 7806 N N . ALA D 1 86 ? 31.584 43.153 139.307 1.00 14.88 82 ALA D N 1
ATOM 7807 C CA . ALA D 1 86 ? 30.757 41.965 139.282 1.00 14.98 82 ALA D CA 1
ATOM 7808 C C . ALA D 1 86 ? 31.204 40.963 138.209 1.00 14.48 82 ALA D C 1
ATOM 7809 O O . ALA D 1 86 ? 31.259 39.761 138.449 1.00 14.47 82 ALA D O 1
ATOM 7811 N N . ASN D 1 87 ? 31.556 41.460 137.033 1.00 14.99 83 ASN D N 1
ATOM 7812 C CA . ASN D 1 87 ? 32.098 40.597 135.973 1.00 14.82 83 ASN D CA 1
ATOM 7813 C C . ASN D 1 87 ? 33.456 39.993 136.401 1.00 13.93 83 ASN D C 1
ATOM 7814 O O . ASN D 1 87 ? 33.718 38.852 136.066 1.00 14.07 83 ASN D O 1
ATOM 7819 N N . ALA D 1 88 ? 34.288 40.727 137.155 1.00 13.52 84 ALA D N 1
ATOM 7820 C CA . ALA D 1 88 ? 35.574 40.192 137.625 1.00 12.95 84 ALA D CA 1
ATOM 7821 C C . ALA D 1 88 ? 35.392 39.139 138.719 1.00 12.89 84 ALA D C 1
ATOM 7822 O O . ALA D 1 88 ? 36.086 38.137 138.745 1.00 12.12 84 ALA D O 1
ATOM 7824 N N . ASN D 1 89 ? 34.419 39.347 139.614 1.00 13.18 85 ASN D N 1
ATOM 7825 C CA . ASN D 1 89 ? 34.383 38.594 140.862 1.00 13.39 85 ASN D CA 1
ATOM 7826 C C . ASN D 1 89 ? 33.143 37.765 141.181 1.00 14.27 85 ASN D C 1
ATOM 7827 O O . ASN D 1 89 ? 33.180 36.955 142.107 1.00 14.72 85 ASN D O 1
ATOM 7832 N N . GLU D 1 90 ? 32.061 37.979 140.447 1.00 15.50 86 GLU D N 1
ATOM 7833 C CA . GLU D 1 90 ? 30.826 37.272 140.704 1.00 16.87 86 GLU D CA 1
ATOM 7834 C C . GLU D 1 90 ? 30.318 36.405 139.531 1.00 17.45 86 GLU D C 1
ATOM 7835 O O . GLU D 1 90 ? 29.535 35.471 139.744 1.00 20.31 86 GLU D O 1
ATOM 7841 N N . ASN D 1 91 ? 30.753 36.678 138.330 1.00 16.58 87 ASN D N 1
ATOM 7842 C CA . ASN D 1 91 ? 30.322 35.890 137.157 1.00 16.77 87 ASN D CA 1
ATOM 7843 C C . ASN D 1 91 ? 30.845 34.468 137.254 1.00 16.64 87 ASN D C 1
ATOM 7844 O O . ASN D 1 91 ? 32.033 34.234 137.268 1.00 15.79 87 ASN D O 1
ATOM 7849 N N . ALA D 1 92 ? 29.928 33.506 137.334 1.00 17.53 88 ALA D N 1
ATOM 7850 C CA . ALA D 1 92 ? 30.277 32.110 137.581 1.00 17.84 88 ALA D CA 1
ATOM 7851 C C . ALA D 1 92 ? 31.165 31.525 136.482 1.00 18.05 88 ALA D C 1
ATOM 7852 O O . ALA D 1 92 ? 32.107 30.794 136.767 1.00 17.77 88 ALA D O 1
ATOM 7854 N N . GLN D 1 93 ? 30.862 31.861 135.235 1.00 18.55 89 GLN D N 1
ATOM 7855 C CA . GLN D 1 93 ? 31.643 31.347 134.107 1.00 19.24 89 GLN D CA 1
ATOM 7856 C C . GLN D 1 93 ? 33.091 31.843 134.195 1.00 17.08 89 GLN D C 1
ATOM 7857 O O . GLN D 1 93 ? 34.029 31.084 134.010 1.00 16.83 89 GLN D O 1
ATOM 7863 N N . TRP D 1 94 ? 33.259 33.126 134.488 1.00 15.51 90 TRP D N 1
ATOM 7864 C CA . TRP D 1 94 ? 34.585 33.695 134.557 1.00 13.88 90 TRP D CA 1
ATOM 7865 C C . TRP D 1 94 ? 35.324 33.188 135.755 1.00 14.36 90 TRP D C 1
ATOM 7866 O O . TRP D 1 94 ? 36.539 32.911 135.681 1.00 13.93 90 TRP D O 1
ATOM 7877 N N . LEU D 1 95 ? 34.642 33.046 136.899 1.00 15.04 91 LEU D N 1
ATOM 7878 C CA . LEU D 1 95 ? 35.281 32.475 138.085 1.00 15.60 91 LEU D CA 1
ATOM 7879 C C . LEU D 1 95 ? 35.852 31.081 137.844 1.00 16.29 91 LEU D C 1
ATOM 7880 O O . LEU D 1 95 ? 36.887 30.738 138.447 1.00 16.92 91 LEU D O 1
ATOM 7885 N N . ALA D 1 96 ? 35.221 30.314 136.951 1.00 16.11 92 ALA D N 1
ATOM 7886 C CA . ALA D 1 96 ? 35.693 28.969 136.573 1.00 16.43 92 ALA D CA 1
ATOM 7887 C C . ALA D 1 96 ? 36.727 28.969 135.440 1.00 15.77 92 ALA D C 1
ATOM 7888 O O . ALA D 1 96 ? 37.231 27.905 135.067 1.00 16.86 92 ALA D O 1
ATOM 7890 N N . ASN D 1 97 ? 37.029 30.131 134.877 1.00 14.70 93 ASN D N 1
ATOM 7891 C CA . ASN D 1 97 ? 37.874 30.206 133.679 1.00 13.93 93 ASN D CA 1
ATOM 7892 C C . ASN D 1 97 ? 39.364 30.114 134.068 1.00 13.91 93 ASN D C 1
ATOM 7893 O O . ASN D 1 97 ? 39.826 30.874 134.917 1.00 13.62 93 ASN D O 1
ATOM 7898 N N . PRO D 1 98 ? 40.130 29.207 133.428 1.00 13.59 94 PRO D N 1
ATOM 7899 C CA . PRO D 1 98 ? 41.523 29.000 133.855 1.00 13.91 94 PRO D CA 1
ATOM 7900 C C . PRO D 1 98 ? 42.501 30.119 133.514 1.00 13.82 94 PRO D C 1
ATOM 7901 O O . PRO D 1 98 ? 43.682 30.065 133.924 1.00 13.63 94 PRO D O 1
ATOM 7905 N N . TYR D 1 99 ? 42.045 31.128 132.772 1.00 13.30 95 TYR D N 1
ATOM 7906 C CA . TYR D 1 99 ? 42.866 32.284 132.451 1.00 12.71 95 TYR D CA 1
ATOM 7907 C C . TYR D 1 99 ? 42.690 33.410 133.469 1.00 12.97 95 TYR D C 1
ATOM 7908 O O . TYR D 1 99 ? 43.452 34.378 133.474 1.00 13.36 95 TYR D O 1
ATOM 7917 N N . ARG D 1 100 ? 41.710 33.277 134.356 1.00 13.25 96 ARG D N 1
ATOM 7918 C CA . ARG D 1 100 ? 41.497 34.298 135.412 1.00 13.20 96 ARG D CA 1
ATOM 7919 C C . ARG D 1 100 ? 42.597 34.182 136.475 1.00 13.82 96 ARG D C 1
ATOM 7920 O O . ARG D 1 100 ? 42.778 33.107 137.076 1.00 14.20 96 ARG D O 1
ATOM 7928 N N . ARG D 1 101 ? 43.309 35.277 136.762 1.00 14.60 97 ARG D N 1
ATOM 7929 C CA . ARG D 1 101 ? 44.474 35.204 137.631 1.00 15.96 97 ARG D CA 1
ATOM 7930 C C . ARG D 1 101 ? 44.083 35.219 139.114 1.00 15.95 97 ARG D C 1
ATOM 7931 O O . ARG D 1 101 ? 44.825 34.752 139.965 1.00 18.39 97 ARG D O 1
ATOM 7939 N N . GLY D 1 102 ? 42.911 35.751 139.421 1.00 14.18 98 GLY D N 1
ATOM 7940 C CA . GLY D 1 102 ? 42.523 35.975 140.827 1.00 13.82 98 GLY D CA 1
ATOM 7941 C C . GLY D 1 102 ? 41.541 37.124 140.955 1.00 12.79 98 GLY D C 1
ATOM 7942 O O . GLY D 1 102 ? 41.085 37.672 139.986 1.00 12.51 98 GLY D O 1
ATOM 7943 N N . ALA D 1 103 ? 41.308 37.546 142.188 1.00 12.91 99 ALA D N 1
ATOM 7944 C CA . ALA D 1 103 ? 40.365 38.613 142.452 1.00 12.38 99 ALA D CA 1
ATOM 7945 C C . ALA D 1 103 ? 40.674 39.861 141.652 1.00 12.46 99 ALA D C 1
ATOM 7946 O O . ALA D 1 103 ? 41.828 40.233 141.470 1.00 12.24 99 ALA D O 1
ATOM 7948 N N . ASP D 1 104 ? 39.601 40.476 141.187 1.00 12.25 100 ASP D N 1
ATOM 7949 C CA . ASP D 1 104 ? 39.598 41.677 140.375 1.00 12.28 100 ASP D CA 1
ATOM 7950 C C . ASP D 1 104 ? 40.144 41.504 138.963 1.00 12.07 100 ASP D C 1
ATOM 7951 O O . ASP D 1 104 ? 40.091 42.460 138.195 1.00 11.96 100 ASP D O 1
ATOM 7956 N N . ASP D 1 105 ? 40.623 40.312 138.588 1.00 12.00 101 ASP D N 1
ATOM 7957 C CA . ASP D 1 105 ? 41.118 40.141 137.228 1.00 12.05 101 ASP D CA 1
ATOM 7958 C C . ASP D 1 105 ? 39.991 40.025 136.229 1.00 11.98 101 ASP D C 1
ATOM 7959 O O . ASP D 1 105 ? 38.971 39.411 136.482 1.00 11.96 101 ASP D O 1
ATOM 7964 N N . LEU D 1 106 ? 40.225 40.618 135.055 1.00 11.74 102 LEU D N 1
ATOM 7965 C CA . LEU D 1 106 ? 39.290 40.606 133.957 1.00 11.93 102 LEU D CA 1
ATOM 7966 C C . LEU D 1 106 ? 39.791 39.906 132.723 1.00 11.73 102 LEU D C 1
ATOM 7967 O O . LEU D 1 106 ? 39.026 39.687 131.802 1.00 11.55 102 LEU D O 1
ATOM 7972 N N . GLY D 1 107 ? 41.100 39.585 132.681 1.00 11.82 103 GLY D N 1
ATOM 7973 C CA . GLY D 1 107 ? 41.695 39.082 131.423 1.00 12.04 103 GLY D CA 1
ATOM 7974 C C . GLY D 1 107 ? 41.961 40.277 130.495 1.00 12.37 103 GLY D C 1
ATOM 7975 O O . GLY D 1 107 ? 41.656 41.418 130.817 1.00 11.87 103 GLY D O 1
ATOM 7976 N N . ASP D 1 108 ? 42.509 39.976 129.322 1.00 12.87 104 ASP D N 1
ATOM 7977 C CA . ASP D 1 108 ? 42.995 41.012 128.426 1.00 13.75 104 ASP D CA 1
ATOM 7978 C C . ASP D 1 108 ? 41.870 41.614 127.600 1.00 13.51 104 ASP D C 1
ATOM 7979 O O . ASP D 1 108 ? 41.833 41.510 126.361 1.00 12.69 104 ASP D O 1
ATOM 7984 N N . VAL D 1 109 ? 40.973 42.269 128.302 1.00 13.11 105 VAL D N 1
ATOM 7985 C CA . VAL D 1 109 ? 39.801 42.921 127.722 1.00 13.38 105 VAL D CA 1
ATOM 7986 C C . VAL D 1 109 ? 40.171 44.327 127.161 1.00 13.09 105 VAL D C 1
ATOM 7987 O O . VAL D 1 109 ? 41.156 44.994 127.599 1.00 13.73 105 VAL D O 1
ATOM 7991 N N . TYR D 1 110 ? 39.372 44.733 126.181 1.00 12.97 106 TYR D N 1
ATOM 7992 C CA . TYR D 1 110 ? 39.307 46.079 125.676 1.00 12.81 106 TYR D CA 1
ATOM 7993 C C . TYR D 1 110 ? 40.647 46.747 125.463 1.00 12.88 106 TYR D C 1
ATOM 7994 O O . TYR D 1 110 ? 41.325 46.454 124.485 1.00 12.95 106 TYR D O 1
ATOM 8003 N N . GLY D 1 111 ? 41.016 47.692 126.321 1.00 12.33 107 GLY D N 1
ATOM 8004 C CA . GLY D 1 111 ? 42.291 48.367 126.172 1.00 11.78 107 GLY D CA 1
ATOM 8005 C C . GLY D 1 111 ? 43.545 47.549 126.003 1.00 11.58 107 GLY D C 1
ATOM 8006 O O . GLY D 1 111 ? 44.539 48.043 125.456 1.00 11.73 107 GLY D O 1
ATOM 8007 N N . VAL D 1 112 ? 43.570 46.317 126.518 1.00 11.02 108 VAL D N 1
ATOM 8008 C CA . VAL D 1 112 ? 44.760 45.513 126.308 1.00 11.14 108 VAL D CA 1
ATOM 8009 C C . VAL D 1 112 ? 44.856 45.220 124.806 1.00 10.63 108 VAL D C 1
ATOM 8010 O O . VAL D 1 112 ? 45.935 45.164 124.260 1.00 11.08 108 VAL D O 1
ATOM 8014 N N . GLN D 1 113 ? 43.710 45.003 124.187 1.00 10.23 109 GLN D N 1
ATOM 8015 C CA . GLN D 1 113 ? 43.653 44.756 122.734 1.00 9.85 109 GLN D CA 1
ATOM 8016 C C . GLN D 1 113 ? 43.888 46.067 121.989 1.00 10.21 109 GLN D C 1
ATOM 8017 O O . GLN D 1 113 ? 44.464 46.038 120.887 1.00 10.44 109 GLN D O 1
ATOM 8023 N N . TRP D 1 114 ? 43.433 47.200 122.534 1.00 10.21 110 TRP D N 1
ATOM 8024 C CA . TRP D 1 114 ? 43.594 48.455 121.823 1.00 10.31 110 TRP D CA 1
ATOM 8025 C C . TRP D 1 114 ? 45.056 48.837 121.756 1.00 10.69 110 TRP D C 1
ATOM 8026 O O . TRP D 1 114 ? 45.486 49.422 120.775 1.00 11.05 110 TRP D O 1
ATOM 8037 N N . ARG D 1 115 ? 45.772 48.569 122.832 1.00 10.97 111 ARG D N 1
ATOM 8038 C CA . ARG D 1 115 ? 47.134 49.114 123.046 1.00 10.96 111 ARG D CA 1
ATOM 8039 C C . ARG D 1 115 ? 48.229 48.105 122.933 1.00 11.28 111 ARG D C 1
ATOM 8040 O O . ARG D 1 115 ? 49.385 48.489 122.749 1.00 11.16 111 ARG D O 1
ATOM 8048 N N . ARG D 1 116 ? 47.912 46.830 123.134 1.00 11.69 112 ARG D N 1
ATOM 8049 C CA . ARG D 1 116 ? 48.907 45.772 123.240 1.00 12.83 112 ARG D CA 1
ATOM 8050 C C . ARG D 1 116 ? 48.367 44.456 122.638 1.00 12.36 112 ARG D C 1
ATOM 8051 O O . ARG D 1 116 ? 48.543 43.362 123.190 1.00 12.68 112 ARG D O 1
ATOM 8059 N N . TRP D 1 117 ? 47.734 44.576 121.487 1.00 11.96 113 TRP D N 1
ATOM 8060 C CA . TRP D 1 117 ? 47.164 43.408 120.798 1.00 11.31 113 TRP D CA 1
ATOM 8061 C C . TRP D 1 117 ? 48.284 42.411 120.528 1.00 12.00 113 TRP D C 1
ATOM 8062 O O . TRP D 1 117 ? 49.260 42.764 119.869 1.00 10.92 113 TRP D O 1
ATOM 8073 N N . PRO D 1 118 ? 48.145 41.147 120.981 1.00 12.59 114 PRO D N 1
ATOM 8074 C CA . PRO D 1 118 ? 49.281 40.214 120.741 1.00 12.79 114 PRO D CA 1
ATOM 8075 C C . PRO D 1 118 ? 49.224 39.649 119.320 1.00 12.51 114 PRO D C 1
ATOM 8076 O O . PRO D 1 118 ? 48.376 38.781 118.987 1.00 12.27 114 PRO D O 1
ATOM 8080 N N . GLY D 1 119 ? 50.045 40.235 118.484 1.00 11.94 115 GLY D N 1
ATOM 8081 C CA . GLY D 1 119 ? 50.162 39.870 117.077 1.00 11.84 115 GLY D CA 1
ATOM 8082 C C . GLY D 1 119 ? 51.285 38.895 116.835 1.00 11.80 115 GLY D C 1
ATOM 8083 O O . GLY D 1 119 ? 52.443 39.134 117.207 1.00 13.23 115 GLY D O 1
ATOM 8084 N N . TYR D 1 120 ? 50.946 37.783 116.200 1.00 11.98 116 TYR D N 1
ATOM 8085 C CA . TYR D 1 120 ? 51.905 36.796 115.893 1.00 12.19 116 TYR D CA 1
ATOM 8086 C C . TYR D 1 120 ? 52.002 36.521 114.409 1.00 12.45 116 TYR D C 1
ATOM 8087 O O . TYR D 1 120 ? 51.017 36.604 113.690 1.00 12.81 116 TYR D O 1
ATOM 8096 N N . LYS D 1 121 ? 53.1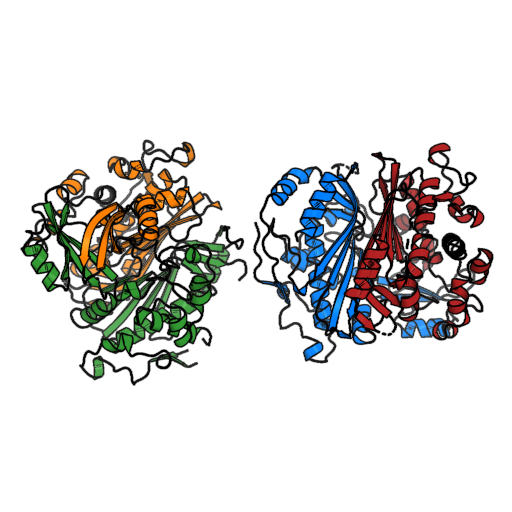99 36.141 113.968 1.00 12.24 117 LYS D N 1
ATOM 8097 C CA . LYS D 1 121 ? 53.413 35.572 112.630 1.00 12.48 117 LYS D CA 1
ATOM 8098 C C . LYS D 1 121 ? 54.250 34.312 112.776 1.00 12.88 117 LYS D C 1
ATOM 8099 O O . LYS D 1 121 ? 55.225 34.282 113.559 1.00 13.01 117 LYS D O 1
ATOM 8105 N N . VAL D 1 122 ? 53.893 33.272 112.003 1.00 12.92 118 VAL D N 1
ATOM 8106 C CA . VAL D 1 122 ? 54.766 32.128 111.846 1.00 13.20 118 VAL D CA 1
ATOM 8107 C C . VAL D 1 122 ? 55.271 32.180 110.410 1.00 14.14 118 VAL D C 1
ATOM 8108 O O . VAL D 1 122 ? 54.467 32.070 109.472 1.00 15.26 118 VAL D O 1
ATOM 8112 N N . LEU D 1 123 ? 56.576 32.419 110.271 1.00 14.45 119 LEU D N 1
ATOM 8113 C CA . LEU D 1 123 ? 57.210 32.517 108.956 1.00 15.06 119 LEU D CA 1
ATOM 8114 C C . LEU D 1 123 ? 58.202 31.389 108.759 1.00 15.61 119 LEU D C 1
ATOM 8115 O O . LEU D 1 123 ? 58.730 30.827 109.713 1.00 15.60 119 LEU D O 1
ATOM 8120 N N . ASP D 1 124 ? 58.462 31.054 107.510 1.00 15.80 120 ASP D N 1
ATOM 8121 C CA . ASP D 1 124 ? 59.602 30.203 107.224 1.00 16.74 120 ASP D CA 1
ATOM 8122 C C . ASP D 1 124 ? 60.887 30.887 107.672 1.00 17.05 120 ASP D C 1
ATOM 8123 O O . ASP D 1 124 ? 61.014 32.075 107.438 1.00 16.11 120 ASP D O 1
ATOM 8128 N N . ALA D 1 125 ? 61.807 30.137 108.283 1.00 17.19 121 ALA D N 1
ATOM 8129 C CA . ALA D 1 125 ? 63.053 30.700 108.837 1.00 18.98 121 ALA D CA 1
ATOM 8130 C C . ALA D 1 125 ? 63.944 31.293 107.766 1.00 19.53 121 ALA D C 1
ATOM 8131 O O . ALA D 1 125 ? 64.805 32.089 108.092 1.00 20.51 121 ALA D O 1
ATOM 8133 N N . HIS D 1 126 ? 63.760 30.883 106.515 1.00 20.44 122 HIS D N 1
ATOM 8134 C CA . HIS D 1 126 ? 64.520 31.452 105.409 1.00 22.18 122 HIS D CA 1
ATOM 8135 C C . HIS D 1 126 ? 63.763 32.430 104.558 1.00 20.20 122 HIS D C 1
ATOM 8136 O O . HIS D 1 126 ? 64.233 32.814 103.496 1.00 21.08 122 HIS D O 1
ATOM 8143 N N . ALA D 1 127 ? 62.598 32.894 105.002 1.00 18.19 123 ALA D N 1
ATOM 8144 C CA . ALA D 1 127 ? 61.905 33.950 104.270 1.00 17.16 123 ALA D CA 1
ATOM 8145 C C . ALA D 1 127 ? 62.477 35.297 104.640 1.00 17.06 123 ALA D C 1
ATOM 8146 O O . ALA D 1 127 ? 61.877 36.074 105.378 1.00 16.06 123 ALA D O 1
ATOM 8148 N N . ASP D 1 128 ? 63.699 35.579 104.180 1.00 17.79 124 ASP D N 1
ATOM 8149 C CA . ASP D 1 128 ? 64.411 36.740 104.662 1.00 19.55 124 ASP D CA 1
ATOM 8150 C C . ASP D 1 128 ? 63.702 38.046 104.490 1.00 17.74 124 ASP D C 1
ATOM 8151 O O . ASP D 1 128 ? 63.759 38.907 105.359 1.00 18.21 124 ASP D O 1
ATOM 8156 N N . ALA D 1 129 ? 63.110 38.245 103.328 1.00 17.04 125 ALA D N 1
ATOM 8157 C CA . ALA D 1 129 ? 62.458 39.518 103.037 1.00 16.49 125 ALA D CA 1
ATOM 8158 C C . ALA D 1 129 ? 61.210 39.734 103.932 1.00 15.26 125 ALA D C 1
ATOM 8159 O O . ALA D 1 129 ? 60.926 40.858 104.370 1.00 14.92 125 ALA D O 1
ATOM 8161 N N . GLN D 1 130 ? 60.462 38.659 104.200 1.00 14.82 126 GLN D N 1
ATOM 8162 C CA . GLN D 1 130 ? 59.301 38.761 105.101 1.00 13.94 126 GLN D CA 1
ATOM 8163 C C . GLN D 1 130 ? 59.741 39.056 106.522 1.00 13.65 126 GLN D C 1
ATOM 8164 O O . GLN D 1 130 ? 59.241 39.981 107.155 1.00 13.22 126 GLN D O 1
ATOM 8170 N N . ILE D 1 131 ? 60.790 38.350 106.959 1.00 13.91 127 ILE D N 1
ATOM 8171 C CA . ILE D 1 131 ? 61.318 38.519 108.321 1.00 13.98 127 ILE D CA 1
ATOM 8172 C C . ILE D 1 131 ? 61.845 39.943 108.491 1.00 13.95 127 ILE D C 1
ATOM 8173 O O . ILE D 1 131 ? 61.556 40.565 109.497 1.00 13.83 127 ILE D O 1
ATOM 8178 N N . ALA D 1 132 ? 62.570 40.456 107.482 1.00 14.58 128 ALA D N 1
ATOM 8179 C CA . ALA D 1 132 ? 63.099 41.826 107.482 1.00 15.11 128 ALA D CA 1
ATOM 8180 C C . ALA D 1 132 ? 62.022 42.858 107.519 1.00 14.57 128 ALA D C 1
ATOM 8181 O O . ALA D 1 132 ? 62.135 43.813 108.292 1.00 14.58 128 ALA D O 1
ATOM 8183 N N . ASP D 1 133 ? 60.945 42.609 106.756 1.00 14.51 129 ASP D N 1
ATOM 8184 C CA . ASP D 1 133 ? 59.817 43.519 106.726 1.00 14.65 129 ASP D CA 1
ATOM 8185 C C . ASP D 1 133 ? 59.125 43.541 108.100 1.00 13.75 129 ASP D C 1
ATOM 8186 O O . ASP D 1 133 ? 58.859 44.612 108.657 1.00 13.92 129 ASP D O 1
ATOM 8191 N N . ALA D 1 134 ? 58.854 42.359 108.639 1.00 13.33 130 ALA D N 1
ATOM 8192 C CA . ALA D 1 134 ? 58.267 42.250 109.968 1.00 13.20 130 ALA D CA 1
ATOM 8193 C C . ALA D 1 134 ? 59.100 42.929 111.058 1.00 13.45 130 ALA D C 1
ATOM 8194 O O . ALA D 1 134 ? 58.571 43.662 111.910 1.00 13.39 130 ALA D O 1
ATOM 8196 N N . THR D 1 135 ? 60.427 42.733 111.021 1.00 13.93 131 THR D N 1
ATOM 8197 C CA . THR D 1 135 ? 61.304 43.345 112.011 1.00 14.96 131 THR D CA 1
ATOM 8198 C C . THR D 1 135 ? 61.260 44.872 111.915 1.00 15.07 131 THR D C 1
ATOM 8199 O O . THR D 1 135 ? 61.205 45.561 112.932 1.00 15.35 131 THR D O 1
ATOM 8203 N N . SER D 1 136 ? 61.186 45.391 110.692 1.00 15.41 132 SER D N 1
ATOM 8204 C CA . SER D 1 136 ? 61.158 46.847 110.475 1.00 16.56 132 SER D CA 1
ATOM 8205 C C . SER D 1 136 ? 59.888 47.480 111.044 1.00 16.67 132 SER D C 1
ATOM 8206 O O . SER D 1 136 ? 59.864 48.672 111.393 1.00 17.89 132 SER D O 1
ATOM 8209 N N . ARG D 1 137 ? 58.844 46.656 111.174 1.00 15.75 133 ARG D N 1
ATOM 8210 C CA . ARG D 1 137 ? 57.555 47.075 111.666 1.00 16.11 133 ARG D CA 1
ATOM 8211 C C . ARG D 1 137 ? 57.388 46.782 113.153 1.00 15.36 133 ARG D C 1
ATOM 8212 O O . ARG D 1 137 ? 56.319 46.982 113.704 1.00 16.80 133 ARG D O 1
ATOM 8220 N N . GLY D 1 138 ? 58.436 46.314 113.811 1.00 14.26 134 GLY D N 1
ATOM 8221 C CA . GLY D 1 138 ? 58.383 46.163 115.256 1.00 13.70 134 GLY D CA 1
ATOM 8222 C C . GLY D 1 138 ? 58.141 44.759 115.748 1.00 13.08 134 GLY D C 1
ATOM 8223 O O . GLY D 1 138 ? 57.996 44.544 116.956 1.00 13.26 134 GLY D O 1
ATOM 8224 N N . PHE D 1 139 ? 58.105 43.792 114.853 1.00 13.06 135 PHE D N 1
ATOM 8225 C CA . PHE D 1 139 ? 58.007 42.374 115.295 1.00 12.94 135 PHE D CA 1
ATOM 8226 C C . PHE D 1 139 ? 59.382 41.866 115.701 1.00 13.99 135 PHE D C 1
ATOM 8227 O O . PHE D 1 139 ? 60.403 42.308 115.178 1.00 14.59 135 PHE D O 1
ATOM 8235 N N . ARG D 1 140 ? 59.383 40.938 116.641 1.00 14.38 136 ARG D N 1
ATOM 8236 C CA . ARG D 1 140 ? 60.647 40.322 117.042 1.00 16.31 136 ARG D CA 1
ATOM 8237 C C . ARG D 1 140 ? 60.507 38.833 117.077 1.00 16.16 136 ARG D C 1
ATOM 8238 O O . ARG D 1 140 ? 59.444 38.303 117.337 1.00 14.83 136 ARG D O 1
ATOM 8246 N N . ILE D 1 141 ? 61.631 38.170 116.805 1.00 16.28 137 ILE D N 1
ATOM 8247 C CA . ILE D 1 141 ? 61.670 36.724 116.724 1.00 16.97 137 ILE D CA 1
ATOM 8248 C C . ILE D 1 141 ? 61.675 36.238 118.148 1.00 18.08 137 ILE D C 1
ATOM 8249 O O . ILE D 1 141 ? 62.520 36.658 118.926 1.00 19.76 137 ILE D O 1
ATOM 8254 N N . VAL D 1 142 ? 60.727 35.388 118.525 1.00 17.39 138 VAL D N 1
ATOM 8255 C CA . VAL D 1 142 ? 60.716 34.876 119.883 1.00 18.71 138 VAL D CA 1
ATOM 8256 C C . VAL D 1 142 ? 60.914 33.389 120.022 1.00 18.52 138 VAL D C 1
ATOM 8257 O O . VAL D 1 142 ? 61.207 32.918 121.113 1.00 19.34 138 VAL D O 1
ATOM 8261 N N . ALA D 1 143 ? 60.750 32.644 118.937 1.00 18.32 139 ALA D N 1
ATOM 8262 C CA . ALA D 1 143 ? 60.961 31.197 118.970 1.00 18.01 139 ALA D CA 1
ATOM 8263 C C . ALA D 1 143 ? 61.316 30.672 117.595 1.00 17.82 139 ALA D C 1
ATOM 8264 O O . ALA D 1 143 ? 60.970 31.275 116.577 1.00 16.56 139 ALA D O 1
ATOM 8266 N N . ARG D 1 144 ? 62.060 29.558 117.591 1.00 18.59 140 ARG D N 1
ATOM 8267 C CA . ARG D 1 144 ? 62.383 28.786 116.373 1.00 19.92 140 ARG D CA 1
ATOM 8268 C C . ARG D 1 144 ? 62.011 27.325 116.619 1.00 20.93 140 ARG D C 1
ATOM 8269 O O . ARG D 1 144 ? 62.214 26.799 117.728 1.00 23.05 140 ARG D O 1
ATOM 8277 N N . PHE D 1 145 ? 61.466 26.689 115.592 1.00 20.89 141 PHE D N 1
ATOM 8278 C CA . PHE D 1 145 ? 60.900 25.360 115.710 1.00 21.28 141 PHE D CA 1
ATOM 8279 C C . PHE D 1 145 ? 60.706 24.767 114.332 1.00 21.25 141 PHE D C 1
ATOM 8280 O O . PHE D 1 145 ? 60.705 25.477 113.346 1.00 20.09 141 PHE D O 1
ATOM 8288 N N . GLU D 1 146 ? 60.525 23.444 114.291 1.00 23.02 142 GLU D N 1
ATOM 8289 C CA . GLU D 1 146 ? 60.300 22.708 113.063 1.00 23.91 142 GLU D CA 1
ATOM 8290 C C . GLU D 1 146 ? 58.835 22.260 113.056 1.00 23.88 142 GLU D C 1
ATOM 8291 O O . GLU D 1 146 ? 58.319 21.781 114.082 1.00 23.56 142 GLU D O 1
ATOM 8297 N N . GLU D 1 147 ? 58.158 22.493 111.945 1.00 23.41 143 GLU D N 1
ATOM 8298 C CA . GLU D 1 147 ? 56.789 22.063 111.753 1.00 25.05 143 GLU D CA 1
ATOM 8299 C C . GLU D 1 147 ? 56.653 21.601 110.306 1.00 25.31 143 GLU D C 1
ATOM 8300 O O . GLU D 1 147 ? 57.072 22.311 109.384 1.00 24.46 143 GLU D O 1
ATOM 8306 N N . GLY D 1 148 ? 56.093 20.411 110.105 1.00 25.58 144 GLY D N 1
ATOM 8307 C CA . GLY D 1 148 ? 55.899 19.873 108.752 1.00 25.43 144 GLY D CA 1
ATOM 8308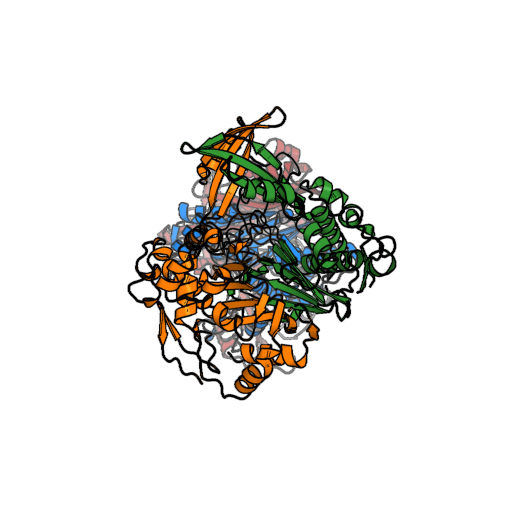 C C . GLY D 1 148 ? 57.178 19.795 107.953 1.00 25.52 144 GLY D C 1
ATOM 8309 O O . GLY D 1 148 ? 57.191 20.031 106.743 1.00 26.59 144 GLY D O 1
ATOM 8310 N N . GLY D 1 149 ? 58.275 19.513 108.635 1.00 25.28 145 GLY D N 1
ATOM 8311 C CA . GLY D 1 149 ? 59.583 19.400 107.999 1.00 25.18 145 GLY D CA 1
ATOM 8312 C C . GLY D 1 149 ? 60.242 20.723 107.616 1.00 24.68 145 GLY D C 1
ATOM 8313 O O . GLY D 1 149 ? 61.301 20.718 106.990 1.00 24.58 145 GLY D O 1
ATOM 8314 N N . ALA D 1 150 ? 59.622 21.842 107.972 1.00 23.73 146 ALA D N 1
ATOM 8315 C CA . ALA D 1 150 ? 60.171 23.171 107.637 1.00 23.23 146 ALA D CA 1
ATOM 8316 C C . ALA D 1 150 ? 60.638 23.866 108.905 1.00 23.42 146 ALA D C 1
ATOM 8317 O O . ALA D 1 150 ? 60.027 23.736 109.960 1.00 22.09 146 ALA D O 1
ATOM 8319 N N . ASP D 1 151 ? 61.722 24.622 108.793 1.00 23.40 147 ASP D N 1
ATOM 8320 C CA . ASP D 1 151 ? 62.216 25.418 109.914 1.00 24.26 147 ASP D CA 1
ATOM 8321 C C . ASP D 1 151 ? 61.412 26.685 109.937 1.00 21.22 147 ASP D C 1
ATOM 8322 O O . ASP D 1 151 ? 61.362 27.368 108.921 1.00 20.75 147 ASP D O 1
ATOM 8327 N N . LYS D 1 152 ? 60.799 26.996 111.089 1.00 19.45 148 LYS D N 1
ATOM 8328 C CA A LYS D 1 152 ? 59.978 28.182 111.188 0.50 18.52 148 LYS D CA 1
ATOM 8329 C CA B LYS D 1 152 ? 59.908 28.136 111.258 0.50 18.40 148 LYS D CA 1
ATOM 8330 C C . LYS D 1 152 ? 60.452 29.089 112.318 1.00 17.66 148 LYS D C 1
ATOM 8331 O O . LYS D 1 152 ? 61.217 28.682 113.201 1.00 18.22 148 LYS D O 1
ATOM 8342 N N . VAL D 1 153 ? 60.042 30.342 112.227 1.00 15.90 149 VAL D N 1
ATOM 8343 C CA . VAL D 1 153 ? 60.260 31.315 113.288 1.00 15.40 149 VAL D CA 1
ATOM 8344 C C . VAL D 1 153 ? 58.900 31.871 113.703 1.00 14.40 149 VAL D C 1
ATOM 8345 O O . VAL D 1 153 ? 58.063 32.130 112.854 1.00 14.69 149 VAL D O 1
ATOM 8349 N N . LEU D 1 154 ? 58.716 32.084 115.006 1.00 13.85 150 LEU D N 1
ATOM 8350 C CA . LEU D 1 154 ? 57.540 32.762 115.551 1.00 13.42 150 LEU D CA 1
ATOM 8351 C C . LEU D 1 154 ? 57.968 34.204 115.841 1.00 13.40 150 LEU D C 1
ATOM 8352 O O . LEU D 1 154 ? 58.992 34.399 116.516 1.00 13.33 150 LEU D O 1
ATOM 8357 N N . LEU D 1 155 ? 57.269 35.179 115.260 1.00 13.05 151 LEU D N 1
ATOM 8358 C CA . LEU D 1 155 ? 57.469 36.591 115.553 1.00 13.63 151 LEU D CA 1
ATOM 8359 C C . LEU D 1 155 ? 56.306 37.189 116.283 1.00 13.22 151 LEU D C 1
ATOM 8360 O O . LEU D 1 155 ? 55.159 36.744 116.104 1.00 12.70 151 LEU D O 1
ATOM 8365 N N . HIS D 1 156 ? 56.562 38.165 117.136 1.00 13.11 152 HIS D N 1
ATOM 8366 C CA . HIS D 1 156 ? 55.533 38.750 117.968 1.00 13.09 152 HIS D CA 1
ATOM 8367 C C . HIS D 1 156 ? 55.663 40.243 117.984 1.00 12.84 152 HIS D C 1
ATOM 8368 O O . HIS D 1 156 ? 56.773 40.772 117.952 1.00 12.74 152 HIS D O 1
ATOM 8375 N N . LYS D 1 157 ? 54.526 40.925 117.969 1.00 12.04 153 LYS D N 1
ATOM 8376 C CA . LYS D 1 157 ? 54.486 42.367 118.267 1.00 12.34 153 LYS D CA 1
ATOM 8377 C C . LYS D 1 157 ? 53.280 42.661 119.126 1.00 12.08 153 LYS D C 1
ATOM 8378 O O . LYS D 1 157 ? 52.212 42.132 118.830 1.00 11.52 153 LYS D O 1
ATOM 8384 N N . ALA D 1 158 ? 53.462 43.443 120.214 1.00 12.30 154 ALA D N 1
ATOM 8385 C CA . ALA D 1 158 ? 52.353 43.973 120.959 1.00 12.03 154 ALA D CA 1
ATOM 8386 C C . ALA D 1 158 ? 51.898 45.215 120.197 1.00 11.95 154 ALA D C 1
ATOM 8387 O O . ALA D 1 158 ? 52.547 46.255 120.264 1.00 12.90 154 ALA D O 1
ATOM 8389 N N . ILE D 1 159 ? 50.764 45.096 119.487 1.00 11.66 155 ILE D N 1
ATOM 8390 C CA . ILE D 1 159 ? 50.396 46.098 118.494 1.00 11.45 155 ILE D CA 1
ATOM 8391 C C . ILE D 1 159 ? 49.598 47.153 119.201 1.00 11.20 155 ILE D C 1
ATOM 8392 O O . ILE D 1 159 ? 48.539 46.883 119.752 1.00 10.75 155 ILE D O 1
ATOM 8397 N N . ASP D 1 160 ? 50.081 48.376 119.129 1.00 11.06 156 ASP D N 1
ATOM 8398 C CA . ASP D 1 160 ? 49.365 49.507 119.731 1.00 11.01 156 ASP D CA 1
ATOM 8399 C C . ASP D 1 160 ? 48.515 50.162 118.643 1.00 10.76 156 ASP D C 1
ATOM 8400 O O . ASP D 1 160 ? 48.936 51.103 117.948 1.00 10.80 156 ASP D O 1
ATOM 8405 N N . GLN D 1 161 ? 47.317 49.619 118.435 1.00 10.36 157 GLN D N 1
ATOM 8406 C CA . GLN D 1 161 ? 46.458 50.097 117.368 1.00 10.49 157 GLN D CA 1
ATOM 8407 C C . GLN D 1 161 ? 46.122 51.558 117.571 1.00 10.66 157 GLN D C 1
ATOM 8408 O O . GLN D 1 161 ? 46.072 52.340 116.603 1.00 11.34 157 GLN D O 1
ATOM 8414 N N . LEU D 1 162 ? 45.877 51.962 118.818 1.00 11.22 158 LEU D N 1
ATOM 8415 C CA . LEU D 1 162 ? 45.445 53.338 119.086 1.00 11.67 158 LEU D CA 1
ATOM 8416 C C . LEU D 1 162 ? 46.591 54.318 118.812 1.00 12.22 158 LEU D C 1
ATOM 8417 O O . LEU D 1 162 ? 46.392 55.317 118.153 1.00 11.84 158 LEU D O 1
ATOM 8422 N N . ARG D 1 163 ? 47.783 54.008 119.277 1.00 13.29 159 ARG D N 1
ATOM 8423 C CA . ARG D 1 163 ? 48.909 54.878 118.994 1.00 14.42 159 ARG D CA 1
ATOM 8424 C C . ARG D 1 163 ? 49.167 54.941 117.489 1.00 14.00 159 ARG D C 1
ATOM 8425 O O . ARG D 1 163 ? 49.437 56.033 116.934 1.00 14.53 159 ARG D O 1
ATOM 8433 N N . ASP D 1 164 ? 49.063 53.792 116.820 1.00 12.92 160 ASP D N 1
ATOM 8434 C CA . ASP D 1 164 ? 49.207 53.744 115.357 1.00 13.33 160 ASP D CA 1
ATOM 8435 C C . ASP D 1 164 ? 48.200 54.690 114.686 1.00 13.16 160 ASP D C 1
ATOM 8436 O O . ASP D 1 164 ? 48.535 55.430 113.710 1.00 13.40 160 ASP D O 1
ATOM 8441 N N . CYS D 1 165 ? 46.962 54.700 115.190 1.00 12.43 161 CYS D N 1
ATOM 8442 C CA . CYS D 1 165 ? 45.943 55.655 114.684 1.00 12.83 161 CYS D CA 1
ATOM 8443 C C . CYS D 1 165 ? 46.386 57.104 114.843 1.00 12.69 161 CYS D C 1
ATOM 8444 O O . CYS D 1 165 ? 46.282 57.871 113.898 1.00 12.47 161 CYS D O 1
ATOM 8447 N N . LEU D 1 166 ? 46.825 57.484 116.037 1.00 12.98 162 LEU D N 1
ATOM 8448 C CA . LEU D 1 166 ? 47.245 58.865 116.279 1.00 13.81 162 LEU D CA 1
ATOM 8449 C C . LEU D 1 166 ? 48.405 59.216 115.342 1.00 13.88 162 LEU D C 1
ATOM 8450 O O . LEU D 1 166 ? 48.429 60.300 114.739 1.00 13.91 162 LEU D O 1
ATOM 8455 N N . ASP D 1 167 ? 49.353 58.290 115.199 1.00 14.13 163 ASP D N 1
ATOM 8456 C CA . ASP D 1 167 ? 50.477 58.538 114.300 1.00 15.03 163 ASP D CA 1
ATOM 8457 C C . ASP D 1 167 ? 49.980 58.773 112.863 1.00 14.55 163 ASP D C 1
ATOM 8458 O O . ASP D 1 167 ? 50.468 59.675 112.165 1.00 14.81 163 ASP D O 1
ATOM 8463 N N . THR D 1 168 ? 48.991 57.995 112.411 1.00 13.94 164 THR D N 1
ATOM 8464 C CA . THR D 1 168 ? 48.536 58.082 111.049 1.00 13.48 164 THR D CA 1
ATOM 8465 C C . THR D 1 168 ? 47.742 59.387 110.849 1.00 13.18 164 THR D C 1
ATOM 8466 O O . THR D 1 168 ? 47.796 59.998 109.789 1.00 13.30 164 THR D O 1
ATOM 8470 N N . ILE D 1 169 ? 47.034 59.832 111.880 1.00 13.09 165 ILE D N 1
ATOM 8471 C CA . ILE D 1 169 ? 46.287 61.083 111.794 1.00 13.40 165 ILE D CA 1
ATOM 8472 C C . ILE D 1 169 ? 47.254 62.241 111.531 1.00 14.36 165 ILE D C 1
ATOM 8473 O O . ILE D 1 169 ? 47.024 63.080 110.641 1.00 14.43 165 ILE D O 1
ATOM 8478 N N . VAL D 1 170 ? 48.367 62.223 112.254 1.00 15.34 166 VAL D N 1
ATOM 8479 C CA . VAL D 1 170 ? 49.365 63.307 112.126 1.00 16.92 166 VAL D CA 1
ATOM 8480 C C . VAL D 1 170 ? 50.153 63.149 110.799 1.00 17.49 166 VAL D C 1
ATOM 8481 O O . VAL D 1 170 ? 50.376 64.147 110.098 1.00 18.09 166 VAL D O 1
ATOM 8485 N N . ARG D 1 171 ? 50.568 61.922 110.462 1.00 18.02 167 ARG D N 1
ATOM 8486 C CA . ARG D 1 171 ? 51.402 61.659 109.269 1.00 19.78 167 ARG D CA 1
ATOM 8487 C C . ARG D 1 171 ? 50.657 61.613 107.944 1.00 18.87 167 ARG D C 1
ATOM 8488 O O . ARG D 1 171 ? 51.183 62.053 106.911 1.00 19.52 167 ARG D O 1
ATOM 8496 N N . ASP D 1 172 ? 49.449 61.059 107.925 1.00 17.80 168 ASP D N 1
ATOM 8497 C CA . ASP D 1 172 ? 48.769 60.716 106.683 1.00 18.46 168 ASP D CA 1
ATOM 8498 C C . ASP D 1 172 ? 47.265 60.740 106.913 1.00 17.48 168 ASP D C 1
ATOM 8499 O O . ASP D 1 172 ? 46.577 59.719 106.815 1.00 17.14 168 ASP D O 1
ATOM 8504 N N . PRO D 1 173 ? 46.730 61.926 107.184 1.00 17.10 169 PRO D N 1
ATOM 8505 C CA . PRO D 1 173 ? 45.310 62.011 107.537 1.00 17.25 169 PRO D CA 1
ATOM 8506 C C . PRO D 1 173 ? 44.295 61.656 106.463 1.00 18.59 169 PRO D C 1
ATOM 8507 O O . PRO D 1 173 ? 43.121 61.451 106.810 1.00 19.19 169 PRO D O 1
ATOM 8511 N N . SER D 1 174 ? 44.707 61.580 105.187 1.00 18.86 170 SER D N 1
ATOM 8512 C CA . SER D 1 174 ? 43.790 61.122 104.134 1.00 19.56 170 SER D CA 1
ATOM 8513 C C . SER D 1 174 ? 43.606 59.621 104.120 1.00 19.13 170 SER D C 1
ATOM 8514 O O . SER D 1 174 ? 42.754 59.136 103.371 1.00 19.88 170 SER D O 1
ATOM 8517 N N . SER D 1 175 ? 44.372 58.886 104.932 1.00 17.97 171 SER D N 1
ATOM 8518 C CA . SER D 1 175 ? 44.144 57.446 105.092 1.00 18.62 171 SER D CA 1
ATOM 8519 C C . SER D 1 175 ? 42.693 57.166 105.519 1.00 18.44 171 SER D C 1
ATOM 8520 O O . SER D 1 175 ? 42.116 57.886 106.328 1.00 19.38 171 SER D O 1
ATOM 8523 N N . ARG D 1 176 ? 42.113 56.135 104.928 1.00 18.29 172 ARG D N 1
ATOM 8524 C CA . ARG D 1 176 ? 40.772 55.691 105.277 1.00 18.74 172 ARG D CA 1
ATOM 8525 C C . ARG D 1 176 ? 40.854 54.429 106.130 1.00 18.35 172 ARG D C 1
ATOM 8526 O O . ARG D 1 176 ? 39.868 53.705 106.243 1.00 16.59 172 ARG D O 1
ATOM 8534 N N . ARG D 1 177 ? 42.023 54.191 106.713 1.00 17.46 173 ARG D N 1
ATOM 8535 C CA . ARG D 1 177 ? 42.288 52.987 107.518 1.00 17.34 173 ARG D CA 1
ATOM 8536 C C . ARG D 1 177 ? 42.594 53.268 108.994 1.00 15.70 173 ARG D C 1
ATOM 8537 O O . ARG D 1 177 ? 43.258 52.458 109.673 1.00 16.53 173 ARG D O 1
ATOM 8545 N N . ILE D 1 178 ? 42.138 54.413 109.486 1.00 13.78 174 ILE D N 1
ATOM 8546 C CA . ILE D 1 178 ? 42.458 54.862 110.822 1.00 12.72 174 ILE D CA 1
ATOM 8547 C C . ILE D 1 178 ? 41.409 54.329 111.806 1.00 12.24 174 ILE D C 1
ATOM 8548 O O . ILE D 1 178 ? 40.383 54.983 112.089 1.00 11.54 174 ILE D O 1
ATOM 8553 N N . LEU D 1 179 ? 41.615 53.104 112.246 1.00 11.33 175 LEU D N 1
ATOM 8554 C CA . LEU D 1 179 ? 40.636 52.420 113.105 1.00 11.35 175 LEU D CA 1
ATOM 8555 C C . LEU D 1 179 ? 41.311 51.435 114.013 1.00 11.06 175 LEU D C 1
ATOM 8556 O O . LEU D 1 179 ? 42.436 50.977 113.751 1.00 10.44 175 LEU D O 1
ATOM 8561 N N . PHE D 1 180 ? 40.653 51.166 115.126 1.00 10.45 176 PHE D N 1
ATOM 8562 C CA . PHE D 1 180 ? 41.066 50.113 116.041 1.00 10.53 176 PHE D CA 1
ATOM 8563 C C . PHE D 1 180 ? 39.855 49.399 116.577 1.00 10.42 176 PHE D C 1
ATOM 8564 O O . PHE D 1 180 ? 38.772 49.933 116.565 1.00 10.44 176 PHE D O 1
ATOM 8572 N N . HIS D 1 181 ? 40.047 48.162 117.013 1.00 10.09 177 HIS D N 1
ATOM 8573 C CA . HIS D 1 181 ? 39.006 47.459 117.690 1.00 10.18 177 HIS D CA 1
ATOM 8574 C C . HIS D 1 181 ? 39.519 46.503 118.727 1.00 9.80 177 HIS D C 1
ATOM 8575 O O . HIS D 1 181 ? 40.753 46.217 118.833 1.00 10.09 177 HIS D O 1
ATOM 8582 N N . GLY D 1 182 ? 38.549 46.033 119.508 1.00 9.85 178 GLY D N 1
ATOM 8583 C CA . GLY D 1 182 ? 38.798 45.190 120.640 1.00 9.75 178 GLY D CA 1
ATOM 8584 C C . GLY D 1 182 ? 38.385 43.737 120.516 1.00 9.85 178 GLY D C 1
ATOM 8585 O O . GLY D 1 182 ? 38.395 43.044 121.564 1.00 10.29 178 GLY D O 1
ATOM 8586 N N . TRP D 1 183 ? 38.073 43.277 119.306 1.00 9.77 179 TRP D N 1
ATOM 8587 C CA . TRP D 1 183 ? 37.537 41.908 119.112 1.00 9.82 179 TRP D CA 1
ATOM 8588 C C . TRP D 1 183 ? 38.603 41.020 118.547 1.00 9.59 179 TRP D C 1
ATOM 8589 O O . TRP D 1 183 ? 38.774 40.922 117.338 1.00 9.32 179 TRP D O 1
ATOM 8600 N N . ASN D 1 184 ? 39.275 40.309 119.442 1.00 9.76 180 ASN D N 1
ATOM 8601 C CA . ASN D 1 184 ? 40.360 39.420 119.070 1.00 9.56 180 ASN D CA 1
ATOM 8602 C C . ASN D 1 184 ? 39.848 37.996 119.201 1.00 9.64 180 ASN D C 1
ATOM 8603 O O . ASN D 1 184 ? 39.768 37.481 120.327 1.00 9.76 180 ASN D O 1
ATOM 8608 N N . PRO D 1 185 ? 39.531 37.343 118.077 1.00 9.84 181 PRO D N 1
ATOM 8609 C CA . PRO D 1 185 ? 38.978 35.979 118.145 1.00 10.24 181 PRO D CA 1
ATOM 8610 C C . PRO D 1 185 ? 39.849 34.964 118.883 1.00 10.38 181 PRO D C 1
ATOM 8611 O O . PRO D 1 185 ? 39.363 33.963 119.370 1.00 11.31 181 PRO D O 1
ATOM 8615 N N . ALA D 1 186 ? 41.154 35.201 118.931 1.00 10.26 182 ALA D N 1
ATOM 8616 C CA . ALA D 1 186 ? 42.057 34.200 119.496 1.00 10.63 182 ALA D CA 1
ATOM 8617 C C . ALA D 1 186 ? 41.938 34.167 121.012 1.00 11.14 182 ALA D C 1
ATOM 8618 O O . ALA D 1 186 ? 42.352 33.183 121.598 1.00 12.24 182 ALA D O 1
ATOM 8620 N N . VAL D 1 187 ? 41.388 35.214 121.638 1.00 10.76 183 VAL D N 1
ATOM 8621 C CA . VAL D 1 187 ? 41.327 35.291 123.141 1.00 11.04 183 VAL D CA 1
ATOM 8622 C C . VAL D 1 187 ? 39.916 35.447 123.718 1.00 11.28 183 VAL D C 1
ATOM 8623 O O . VAL D 1 187 ? 39.749 35.721 124.916 1.00 11.31 183 VAL D O 1
ATOM 8627 N N . LEU D 1 188 ? 38.876 35.114 122.943 1.00 11.32 184 LEU D N 1
ATOM 8628 C CA . LEU D 1 188 ? 37.526 35.253 123.414 1.00 11.72 184 LEU D CA 1
ATOM 8629 C C . LEU D 1 188 ? 37.281 34.291 124.587 1.00 12.29 184 LEU D C 1
ATOM 8630 O O . LEU D 1 188 ? 36.349 34.490 125.368 1.00 13.74 184 LEU D O 1
ATOM 8635 N N . ASP D 1 189 ? 38.089 33.234 124.641 1.00 12.34 185 ASP D N 1
ATOM 8636 C CA . ASP D 1 189 ? 38.016 32.227 125.713 1.00 13.04 185 ASP D CA 1
ATOM 8637 C C . ASP D 1 189 ? 38.868 32.524 126.947 1.00 12.37 185 ASP D C 1
ATOM 8638 O O . ASP D 1 189 ? 38.879 31.734 127.906 1.00 12.79 185 ASP D O 1
ATOM 8643 N N . GLU D 1 190 ? 39.508 33.698 126.994 1.00 12.05 186 GLU D N 1
ATOM 8644 C CA . GLU D 1 190 ? 40.453 34.065 128.036 1.00 12.46 186 GLU D CA 1
ATOM 8645 C C . GLU D 1 190 ? 40.047 35.303 128.841 1.00 11.87 186 GLU D C 1
ATOM 8646 O O . GLU D 1 190 ? 40.856 35.807 129.604 1.00 12.04 186 GLU D O 1
ATOM 8652 N N . ILE D 1 191 ? 38.803 35.748 128.699 1.00 11.53 187 ILE D N 1
ATOM 8653 C CA . ILE D 1 191 ? 38.379 37.064 129.130 1.00 11.51 187 ILE D CA 1
ATOM 8654 C C . ILE D 1 191 ? 37.017 37.049 129.830 1.00 12.03 187 ILE D C 1
ATOM 8655 O O . ILE D 1 191 ? 36.200 36.149 129.627 1.00 12.09 187 ILE D O 1
ATOM 8660 N N . ALA D 1 192 ? 36.830 38.014 130.730 1.00 12.43 188 ALA D N 1
ATOM 8661 C CA . ALA D 1 192 ? 35.598 38.086 131.498 1.00 13.35 188 ALA D CA 1
ATOM 8662 C C . ALA D 1 192 ? 34.377 38.419 130.662 1.00 14.46 188 ALA D C 1
ATOM 8663 O O . ALA D 1 192 ? 33.286 37.904 130.941 1.00 15.25 188 ALA D O 1
ATOM 8665 N N . LEU D 1 193 ? 34.564 39.256 129.630 1.00 15.29 189 LEU D N 1
ATOM 8666 C CA . LEU D 1 193 ? 33.485 39.642 128.707 1.00 17.22 189 LEU D CA 1
ATOM 8667 C C . LEU D 1 193 ? 34.110 40.097 127.375 1.00 15.98 189 LEU D C 1
ATOM 8668 O O . LEU D 1 193 ? 35.159 40.739 127.366 1.00 15.78 189 LEU D O 1
ATOM 8673 N N . PRO D 1 194 ? 33.478 39.758 126.261 1.00 15.97 190 PRO D N 1
ATOM 8674 C CA . PRO D 1 194 ? 33.981 40.220 124.984 1.00 15.56 190 PRO D CA 1
ATOM 8675 C C . PRO D 1 194 ? 33.519 41.643 124.669 1.00 16.16 190 PRO D C 1
ATOM 8676 O O . PRO D 1 194 ? 32.459 42.059 125.155 1.00 16.27 190 PRO D O 1
ATOM 8680 N N . ALA D 1 195 ? 34.327 42.363 123.876 1.00 15.05 191 ALA D N 1
ATOM 8681 C CA . ALA D 1 195 ? 34.068 43.772 123.552 1.00 14.95 191 ALA D CA 1
ATOM 8682 C C . ALA D 1 195 ? 32.654 44.005 123.051 1.00 15.92 191 ALA D C 1
ATOM 8683 O O . ALA D 1 195 ? 32.209 43.341 122.094 1.00 16.39 191 ALA D O 1
ATOM 8685 N N . CYS D 1 196 ? 32.024 45.012 123.621 1.00 15.61 192 CYS D N 1
ATOM 8686 C CA . CYS D 1 196 ? 30.663 45.416 123.271 1.00 16.18 192 CYS D CA 1
ATOM 8687 C C . CYS D 1 196 ? 30.725 46.680 122.439 1.00 16.62 192 CYS D C 1
ATOM 8688 O O . CYS D 1 196 ? 30.291 46.688 121.275 1.00 15.78 192 CYS D O 1
ATOM 8691 N N . HIS D 1 197 ? 31.299 47.741 123.021 1.00 16.70 193 HIS D N 1
ATOM 8692 C CA . HIS D 1 197 ? 31.682 48.888 122.185 1.00 17.48 193 HIS D CA 1
ATOM 8693 C C . HIS D 1 197 ? 32.979 48.475 121.558 1.00 16.54 193 HIS D C 1
ATOM 8694 O O . HIS D 1 197 ? 34.033 48.409 122.219 1.00 17.41 193 HIS D O 1
ATOM 8701 N N . LEU D 1 198 ? 32.912 48.219 120.257 1.00 14.15 194 LEU D N 1
ATOM 8702 C CA . LEU D 1 198 ? 33.800 47.259 119.606 1.00 13.55 194 LEU D CA 1
ATOM 8703 C C . LEU D 1 198 ? 34.831 47.893 118.690 1.00 12.83 194 LEU D C 1
ATOM 8704 O O . LEU D 1 198 ? 36.034 47.658 118.843 1.00 12.14 194 LEU D O 1
ATOM 8709 N N . LEU D 1 199 ? 34.378 48.691 117.738 1.00 11.93 195 LEU D N 1
ATOM 8710 C CA . LEU D 1 199 ? 35.227 49.277 116.696 1.00 12.21 195 LEU D CA 1
ATOM 8711 C C . LEU D 1 199 ? 35.099 50.784 116.706 1.00 11.68 195 LEU D C 1
ATOM 8712 O O . LEU D 1 199 ? 33.982 51.311 116.770 1.00 11.73 195 LEU D O 1
ATOM 8717 N N . TYR D 1 200 ? 36.244 51.451 116.642 1.00 11.49 196 TYR D N 1
ATOM 8718 C CA . TYR D 1 200 ? 36.353 52.905 116.602 1.00 12.07 196 TYR D CA 1
ATOM 8719 C C . TYR D 1 200 ? 37.130 53.299 115.346 1.00 10.94 196 TYR D C 1
ATOM 8720 O O . TYR D 1 200 ? 38.271 52.849 115.147 1.00 10.71 196 TYR D O 1
ATOM 8729 N N . GLN D 1 201 ? 36.552 54.169 114.526 1.00 10.69 197 GLN D N 1
ATOM 8730 C CA . GLN D 1 201 ? 37.179 54.663 113.321 1.00 10.44 197 GLN D CA 1
ATOM 8731 C C . GLN D 1 201 ? 37.223 56.184 113.366 1.00 10.17 197 GLN D C 1
ATOM 8732 O O . GLN D 1 201 ? 36.214 56.810 113.586 1.00 10.11 197 GLN D O 1
ATOM 8738 N N . PHE D 1 202 ? 38.429 56.732 113.192 1.00 9.65 198 PHE D N 1
ATOM 8739 C CA . PHE D 1 202 ? 38.613 58.177 113.063 1.00 10.48 198 PHE D CA 1
ATOM 8740 C C . PHE D 1 202 ? 38.724 58.638 111.626 1.00 10.81 198 PHE D C 1
ATOM 8741 O O . PHE D 1 202 ? 39.401 57.989 110.794 1.00 11.23 198 PHE D O 1
ATOM 8749 N N . LEU D 1 203 ? 38.114 59.788 111.354 1.00 10.95 199 LEU D N 1
ATOM 8750 C CA . LEU D 1 203 ? 37.983 60.318 109.996 1.00 11.93 199 LEU D CA 1
ATOM 8751 C C . LEU D 1 203 ? 38.403 61.780 110.011 1.00 12.07 199 LEU D C 1
ATOM 8752 O O . LEU D 1 203 ? 37.607 62.675 110.189 1.00 12.77 199 LEU D O 1
ATOM 8757 N N . PRO D 1 204 ? 39.691 62.037 109.847 1.00 12.78 200 PRO D N 1
ATOM 8758 C CA . PRO D 1 204 ? 40.181 63.403 109.737 1.00 13.49 200 PRO D CA 1
ATOM 8759 C C . PRO D 1 204 ? 39.858 64.031 108.407 1.00 15.12 200 PRO D C 1
ATOM 8760 O O . PRO D 1 204 ? 39.909 63.361 107.369 1.00 16.47 200 PRO D O 1
ATOM 8764 N N . ASN D 1 205 ? 39.513 65.315 108.449 1.00 14.88 201 ASN D N 1
ATOM 8765 C CA . ASN D 1 205 ? 39.231 66.116 107.271 1.00 16.50 201 ASN D CA 1
ATOM 8766 C C . ASN D 1 205 ? 40.265 67.225 107.310 1.00 17.36 201 ASN D C 1
ATOM 8767 O O . ASN D 1 205 ? 40.157 68.154 108.093 1.00 15.47 201 ASN D O 1
ATOM 8772 N N . VAL D 1 206 ? 41.307 67.094 106.494 1.00 18.19 202 VAL D N 1
ATOM 8773 C CA . VAL D 1 206 ? 42.485 67.965 106.649 1.00 19.41 202 VAL D CA 1
ATOM 8774 C C . VAL D 1 206 ? 42.158 69.376 106.145 1.00 19.78 202 VAL D C 1
ATOM 8775 O O . VAL D 1 206 ? 42.639 70.353 106.728 1.00 18.87 202 VAL D O 1
ATOM 8779 N N . GLU D 1 207 ? 41.288 69.494 105.142 1.00 19.54 203 GLU D N 1
ATOM 8780 C CA . GLU D 1 207 ? 40.875 70.813 104.608 1.00 21.23 203 GLU D CA 1
ATOM 8781 C C . GLU D 1 207 ? 40.121 71.676 105.670 1.00 20.21 203 GLU D C 1
ATOM 8782 O O . GLU D 1 207 ? 40.235 72.890 105.708 1.00 20.57 203 GLU D O 1
ATOM 8788 N N . ARG D 1 208 ? 39.415 71.033 106.595 1.00 18.34 204 ARG D N 1
ATOM 8789 C CA . ARG D 1 208 ? 38.657 71.747 107.615 1.00 18.25 204 ARG D CA 1
ATOM 8790 C C . ARG D 1 208 ? 39.261 71.576 109.017 1.00 16.22 204 ARG D C 1
ATOM 8791 O O . ARG D 1 208 ? 38.787 72.187 109.964 1.00 15.02 204 ARG D O 1
ATOM 8799 N N . ARG D 1 209 ? 40.306 70.769 109.130 1.00 14.51 205 ARG D N 1
ATOM 8800 C CA . ARG D 1 209 ? 40.900 70.328 110.405 1.00 15.09 205 ARG D CA 1
ATOM 8801 C C . ARG D 1 209 ? 39.848 69.916 111.424 1.00 13.90 205 ARG D C 1
ATOM 8802 O O . ARG D 1 209 ? 39.895 70.292 112.625 1.00 13.27 205 ARG D O 1
ATOM 8810 N N . GLU D 1 210 ? 38.875 69.164 110.903 1.00 14.10 206 GLU D N 1
ATOM 8811 C CA . GLU D 1 210 ? 37.828 68.506 111.697 1.00 14.42 206 GLU D CA 1
ATOM 8812 C C . GLU D 1 210 ? 38.046 67.003 111.756 1.00 13.43 206 GLU D C 1
ATOM 8813 O O . GLU D 1 210 ? 38.427 66.416 110.772 1.00 13.00 206 GLU D O 1
ATOM 8819 N N . ILE D 1 211 ? 37.851 66.397 112.915 1.00 12.56 207 ILE D N 1
ATOM 8820 C CA . ILE D 1 211 ? 37.997 64.926 113.046 1.00 12.52 207 ILE D CA 1
ATOM 8821 C C . ILE D 1 211 ? 36.653 64.331 113.543 1.00 12.16 207 ILE D C 1
ATOM 8822 O O . ILE D 1 211 ? 36.041 64.848 114.472 1.00 11.92 207 ILE D O 1
ATOM 8827 N N . SER D 1 212 ? 36.219 63.245 112.912 1.00 11.38 208 SER D N 1
ATOM 8828 C CA . SER D 1 212 ? 35.015 62.583 113.268 1.00 11.66 208 SER D CA 1
ATOM 8829 C C . SER D 1 212 ? 35.302 61.141 113.684 1.00 10.86 208 SER D C 1
ATOM 8830 O O . SER D 1 212 ? 36.407 60.627 113.471 1.00 10.19 208 SER D O 1
ATOM 8833 N N . LEU D 1 213 ? 34.313 60.533 114.330 1.00 10.80 209 LEU D N 1
ATOM 8834 C CA . LEU D 1 213 ? 34.419 59.188 114.930 1.00 10.09 209 LEU D CA 1
ATOM 8835 C C . LEU D 1 213 ? 33.214 58.382 114.564 1.00 10.36 209 LEU D C 1
ATOM 8836 O O . LEU D 1 213 ? 32.099 58.883 114.709 1.00 10.36 209 LEU D O 1
ATOM 8841 N N . CYS D 1 214 ? 33.416 57.135 114.137 1.00 10.17 210 CYS D N 1
ATOM 8842 C CA . CYS D 1 214 ? 32.320 56.179 113.992 1.00 10.37 210 CYS D CA 1
ATOM 8843 C C . CYS D 1 214 ? 32.623 55.075 114.985 1.00 10.34 210 CYS D C 1
ATOM 8844 O O . CYS D 1 214 ? 33.790 54.640 115.045 1.00 9.68 210 CYS D O 1
ATOM 8847 N N . LEU D 1 215 ? 31.601 54.622 115.702 1.00 10.59 211 LEU D N 1
ATOM 8848 C CA . LEU D 1 215 ? 31.731 53.631 116.766 1.00 11.10 211 LEU D CA 1
ATOM 8849 C C . LEU D 1 215 ? 30.712 52.583 116.503 1.00 11.37 211 LEU D C 1
ATOM 8850 O O . LEU D 1 215 ? 29.554 52.925 116.396 1.00 12.16 211 LEU D O 1
ATOM 8855 N N . TYR D 1 216 ? 31.146 51.335 116.431 1.00 11.38 212 TYR D N 1
ATOM 8856 C CA . TYR D 1 216 ? 30.211 50.200 116.288 1.00 11.14 212 TYR D CA 1
ATOM 8857 C C . TYR D 1 216 ? 30.062 49.505 117.625 1.00 11.56 212 TYR D C 1
ATOM 8858 O O . TYR D 1 216 ? 31.036 49.077 118.198 1.00 11.16 212 TYR D O 1
ATOM 8867 N N . ILE D 1 217 ? 28.827 49.387 118.087 1.00 12.31 213 ILE D N 1
ATOM 8868 C CA . ILE D 1 217 ? 28.497 48.723 119.372 1.00 13.84 213 ILE D CA 1
ATOM 8869 C C . ILE D 1 217 ? 27.649 47.517 119.071 1.00 13.36 213 ILE D C 1
ATOM 8870 O O . ILE D 1 217 ? 26.566 47.657 118.492 1.00 13.36 213 ILE D O 1
ATOM 8875 N N . ARG D 1 218 ? 28.070 46.323 119.482 1.00 13.53 214 ARG D N 1
ATOM 8876 C CA . ARG D 1 218 ? 27.302 45.122 119.121 1.00 14.61 214 ARG D CA 1
ATOM 8877 C C . ARG D 1 218 ? 25.995 44.993 119.885 1.00 15.56 214 ARG D C 1
ATOM 8878 O O . ARG D 1 218 ? 25.050 44.403 119.387 1.00 15.24 214 ARG D O 1
ATOM 8886 N N . SER D 1 219 ? 25.929 45.547 121.094 1.00 16.35 215 SER D N 1
ATOM 8887 C CA . SER D 1 219 ? 24.755 45.381 121.934 1.00 17.73 215 SER D CA 1
ATOM 8888 C C . SER D 1 219 ? 24.649 46.567 122.868 1.00 17.93 215 SER D C 1
ATOM 8889 O O . SER D 1 219 ? 25.646 46.958 123.460 1.00 19.04 215 SER D O 1
ATOM 8892 N N . ASN D 1 220 ? 23.493 47.192 122.949 1.00 19.61 216 ASN D N 1
ATOM 8893 C CA . ASN D 1 220 ? 23.350 48.392 123.802 1.00 21.55 216 ASN D CA 1
ATOM 8894 C C . ASN D 1 220 ? 21.969 48.457 124.431 1.00 22.92 216 ASN D C 1
ATOM 8895 O O . ASN D 1 220 ? 20.941 48.384 123.733 1.00 21.77 216 ASN D O 1
ATOM 8900 N N . ASP D 1 221 ? 21.981 48.538 125.766 1.00 23.96 217 ASP D N 1
ATOM 8901 C CA . ASP D 1 221 ? 20.859 49.046 126.539 1.00 24.78 217 ASP D CA 1
ATOM 8902 C C . ASP D 1 221 ? 20.695 50.518 126.210 1.00 24.88 217 ASP D C 1
ATOM 8903 O O . ASP D 1 221 ? 21.496 51.364 126.636 1.00 24.85 217 ASP D O 1
ATOM 8908 N N . VAL D 1 222 ? 19.667 50.830 125.434 1.00 25.43 218 VAL D N 1
ATOM 8909 C CA . VAL D 1 222 ? 19.382 52.177 125.004 1.00 26.45 218 VAL D CA 1
ATOM 8910 C C . VAL D 1 222 ? 19.051 53.098 126.203 1.00 28.14 218 VAL D C 1
ATOM 8911 O O . VAL D 1 222 ? 19.286 54.301 126.134 1.00 29.84 218 VAL D O 1
ATOM 8915 N N . GLY D 1 223 ? 18.588 52.530 127.308 1.00 28.83 219 GLY D N 1
ATOM 8916 C CA . GLY D 1 223 ? 18.316 53.289 128.551 1.00 30.84 219 GLY D CA 1
ATOM 8917 C C . GLY D 1 223 ? 19.544 53.769 129.323 1.00 31.66 219 GLY D C 1
ATOM 8918 O O . GLY D 1 223 ? 19.847 54.963 129.356 1.00 34.23 219 GLY D O 1
ATOM 8919 N N . LEU D 1 224 ? 20.276 52.852 129.933 1.00 32.28 220 LEU D N 1
ATOM 8920 C CA . LEU D 1 224 ? 21.453 53.235 130.725 1.00 33.68 220 LEU D CA 1
ATOM 8921 C C . LEU D 1 224 ? 22.794 53.040 130.011 1.00 32.54 220 LEU D C 1
ATOM 8922 O O . LEU D 1 224 ? 23.774 53.706 130.340 1.00 32.40 220 LEU D O 1
ATOM 8927 N N . GLY D 1 225 ? 22.844 52.157 129.020 1.00 29.60 221 GLY D N 1
ATOM 8928 C CA . GLY D 1 225 ? 24.094 51.861 128.345 1.00 28.22 221 GLY D CA 1
ATOM 8929 C C . GLY D 1 225 ? 24.456 52.953 127.357 1.00 26.62 221 GLY D C 1
ATOM 8930 O O . GLY D 1 225 ? 25.614 53.373 127.258 1.00 25.61 221 GLY D O 1
ATOM 8931 N N . THR D 1 226 ? 23.469 53.429 126.611 1.00 26.49 222 THR D N 1
ATOM 8932 C CA . THR D 1 226 ? 23.760 54.442 125.579 1.00 26.29 222 THR D CA 1
ATOM 8933 C C . THR D 1 226 ? 24.421 55.736 126.129 1.00 24.82 222 THR D C 1
ATOM 8934 O O . THR D 1 226 ? 25.463 56.168 125.600 1.00 23.86 222 THR D O 1
ATOM 8938 N N . PRO D 1 227 ? 23.866 56.343 127.201 1.00 24.44 223 PRO D N 1
ATOM 8939 C CA . PRO D 1 227 ? 24.514 57.558 127.726 1.00 23.84 223 PRO D CA 1
ATOM 8940 C C . PRO D 1 227 ? 25.990 57.347 128.127 1.00 22.07 223 PRO D C 1
ATOM 8941 O O . PRO D 1 227 ? 26.855 58.208 127.909 1.00 20.28 223 PRO D O 1
ATOM 8945 N N . PHE D 1 228 ? 26.265 56.186 128.690 1.00 21.21 224 PHE D N 1
ATOM 8946 C CA . PHE D 1 228 ? 27.592 55.833 129.155 1.00 21.26 224 PHE D CA 1
ATOM 8947 C C . PHE D 1 228 ? 28.545 55.739 127.981 1.00 19.40 224 PHE D C 1
ATOM 8948 O O . PHE D 1 228 ? 29.592 56.403 127.948 1.00 17.21 224 PHE D O 1
ATOM 8956 N N . ASN D 1 229 ? 28.178 54.939 126.978 1.00 18.90 225 ASN D N 1
ATOM 8957 C CA . ASN D 1 229 ? 29.019 54.765 125.816 1.00 18.21 225 ASN D CA 1
ATOM 8958 C C . ASN D 1 229 ? 29.183 56.039 125.000 1.00 16.51 225 ASN D C 1
ATOM 8959 O O . ASN D 1 229 ? 30.241 56.289 124.452 1.00 15.90 225 ASN D O 1
ATOM 8964 N N . LEU D 1 230 ? 28.140 56.861 124.936 1.00 16.36 226 LEU D N 1
ATOM 8965 C CA . LEU D 1 230 ? 28.266 58.174 124.293 1.00 15.50 226 LEU D CA 1
ATOM 8966 C C . LEU D 1 230 ? 29.290 59.080 124.972 1.00 14.86 226 LEU D C 1
ATOM 8967 O O . LEU D 1 230 ? 30.079 59.732 124.307 1.00 14.49 226 LEU D O 1
ATOM 8972 N N . ALA D 1 231 ? 29.272 59.142 126.310 1.00 14.81 227 ALA D N 1
ATOM 8973 C CA . ALA D 1 231 ? 30.279 59.895 127.052 1.00 15.06 227 ALA D CA 1
ATOM 8974 C C . ALA D 1 231 ? 31.688 59.431 126.740 1.00 14.95 227 ALA D C 1
ATOM 8975 O O . ALA D 1 231 ? 32.588 60.232 126.465 1.00 14.68 227 ALA D O 1
ATOM 8977 N N . GLU D 1 232 ? 31.909 58.135 126.754 1.00 15.16 228 GLU D N 1
ATOM 8978 C CA A GLU D 1 232 ? 33.251 57.628 126.539 0.50 15.16 228 GLU D CA 1
ATOM 8979 C CA B GLU D 1 232 ? 33.246 57.600 126.491 0.50 14.70 228 GLU D CA 1
ATOM 8980 C C . GLU D 1 232 ? 33.739 57.944 125.105 1.00 14.24 228 GLU D C 1
ATOM 8981 O O . GLU D 1 232 ? 34.916 58.333 124.894 1.00 13.45 228 GLU D O 1
ATOM 8992 N N . GLY D 1 233 ? 32.859 57.751 124.133 1.00 13.63 229 GLY D N 1
ATOM 8993 C CA . GLY D 1 233 ? 33.210 57.984 122.734 1.00 13.10 229 GLY D CA 1
ATOM 8994 C C . GLY D 1 233 ? 33.509 59.440 122.471 1.00 13.17 229 GLY D C 1
ATOM 8995 O O . GLY D 1 233 ? 34.506 59.777 121.811 1.00 12.80 229 GLY D O 1
ATOM 8996 N N . ALA D 1 234 ? 32.658 60.323 122.993 1.00 13.26 230 ALA D N 1
ATOM 8997 C CA . ALA D 1 234 ? 32.887 61.774 122.821 1.00 13.29 230 ALA D CA 1
ATOM 8998 C C . ALA D 1 234 ? 34.169 62.219 123.492 1.00 13.19 230 ALA D C 1
ATOM 8999 O O . ALA D 1 234 ? 34.908 63.019 122.951 1.00 12.59 230 ALA D O 1
ATOM 9001 N N . ALA D 1 235 ? 34.430 61.692 124.699 1.00 12.74 231 ALA D N 1
ATOM 9002 C CA . ALA D 1 235 ? 35.674 62.015 125.421 1.00 12.92 231 ALA D CA 1
ATOM 9003 C C . ALA D 1 235 ? 36.875 61.570 124.629 1.00 12.46 231 ALA D C 1
ATOM 9004 O O . ALA D 1 235 ? 37.858 62.285 124.542 1.00 12.65 231 ALA D O 1
ATOM 9006 N N . LEU D 1 236 ? 36.821 60.363 124.069 1.00 11.98 232 LEU D N 1
ATOM 9007 C CA . LEU D 1 236 ? 37.959 59.837 123.308 1.00 11.41 232 LEU D CA 1
ATOM 9008 C C . LEU D 1 236 ? 38.204 60.686 122.044 1.00 11.12 232 LEU D C 1
ATOM 9009 O O . LEU D 1 236 ? 39.322 61.048 121.749 1.00 10.99 232 LEU D O 1
ATOM 9014 N N . LEU D 1 237 ? 37.155 61.036 121.334 1.00 10.90 233 LEU D N 1
ATOM 9015 C CA . LEU D 1 237 ? 37.324 61.868 120.126 1.00 11.04 233 LEU D CA 1
ATOM 9016 C C . LEU D 1 237 ? 37.948 63.235 120.532 1.00 11.87 233 LEU D C 1
ATOM 9017 O O . LEU D 1 237 ? 38.771 63.787 119.819 1.00 12.32 233 LEU D O 1
ATOM 9022 N N . THR D 1 238 ? 37.498 63.789 121.653 1.00 12.25 234 THR D N 1
ATOM 9023 C CA . THR D 1 238 ? 38.012 65.097 122.141 1.00 12.64 234 THR D CA 1
ATOM 9024 C C . THR D 1 238 ? 39.509 64.979 122.464 1.00 12.60 234 THR D C 1
ATOM 9025 O O . THR D 1 238 ? 40.308 65.861 122.092 1.00 13.48 234 THR D O 1
ATOM 9029 N N . LEU D 1 239 ? 39.889 63.909 123.160 1.00 12.14 235 LEU D N 1
ATOM 9030 C CA . LEU D 1 239 ? 41.319 63.686 123.477 1.00 12.20 235 LEU D CA 1
ATOM 9031 C C . LEU D 1 239 ? 42.147 63.513 122.206 1.00 12.02 235 LEU D C 1
ATOM 9032 O O . LEU D 1 239 ? 43.258 64.083 122.084 1.00 12.40 235 LEU D O 1
ATOM 9037 N N . VAL D 1 240 ? 41.682 62.643 121.317 1.00 12.00 236 VAL D N 1
ATOM 9038 C CA . VAL D 1 240 ? 42.397 62.397 120.070 1.00 11.65 236 VAL D CA 1
ATOM 9039 C C . VAL D 1 240 ? 42.555 63.673 119.247 1.00 11.69 236 VAL D C 1
ATOM 9040 O O . VAL D 1 240 ? 43.632 63.948 118.726 1.00 12.24 236 VAL D O 1
ATOM 9044 N N . GLY D 1 241 ? 41.513 64.470 119.148 1.00 12.37 237 GLY D N 1
ATOM 9045 C CA . GLY D 1 241 ? 41.598 65.762 118.432 1.00 12.36 237 GLY D CA 1
ATOM 9046 C C . GLY D 1 241 ? 42.625 66.708 119.051 1.00 12.92 237 GLY D C 1
ATOM 9047 O O . GLY D 1 241 ? 43.432 67.406 118.372 1.00 13.06 237 GLY D O 1
ATOM 9048 N N . ARG D 1 242 ? 42.650 66.741 120.370 1.00 12.94 238 ARG D N 1
ATOM 9049 C CA . ARG D 1 242 ? 43.596 67.596 121.095 1.00 13.33 238 ARG D CA 1
ATOM 9050 C C . ARG D 1 242 ? 45.012 67.207 120.778 1.00 13.41 238 ARG D C 1
ATOM 9051 O O . ARG D 1 242 ? 45.865 68.082 120.551 1.00 14.15 238 ARG D O 1
ATOM 9059 N N . LEU D 1 243 ? 45.270 65.898 120.700 1.00 13.16 239 LEU D N 1
ATOM 9060 C CA . LEU D 1 243 ? 46.662 65.402 120.560 1.00 13.24 239 LEU D CA 1
ATOM 9061 C C . LEU D 1 243 ? 47.140 65.304 119.097 1.00 13.37 239 LEU D C 1
ATOM 9062 O O . LEU D 1 243 ? 48.331 65.054 118.844 1.00 14.06 239 LEU D O 1
ATOM 9067 N N . THR D 1 244 ? 46.233 65.479 118.145 1.00 13.37 240 THR D N 1
ATOM 9068 C CA . THR D 1 244 ? 46.549 65.360 116.720 1.00 12.97 240 THR D CA 1
ATOM 9069 C C . THR D 1 244 ? 46.282 66.626 115.892 1.00 13.40 240 THR D C 1
ATOM 9070 O O . THR D 1 244 ? 46.568 66.634 114.663 1.00 14.18 240 THR D O 1
ATOM 9074 N N . GLY D 1 245 ? 45.748 67.661 116.514 1.00 13.19 241 GLY D N 1
ATOM 9075 C CA . GLY D 1 245 ? 45.516 68.943 115.805 1.00 13.72 241 GLY D CA 1
ATOM 9076 C C . GLY D 1 245 ? 44.207 69.129 115.038 1.00 13.24 241 GLY D C 1
ATOM 9077 O O . GLY D 1 245 ? 44.171 69.858 114.050 1.00 13.09 241 GLY D O 1
ATOM 9078 N N . TYR D 1 246 ? 43.143 68.468 115.475 1.00 13.04 242 TYR D N 1
ATOM 9079 C CA . TYR D 1 246 ? 41.828 68.475 114.819 1.00 13.41 242 TYR D CA 1
ATOM 9080 C C . TYR D 1 246 ? 40.723 68.767 115.802 1.00 14.03 242 TYR D C 1
ATOM 9081 O O . TYR D 1 246 ? 40.776 68.317 116.962 1.00 14.52 242 TYR D O 1
ATOM 9090 N N . SER D 1 247 ? 39.737 69.536 115.387 1.00 14.41 243 SER D N 1
ATOM 9091 C CA A SER D 1 247 ? 38.544 69.811 116.213 0.70 14.96 243 SER D CA 1
ATOM 9092 C CA B SER D 1 247 ? 38.587 69.768 116.236 0.30 14.53 243 SER D CA 1
ATOM 9093 C C . SER D 1 247 ? 37.525 68.682 116.054 1.00 14.20 243 SER D C 1
ATOM 9094 O O . SER D 1 247 ? 37.190 68.274 114.933 1.00 13.99 243 SER D O 1
ATOM 9099 N N . PRO D 1 248 ? 37.013 68.176 117.166 1.00 13.76 244 PRO D N 1
ATOM 9100 C CA . PRO D 1 248 ? 35.977 67.169 117.021 1.00 13.33 244 PRO D CA 1
ATOM 9101 C C . PRO D 1 248 ? 34.749 67.677 116.295 1.00 13.86 244 PRO D C 1
ATOM 9102 O O . PRO D 1 248 ? 34.287 68.781 116.542 1.00 15.46 244 PRO D O 1
ATOM 9106 N N . ARG D 1 249 ? 34.187 66.825 115.422 1.00 13.76 245 ARG D N 1
ATOM 9107 C CA . ARG D 1 249 ? 32.977 67.144 114.708 1.00 13.83 245 ARG D CA 1
ATOM 9108 C C . ARG D 1 249 ? 31.989 65.995 114.885 1.00 13.60 245 ARG D C 1
ATOM 9109 O O . ARG D 1 249 ? 31.360 65.894 115.933 1.00 13.56 245 ARG D O 1
ATOM 9117 N N . TRP D 1 250 ? 31.857 65.124 113.892 1.00 12.94 246 TRP D N 1
ATOM 9118 C CA . TRP D 1 250 ? 30.787 64.124 113.938 1.00 12.88 246 TRP D CA 1
ATOM 9119 C C . TRP D 1 250 ? 31.111 62.910 114.747 1.00 12.70 246 TRP D C 1
ATOM 9120 O O . TRP D 1 250 ? 32.195 62.340 114.599 1.00 12.94 246 TRP D O 1
ATOM 9131 N N . PHE D 1 251 ? 30.174 62.482 115.587 1.00 12.57 247 PHE D N 1
ATOM 9132 C CA . PHE D 1 251 ? 30.272 61.233 116.341 1.00 12.55 247 PHE D CA 1
ATOM 9133 C C . PHE D 1 251 ? 29.085 60.389 115.937 1.00 12.45 247 PHE D C 1
ATOM 9134 O O . PHE D 1 251 ? 27.930 60.706 116.283 1.00 13.01 247 PHE D O 1
ATOM 9142 N N . THR D 1 252 ? 29.350 59.333 115.157 1.00 12.25 248 THR D N 1
ATOM 9143 C CA . THR D 1 252 ? 28.296 58.474 114.657 1.00 12.43 248 THR D CA 1
ATOM 9144 C C . THR D 1 252 ? 28.346 57.157 115.407 1.00 12.53 248 THR D C 1
ATOM 9145 O O . THR D 1 252 ? 29.405 56.583 115.545 1.00 12.32 248 THR D O 1
ATOM 9149 N N . TYR D 1 253 ? 27.178 56.731 115.905 1.00 12.74 249 TYR D N 1
ATOM 9150 C CA . TYR D 1 253 ? 27.103 55.684 116.914 1.00 13.36 249 TYR D CA 1
ATOM 9151 C C . TYR D 1 253 ? 26.212 54.644 116.269 1.00 12.76 249 TYR D C 1
ATOM 9152 O O . TYR D 1 253 ? 24.992 54.849 116.113 1.00 13.34 249 TYR D O 1
ATOM 9161 N N . PHE D 1 254 ? 26.833 53.553 115.840 1.00 12.07 250 PHE D N 1
ATOM 9162 C CA . PHE D 1 254 ? 26.147 52.457 115.184 1.00 12.03 250 PHE D CA 1
ATOM 9163 C C . PHE D 1 254 ? 25.895 51.298 116.140 1.00 12.15 250 PHE D C 1
ATOM 9164 O O . PHE D 1 254 ? 26.795 50.810 116.783 1.00 11.94 250 PHE D O 1
ATOM 9172 N N . ILE D 1 255 ? 24.644 50.832 116.191 1.00 12.25 251 ILE D N 1
ATOM 9173 C CA . ILE D 1 255 ? 24.256 49.806 117.170 1.00 12.92 251 ILE D CA 1
ATOM 9174 C C . ILE D 1 255 ? 23.695 48.581 116.441 1.00 13.49 251 ILE D C 1
ATOM 9175 O O . ILE D 1 255 ? 22.753 48.698 115.628 1.00 13.79 251 ILE D O 1
ATOM 9180 N N . GLY D 1 256 ? 24.213 47.402 116.799 1.00 12.84 252 GLY D N 1
ATOM 9181 C CA . GLY D 1 256 ? 23.639 46.150 116.295 1.00 13.87 252 GLY D CA 1
ATOM 9182 C C . GLY D 1 256 ? 22.346 45.788 117.020 1.00 14.85 252 GLY D C 1
ATOM 9183 O O . GLY D 1 256 ? 21.227 45.986 116.518 1.00 15.88 252 GLY D O 1
ATOM 9184 N N . ASP D 1 257 ? 22.477 45.220 118.216 1.00 16.03 253 ASP D N 1
ATOM 9185 C CA . ASP D 1 257 ? 21.314 44.866 119.044 1.00 17.09 253 ASP D CA 1
ATOM 9186 C C . ASP D 1 257 ? 20.954 46.054 119.940 1.00 17.25 253 ASP D C 1
ATOM 9187 O O . ASP D 1 257 ? 21.577 46.261 120.963 1.00 17.39 253 ASP D O 1
ATOM 9192 N N . ALA D 1 258 ? 19.952 46.832 119.529 1.00 17.19 254 ALA D N 1
ATOM 9193 C CA . ALA D 1 258 ? 19.475 47.989 120.294 1.00 17.71 254 ALA D CA 1
ATOM 9194 C C . ALA D 1 258 ? 18.243 47.590 121.080 1.00 19.44 254 ALA D C 1
ATOM 9195 O O . ALA D 1 258 ? 17.216 47.240 120.497 1.00 19.27 254 ALA D O 1
ATOM 9197 N N . HIS D 1 259 ? 18.332 47.629 122.412 1.00 20.44 255 HIS D N 1
ATOM 9198 C CA . HIS D 1 259 ? 17.242 47.136 123.240 1.00 22.43 255 HIS D CA 1
ATOM 9199 C C . HIS D 1 259 ? 16.998 47.949 124.491 1.00 24.05 255 HIS D C 1
ATOM 9200 O O . HIS D 1 259 ? 17.845 48.746 124.906 1.00 23.88 255 HIS D O 1
ATOM 9207 N N . ILE D 1 260 ? 15.802 47.755 125.050 1.00 25.45 256 ILE D N 1
ATOM 9208 C CA . ILE D 1 260 ? 15.360 48.415 126.291 1.00 26.67 256 ILE D CA 1
ATOM 9209 C C . ILE D 1 260 ? 14.931 47.351 127.288 1.00 29.46 256 ILE D C 1
ATOM 9210 O O . ILE D 1 260 ? 14.287 46.369 126.904 1.00 26.74 256 ILE D O 1
ATOM 9215 N N . TYR D 1 261 ? 15.279 47.544 128.566 1.00 32.23 257 TYR D N 1
ATOM 9216 C CA . TYR D 1 261 ? 14.808 46.637 129.638 1.00 35.18 257 TYR D CA 1
ATOM 9217 C C . TYR D 1 261 ? 13.407 46.981 130.108 1.00 37.51 257 TYR D C 1
ATOM 9218 O O . TYR D 1 261 ? 13.068 48.162 130.267 1.00 37.05 257 TYR D O 1
ATOM 9227 N N . GLU D 1 262 ? 12.600 45.939 130.325 1.00 38.97 258 GLU D N 1
ATOM 9228 C CA . GLU D 1 262 ? 11.252 46.080 130.869 1.00 42.40 258 GLU D CA 1
ATOM 9229 C C . GLU D 1 262 ? 11.272 46.848 132.179 1.00 43.38 258 GLU D C 1
ATOM 9230 O O . GLU D 1 262 ? 10.406 47.685 132.408 1.00 43.35 258 GLU D O 1
ATOM 9236 N N . ASN D 1 263 ? 12.287 46.578 133.002 1.00 43.82 259 ASN D N 1
ATOM 9237 C CA . ASN D 1 263 ? 12.434 47.204 134.319 1.00 45.87 259 ASN D CA 1
ATOM 9238 C C . ASN D 1 263 ? 12.753 48.699 134.257 1.00 45.62 259 ASN D C 1
ATOM 9239 O O . ASN D 1 263 ? 12.710 49.387 135.284 1.00 46.98 259 ASN D O 1
ATOM 9244 N N . GLN D 1 264 ? 13.068 49.197 133.059 1.00 43.49 260 GLN D N 1
ATOM 9245 C CA . GLN D 1 264 ? 13.347 50.615 132.845 1.00 43.36 260 GLN D CA 1
ATOM 9246 C C . GLN D 1 264 ? 12.212 51.388 132.169 1.00 44.87 260 GLN D C 1
ATOM 9247 O O . GLN D 1 264 ? 12.295 52.619 132.040 1.00 46.02 260 GLN D O 1
ATOM 9253 N N . LEU D 1 265 ? 11.159 50.697 131.737 1.00 46.14 261 LEU D N 1
ATOM 9254 C CA . LEU D 1 265 ? 10.062 51.373 131.043 1.00 48.32 261 LEU D CA 1
ATOM 9255 C C . LEU D 1 265 ? 9.518 52.562 131.845 1.00 51.17 261 LEU D C 1
ATOM 9256 O O . LEU D 1 265 ? 9.328 53.646 131.286 1.00 51.86 261 LEU D O 1
ATOM 9261 N N . ASP D 1 266 ? 9.292 52.374 133.147 1.00 53.16 262 ASP D N 1
ATOM 9262 C CA . ASP D 1 266 ? 8.795 53.466 133.984 1.00 55.17 262 ASP D CA 1
ATOM 9263 C C . ASP D 1 266 ? 9.670 54.693 133.749 1.00 55.17 262 ASP D C 1
ATOM 9264 O O . ASP D 1 266 ? 9.171 55.729 133.307 1.00 55.98 262 ASP D O 1
ATOM 9266 N N . MET D 1 267 ? 10.977 54.549 133.987 1.00 54.55 263 MET D N 1
ATOM 9267 C CA . MET D 1 267 ? 11.936 55.660 133.834 1.00 53.33 263 MET D CA 1
ATOM 9268 C C . MET D 1 267 ? 11.921 56.283 132.425 1.00 53.13 263 MET D C 1
ATOM 9269 O O . MET D 1 267 ? 11.799 57.508 132.280 1.00 55.13 263 MET D O 1
ATOM 9271 N N . LEU D 1 268 ? 12.027 55.444 131.396 1.00 50.92 264 LEU D N 1
ATOM 9272 C CA . LEU D 1 268 ? 12.010 55.923 130.007 1.00 50.79 264 LEU D CA 1
ATOM 9273 C C . LEU D 1 268 ? 10.687 56.587 129.618 1.00 51.94 264 LEU D C 1
ATOM 9274 O O . LEU D 1 268 ? 10.684 57.551 128.850 1.00 51.17 264 LEU D O 1
ATOM 9279 N N . LYS D 1 269 ? 9.574 56.074 130.145 1.00 54.68 265 LYS D N 1
ATOM 9280 C CA . LYS D 1 269 ? 8.245 56.649 129.891 1.00 56.65 265 LYS D CA 1
ATOM 9281 C C . LYS D 1 269 ? 8.189 58.127 130.264 1.00 57.53 265 LYS D C 1
ATOM 9282 O O . LYS D 1 269 ? 7.548 58.916 129.570 1.00 58.44 265 LYS D O 1
ATOM 9284 N N . GLN D 1 270 ? 8.866 58.491 131.354 1.00 58.97 266 GLN D N 1
ATOM 9285 C CA . GLN D 1 270 ? 8.941 59.883 131.804 1.00 60.52 266 GLN D CA 1
ATOM 9286 C C . GLN D 1 270 ? 9.804 60.733 130.873 1.00 61.16 266 GLN D C 1
ATOM 9287 O O . GLN D 1 270 ? 9.389 61.821 130.464 1.00 63.58 266 GLN D O 1
ATOM 9289 N N . GLN D 1 271 ? 10.998 60.234 130.540 1.00 60.67 267 GLN D N 1
ATOM 9290 C CA . GLN D 1 271 ? 11.946 60.963 129.691 1.00 58.89 267 GLN D CA 1
ATOM 9291 C C . GLN D 1 271 ? 11.499 60.995 128.228 1.00 59.21 267 GLN D C 1
ATOM 9292 O O . GLN D 1 271 ? 10.311 61.146 127.921 1.00 60.37 267 GLN D O 1
ATOM 9294 N N . SER D 1 279 ? 22.154 71.363 126.122 1.00 44.83 275 SER D N 1
ATOM 9295 C CA . SER D 1 279 ? 22.938 70.224 126.595 1.00 42.23 275 SER D CA 1
ATOM 9296 C C . SER D 1 279 ? 24.134 70.739 127.408 1.00 40.41 275 SER D C 1
ATOM 9297 O O . SER D 1 279 ? 24.371 71.953 127.452 1.00 38.60 275 SER D O 1
ATOM 9300 N N . PRO D 1 280 ? 24.881 69.832 128.072 1.00 37.69 276 PRO D N 1
ATOM 9301 C CA . PRO D 1 280 ? 26.095 70.294 128.727 1.00 36.42 276 PRO D CA 1
ATOM 9302 C C . PRO D 1 280 ? 27.229 70.476 127.734 1.00 33.37 276 PRO D C 1
ATOM 9303 O O . PRO D 1 280 ? 27.060 70.232 126.529 1.00 31.60 276 PRO D O 1
ATOM 9307 N N . ARG D 1 281 ? 28.365 70.910 128.269 1.00 32.41 277 ARG D N 1
ATOM 9308 C CA . ARG D 1 281 ? 29.588 71.113 127.527 1.00 32.46 277 ARG D CA 1
ATOM 9309 C C . ARG D 1 281 ? 30.666 70.210 128.128 1.00 30.81 277 ARG D C 1
ATOM 9310 O O . ARG D 1 281 ? 30.873 70.196 129.346 1.00 29.62 277 ARG D O 1
ATOM 9318 N N . LEU D 1 282 ? 31.360 69.488 127.262 1.00 27.44 278 LEU D N 1
ATOM 9319 C CA . LEU D 1 282 ? 32.529 68.711 127.656 1.00 26.79 278 LEU D CA 1
ATOM 9320 C C . LEU D 1 282 ? 33.758 69.606 127.596 1.00 26.25 278 LEU D C 1
ATOM 9321 O O . LEU D 1 282 ? 33.933 70.394 126.658 1.00 28.60 278 LEU D O 1
ATOM 9326 N N . GLU D 1 283 ? 34.596 69.525 128.603 1.00 24.83 279 GLU D N 1
ATOM 9327 C CA . GLU D 1 283 ? 35.832 70.296 128.652 1.00 24.40 279 GLU D CA 1
ATOM 9328 C C . GLU D 1 283 ? 36.935 69.290 128.885 1.00 23.59 279 GLU D C 1
ATOM 9329 O O . GLU D 1 283 ? 36.797 68.417 129.757 1.00 23.92 279 GLU D O 1
ATOM 9331 N N . LEU D 1 284 ? 38.010 69.395 128.119 1.00 21.14 280 LEU D N 1
ATOM 9332 C CA . LEU D 1 284 ? 39.247 68.651 128.387 1.00 19.97 280 LEU D CA 1
ATOM 9333 C C . LEU D 1 284 ? 40.285 69.682 128.840 1.00 20.02 280 LEU D C 1
ATOM 9334 O O . LEU D 1 284 ? 40.514 70.693 128.162 1.00 20.48 280 LEU D O 1
ATOM 9339 N N . ALA D 1 285 ? 40.860 69.446 130.026 1.00 21.15 281 ALA D N 1
ATOM 9340 C CA . ALA D 1 285 ? 41.773 70.401 130.660 1.00 21.06 281 ALA D CA 1
ATOM 9341 C C . ALA D 1 285 ? 42.871 70.952 129.758 1.00 21.71 281 ALA D C 1
ATOM 9342 O O . ALA D 1 285 ? 43.511 70.227 129.007 1.00 18.82 281 ALA D O 1
ATOM 9344 N N . GLU D 1 286 ? 43.112 72.254 129.907 1.00 22.46 282 GLU D N 1
ATOM 9345 C CA . GLU D 1 286 ? 44.130 72.932 129.131 1.00 24.44 282 GLU D CA 1
ATOM 9346 C C . GLU D 1 286 ? 45.513 72.331 129.379 1.00 22.73 282 GLU D C 1
ATOM 9347 O O . GLU D 1 286 ? 46.383 72.504 128.567 1.00 23.35 282 GLU D O 1
ATOM 9353 N N . ARG D 1 287 ? 45.731 71.612 130.478 1.00 23.08 283 ARG D N 1
ATOM 9354 C CA . ARG D 1 287 ? 47.063 71.044 130.701 1.00 22.95 283 ARG D CA 1
ATOM 9355 C C . ARG D 1 287 ? 47.384 69.917 129.708 1.00 21.92 283 ARG D C 1
ATOM 9356 O O . ARG D 1 287 ? 48.551 69.555 129.559 1.00 23.03 283 ARG D O 1
ATOM 9364 N N . VAL D 1 288 ? 46.352 69.352 129.084 1.00 19.90 284 VAL D N 1
ATOM 9365 C CA . VAL D 1 288 ? 46.561 68.393 127.992 1.00 18.92 284 VAL D CA 1
ATOM 9366 C C . VAL D 1 288 ? 46.861 69.236 126.746 1.00 17.66 284 VAL D C 1
ATOM 9367 O O . VAL D 1 288 ? 45.977 69.954 126.262 1.00 18.13 284 VAL D O 1
ATOM 9371 N N . PRO D 1 289 ? 48.119 69.219 126.262 1.00 17.54 285 PRO D N 1
ATOM 9372 C CA . PRO D 1 289 ? 48.514 70.186 125.256 1.00 17.58 285 PRO D CA 1
ATOM 9373 C C . PRO D 1 289 ? 47.870 69.984 123.910 1.00 17.05 285 PRO D C 1
ATOM 9374 O O . PRO D 1 289 ? 47.590 68.842 123.507 1.00 16.17 285 PRO D O 1
ATOM 9378 N N . ASP D 1 290 ? 47.663 71.096 123.222 1.00 17.49 286 ASP D N 1
ATOM 9379 C CA . ASP D 1 290 ? 47.012 71.093 121.894 1.00 17.43 286 ASP D CA 1
ATOM 9380 C C . ASP D 1 290 ? 48.059 71.100 120.804 1.00 17.62 286 ASP D C 1
ATOM 9381 O O . ASP D 1 290 ? 48.830 72.077 120.658 1.00 18.05 286 ASP D O 1
ATOM 9386 N N . TYR D 1 291 ? 48.124 69.992 120.060 1.00 17.04 287 TYR D N 1
ATOM 9387 C CA . TYR D 1 291 ? 49.148 69.775 119.041 1.00 17.81 287 TYR D CA 1
ATOM 9388 C C . TYR D 1 291 ? 49.128 70.891 117.997 1.00 17.94 287 TYR D C 1
ATOM 9389 O O . TYR D 1 291 ? 50.177 71.299 117.501 1.00 19.05 287 TYR D O 1
ATOM 9398 N N . ALA D 1 292 ? 47.933 71.396 117.717 1.00 17.19 288 ALA D N 1
ATOM 9399 C CA . ALA D 1 292 ? 47.781 72.445 116.713 1.00 18.15 288 ALA D CA 1
ATOM 9400 C C . ALA D 1 292 ? 48.405 73.735 117.219 1.00 19.71 288 ALA D C 1
ATOM 9401 O O . ALA D 1 292 ? 48.712 74.597 116.399 1.00 20.74 288 ALA D O 1
ATOM 9403 N N . LYS D 1 293 ? 48.515 73.904 118.538 1.00 20.22 289 LYS D N 1
ATOM 9404 C CA . LYS D 1 293 ? 49.134 75.085 119.117 1.00 21.92 289 LYS D CA 1
ATOM 9405 C C . LYS D 1 293 ? 50.625 74.898 119.414 1.00 22.47 289 LYS D C 1
ATOM 9406 O O . LYS D 1 293 ? 51.365 75.846 119.348 1.00 22.93 289 LYS D O 1
ATOM 9412 N N . THR D 1 294 ? 51.072 73.686 119.703 1.00 22.74 290 THR D N 1
ATOM 9413 C CA . THR D 1 294 ? 52.452 73.472 120.139 1.00 23.22 290 THR D CA 1
ATOM 9414 C C . THR D 1 294 ? 53.354 72.979 118.999 1.00 23.84 290 THR D C 1
ATOM 9415 O O . THR D 1 294 ? 54.566 73.242 118.985 1.00 24.58 290 THR D O 1
ATOM 9419 N N . GLY D 1 295 ? 52.793 72.240 118.064 1.00 22.90 291 GLY D N 1
ATOM 9420 C CA . GLY D 1 295 ? 53.569 71.597 117.026 1.00 23.82 291 GLY D CA 1
ATOM 9421 C C . GLY D 1 295 ? 54.417 70.440 117.551 1.00 24.23 291 GLY D C 1
ATOM 9422 O O . GLY D 1 295 ? 55.236 69.885 116.811 1.00 24.57 291 GLY D O 1
ATOM 9423 N N . LYS D 1 296 ? 54.189 70.051 118.808 1.00 23.56 292 LYS D N 1
ATOM 9424 C CA . LYS D 1 296 ? 54.980 69.018 119.474 1.00 24.01 292 LYS D CA 1
ATOM 9425 C C . LYS D 1 296 ? 54.088 67.803 119.649 1.00 22.05 292 LYS D C 1
ATOM 9426 O O . LYS D 1 296 ? 53.106 67.875 120.360 1.00 21.45 292 LYS D O 1
ATOM 9432 N N . TYR D 1 297 ? 54.438 66.706 118.993 1.00 20.27 293 TYR D N 1
ATOM 9433 C CA . TYR D 1 297 ? 53.672 65.470 119.092 1.00 19.07 293 TYR D CA 1
ATOM 9434 C C . TYR D 1 297 ? 53.964 64.753 120.408 1.00 19.16 293 TYR D C 1
ATOM 9435 O O . TYR D 1 297 ? 55.105 64.322 120.665 1.00 19.26 293 TYR D O 1
ATOM 9444 N N . GLU D 1 298 ? 52.930 64.616 121.230 1.00 18.63 294 GLU D N 1
ATOM 9445 C CA . GLU D 1 298 ? 53.065 64.034 122.566 1.00 19.09 294 GLU D CA 1
ATOM 9446 C C . GLU D 1 298 ? 52.021 62.943 122.837 1.00 18.03 294 GLU D C 1
ATOM 9447 O O . GLU D 1 298 ? 51.172 63.105 123.708 1.00 16.90 294 GLU D O 1
ATOM 9453 N N . PRO D 1 299 ? 52.064 61.841 122.072 1.00 18.13 295 PRO D N 1
ATOM 9454 C CA . PRO D 1 299 ? 51.068 60.767 122.247 1.00 17.46 295 PRO D CA 1
ATOM 9455 C C . PRO D 1 299 ? 51.111 60.089 123.642 1.00 17.65 295 PRO D C 1
ATOM 9456 O O . PRO D 1 299 ? 50.212 59.333 124.005 1.00 16.74 295 PRO D O 1
ATOM 9460 N N . GLN D 1 300 ? 52.175 60.327 124.397 1.00 18.44 296 GLN D N 1
ATOM 9461 C CA . GLN D 1 300 ? 52.273 59.859 125.802 1.00 19.30 296 GLN D CA 1
ATOM 9462 C C . GLN D 1 300 ? 51.136 60.386 126.689 1.00 17.93 296 GLN D C 1
ATOM 9463 O O . GLN D 1 300 ? 50.834 59.804 127.734 1.00 17.20 296 GLN D O 1
ATOM 9469 N N . TRP D 1 301 ? 50.464 61.448 126.250 1.00 17.33 297 TRP D N 1
ATOM 9470 C CA . TRP D 1 301 ? 49.268 61.920 126.945 1.00 16.61 297 TRP D CA 1
ATOM 9471 C C . TRP D 1 301 ? 48.131 60.935 126.997 1.00 15.80 297 TRP D C 1
ATOM 9472 O O . TRP D 1 301 ? 47.261 61.069 127.836 1.00 15.43 297 TRP D O 1
ATOM 9483 N N . LEU D 1 302 ? 48.149 59.902 126.151 1.00 14.81 298 LEU D N 1
ATOM 9484 C CA . LEU D 1 302 ? 47.154 58.840 126.303 1.00 13.94 298 LEU D CA 1
ATOM 9485 C C . LEU D 1 302 ? 47.239 58.159 127.686 1.00 14.70 298 LEU D C 1
ATOM 9486 O O . LEU D 1 302 ? 46.231 57.779 128.218 1.00 16.29 298 LEU D O 1
ATOM 9491 N N . GLU D 1 303 ? 48.444 58.032 128.245 1.00 15.86 299 GLU D N 1
ATOM 9492 C CA . GLU D 1 303 ? 48.670 57.486 129.589 1.00 16.89 299 GLU D CA 1
ATOM 9493 C C . GLU D 1 303 ? 48.692 58.536 130.665 1.00 17.76 299 GLU D C 1
ATOM 9494 O O . GLU D 1 303 ? 48.408 58.236 131.824 1.00 19.08 299 GLU D O 1
ATOM 9500 N N . ARG D 1 304 ? 49.027 59.773 130.322 1.00 17.93 300 ARG D N 1
ATOM 9501 C CA . ARG D 1 304 ? 49.150 60.822 131.341 1.00 18.91 300 ARG D CA 1
ATOM 9502 C C . ARG D 1 304 ? 47.824 61.465 131.695 1.00 18.52 300 ARG D C 1
ATOM 9503 O O . ARG D 1 304 ? 47.680 62.006 132.811 1.00 19.14 300 ARG D O 1
ATOM 9511 N N . VAL D 1 305 ? 46.849 61.423 130.793 1.00 17.64 301 VAL D N 1
ATOM 9512 C CA . VAL D 1 305 ? 45.534 62.022 131.042 1.00 17.35 301 VAL D CA 1
ATOM 9513 C C . VAL D 1 305 ? 44.852 61.323 132.215 1.00 17.75 301 VAL D C 1
ATOM 9514 O O . VAL D 1 305 ? 45.017 60.077 132.397 1.00 17.01 301 VAL D O 1
ATOM 9518 N N . GLU D 1 306 ? 44.138 62.123 133.022 1.00 17.12 302 GLU D N 1
ATOM 9519 C CA . GLU D 1 306 ? 43.484 61.603 134.254 1.00 18.20 302 GLU D CA 1
ATOM 9520 C C . GLU D 1 306 ? 41.996 61.829 134.140 1.00 17.61 302 GLU D C 1
ATOM 9521 O O . GLU D 1 306 ? 41.595 62.702 133.390 1.00 16.89 302 GLU D O 1
ATOM 9527 N N . PRO D 1 307 ? 41.167 61.075 134.884 1.00 17.81 303 PRO D N 1
ATOM 9528 C CA . PRO D 1 307 ? 39.729 61.353 134.854 1.00 17.97 303 PRO D CA 1
ATOM 9529 C C . PRO D 1 307 ? 39.363 62.825 135.142 1.00 19.40 303 PRO D C 1
ATOM 9530 O O . PRO D 1 307 ? 38.420 63.357 134.518 1.00 18.47 303 PRO D O 1
ATOM 9534 N N . SER D 1 308 ? 40.137 63.470 136.026 1.00 19.87 304 SER D N 1
ATOM 9535 C CA . SER D 1 308 ? 39.917 64.866 136.429 1.00 20.68 304 SER D CA 1
ATOM 9536 C C . SER D 1 308 ? 40.095 65.862 135.304 1.00 20.11 304 SER D C 1
ATOM 9537 O O . SER D 1 308 ? 39.664 67.008 135.428 1.00 20.88 304 SER D O 1
ATOM 9540 N N . ASP D 1 309 ? 40.781 65.432 134.240 1.00 18.52 305 ASP D N 1
ATOM 9541 C CA . ASP D 1 309 ? 40.974 66.263 133.056 1.00 18.48 305 ASP D CA 1
ATOM 9542 C C . ASP D 1 309 ? 39.708 66.438 132.250 1.00 18.08 305 ASP D C 1
ATOM 9543 O O . ASP D 1 309 ? 39.634 67.364 131.441 1.00 17.98 305 ASP D O 1
ATOM 9548 N N . PHE D 1 310 ? 38.727 65.563 132.425 1.00 17.93 306 PHE D N 1
ATOM 9549 C CA . PHE D 1 310 ? 37.471 65.602 131.691 1.00 19.31 306 PHE D CA 1
ATOM 9550 C C . PHE D 1 310 ? 36.375 66.100 132.605 1.00 20.90 306 PHE D C 1
ATOM 9551 O O . PHE D 1 310 ? 36.146 65.506 133.683 1.00 20.73 306 PHE D O 1
ATOM 9559 N N . THR D 1 311 ? 35.703 67.188 132.209 1.00 22.20 307 THR D N 1
ATOM 9560 C CA . THR D 1 311 ? 34.568 67.693 132.993 1.00 24.52 307 THR D CA 1
ATOM 9561 C C . THR D 1 311 ? 33.356 67.935 132.110 1.00 26.00 307 THR D C 1
ATOM 9562 O O . THR D 1 311 ? 33.492 68.178 130.900 1.00 25.08 307 THR D O 1
ATOM 9566 N N . LEU D 1 312 ? 32.174 67.840 132.715 1.00 27.79 308 LEU D N 1
ATOM 9567 C CA . LEU D 1 312 ? 30.904 68.024 132.032 1.00 31.23 308 LEU D CA 1
ATOM 9568 C C . LEU D 1 312 ? 30.181 69.171 132.726 1.00 35.46 308 LEU D C 1
ATOM 9569 O O . LEU D 1 312 ? 29.683 68.990 133.842 1.00 39.62 308 LEU D O 1
ATOM 9574 N N . VAL D 1 313 ? 30.174 70.353 132.092 1.00 38.11 309 VAL D N 1
ATOM 9575 C CA . VAL D 1 313 ? 29.616 71.591 132.672 1.00 42.48 309 VAL D CA 1
ATOM 9576 C C . VAL D 1 313 ? 28.271 71.978 132.058 1.00 45.14 309 VAL D C 1
ATOM 9577 O O . VAL D 1 313 ? 28.132 71.988 130.832 1.00 43.75 309 VAL D O 1
ATOM 9581 N N . GLY D 1 314 ? 27.304 72.338 132.909 1.00 49.69 310 GLY D N 1
ATOM 9582 C CA . GLY D 1 314 ? 25.982 72.792 132.459 1.00 50.70 310 GLY D CA 1
ATOM 9583 C C . GLY D 1 314 ? 24.927 71.725 132.667 1.00 52.46 310 GLY D C 1
ATOM 9584 O O . GLY D 1 314 ? 25.205 70.671 133.249 1.00 55.31 310 GLY D O 1
#

Solvent-accessible surface area: 47586 Å² total; per-residue (Å²): 44,142,69,2,9,48,14,2,86,57,0,50,120,90,16,36,74,47,66,72,100,76,94,6,9,17,19,28,2,6,61,3,51,18,21,24,108,151,10,5,3,0,2,5,4,36,110,7,48,20,160,21,0,1,0,10,2,0,0,0,1,80,16,7,44,27,0,43,96,0,81,94,21,48,0,146,72,10,41,63,39,0,59,134,56,79,150,3,83,84,28,47,14,47,190,25,91,25,12,0,1,37,2,9,0,11,3,0,15,147,5,35,0,33,5,42,13,65,24,148,23,103,68,41,25,60,28,0,42,92,122,31,7,139,57,33,6,166,20,74,66,85,86,35,87,49,5,0,0,56,48,51,10,32,10,0,91,62,4,0,48,20,1,50,163,59,31,83,24,86,118,2,8,0,0,8,8,5,13,7,14,69,27,28,21,14,47,10,4,28,6,0,0,5,1,1,19,21,34,97,125,123,48,17,0,5,0,0,0,0,0,7,11,6,25,0,1,93,19,0,2,30,14,0,0,3,0,0,0,0,0,23,0,0,1,51,3,4,19,33,54,30,43,59,0,0,0,0,0,0,25,0,6,0,56,65,107,19,49,129,98,4,48,58,7,27,150,102,73,77,53,83,45,2,126,29,78,12,34,104,121,1,27,38,53,75,176,76,58,46,73,46,6,75,18,0,70,119,0,68,30,92,4,5,66,21,60,31,27,94,17,78,43,148,66,2,36,61,13,6,44,60,0,62,120,90,17,37,78,45,67,92,125,96,5,8,18,19,26,2,7,59,3,51,19,15,23,106,150,12,5,3,0,2,5,13,52,59,15,54,16,93,22,0,0,0,10,2,0,0,1,1,79,16,6,43,27,0,44,97,0,78,93,19,47,0,142,71,12,40,62,33,0,58,134,52,78,146,5,83,86,30,44,12,47,190,25,91,24,11,0,0,39,2,12,0,12,4,0,14,145,4,35,0,33,5,38,12,59,26,149,25,105,69,42,24,60,26,0,42,92,121,31,7,138,89,36,10,80,21,103,68,84,71,35,83,49,11,0,0,55,50,52,10,32,10,0,93,64,5,0,47,20,0,49,161,60,25,49,26,53,116,3,8,0,0,8,7,6,13,7,12,68,25,28,22,10,53,8,4,37,7,0,0,3,0,2,19,20,30,57,81,117,114,10,0,5,1,0,0,0,0,11,10,5,27,0,0,108,20,0,2,29,13,0,0,3,0,0,0,0,0,23,0,0,1,50,3,1,9,10,53,32,45,70,0,0,0,0,0,0,26,0,7,0,55,62,111,27,57,85,66,7,54,68,21,66,91,27,71,79,90,89,47,2,142,31,85,13,33,103,124,1,27,41,53,75,176,76,59,130,69,26,5,69,13,0,70,126,0,67,19,82,5,0,54,32,35,70,56,44,86,109,104,72,57,119,96,14,36,45,56,0,101,122,86,17,50,95,35,81,31,108,53,4,16,56,6,10,16,18,27,2,5,58,3,54,32,22,25,132,156,30,30,47,128,76,27,82,18,0,0,0,8,2,0,0,0,1,72,10,6,42,28,0,42,99,0,86,92,21,47,0,149,75,12,37,56,35,0,50,134,52,79,153,4,88,85,30,46,17,50,186,27,90,26,11,0,0,37,2,10,0,12,3,0,19,136,5,40,0,36,7,40,13,62,14,136,24,107,67,41,23,61,26,0,62,92,123,48,12,53,66,34,9,155,20,122,61,85,68,32,82,42,0,0,0,54,50,55,11,36,8,0,90,62,5,0,39,18,1,49,163,59,24,40,26,49,115,2,7,0,0,7,8,6,11,7,15,70,26,28,21,11,54,8,4,28,6,0,0,3,1,2,21,8,18,61,95,117,106,31,0,6,1,0,0,0,0,14,12,7,22,0,32,134,19,0,66,42,15,8,5,3,0,0,0,0,0,23,0,0,1,51,4,1,4,15,61,30,43,64,0,1,0,0,0,0,27,0,6,22,54,62,66,103,87,136,30,69,10,34,173,125,1,28,44,49,68,176,74,61,137,64,27,8,83,11,0,79,123,0,68,22,86,6,0,54,64,62,105,103,76,48,84,96,16,10,49,59,0,67,120,92,21,26,75,89,152,13,7,18,19,25,3,6,59,3,50,36,22,24,133,159,20,24,43,127,71,28,87,18,0,0,0,8,0,0,0,0,1,74,10,6,42,28,0,41,100,0,84,95,19,46,0,150,75,12,37,56,36,0,49,136,58,78,160,5,84,87,29,46,16,50,187,28,88,26,11,0,0,38,2,11,0,12,3,0,18,133,5,39,0,35,6,34,12,52,18,136,24,108,63,39,24,62,28,0,54,93,122,36,6,136,74,41,8,151,25,125,69,86,68,33,77,55,0,0,0,55,49,53,10,35,8,0,89,62,5,0,37,20,1,48,161,60,26,38,25,47,117,1,7,0,0,7,9,6,11,7,15,70,24,29,21,11,54,8,4,32,7,0,0,0,1,2,19,9,19,60,96,129,108,35,0,6,0,0,0,0,0,12,13,7,23,0,8,131,19,0,63,38,14,12,4,1,0,0,0,0,0,24,0,0,1,50,4,2,4,15,54,30,62,61,0,0,0,0,0,0,29,0,8,0,67,73,126,27,52,86,70,20,84,94,82,122,33,154,30,34,11,34,171,124,1,28,38,49,66,173,74,60,123,62,24,10,83,11,0,76,123,0,67,20,85,6,0,55,61,73,103

CATH classification: 3.30.572.10

Nearest PDB structures (foldseek):
  3v8h-assembly2_B  TM=1.003E+00  e=4.322E-73  Burkholderia thailandensis E264
  3v8h-assembly1_A  TM=1.003E+00  e=1.187E-70  Burkholderia thailandensis E264
  3v8h-assembly1_D  TM=9.910E-01  e=1.104E-60  Burkholderia thailandensis E264
  3v8h-assembly2_C  TM=9.864E-01  e=9.569E-60  Burkholderia thailandensis E264
  4dp3-assembly1_B  TM=8.943E-01  e=8.548E-29  Plasmodium falciparum VS/1

Foldseek 3Di:
DVVLLVQVVCQVVPFDWDDPVFIKTWDFKDKDKDWCVQFAPAFFLAHQPQQQLLLVLLCLLVQHFFCVSSVVQVHNPCQCLQAPPPLLVPQPLNPDGRGFFRFRSQCQAFNKDKDKAFPPPVVVVVVVVVVPWDWDDWDDDPNTIITMTIHRDNLQVVLLVCCQVPLQDQPRKGFGADPVCPSNGSDGAQFTMKHWHADPVQLEIEIEIEGEADQSVPGVNSVSSSQSVVQCLSSQLRRGHYTMYMYMYGIYIHTPVCVVVSVSSSPDDGDRHWHKAFAPVSHGCNPPVDRDVCVSNVDGSVRIDTHPRHHD/DVVLLVQVVCQVVPFDWDDVLIKTWDFKDKDKDWQVQFALAFFLAHDPLQQLLLVLLCLLVQHFFCVSSVVQVHNPCQCLQAPPPLNVVQPLNPDGRGFFRFRSQQQAFNKDKDKAFPPPVVVVVVVVVVPWDWDDWDDDPRTTITMTIGRDNLQVVLLVCCQVPLQDQPRKGFGADPVCCSNGSDGAQFTMKHKHADVVQLAIEIEIEGEADQSVRGVSSVSSSQSVVQCLSSQLRRGHYTMYMYMYGIYIHNPVCVVVSVSSSVDDTDRHWHKAQAPVSHGCNPPVDRDVCCSNVGGSVRIDTGPRHHD/DLLVVQVVCQVPPWDWDDDPVGWIKTWDFKDKDKDWCVVHQPLLLQQLLLVLLCLLVQHFFCVSSVVQSHNPCQCLQPPDPLNVPAPLNPDHRGFFRFRSQCQAFNKDKDKAFPPPVVVVVVCVVVAWDFDDWDDDPNTIITMIIGRDNLQVVLLVCCQVPLQDQPNKGFGADPVCCSNGSHHAQFTMWGWHADPVQLEIEIEIEGAADASPRGVVSVSSSQSVVQCLSSQQRVGHYTMYMYMYGIYIHIPVGAHKAFAPVSHGCNPPVDRDPVVSNVGGSVRIDGHD/DLLLVLVVCQVVPFDPPVKTWDFKDKDKDWCVVHQPLLLQQLLLVLLCLLVQHFFCVSSVVQSHNPCQCLQPPPPLLVPAPLNPDHRGFFRFRSQCQAFNKDKDKAFPPPVVVVVVCVVVAWDWDDWDADPNTIITMIIGRDNLQVVLLVCCQVPLQDQPNKGFGADPVCCSNGSHHAFQTMKGWHADPVQLEIEIEIEGAAAASQSGVVSVSSSQSVVQCLSSQQRVGHYTMYMYMYGIYIHDPVCCVVSVPHAWHKAFAPVSHGCNVPVDRDPVVSNVGGSVRIDTGD

Radius of gyration: 40.66 Å; Cα contacts (8 Å, |Δi|>4): 2656; chains: 4; bounding box: 97×67×113 Å

Sequence (1201 aa):
MKQYLDLVRTILDTGTWQSNGIRTIGIPGAMLRFDLQQGFPAVTTKKLAFKSAIGELVGFLRATRSAAEFRALGCKVWDANANEENAQQWLANPYRRGADDLGDVYGVQWRRWPGYKVLDAHADAQIADATSRGFRIVVARFEEGGADKKVLLHKAIDQLRDCLDTIVRDPSSRRILFHGWNPAVLDEIALLPACHLLYQFLPNVERREISLCLYIRSNDVGLGTPFNLAEEGAALLTLVGRLTGYSSPRWFTYFIGDAHIYENQLDMLKQQLEREPFESPRLELAERVPDYAKTGKYEPQWLERVEPSDFTLVGYRHHMKQYLDLVRTILDTGTWQSNIRTIGIPGAMLRFDLQQGFPAVTTKKLAFKSAIGELVGFLRATRSAAEFRALGCKVWDANANEENAQQWLANPYRRGADDLGDVYGVQWRRWPGYKVLDAHADAQIADATSRGFRIVARFEEGGADKVLLHKAIDQLRDCLDTIVRDPSSRRILFHGWNPAVLDEIALPACCHLLYQFLPNVERREISLCLYIRSNDVGLGTPFNLAEEGAALLTLVGRLTGYSSPRWFTYFIGDAHIYENQLDMLKQQLEREPFESPRLELAERVPDYAKTGKYEPQWLERVEPSDFTLVGYRHHKQYLDLVRTILDTGTWQSNRTGIRTIGIPGAMLRFDLQQGFPLAFKSAIGELVGFLRATRSAAEFRALGCKVWDANANENAQWLANPYRRGADDLGDVYGVQWRRWPGYKVLDAHADAQIADATSRGFRIVARRFEEGGADKVLLHKAIDQLRDCLDTIVRRDPSSRRILFHGWNPAVLDEIALPACCHLLYQFLPNVERRREISLCLYIRSNDVGLGTPFNLAEGAALLTLVGRLTGYSSPRWFTYFIGDAHIYENQPRLELAERVPDYAKTGKYEPQWLERVEPSDFTLVGKQYLDLVRTILDTGTWQRTIGIPGAMLRFDLQQGFPLAFKKSAIGELVGFLRATRSAAEFRALGCKVWDANANENAQWLANPYRRGADDLGDVYGVQWRRWPGYKVLDAHADAQIADATSRGFRIVARFEEGGADKKVLLHKAIDQLRDCLDTIVRDPSSRRILFHGWNPAVLDEIALPACHLLYQFLPNVERREISLCLYIRSNDVGLGTPFNLAEEGAALLTLVGRLTGYSSPRWFTYFIGDAHIYENQLDMLKQQSPRLELAERVPDYAKTGKYEPQWLERVEPSDFTLVG

B-factor: mean 22.47, std 10.62, range [8.78, 73.87]